Protein AF-0000000066224177 (afdb_homodimer)

pLDDT: mean 94.94, std 6.74, range [46.69, 98.94]

Foldseek 3Di:
DDDCPPDDFDDEQVRDALVQAFPKGKYWAWFADWDDDVQKIWTWGADLVGIAIAIEGNVPEDVVQSVVRVPADGGFIKMFTFGWHQQCPDPRRIHTYGRHMGGNGHDDPDDPDDLEVPDDDDPVSCLQVLVSVCSNNLLVLLQVLLVLLVVQLVVLCVVVVAAEDDDDQKAQDDPQPDPFWDWDDDPPGITTGAQDCVLVQLLVLLVVSQKYKYWAKGATNDQDDDLQDFRIFIKIKMKGFPDFLVVQQLSVLQSQQSSLVSCVVPPVVSCVSLVPPRDRDDSHAAEDEPVVLQVQLVVVPHDDDAPDDQDLSSLQSSLVVRAAKYKYFFHQQLVDTLFFAADPVDNRTTQKMFIDHRSDTFKIKHWTDLALVSSCVSCVVNPHHCVVCVVSSVSSVNDRGGMMMMMGGSLVSSCVSSVNSGSSSNDSNTHHPPGPHD/DDDCPPDDFPDEQVRDALVQAFPKGKYWAWFADWDDDVQKIWTWGDDLVGIAIAIEGNVPEDVVQSVVSVPADGGFIKMFTFGWHQQCPDPRRIHTYGRHMGGNGHDDPDDPDDLEVPDDDDPVSCLQVLVSVCSNNLLVLLQVLLVLLVVQLVVLCVVVVAAEDDDDQKAQDPPQPDPFWDWDDDPPGITTGAQDCVLVQLLVLLVVSQKYKYWAKGATNDADDDLQDFRIFIKIKMKGFPDFLVVQLLSVLQSQQSSLVSCVVPPVVSCVSLVPPRDRDDSHAAEDEPVVLQVQQVVVPHDDDAPDDQDLSSLQSSLVVRAAKYKYFFHQQLVDTLFFAADPVDNRTTQKMFIDHRSDTFKIKHWTDLALVSSCVSCVVNPHHCVVCVVSSVSSVNDRGGMMMMMGGSLVSSCVSSVNSGSSSNDSNTHHPPGPHD

Sequence (876 aa):
MYLIADWRRTHYSEEVIPEMDGQEVILMGWVHSIRALGKLAFVILRDREGTIQAVVPKQKVDEETFAIAKKLGKEDIIAIRGKVVANEKAPKGFEVIPIEIRVLNKADAPLPLDPSEKVAAEIDTRLDKRFLDIRRPKIQAIFKIRSEMLRSIRKTFADGGFVEVNTPKLVASATEGGTELFPISYFEKEAFLGQSPQLYKQMMMAGGFDKVFEIAQIFRAEEHNTRRHLNEAISIDTEMSFVNEKDAMAMLEKVVYNCYADIEYNRPQEIELLELNWEIPEKTFDKITYTEAIDIANAKGVEIEWGEDLSRAAERAVGDEMGGLYFITEWPTQTRPFYTLPHKHDNKVCKAFDLMYKELEISSGAQRVHKYDLLVENISNMGMNPDSFETYLEAFKFGMPPHAGWGLGADRFAMVLTAQDNIRECVLFPRDRQRLTPMYLIADWRRTHYSEEVIPEMDGQEVILMGWVHSIRALGKLAFVILRDREGTIQAVVPKQKVDEETFAIAKKLGKEDIIAIRGKVVANEKAPKGFEVIPIEIRVLNKADAPLPLDPSEKVAAEIDTRLDKRFLDIRRPKIQAIFKIRSEMLRSIRKTFADGGFVEVNTPKLVASATEGGTELFPISYFEKEAFLGQSPQLYKQMMMAGGFDKVFEIAQIFRAEEHNTRRHLNEAISIDTEMSFVNEKDAMAMLEKVVYNCYADIEYNRPQEIELLELNWEIPEKTFDKITYTEAIDIANAKGVEIEWGEDLSRAAERAVGDEMGGLYFITEWPTQTRPFYTLPHKHDNKVCKAFDLMYKELEISSGAQRVHKYDLLVENISNMGMNPDSFETYLEAFKFGMPPHAGWGLGADRFAMVLTAQDNIRECVLFPRDRQRLTP

Secondary structure (DSSP, 8-state):
----TT------GGG--GGGTT-EEEEEEEEEEEEEETTEEEEEEE-SS-EEEEEEETTTS-HHHHHHHHH--TT-EEEEEEEEEE-TTSTTSEEEEEEEEEEEE-B-SS-SS-SSTTS---HHHHHHTHHHHTTSHHHHHHHHHHHHHHHHHHHHHHHTTPEE----SEESS--SS-S---EEEETTEEEEE-S-SHHHHHHHHHTT--EEEEEEEEE------STT--SEEEEEEEEEES--HHHHHHHHHHHHHHHHHHHHHH-HHHHHHTT----PPPSS-EEEEHHHHHHHHHHTT----TTSPPPHHHHHHHHHHH-SEEEEES-BGGGS-TTBPBPSS-TTBBSEEEEEETTEEEEEEEEBP--HHHHHHHHHHTT--GGGGHHHHHTTTBTPPPEEEEEEEHHHHHHHHHT-S-GGGGSSS---SS----/----TT------GGG--GGGTT-EEEEEEEEEEEEEETTEEEEEEE-SS-EEEEEEETTTS-HHHHHHHHH--TT-EEEEEEEEEE-TTSTTSEEEEEEEEEEEE-B-SS-SS--STTS---HHHHHHTHHHHTTSHHHHHHHHHHHHHHHHHHHHHHHTTPEE----SEESS--SS-S---EEEETTEEEEE-S-SHHHHHHHHHTT--EEEEEEEEE------STT--SEEEEEEEEEES--HHHHHHHHHHHHHHHHHHHHHH-HHHHHHTT----PPPSS-EEEEHHHHHHHHHHTT----TTSPPPHHHHHHHHHHH-SEEEEES-BGGGS-TTBPBPSS-TTBBSEEEEEETTEEEEEEEEBP--HHHHHHHHHHTT--GGGGHHHHHTTTBTPPPEEEEEEEHHHHHHHHHT-S-GGGGSSS---SS----

Organism: Methanococcus maripaludis (strain C5 / ATCC BAA-1333) (NCBI:txid402880)

InterPro domains:
  IPR002312 Aspartyl/Asparaginyl-tRNA synthetase, class IIb [PR01042] (193-205)
  IPR002312 Aspartyl/Asparaginyl-tRNA synthetase, class IIb [PR01042] (210-223)
  IPR002312 Aspartyl/Asparaginyl-tRNA synthetase, class IIb [PR01042] (353-369)
  IPR002312 Aspartyl/Asparaginyl-tRNA synthetase, class IIb [PR01042] (393-407)
  IPR004364 Aminoacyl-tRNA synthetase, class II (D/K/N) [PF00152] (124-432)
  IPR004365 OB-fold nucleic acid binding domain, AA-tRNA synthetase-type [PF01336] (25-104)
  IPR004523 Aspartate-tRNA synthetase, type 2 [MF_02075] (8-438)
  IPR004523 Aspartate-tRNA synthetase, type 2 [PTHR43450] (18-438)
  IPR004523 Aspartate-tRNA synthetase, type 2 [TIGR00458] (11-438)
  IPR006195 Aminoacyl-tRNA synthetase, class II [PS50862] (143-438)
  IPR012340 Nucleic acid-binding, OB-fold [G3DSA:2.40.50.140] (6-113)
  IPR012340 Nucleic acid-binding, OB-fold [SSF50249] (6-111)
  IPR045864 Class II Aminoacyl-tRNA synthetase/Biotinyl protein ligase (BPL) and lipoyl protein ligase (LPL) [G3DSA:3.30.930.10] (114-438)
  IPR045864 Class II Aminoacyl-tRNA synthetase/Biotinyl protein ligase (BPL) and lipoyl protein ligase (LPL) [SSF55681] (123-433)

Solvent-accessible surface area (backbone atoms only — not comparable to full-atom values): 45396 Å² total; per-residue (Å²): 132,47,64,68,78,90,61,58,70,71,44,58,46,70,71,63,55,41,90,42,49,72,39,76,47,26,39,59,35,28,29,64,44,76,48,74,56,93,64,34,33,40,38,32,37,30,42,78,74,34,62,40,54,32,45,41,42,50,92,78,32,54,70,65,39,42,54,49,62,67,67,62,51,61,33,19,17,36,36,35,38,22,33,31,39,57,31,81,87,37,97,74,28,32,38,28,39,46,68,39,64,44,62,52,29,68,30,54,78,81,65,96,58,67,46,56,91,79,62,90,71,58,66,68,62,37,50,66,40,33,40,40,44,39,48,18,66,60,51,38,30,50,50,52,51,43,27,46,39,54,53,39,41,52,50,51,39,50,75,69,63,34,40,57,54,71,74,64,50,64,29,59,62,76,72,89,82,50,89,43,54,35,48,28,56,49,84,98,40,71,28,27,42,32,65,62,61,62,72,60,51,53,36,38,40,33,11,42,60,43,30,38,32,36,74,45,78,27,30,39,53,56,91,51,89,53,54,82,53,54,29,50,45,44,36,36,34,39,34,33,43,66,42,43,38,67,55,34,50,51,52,51,34,48,40,54,35,48,28,46,51,49,41,57,71,75,37,49,66,42,41,56,66,62,64,55,90,82,71,72,66,68,72,69,64,54,75,41,40,40,66,53,44,45,51,46,10,40,73,71,68,37,88,67,60,92,81,59,79,79,46,71,68,33,29,41,45,35,13,68,72,69,38,59,59,29,34,40,27,49,35,46,36,87,78,48,64,53,53,52,23,53,34,88,90,46,61,64,22,15,41,33,37,33,40,25,48,34,55,42,76,36,28,45,33,26,15,39,52,35,48,47,67,60,36,47,50,36,29,42,73,72,74,44,63,55,76,82,38,46,76,68,52,54,41,27,41,52,18,18,48,45,22,16,26,38,40,32,37,46,40,54,45,40,19,63,76,64,72,48,86,39,35,62,79,60,36,81,44,52,30,42,78,82,39,51,62,83,131,49,65,70,79,89,61,59,70,70,46,57,45,70,71,63,53,41,90,42,49,73,39,75,46,27,39,59,36,29,28,64,43,75,47,73,56,94,62,34,33,39,39,32,37,30,42,78,73,34,62,40,55,33,45,42,42,49,91,77,32,51,67,66,39,41,55,50,63,68,67,61,50,60,34,18,18,35,36,34,39,20,32,31,39,58,31,79,86,36,98,73,28,32,37,27,38,46,68,39,63,46,63,55,30,66,32,55,78,79,65,95,58,65,45,55,90,79,62,89,70,55,66,68,62,36,49,66,41,32,39,42,45,39,50,16,66,60,51,37,31,51,50,51,50,44,27,48,41,54,51,38,40,52,49,51,38,50,76,68,64,36,42,57,54,70,73,64,50,65,29,61,62,76,72,89,81,50,90,44,55,36,49,27,57,50,83,98,39,73,27,26,42,31,65,63,59,62,73,60,50,53,37,40,39,33,12,42,60,43,28,38,30,35,75,46,77,27,30,39,53,57,91,52,90,51,53,79,56,56,29,50,44,45,36,38,35,38,33,33,43,65,42,42,39,68,56,34,50,50,51,51,32,48,40,54,36,47,27,45,50,49,40,56,70,76,37,49,66,41,41,57,67,62,64,55,88,82,72,72,67,65,72,68,64,53,75,41,40,39,66,54,45,45,49,46,10,41,74,71,70,39,90,67,62,91,79,58,79,79,44,71,68,34,29,41,45,36,12,69,70,69,37,59,59,30,34,40,27,48,35,46,34,87,78,49,63,52,52,52,24,54,34,89,88,46,59,64,24,15,40,33,36,32,38,25,48,34,55,43,76,36,29,46,32,25,14,37,52,36,49,46,68,60,36,47,49,35,29,42,73,71,74,44,63,55,75,81,37,45,75,68,53,53,40,27,42,52,18,19,49,46,22,15,26,37,41,31,37,47,38,53,46,40,18,62,77,64,73,48,84,39,37,63,79,59,36,81,44,53,31,42,79,82,40,49,62,82

Nearest PDB structures (foldseek):
  3nen-assembly1_B  TM=9.800E-01  e=4.304E-62  Thermococcus kodakarensis
  1b8a-assembly1_B  TM=9.793E-01  e=2.580E-61  Thermococcus kodakarensis KOD1
  1wyd-assembly1_B  TM=9.572E-01  e=3.384E-56  Sulfurisphaera tokodaii str. 7
  1wyd-assembly1_A  TM=9.570E-01  e=5.415E-55  Sulfurisphaera tokodaii str. 7
  6od8-assembly1_A  TM=8.853E-01  e=5.313E-43  Leishmania major

Radius of gyration: 29.61 Å; Cα contacts (8 Å, |Δi|>4): 1921; chains: 2; bounding box: 77×90×70 Å

Structure (mmCIF, N/CA/C/O backbone):
data_AF-0000000066224177-model_v1
#
loop_
_entity.id
_entity.type
_entity.pdbx_description
1 polymer 'Aspartate--tRNA(Asp/Asn) ligase'
#
loop_
_atom_site.group_PDB
_atom_site.id
_atom_site.type_symbol
_atom_site.label_atom_id
_atom_site.label_alt_id
_atom_site.label_comp_id
_atom_site.label_asym_id
_atom_site.label_entity_id
_atom_site.label_seq_id
_atom_site.pdbx_PDB_ins_code
_atom_site.Cartn_x
_atom_site.Cartn_y
_atom_site.Cartn_z
_atom_site.occupancy
_atom_site.B_iso_or_equiv
_atom_site.auth_seq_id
_atom_site.auth_comp_id
_atom_site.auth_asym_id
_atom_site.auth_atom_id
_atom_site.pdbx_PDB_model_num
ATOM 1 N N . MET A 1 1 ? 3.139 35.469 15.703 1 47.16 1 MET A N 1
ATOM 2 C CA . MET A 1 1 ? 2.561 34.406 14.867 1 47.16 1 MET A CA 1
ATOM 3 C C . MET A 1 1 ? 2.885 33.031 15.43 1 47.16 1 MET A C 1
ATOM 5 O O . MET A 1 1 ? 4.055 32.688 15.586 1 47.16 1 MET A O 1
ATOM 9 N N . TYR A 1 2 ? 1.982 32.5 16.281 1 59.03 2 TYR A N 1
ATOM 10 C CA . TYR A 1 2 ? 2.361 31.5 17.281 1 59.03 2 TYR A CA 1
ATOM 11 C C . TYR A 1 2 ? 2.604 30.141 16.656 1 59.03 2 TYR A C 1
ATOM 13 O O . TYR A 1 2 ? 1.716 29.594 16 1 59.03 2 TYR A O 1
ATOM 21 N N . LEU A 1 3 ? 3.908 29.844 16.438 1 74.38 3 LEU A N 1
ATOM 22 C CA . LEU A 1 3 ? 4.414 28.516 16.156 1 74.38 3 LEU A CA 1
ATOM 23 C C . LEU A 1 3 ? 4.27 27.609 17.375 1 74.38 3 LEU A C 1
ATOM 25 O O . LEU A 1 3 ? 4.086 28.094 18.5 1 74.38 3 LEU A O 1
ATOM 29 N N . ILE A 1 4 ? 4.027 26.406 17.203 1 83.12 4 ILE A N 1
ATOM 30 C CA . ILE A 1 4 ? 3.91 25.406 18.266 1 83.12 4 ILE A CA 1
ATOM 31 C C . ILE A 1 4 ? 5.102 25.531 19.219 1 83.12 4 ILE A C 1
ATOM 33 O O . ILE A 1 4 ? 4.973 25.297 20.422 1 83.12 4 ILE A O 1
ATOM 37 N N . ALA A 1 5 ? 6.254 26.031 18.719 1 81.69 5 ALA A N 1
ATOM 38 C CA . ALA A 1 5 ? 7.48 26.234 19.484 1 81.69 5 ALA A CA 1
ATOM 39 C C . ALA A 1 5 ? 7.848 24.969 20.266 1 81.69 5 ALA A C 1
ATOM 41 O O . ALA A 1 5 ? 7.992 23.891 19.688 1 81.69 5 ALA A O 1
ATOM 42 N N . ASP A 1 6 ? 7.77 25.062 21.625 1 88.19 6 ASP A N 1
ATOM 43 C CA . ASP A 1 6 ? 8.289 23.953 22.422 1 88.19 6 ASP A CA 1
ATOM 44 C C . ASP A 1 6 ? 7.156 23.094 22.969 1 88.19 6 ASP A C 1
ATOM 46 O O . ASP A 1 6 ? 7.402 22.125 23.688 1 88.19 6 ASP A O 1
ATOM 50 N N . TRP A 1 7 ? 5.938 23.469 22.641 1 94.12 7 TRP A N 1
ATOM 51 C CA . TRP A 1 7 ? 4.824 22.672 23.141 1 94.12 7 TRP A CA 1
ATOM 52 C C . TRP A 1 7 ? 4.633 21.406 22.297 1 94.12 7 TRP A C 1
ATOM 54 O O . TRP A 1 7 ? 4.832 21.438 21.078 1 94.12 7 TRP A O 1
ATOM 64 N N . ARG A 1 8 ? 4.363 20.391 22.969 1 96.38 8 ARG A N 1
ATOM 65 C CA . ARG A 1 8 ? 3.908 19.172 22.328 1 96.38 8 ARG A CA 1
ATOM 66 C C . ARG A 1 8 ? 2.67 18.609 23.016 1 96.38 8 ARG A C 1
ATOM 68 O O . ARG A 1 8 ? 2.566 18.656 24.25 1 96.38 8 ARG A O 1
ATOM 75 N N . ARG A 1 9 ? 1.779 18.141 22.203 1 97.69 9 ARG A N 1
ATOM 76 C CA . ARG A 1 9 ? 0.584 17.516 22.766 1 97.69 9 ARG A CA 1
ATOM 77 C C . ARG A 1 9 ? 0.951 16.406 23.75 1 97.69 9 ARG A C 1
ATOM 79 O O . ARG A 1 9 ? 1.805 15.562 23.453 1 97.69 9 ARG A O 1
ATOM 86 N N . THR A 1 10 ? 0.306 16.438 24.906 1 97.88 10 THR A N 1
ATOM 87 C CA . THR A 1 10 ? 0.559 15.383 25.875 1 97.88 10 THR A CA 1
ATOM 88 C C . THR A 1 10 ? -0.555 14.336 25.844 1 97.88 10 THR A C 1
ATOM 90 O O . THR A 1 10 ? -0.327 13.172 26.172 1 97.88 10 THR A O 1
ATOM 93 N N . HIS A 1 11 ? -1.776 14.797 25.578 1 98.12 11 HIS A N 1
ATOM 94 C CA . HIS A 1 11 ? -2.947 13.922 25.562 1 98.12 11 HIS A CA 1
ATOM 95 C C . HIS A 1 11 ? -3.924 14.336 24.453 1 98.12 11 HIS A C 1
ATOM 97 O O . HIS A 1 11 ? -4.074 15.523 24.172 1 98.12 11 HIS A O 1
ATOM 103 N N . TYR A 1 12 ? -4.48 13.359 23.828 1 97.62 12 TYR A N 1
ATOM 104 C CA . TYR A 1 12 ? -5.715 13.641 23.109 1 97.62 12 TYR A CA 1
ATOM 105 C C . TYR A 1 12 ? -6.879 13.852 24.078 1 97.62 12 TYR A C 1
ATOM 107 O O . TYR A 1 12 ? -6.805 13.445 25.25 1 97.62 12 TYR A O 1
ATOM 115 N N . SER A 1 13 ? -7.926 14.422 23.594 1 96.44 13 SER A N 1
ATOM 116 C CA . SER A 1 13 ? -9.078 14.797 24.391 1 96.44 13 SER A CA 1
ATOM 117 C C . SER A 1 13 ? -9.633 13.609 25.156 1 96.44 13 SER A C 1
ATOM 119 O O . SER A 1 13 ? -9.945 13.711 26.344 1 96.44 13 SER A O 1
ATOM 121 N N . GLU A 1 14 ? -9.648 12.406 24.516 1 94.94 14 GLU A N 1
ATOM 122 C CA . GLU A 1 14 ? -10.32 11.25 25.094 1 94.94 14 GLU A CA 1
ATOM 123 C C . GLU A 1 14 ? -9.414 10.539 26.094 1 94.94 14 GLU A C 1
ATOM 125 O O . GLU A 1 14 ? -9.875 9.664 26.828 1 94.94 14 GLU A O 1
ATOM 130 N N . GLU A 1 15 ? -8.18 10.953 26.156 1 96.75 15 GLU A N 1
ATOM 131 C CA . GLU A 1 15 ? -7.234 10.328 27.078 1 96.75 15 GLU A CA 1
ATOM 132 C C . GLU A 1 15 ? -7.262 11.008 28.438 1 96.75 15 GLU A C 1
ATOM 134 O O . GLU A 1 15 ? -6.73 10.477 29.422 1 96.75 15 GLU A O 1
ATOM 139 N N . VAL A 1 16 ? -7.887 12.164 28.578 1 97.56 16 VAL A N 1
ATOM 140 C CA . VAL A 1 16 ? -8.016 12.891 29.844 1 97.56 16 VAL A CA 1
ATOM 141 C C . VAL A 1 16 ? -9.219 12.367 30.609 1 97.56 16 VAL A C 1
ATOM 143 O O . VAL A 1 16 ? -10.312 12.234 30.062 1 97.56 16 VAL A O 1
ATOM 146 N N . ILE A 1 17 ? -8.93 12.008 31.859 1 96.56 17 ILE A N 1
ATOM 147 C CA . ILE A 1 17 ? -9.977 11.422 32.688 1 96.56 17 ILE A CA 1
ATOM 148 C C . ILE A 1 17 ? -10.016 12.141 34.031 1 96.56 17 ILE A C 1
ATOM 150 O O . ILE A 1 17 ? -9.07 12.844 34.406 1 96.56 17 ILE A O 1
ATOM 154 N N . PRO A 1 18 ? -11.133 11.914 34.781 1 96.38 18 PRO A N 1
ATOM 155 C CA . PRO A 1 18 ? -11.281 12.625 36.031 1 96.38 18 PRO A CA 1
ATOM 156 C C . PRO A 1 18 ? -10.172 12.289 37.031 1 96.38 18 PRO A C 1
ATOM 158 O O . PRO A 1 18 ? -9.789 13.141 37.844 1 96.38 18 PRO A O 1
ATOM 161 N N . GLU A 1 19 ? -9.672 11.102 36.969 1 97.19 19 GLU A N 1
ATOM 162 C CA . GLU A 1 19 ? -8.641 10.641 37.906 1 97.19 19 GLU A CA 1
ATOM 163 C C . GLU A 1 19 ? -7.352 11.445 37.719 1 97.19 19 GLU A C 1
ATOM 165 O O . GLU A 1 19 ? -6.457 11.383 38.562 1 97.19 19 GLU A O 1
ATOM 170 N N . MET A 1 20 ? -7.309 12.289 36.688 1 98.12 20 MET A N 1
ATOM 171 C CA . MET A 1 20 ? -6.129 13.109 36.438 1 98.12 20 MET A CA 1
ATOM 172 C C . MET A 1 20 ? -6.254 14.477 37.094 1 98.12 20 MET A C 1
ATOM 174 O O . MET A 1 20 ? -5.523 15.406 36.75 1 98.12 20 MET A O 1
ATOM 178 N N . ASP A 1 21 ? -7.066 14.562 38.031 1 97.88 21 ASP A N 1
ATOM 179 C CA . ASP A 1 21 ? -7.289 15.797 38.75 1 97.88 21 ASP A CA 1
ATOM 180 C C . ASP A 1 21 ? -5.973 16.391 39.25 1 97.88 21 ASP A C 1
ATOM 182 O O . ASP A 1 21 ? -5.176 15.695 39.906 1 97.88 21 ASP A O 1
ATOM 186 N N . GLY A 1 22 ? -5.828 17.609 38.906 1 97.94 22 GLY A N 1
ATOM 187 C CA . GLY A 1 22 ? -4.641 18.297 39.344 1 97.94 22 GLY A CA 1
ATOM 188 C C . GLY A 1 22 ? -3.488 18.234 38.375 1 97.94 22 GLY A C 1
ATOM 189 O O . GLY A 1 22 ? -2.535 19.016 38.469 1 97.94 22 GLY A O 1
ATOM 190 N N . GLN A 1 23 ? -3.551 17.391 37.406 1 98.38 23 GLN A N 1
ATOM 191 C CA . GLN A 1 23 ? -2.465 17.203 36.438 1 98.38 23 GLN A CA 1
ATOM 192 C C . GLN A 1 23 ? -2.521 18.266 35.344 1 98.38 23 GLN A C 1
ATOM 194 O O . GLN A 1 23 ? -3.602 18.719 34.969 1 98.38 23 GLN A O 1
ATOM 199 N N . GLU A 1 24 ? -1.321 18.609 34.906 1 98.38 24 GLU A N 1
ATOM 200 C CA . GLU A 1 24 ? -1.216 19.516 33.75 1 98.38 24 GLU A CA 1
ATOM 201 C C . GLU A 1 24 ? -1.212 18.734 32.438 1 98.38 24 GLU A C 1
ATOM 203 O O . GLU A 1 24 ? -0.582 17.672 32.344 1 98.38 24 GLU A O 1
ATOM 208 N N . VAL A 1 25 ? -1.947 19.219 31.469 1 98.5 25 VAL A N 1
ATOM 209 C CA . VAL A 1 25 ? -2.01 18.594 30.156 1 98.5 25 VAL A CA 1
ATOM 210 C C . VAL A 1 25 ? -1.858 19.656 29.062 1 98.5 25 VAL A C 1
ATOM 212 O O . VAL A 1 25 ? -2.117 20.844 29.312 1 98.5 25 VAL A O 1
ATOM 215 N N . ILE A 1 26 ? -1.341 19.312 27.938 1 98.44 26 ILE A N 1
ATOM 216 C CA . ILE A 1 26 ? -1.316 20.141 26.734 1 98.44 26 ILE A CA 1
ATOM 217 C C . ILE A 1 26 ? -2.207 19.516 25.672 1 98.44 26 ILE A C 1
ATOM 219 O O . ILE A 1 26 ? -1.946 18.406 25.203 1 98.44 26 ILE A O 1
ATOM 223 N N . LEU A 1 27 ? -3.25 20.266 25.312 1 98.31 27 LEU A N 1
ATOM 224 C CA . LEU A 1 27 ? -4.227 19.828 24.312 1 98.31 27 LEU A CA 1
ATOM 225 C C . LEU A 1 27 ? -4.152 20.703 23.078 1 98.31 27 LEU A C 1
ATOM 227 O O . LEU A 1 27 ? -3.904 21.906 23.172 1 98.31 27 LEU A O 1
ATOM 231 N N . MET A 1 28 ? -4.293 20.109 21.938 1 98.31 28 MET A N 1
ATOM 232 C CA . MET A 1 28 ? -4.246 20.828 20.672 1 98.31 28 MET A CA 1
ATOM 233 C C . MET A 1 28 ? -5.348 20.359 19.734 1 98.31 28 MET A C 1
ATOM 235 O O . MET A 1 28 ? -5.672 19.172 19.688 1 98.31 28 MET A O 1
ATOM 239 N N . GLY A 1 29 ? -5.922 21.297 19 1 97.81 29 GLY A N 1
ATOM 240 C CA . GLY A 1 29 ? -6.988 20.953 18.062 1 97.81 29 GLY A CA 1
ATOM 241 C C . GLY A 1 29 ? -7.734 22.172 17.547 1 97.81 29 GLY A C 1
ATOM 242 O O . GLY A 1 29 ? -7.145 23.234 17.359 1 97.81 29 GLY A O 1
ATOM 243 N N . TRP A 1 30 ? -8.961 21.953 17.141 1 97.19 30 TRP A N 1
ATOM 244 C CA . TRP A 1 30 ? -9.852 22.969 16.578 1 97.19 30 TRP A CA 1
ATOM 245 C C . TRP A 1 30 ? -10.844 23.469 17.625 1 97.19 30 TRP A C 1
ATOM 247 O O . TRP A 1 30 ? -11.359 22.672 18.422 1 97.19 30 TRP A O 1
ATOM 257 N N . VAL A 1 31 ? -11.125 24.766 17.594 1 96.75 31 VAL A N 1
ATOM 258 C CA . VAL A 1 31 ? -12.227 25.297 18.406 1 96.75 31 VAL A CA 1
ATOM 259 C C . VAL A 1 31 ? -13.555 24.812 17.812 1 96.75 31 VAL A C 1
ATOM 261 O O . VAL A 1 31 ? -13.953 25.25 16.734 1 96.75 31 VAL A O 1
ATOM 264 N N . HIS A 1 32 ? -14.172 23.969 18.562 1 94.69 32 HIS A N 1
ATOM 265 C CA . HIS A 1 32 ? -15.461 23.438 18.109 1 94.69 32 HIS A CA 1
ATOM 266 C C . HIS A 1 32 ? -16.578 24.422 18.391 1 94.69 32 HIS A C 1
ATOM 268 O O . HIS A 1 32 ? -17.453 24.641 17.547 1 94.69 32 HIS A O 1
ATOM 274 N N . SER A 1 33 ? -16.578 24.969 19.562 1 94.44 33 SER A N 1
ATOM 275 C CA . SER A 1 33 ? -17.531 26.016 19.969 1 94.44 33 SER A CA 1
ATOM 276 C C . SER A 1 33 ? -16.969 26.859 21.109 1 94.44 33 SER A C 1
ATOM 278 O O . SER A 1 33 ? -16.047 26.438 21.797 1 94.44 33 SER A O 1
ATOM 280 N N . ILE A 1 34 ? -17.469 28.078 21.203 1 95.38 34 ILE A N 1
ATOM 281 C CA . ILE A 1 34 ? -17.078 29.016 22.266 1 95.38 34 ILE A CA 1
ATOM 282 C C . ILE A 1 34 ? -18.297 29.703 22.828 1 95.38 34 ILE A C 1
ATOM 284 O O . ILE A 1 34 ? -19.219 30.078 22.078 1 95.38 34 ILE A O 1
ATOM 288 N N . ARG A 1 35 ? -18.344 29.766 24.125 1 95.25 35 ARG A N 1
ATOM 289 C CA . ARG A 1 35 ? -19.359 30.531 24.844 1 95.25 35 ARG A CA 1
ATOM 290 C C . ARG A 1 35 ? -18.719 31.453 25.875 1 95.25 35 ARG A C 1
ATOM 292 O O . ARG A 1 35 ? -18 30.984 26.766 1 95.25 35 ARG A O 1
ATOM 299 N N . ALA A 1 36 ? -18.859 32.688 25.641 1 91.69 36 ALA A N 1
ATOM 300 C CA . ALA A 1 36 ? -18.344 33.656 26.594 1 91.69 36 ALA A CA 1
ATOM 301 C C . ALA A 1 36 ? -19.484 34.344 27.344 1 91.69 36 ALA A C 1
ATOM 303 O O . ALA A 1 36 ? -20.406 34.875 26.734 1 91.69 36 ALA A O 1
ATOM 304 N N . LEU A 1 37 ? -19.531 34.281 28.641 1 90.88 37 LEU A N 1
ATOM 305 C CA . LEU A 1 37 ? -20.562 34.875 29.5 1 90.88 37 LEU A CA 1
ATOM 306 C C . LEU A 1 37 ? -19.938 35.688 30.594 1 90.88 37 LEU A C 1
ATOM 308 O O . LEU A 1 37 ? -19.594 35.188 31.672 1 90.88 37 LEU A O 1
ATOM 312 N N . GLY A 1 38 ? -19.891 36.969 30.406 1 90.38 38 GLY A N 1
ATOM 313 C CA . GLY A 1 38 ? -19.359 37.844 31.422 1 90.38 38 GLY A CA 1
ATOM 314 C C . GLY A 1 38 ? -17.906 37.531 31.781 1 90.38 38 GLY A C 1
ATOM 315 O O . GLY A 1 38 ? -17 37.75 30.969 1 90.38 38 GLY A O 1
ATOM 316 N N . LYS A 1 39 ? -17.781 36.969 33 1 94.06 39 LYS A N 1
ATOM 317 C CA . LYS A 1 39 ? -16.453 36.719 33.531 1 94.06 39 LYS A CA 1
ATOM 318 C C . LYS A 1 39 ? -16.047 35.25 33.312 1 94.06 39 LYS A C 1
ATOM 320 O O . LYS A 1 39 ? -15.031 34.812 33.875 1 94.06 39 LYS A O 1
ATOM 325 N N . LEU A 1 40 ? -16.844 34.594 32.469 1 94.69 40 LEU A N 1
ATOM 326 C CA . LEU A 1 40 ? -16.578 33.188 32.219 1 94.69 40 LEU A CA 1
ATOM 327 C C . LEU A 1 40 ? -16.641 32.844 30.734 1 94.69 40 LEU A C 1
ATOM 329 O O . LEU A 1 40 ? -17.531 33.344 30.031 1 94.69 40 LEU A O 1
ATOM 333 N N . ALA A 1 41 ? -15.617 32.125 30.312 1 96.56 41 ALA A N 1
ATOM 334 C CA . ALA A 1 41 ? -15.641 31.656 28.938 1 96.56 41 ALA A CA 1
ATOM 335 C C . ALA A 1 41 ? -15.5 30.125 28.891 1 96.56 41 ALA A C 1
ATOM 337 O O . ALA A 1 41 ? -14.758 29.547 29.672 1 96.56 41 ALA A O 1
ATOM 338 N N . PHE A 1 42 ? -16.25 29.453 28 1 96.25 42 PHE A N 1
ATOM 339 C CA . PHE A 1 42 ? -16.172 28.016 27.75 1 96.25 42 PHE A CA 1
ATOM 340 C C . PHE A 1 42 ? -15.68 27.75 26.328 1 96.25 42 PHE A C 1
ATOM 342 O O . PHE A 1 42 ? -16.25 28.25 25.359 1 96.25 42 PHE A O 1
ATOM 349 N N . VAL A 1 43 ? -14.617 27.016 26.203 1 97.31 43 VAL A N 1
ATOM 350 C CA . VAL A 1 43 ? -14.094 26.594 24.891 1 97.31 43 VAL A CA 1
ATOM 351 C C . VAL A 1 43 ? -14.188 25.078 24.75 1 97.31 43 VAL A C 1
ATOM 353 O O . VAL A 1 43 ? -13.656 24.344 25.578 1 97.31 43 VAL A O 1
ATOM 356 N N . ILE A 1 44 ? -14.875 24.609 23.766 1 96.44 44 ILE A N 1
ATOM 357 C CA . ILE A 1 44 ? -14.859 23.188 23.422 1 96.44 44 ILE A CA 1
ATOM 358 C C . ILE A 1 44 ? -13.812 22.938 22.344 1 96.44 44 ILE A C 1
ATOM 360 O O . ILE A 1 44 ? -13.93 23.438 21.219 1 96.44 44 ILE A O 1
ATOM 364 N N . LEU A 1 45 ? -12.805 22.172 22.719 1 97.31 45 LEU A N 1
ATOM 365 C CA . LEU A 1 45 ? -11.727 21.828 21.797 1 97.31 45 LEU A CA 1
ATOM 366 C C . LEU A 1 45 ? -11.969 20.453 21.188 1 97.31 45 LEU A C 1
ATOM 368 O O . LEU A 1 45 ? -12.289 19.484 21.891 1 97.31 45 LEU A O 1
ATOM 372 N N . ARG A 1 46 ? -11.844 20.375 19.812 1 96.06 46 ARG A N 1
ATOM 373 C CA . ARG A 1 46 ? -12 19.125 19.094 1 96.06 46 ARG A CA 1
ATOM 374 C C . ARG A 1 46 ? -10.664 18.656 18.516 1 96.06 46 ARG A C 1
ATOM 376 O O . ARG A 1 46 ? -9.922 19.438 17.938 1 96.06 46 ARG A O 1
ATOM 383 N N . ASP A 1 47 ? -10.352 17.438 18.797 1 96.12 47 ASP A N 1
ATOM 384 C CA . ASP A 1 47 ? -9.234 16.797 18.109 1 96.12 47 ASP A CA 1
ATOM 385 C C . ASP A 1 47 ? -9.68 15.484 17.469 1 96.12 47 ASP A C 1
ATOM 387 O O . ASP A 1 47 ? -10.883 15.234 17.312 1 96.12 47 ASP A O 1
ATOM 391 N N . ARG A 1 48 ? -8.781 14.648 16.953 1 93.75 48 ARG A N 1
ATOM 392 C CA . ARG A 1 48 ? -9.109 13.477 16.156 1 93.75 48 ARG A CA 1
ATOM 393 C C . ARG A 1 48 ? -9.875 12.445 16.984 1 93.75 48 ARG A C 1
ATOM 395 O O . ARG A 1 48 ? -10.539 11.57 16.422 1 93.75 48 ARG A O 1
ATOM 402 N N . GLU A 1 49 ? -9.766 12.562 18.297 1 93.62 49 GLU A N 1
ATOM 403 C CA . GLU A 1 49 ? -10.336 11.516 19.141 1 93.62 49 GLU A CA 1
ATOM 404 C C . GLU A 1 49 ? -11.672 11.961 19.734 1 93.62 49 GLU A C 1
ATOM 406 O O . GLU A 1 49 ? -12.484 11.125 20.141 1 93.62 49 GLU A O 1
ATOM 411 N N . GLY A 1 50 ? -11.852 13.227 19.812 1 92.81 50 GLY A N 1
ATOM 412 C CA . GLY A 1 50 ? -13.086 13.711 20.406 1 92.81 50 GLY A CA 1
ATOM 413 C C . GLY A 1 50 ? -13.031 15.18 20.781 1 92.81 50 GLY A C 1
ATOM 414 O O . GLY A 1 50 ? -12.406 15.984 20.078 1 92.81 50 GLY A O 1
ATOM 415 N N . THR A 1 51 ? -13.883 15.562 21.828 1 94.56 51 THR A N 1
ATOM 416 C CA . THR A 1 51 ? -13.945 16.938 22.281 1 94.56 51 THR A CA 1
ATOM 417 C C . THR A 1 51 ? -13.664 17.031 23.781 1 94.56 51 THR A C 1
ATOM 419 O O . THR A 1 51 ? -13.789 16.031 24.5 1 94.56 51 THR A O 1
ATOM 422 N N . ILE A 1 52 ? -13.234 18.203 24.203 1 96.81 52 ILE A N 1
ATOM 423 C CA . ILE A 1 52 ? -12.961 18.453 25.625 1 96.81 52 ILE A CA 1
ATOM 424 C C . ILE A 1 52 ? -13.242 19.922 25.938 1 96.81 52 ILE A C 1
ATOM 426 O O . ILE A 1 52 ? -13.008 20.797 25.109 1 96.81 52 ILE A O 1
ATOM 430 N N . GLN A 1 53 ? -13.797 20.172 27.172 1 96.81 53 GLN A N 1
ATOM 431 C CA . GLN A 1 53 ? -14.188 21.516 27.562 1 96.81 53 GLN A CA 1
ATOM 432 C C . GLN A 1 53 ? -13.094 22.188 28.406 1 96.81 53 GLN A C 1
ATOM 434 O O . GLN A 1 53 ? -12.625 21.609 29.391 1 96.81 53 GLN A O 1
ATOM 439 N N . ALA A 1 54 ? -12.68 23.344 28 1 97.44 54 ALA A N 1
ATOM 440 C CA . ALA A 1 54 ? -11.859 24.234 28.812 1 97.44 54 ALA A CA 1
ATOM 441 C C . ALA A 1 54 ? -12.695 25.375 29.406 1 97.44 54 ALA A C 1
ATOM 443 O O . ALA A 1 54 ? -13.445 26.031 28.688 1 97.44 54 ALA A O 1
ATOM 444 N N . VAL A 1 55 ? -12.633 25.484 30.672 1 97.12 55 VAL A N 1
ATOM 445 C CA . VAL A 1 55 ? -13.305 26.594 31.359 1 97.12 55 VAL A CA 1
ATOM 446 C C . VAL A 1 55 ? -12.289 27.688 31.688 1 97.12 55 VAL A C 1
ATOM 448 O O . VAL A 1 55 ? -11.25 27.422 32.281 1 97.12 55 VAL A O 1
ATOM 451 N N . VAL A 1 56 ? -12.602 28.938 31.359 1 97.31 56 VAL A N 1
ATOM 452 C CA . VAL A 1 56 ? -11.688 30.062 31.5 1 97.31 56 VAL A CA 1
ATOM 453 C C . VAL A 1 56 ? -12.32 31.125 32.375 1 97.31 56 VAL A C 1
ATOM 455 O O . VAL A 1 56 ? -12.852 32.125 31.891 1 97.31 56 VAL A O 1
ATOM 458 N N . PRO A 1 57 ? -12.125 30.984 33.656 1 95.69 57 PRO A N 1
ATOM 459 C CA . PRO A 1 57 ? -12.609 32.031 34.562 1 95.69 57 PRO A CA 1
ATOM 460 C C . PRO A 1 57 ? -11.68 33.25 34.625 1 95.69 57 PRO A C 1
ATOM 462 O O . PRO A 1 57 ? -10.492 33.094 34.906 1 95.69 57 PRO A O 1
ATOM 465 N N . LYS A 1 58 ? -12.227 34.375 34.438 1 94.69 58 LYS A N 1
ATOM 466 C CA . LYS A 1 58 ? -11.438 35.625 34.406 1 94.69 58 LYS A CA 1
ATOM 467 C C . LYS A 1 58 ? -10.586 35.75 35.688 1 94.69 58 LYS A C 1
ATOM 469 O O . LYS A 1 58 ? -9.453 36.219 35.625 1 94.69 58 LYS A O 1
ATOM 474 N N . GLN A 1 59 ? -11.07 35.281 36.781 1 94.25 59 GLN A N 1
ATOM 475 C CA . GLN A 1 59 ? -10.43 35.5 38.094 1 94.25 59 GLN A CA 1
ATOM 476 C C . GLN A 1 59 ? -9.328 34.469 38.344 1 94.25 59 GLN A C 1
ATOM 478 O O . GLN A 1 59 ? -8.492 34.656 39.219 1 94.25 59 GLN A O 1
ATOM 483 N N . LYS A 1 60 ? -9.297 33.438 37.5 1 92.88 60 LYS A N 1
ATOM 484 C CA . LYS A 1 60 ? -8.375 32.344 37.781 1 92.88 60 LYS A CA 1
ATOM 485 C C . LYS A 1 60 ? -7.297 32.219 36.719 1 92.88 60 LYS A C 1
ATOM 487 O O . LYS A 1 60 ? -6.363 31.422 36.844 1 92.88 60 LYS A O 1
ATOM 492 N N . VAL A 1 61 ? -7.449 32.969 35.688 1 94.06 61 VAL A N 1
ATOM 493 C CA . VAL A 1 61 ? -6.473 32.906 34.594 1 94.06 61 VAL A CA 1
ATOM 494 C C . VAL A 1 61 ? -5.879 34.281 34.375 1 94.06 61 VAL A C 1
ATOM 496 O O . VAL A 1 61 ? -6.434 35.281 34.812 1 94.06 61 VAL A O 1
ATOM 499 N N . ASP A 1 62 ? -4.719 34.312 33.781 1 95.12 62 ASP A N 1
ATOM 500 C CA . ASP A 1 62 ? -4.117 35.625 33.469 1 95.12 62 ASP A CA 1
ATOM 501 C C . ASP A 1 62 ? -4.973 36.406 32.469 1 95.12 62 ASP A C 1
ATOM 503 O O . ASP A 1 62 ? -5.754 35.812 31.719 1 95.12 62 ASP A O 1
ATOM 507 N N . GLU A 1 63 ? -4.844 37.656 32.469 1 95.12 63 GLU A N 1
ATOM 508 C CA . GLU A 1 63 ? -5.66 38.562 31.656 1 95.12 63 GLU A CA 1
ATOM 509 C C . GLU A 1 63 ? -5.512 38.25 30.172 1 95.12 63 GLU A C 1
ATOM 511 O O . GLU A 1 63 ? -6.484 38.312 29.406 1 95.12 63 GLU A O 1
ATOM 516 N N . GLU A 1 64 ? -4.375 37.938 29.766 1 95.81 64 GLU A N 1
ATOM 517 C CA . GLU A 1 64 ? -4.109 37.625 28.359 1 95.81 64 GLU A CA 1
ATOM 518 C C . GLU A 1 64 ? -4.828 36.344 27.922 1 95.81 64 GLU A C 1
ATOM 520 O O . GLU A 1 64 ? -5.398 36.312 26.828 1 95.81 64 GLU A O 1
ATOM 525 N N . THR A 1 65 ? -4.766 35.344 28.734 1 96.38 65 THR A N 1
ATOM 526 C CA . THR A 1 65 ? -5.418 34.094 28.453 1 96.38 65 THR A CA 1
ATOM 527 C C . THR A 1 65 ? -6.926 34.281 28.312 1 96.38 65 THR A C 1
ATOM 529 O O . THR A 1 65 ? -7.551 33.719 27.406 1 96.38 65 THR A O 1
ATOM 532 N N . PHE A 1 66 ? -7.48 35.031 29.188 1 96.44 66 PHE A N 1
ATOM 533 C CA . PHE A 1 66 ? -8.914 35.281 29.141 1 96.44 66 PHE A CA 1
ATOM 534 C C . PHE A 1 66 ? -9.273 36.062 27.891 1 96.44 66 PHE A C 1
ATOM 536 O O . PHE A 1 66 ? -10.273 35.781 27.219 1 96.44 66 PHE A O 1
ATOM 543 N N . ALA A 1 67 ? -8.492 37.094 27.609 1 95.94 67 ALA A N 1
ATOM 544 C CA . ALA A 1 67 ? -8.727 37.906 26.438 1 95.94 67 ALA A CA 1
ATOM 545 C C . ALA A 1 67 ? -8.664 37.062 25.156 1 95.94 67 ALA A C 1
ATOM 547 O O . ALA A 1 67 ? -9.484 37.25 24.25 1 95.94 67 ALA A O 1
ATOM 548 N N . ILE A 1 68 ? -7.723 36.156 25.047 1 96.38 68 ILE A N 1
ATOM 549 C CA . ILE A 1 68 ? -7.578 35.281 23.906 1 96.38 68 ILE A CA 1
ATOM 550 C C . ILE A 1 68 ? -8.82 34.375 23.766 1 96.38 68 ILE A C 1
ATOM 552 O O . ILE A 1 68 ? -9.383 34.25 22.688 1 96.38 68 ILE A O 1
ATOM 556 N N . ALA A 1 69 ? -9.211 33.812 24.812 1 96.75 69 ALA A N 1
ATOM 557 C CA . ALA A 1 69 ? -10.367 32.906 24.812 1 96.75 69 ALA A CA 1
ATOM 558 C C . ALA A 1 69 ? -11.609 33.625 24.266 1 96.75 69 ALA A C 1
ATOM 560 O O . ALA A 1 69 ? -12.375 33.031 23.5 1 96.75 69 ALA A O 1
ATOM 561 N N . LYS A 1 70 ? -11.742 34.844 24.594 1 94.81 70 LYS A N 1
ATOM 562 C CA . LYS A 1 70 ? -12.922 35.594 24.203 1 94.81 70 LYS A CA 1
ATOM 563 C C . LYS A 1 70 ? -12.891 35.938 22.719 1 94.81 70 LYS A C 1
ATOM 565 O O . LYS A 1 70 ? -13.938 36.156 22.094 1 94.81 70 LYS A O 1
ATOM 570 N N . LYS A 1 71 ? -11.758 35.938 22.156 1 95.44 71 LYS A N 1
ATOM 571 C CA . LYS A 1 71 ? -11.594 36.375 20.766 1 95.44 71 LYS A CA 1
ATOM 572 C C . LYS A 1 71 ? -11.531 35.156 19.828 1 95.44 71 LYS A C 1
ATOM 574 O O . LYS A 1 71 ? -11.445 35.344 18.609 1 95.44 71 LYS A O 1
ATOM 579 N N . LEU A 1 72 ? -11.594 33.969 20.391 1 96.5 72 LEU A N 1
ATOM 580 C CA . LEU A 1 72 ? -11.523 32.781 19.562 1 96.5 72 LEU A CA 1
ATOM 581 C C . LEU A 1 72 ? -12.75 32.656 18.656 1 96.5 72 LEU A C 1
ATOM 58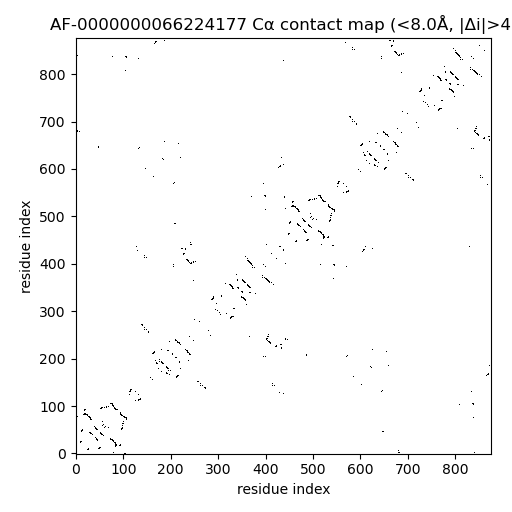3 O O . LEU A 1 72 ? -13.828 33.156 19 1 96.5 72 LEU A O 1
ATOM 587 N N . GLY A 1 73 ? -12.516 32.125 17.438 1 95.06 73 GLY A N 1
ATOM 588 C CA . GLY A 1 73 ? -13.594 31.781 16.516 1 95.06 73 GLY A CA 1
ATOM 589 C C . GLY A 1 73 ? -13.664 30.297 16.219 1 95.06 73 GLY A C 1
ATOM 590 O O . GLY A 1 73 ? -12.695 29.562 16.453 1 95.06 73 GLY A O 1
ATOM 591 N N . LYS A 1 74 ? -14.812 29.922 15.695 1 94.75 74 LYS A N 1
ATOM 592 C CA . LYS A 1 74 ? -14.992 28.531 15.32 1 94.75 74 LYS A CA 1
ATOM 593 C C . LYS A 1 74 ? -13.906 28.062 14.359 1 94.75 74 LYS A C 1
ATOM 595 O O . LYS A 1 74 ? -13.555 28.781 13.422 1 94.75 74 LYS A O 1
ATOM 600 N N . GLU A 1 75 ? -13.312 26.875 14.625 1 96.44 75 GLU A N 1
ATOM 601 C CA . GLU A 1 75 ? -12.352 26.172 13.781 1 96.44 75 GLU A CA 1
ATOM 602 C C . GLU A 1 75 ? -10.977 26.828 13.852 1 96.44 75 GLU A C 1
ATOM 604 O O . GLU A 1 75 ? -10.07 26.453 13.094 1 96.44 75 GLU A O 1
ATOM 609 N N . ASP A 1 76 ? -10.82 27.844 14.734 1 96.94 76 ASP A N 1
ATOM 610 C CA . ASP A 1 76 ? -9.453 28.281 15.023 1 96.94 76 ASP A CA 1
ATOM 611 C C . ASP A 1 76 ? -8.602 27.125 15.531 1 96.94 76 ASP A C 1
ATOM 613 O O . ASP A 1 76 ? -9.102 26.234 16.219 1 96.94 76 ASP A O 1
ATOM 617 N N . ILE A 1 77 ? -7.324 27.125 15.125 1 97.88 77 ILE A N 1
ATOM 618 C CA . ILE A 1 77 ? -6.371 26.141 15.633 1 97.88 77 ILE A CA 1
ATOM 619 C C . ILE A 1 77 ? -5.715 26.672 16.906 1 97.88 77 ILE A C 1
ATOM 621 O O . ILE A 1 77 ? -5.055 27.719 16.891 1 97.88 77 ILE A O 1
ATOM 625 N N . ILE A 1 78 ? -5.828 25.875 18.016 1 97.88 78 ILE A N 1
ATOM 626 C CA . ILE A 1 78 ? -5.285 26.391 19.266 1 97.88 78 ILE A CA 1
ATOM 627 C C . ILE A 1 78 ? -4.555 25.281 20.016 1 97.88 78 ILE A C 1
ATOM 629 O O . ILE A 1 78 ? -4.707 24.109 19.703 1 97.88 78 ILE A O 1
ATOM 633 N N . ALA A 1 79 ? -3.703 25.672 20.906 1 98 79 ALA A N 1
ATOM 634 C CA . ALA A 1 79 ? -3.09 24.828 21.938 1 98 79 ALA A CA 1
ATOM 635 C C . ALA A 1 79 ? -3.422 25.344 23.328 1 98 79 ALA A C 1
ATOM 637 O O . ALA A 1 79 ? -3.408 26.562 23.578 1 98 79 ALA A O 1
ATOM 638 N N . ILE A 1 80 ? -3.789 24.453 24.234 1 97.81 80 ILE A N 1
ATOM 639 C CA . ILE A 1 80 ? -4.129 24.797 25.609 1 97.81 80 ILE A CA 1
ATOM 640 C C . ILE A 1 80 ? -3.219 24.047 26.578 1 97.81 80 ILE A C 1
ATOM 642 O O . ILE A 1 80 ? -3.176 22.812 26.562 1 97.81 80 ILE A O 1
ATOM 646 N N . ARG A 1 81 ? -2.385 24.719 27.266 1 97.88 81 ARG A N 1
ATOM 647 C CA . ARG A 1 81 ? -1.746 24.188 28.469 1 97.88 81 ARG A CA 1
ATOM 648 C C . ARG A 1 81 ? -2.582 24.469 29.703 1 97.88 81 ARG A C 1
ATOM 650 O O . ARG A 1 81 ? -2.809 25.625 30.062 1 97.88 81 ARG A O 1
ATOM 657 N N . GLY A 1 82 ? -3.115 23.453 30.359 1 98.19 82 GLY A N 1
ATOM 658 C CA . GLY A 1 82 ? -4.035 23.688 31.453 1 98.19 82 GLY A CA 1
ATOM 659 C C . GLY A 1 82 ? -4.023 22.594 32.5 1 98.19 82 GLY A C 1
ATOM 660 O O . GLY A 1 82 ? -3.338 21.578 32.344 1 98.19 82 GLY A O 1
ATOM 661 N N . LYS A 1 83 ? -4.777 22.812 33.594 1 98.31 83 LYS A N 1
ATOM 662 C CA . LYS A 1 83 ? -4.91 21.875 34.688 1 98.31 83 LYS A CA 1
ATOM 663 C C . LYS A 1 83 ? -6.258 21.156 34.656 1 98.31 83 LYS A C 1
ATOM 665 O O . LYS A 1 83 ? -7.293 21.797 34.438 1 98.31 83 LYS A O 1
ATOM 670 N N . VAL A 1 84 ? -6.137 19.812 34.781 1 98.31 84 VAL A N 1
ATOM 671 C CA . VAL A 1 84 ? -7.367 19.031 34.875 1 98.31 84 VAL A CA 1
ATOM 672 C C . VAL A 1 84 ? -8 19.219 36.25 1 98.31 84 VAL A C 1
ATOM 674 O O . VAL A 1 84 ? -7.328 19.094 37.281 1 98.31 84 VAL A O 1
ATOM 677 N N . VAL A 1 85 ? -9.289 19.562 36.312 1 97.19 85 VAL A N 1
ATOM 678 C CA . VAL A 1 85 ? -10.023 19.734 37.562 1 97.19 85 VAL A CA 1
ATOM 679 C C . VAL A 1 85 ? -11.266 18.844 37.562 1 97.19 85 VAL A C 1
ATOM 681 O O . VAL A 1 85 ? -12.18 19.047 36.781 1 97.19 85 VAL A O 1
ATOM 684 N N . ALA A 1 86 ? -11.18 17.891 38.469 1 95.94 86 ALA A N 1
ATOM 685 C CA . ALA A 1 86 ? -12.359 17.047 38.625 1 95.94 86 ALA A CA 1
ATOM 686 C C . ALA A 1 86 ? -13.578 17.875 39 1 95.94 86 ALA A C 1
ATOM 688 O O . ALA A 1 86 ? -13.477 18.781 39.844 1 95.94 86 ALA A O 1
ATOM 689 N N . ASN A 1 87 ? -14.641 17.719 38.344 1 93.44 87 ASN A N 1
ATOM 690 C CA . ASN A 1 87 ? -15.914 18.391 38.562 1 93.44 87 ASN A CA 1
ATOM 691 C C . ASN A 1 87 ? -17.094 17.516 38.156 1 93.44 87 ASN A C 1
ATOM 693 O O . ASN A 1 87 ? -17.438 17.438 36.969 1 93.44 87 ASN A O 1
ATOM 697 N N . GLU A 1 88 ? -17.719 16.953 39.031 1 90.62 88 GLU A N 1
ATOM 698 C CA . GLU A 1 88 ? -18.781 15.992 38.75 1 90.62 88 GLU A CA 1
ATOM 699 C C . GLU A 1 88 ? -19.906 16.641 37.938 1 90.62 88 GLU A C 1
ATOM 701 O O . GLU A 1 88 ? -20.625 15.938 37.219 1 90.62 88 GLU A O 1
ATOM 706 N N . LYS A 1 89 ? -20.047 18 38 1 89 89 LYS A N 1
ATOM 707 C CA . LYS A 1 89 ? -21.125 18.703 37.312 1 89 89 LYS A CA 1
ATOM 708 C C . LYS A 1 89 ? -20.75 18.953 35.844 1 89 89 LYS A C 1
ATOM 710 O O . LYS A 1 89 ? -21.625 19.234 35.031 1 89 89 LYS A O 1
ATOM 715 N N . ALA A 1 90 ? -19.547 18.828 35.562 1 88.88 90 ALA A N 1
ATOM 716 C CA . ALA A 1 90 ? -19.109 19.031 34.188 1 88.88 90 ALA A CA 1
ATOM 717 C C . ALA A 1 90 ? -19.438 17.828 33.312 1 88.88 90 ALA A C 1
ATOM 719 O O . ALA A 1 90 ? -19.578 16.703 33.844 1 88.88 90 ALA A O 1
ATOM 720 N N . PRO A 1 91 ? -19.734 17.938 32.031 1 83.94 91 PRO A N 1
ATOM 721 C CA . PRO A 1 91 ? -20.156 16.891 31.094 1 83.94 91 PRO A CA 1
ATOM 722 C C . PRO A 1 91 ? -19.297 15.617 31.219 1 83.94 91 PRO A C 1
ATOM 724 O O . PRO A 1 91 ? -19.844 14.508 31.203 1 83.94 91 PRO A O 1
ATOM 727 N N . LYS A 1 92 ? -17.969 15.477 31.406 1 90.75 92 LYS A N 1
ATOM 728 C CA . LYS A 1 92 ? -17.094 14.305 31.484 1 90.75 92 LYS A CA 1
ATOM 729 C C . LYS A 1 92 ? -16.516 14.141 32.875 1 90.75 92 LYS A C 1
ATOM 731 O O . LYS A 1 92 ? -15.578 13.367 33.094 1 90.75 92 LYS A O 1
ATOM 736 N N . GLY A 1 93 ? -17.109 14.836 33.75 1 93.75 93 GLY A N 1
ATOM 737 C CA . GLY A 1 93 ? -16.672 14.727 35.156 1 93.75 93 GLY A CA 1
ATOM 738 C C . GLY A 1 93 ? -15.438 15.539 35.469 1 93.75 93 GLY A C 1
ATOM 739 O O . GLY A 1 93 ? -14.828 15.375 36.531 1 93.75 93 GLY A O 1
ATOM 740 N N . PHE A 1 94 ? -14.984 16.266 34.531 1 96.44 94 PHE A N 1
ATOM 741 C CA . PHE A 1 94 ? -13.812 17.094 34.719 1 96.44 94 PHE A CA 1
ATOM 742 C C . PHE A 1 94 ? -13.844 18.297 33.781 1 96.44 94 PHE A C 1
ATOM 744 O O . PHE A 1 94 ? -14.664 18.344 32.844 1 96.44 94 PHE A O 1
ATOM 751 N N . GLU A 1 95 ? -13.086 19.25 34 1 94.56 95 GLU A N 1
ATOM 752 C CA . GLU A 1 95 ? -12.805 20.375 33.094 1 94.56 95 GLU A CA 1
ATOM 753 C C . GLU A 1 95 ? -11.32 20.719 33.094 1 94.56 95 GLU A C 1
ATOM 755 O O . GLU A 1 95 ? -10.57 20.266 33.969 1 94.56 95 GLU A O 1
ATOM 760 N N . VAL A 1 96 ? -10.961 21.422 32.031 1 98 96 VAL A N 1
ATOM 761 C CA . VAL A 1 96 ? -9.578 21.891 31.984 1 98 96 VAL A CA 1
ATOM 762 C C . VAL A 1 96 ? -9.539 23.391 32.188 1 98 96 VAL A C 1
ATOM 764 O O . VAL A 1 96 ? -10.234 24.141 31.5 1 98 96 VAL A O 1
ATOM 767 N N . ILE A 1 97 ? -8.805 23.844 33.156 1 98.06 97 ILE A N 1
ATOM 768 C CA . ILE A 1 97 ? -8.594 25.266 33.375 1 98.06 97 ILE A CA 1
ATOM 769 C C . ILE A 1 97 ? -7.27 25.688 32.719 1 98.06 97 ILE A C 1
ATOM 771 O O . ILE A 1 97 ? -6.199 25.281 33.188 1 98.06 97 ILE A O 1
ATOM 775 N N . PRO A 1 98 ? -7.305 26.547 31.734 1 98.06 98 PRO A N 1
ATOM 776 C CA . PRO A 1 98 ? -6.082 26.906 31 1 98.06 98 PRO A CA 1
ATOM 777 C C . PRO A 1 98 ? -5.125 27.75 31.844 1 98.06 98 PRO A C 1
ATOM 779 O O . PRO A 1 98 ? -5.555 28.656 32.531 1 98.06 98 PRO A O 1
ATOM 782 N N . ILE A 1 99 ? -3.951 27.375 31.797 1 97.5 99 ILE A N 1
ATOM 783 C CA . ILE A 1 99 ? -2.865 28.234 32.25 1 97.5 99 ILE A CA 1
ATOM 784 C C . ILE A 1 99 ? -2.475 29.203 31.125 1 97.5 99 ILE A C 1
ATOM 786 O O . ILE A 1 99 ? -2.238 30.375 31.359 1 97.5 99 ILE A O 1
ATOM 790 N N . GLU A 1 100 ? -2.434 28.719 29.938 1 96.31 100 GLU A N 1
ATOM 791 C CA . GLU A 1 100 ? -2.105 29.469 28.734 1 96.31 100 GLU A CA 1
ATOM 792 C C . GLU A 1 100 ? -2.818 28.906 27.516 1 96.31 100 GLU A C 1
ATOM 794 O O . GLU A 1 100 ? -2.959 27.688 27.375 1 96.31 100 GLU A O 1
ATOM 799 N N . ILE A 1 101 ? -3.311 29.766 26.688 1 97 101 ILE A N 1
ATOM 800 C CA . ILE A 1 101 ? -3.873 29.406 25.391 1 97 101 ILE A CA 1
ATOM 801 C C . ILE A 1 101 ? -3.062 30.062 24.266 1 97 101 ILE A C 1
ATOM 803 O O . ILE A 1 101 ? -2.785 31.266 24.312 1 97 101 ILE A O 1
ATOM 807 N N . ARG A 1 102 ? -2.65 29.281 23.297 1 96.5 102 ARG A N 1
ATOM 808 C CA . ARG A 1 102 ? -1.975 29.797 22.109 1 96.5 102 ARG A CA 1
ATOM 809 C C . ARG A 1 102 ? -2.83 29.594 20.859 1 96.5 102 ARG A C 1
ATOM 811 O O . ARG A 1 102 ? -3.342 28.484 20.625 1 96.5 102 ARG A O 1
ATOM 818 N N . VAL A 1 103 ? -3.037 30.688 20.125 1 97.12 103 VAL A N 1
ATOM 819 C CA . VAL A 1 103 ? -3.67 30.578 18.812 1 97.12 103 VAL A CA 1
ATOM 820 C C . VAL A 1 103 ? -2.617 30.25 17.766 1 97.12 103 VAL A C 1
ATOM 822 O O . VAL A 1 103 ? -1.722 31.062 17.5 1 97.12 103 VAL A O 1
ATOM 825 N N . LEU A 1 104 ? -2.752 29.109 17.172 1 97 104 LEU A N 1
ATOM 826 C CA . LEU A 1 104 ? -1.749 28.641 16.219 1 97 104 LEU A CA 1
ATOM 827 C C . LEU A 1 104 ? -2.119 29.047 14.789 1 97 104 LEU A C 1
ATOM 829 O O . LEU A 1 104 ? -1.246 29.188 13.93 1 97 104 LEU A O 1
ATOM 833 N N . ASN A 1 105 ? -3.359 29.188 14.5 1 97 105 ASN A N 1
ATOM 834 C CA . ASN A 1 105 ? -3.875 29.625 13.211 1 97 105 ASN A CA 1
ATOM 835 C C . ASN A 1 105 ? -5.34 30.031 13.305 1 97 105 ASN A C 1
ATOM 837 O O . ASN A 1 105 ? -6.102 29.469 14.094 1 97 105 ASN A O 1
ATOM 841 N N . LYS A 1 106 ? -5.738 30.984 12.555 1 96.25 106 LYS A N 1
ATOM 842 C CA . LYS A 1 106 ? -7.121 31.453 12.508 1 96.25 106 LYS A CA 1
ATOM 843 C C . LYS A 1 106 ? -7.883 30.797 11.367 1 96.25 106 LYS A C 1
ATOM 845 O O . LYS A 1 106 ? -7.285 30.391 10.367 1 96.25 106 LYS A O 1
ATOM 850 N N . ALA A 1 107 ? -9.156 30.672 11.547 1 96.31 107 ALA A N 1
ATOM 851 C CA . ALA A 1 107 ? -10.039 30.156 10.5 1 96.31 107 ALA A CA 1
ATOM 852 C C . ALA A 1 107 ? -10.961 31.266 9.984 1 96.31 107 ALA A C 1
ATOM 854 O O . ALA A 1 107 ? -11.453 32.094 10.758 1 96.31 107 ALA A O 1
ATOM 855 N N . ASP A 1 108 ? -11.125 31.203 8.68 1 95.75 108 ASP A N 1
ATOM 856 C CA . ASP A 1 108 ? -12.109 32.094 8.094 1 95.75 108 ASP A CA 1
ATOM 857 C C . ASP A 1 108 ? -13.531 31.656 8.422 1 95.75 108 ASP A C 1
ATOM 859 O O . ASP A 1 108 ? -13.758 30.484 8.742 1 95.75 108 ASP A O 1
ATOM 863 N N . ALA A 1 109 ? -14.43 32.656 8.375 1 91.88 109 ALA A N 1
ATOM 864 C CA . ALA A 1 109 ? -15.859 32.406 8.523 1 91.88 109 ALA A CA 1
ATOM 865 C C . ALA A 1 109 ? -16.656 33.156 7.445 1 91.88 109 ALA A C 1
ATOM 867 O O . ALA A 1 109 ? -16.25 34.219 6.992 1 91.88 109 ALA A O 1
ATOM 868 N N . PRO A 1 110 ? -17.781 32.656 7.016 1 92.56 110 PRO A N 1
ATOM 869 C CA . PRO A 1 110 ? -18.375 31.359 7.363 1 92.56 110 PRO A CA 1
ATOM 870 C C . PRO A 1 110 ? -17.703 30.188 6.637 1 92.56 110 PRO A C 1
ATOM 872 O O . PRO A 1 110 ? -17.078 30.375 5.594 1 92.56 110 PRO A O 1
ATOM 875 N N . LEU A 1 111 ? -17.828 29.062 7.176 1 91.5 111 LEU A N 1
ATOM 876 C CA . LEU A 1 111 ? -17.344 27.844 6.52 1 91.5 111 LEU A CA 1
ATOM 877 C C . LEU A 1 111 ? -18.188 27.516 5.297 1 91.5 111 LEU A C 1
ATOM 879 O O . LEU A 1 111 ? -19.406 27.656 5.324 1 91.5 111 LEU A O 1
ATOM 883 N N . PRO A 1 112 ? -17.531 27.078 4.293 1 90.88 112 PRO A N 1
ATOM 884 C CA . PRO A 1 112 ? -18.297 26.703 3.105 1 90.88 112 PRO A CA 1
ATOM 885 C C . PRO A 1 112 ? -19.078 25.406 3.293 1 90.88 112 PRO A C 1
ATOM 887 O O . PRO A 1 112 ? -19.953 25.094 2.49 1 90.88 112 PRO A O 1
ATOM 890 N N . LEU A 1 113 ? -18.688 24.641 4.227 1 89.81 113 LEU A N 1
ATOM 891 C CA . LEU A 1 113 ? -19.359 23.406 4.629 1 89.81 113 LEU A CA 1
ATOM 892 C C . LEU A 1 113 ? -19.297 23.219 6.141 1 89.81 113 LEU A C 1
ATOM 894 O O . LEU A 1 113 ? -18.25 23.453 6.758 1 89.81 113 LEU A O 1
ATOM 898 N N . ASP A 1 114 ? -20.391 22.906 6.66 1 83 114 ASP A N 1
ATOM 899 C CA . ASP A 1 114 ? -20.469 22.75 8.109 1 83 114 ASP A CA 1
ATOM 900 C C . ASP A 1 114 ? -19.953 21.375 8.539 1 83 114 ASP A C 1
ATOM 902 O O . ASP A 1 114 ? -20.547 20.344 8.188 1 83 114 ASP A O 1
ATOM 906 N N . PRO A 1 115 ? -18.984 21.391 9.312 1 82.88 115 PRO A N 1
ATOM 907 C CA . PRO A 1 115 ? -18.469 20.094 9.734 1 82.88 115 PRO A CA 1
ATOM 908 C C . PRO A 1 115 ? -19.281 19.469 10.859 1 82.88 115 PRO A C 1
ATOM 910 O O . PRO A 1 115 ? -19.016 18.328 11.273 1 82.88 115 PRO A O 1
ATOM 913 N N . SER A 1 116 ? -20.25 20.391 11.203 1 77.88 116 SER A N 1
ATOM 914 C CA . SER A 1 116 ? -21.125 19.859 12.234 1 77.88 116 SER A CA 1
ATOM 915 C C . SER A 1 116 ? -22.25 19.031 11.617 1 77.88 116 SER A C 1
ATOM 917 O O . SER A 1 116 ? -22.562 19.188 10.43 1 77.88 116 SER A O 1
ATOM 919 N N . GLU A 1 117 ? -22.547 17.828 11.609 1 71.56 117 GLU A N 1
ATOM 920 C CA . GLU A 1 117 ? -23.516 16.891 11.047 1 71.56 117 GLU A CA 1
ATOM 921 C C . GLU A 1 117 ? -24.906 17.5 11.008 1 71.56 117 GLU A C 1
ATOM 923 O O . GLU A 1 117 ? -25.875 16.812 10.68 1 71.56 117 GLU A O 1
ATOM 928 N N . LYS A 1 118 ? -25 18.766 11.117 1 70.44 118 LYS A N 1
ATOM 929 C CA . LYS A 1 118 ? -26.328 19.344 11.289 1 70.44 118 LYS A CA 1
ATOM 930 C C . LYS A 1 118 ? -26.922 19.766 9.953 1 70.44 118 LYS A C 1
ATOM 932 O O . LYS A 1 118 ? -28.141 19.797 9.797 1 70.44 118 LYS A O 1
ATOM 937 N N . VAL A 1 119 ? -26.078 20.047 8.984 1 71.25 119 VAL A N 1
ATOM 938 C CA .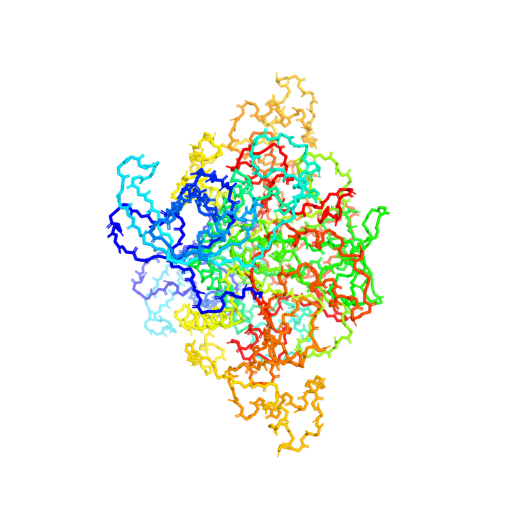 VAL A 1 119 ? -26.547 20.5 7.68 1 71.25 119 VAL A CA 1
ATOM 939 C C . VAL A 1 119 ? -26.25 19.453 6.621 1 71.25 119 VAL A C 1
ATOM 941 O O . VAL A 1 119 ? -25.094 19.031 6.457 1 71.25 119 VAL A O 1
ATOM 944 N N . ALA A 1 120 ? -27.359 18.953 6.02 1 78.88 120 ALA A N 1
ATOM 945 C CA . ALA A 1 120 ? -27.188 17.953 4.977 1 78.88 120 ALA A CA 1
ATOM 946 C C . ALA A 1 120 ? -26.656 18.562 3.689 1 78.88 120 ALA A C 1
ATOM 948 O O . ALA A 1 120 ? -26.984 19.719 3.365 1 78.88 120 ALA A O 1
ATOM 949 N N . ALA A 1 121 ? -25.609 18.016 3.092 1 87.12 121 ALA A N 1
ATOM 950 C CA . ALA A 1 121 ? -25.094 18.406 1.785 1 87.12 121 ALA A CA 1
ATOM 951 C C . ALA A 1 121 ? -25 17.219 0.841 1 87.12 121 ALA A C 1
ATOM 953 O O . ALA A 1 121 ? -24.781 16.094 1.278 1 87.12 121 ALA A O 1
ATOM 954 N N . GLU A 1 122 ? -25.25 17.547 -0.434 1 91.88 122 GLU A N 1
ATOM 955 C CA . GLU A 1 122 ? -25.125 16.5 -1.444 1 91.88 122 GLU A CA 1
ATOM 956 C C . GLU A 1 122 ? -23.672 16.016 -1.572 1 91.88 122 GLU A C 1
ATOM 958 O O . GLU A 1 122 ? -22.734 16.766 -1.281 1 91.88 122 GLU A O 1
ATOM 963 N N . ILE A 1 123 ? -23.531 14.852 -2.039 1 92.56 123 ILE A N 1
ATOM 964 C CA . ILE A 1 123 ? -22.234 14.188 -2.035 1 92.56 123 ILE A CA 1
ATOM 965 C C . ILE A 1 123 ? -21.25 14.977 -2.885 1 92.56 123 ILE A C 1
ATOM 967 O O . ILE A 1 123 ? -20.078 15.109 -2.525 1 92.56 123 ILE A O 1
ATOM 971 N N . ASP A 1 124 ? -21.688 15.539 -3.965 1 93 124 ASP A N 1
ATOM 972 C CA . ASP A 1 124 ? -20.766 16.266 -4.828 1 93 124 ASP A CA 1
ATOM 973 C C . ASP A 1 124 ? -20.203 17.5 -4.113 1 93 124 ASP A C 1
ATOM 975 O O . ASP A 1 124 ? -19.016 17.797 -4.223 1 93 124 ASP A O 1
ATOM 979 N N . THR A 1 125 ? -21.078 18.172 -3.424 1 93.5 125 THR A N 1
ATOM 980 C CA . THR A 1 125 ? -20.656 19.328 -2.645 1 93.5 125 THR A CA 1
ATOM 981 C C . THR A 1 125 ? -19.672 18.906 -1.553 1 93.5 125 THR A C 1
ATOM 983 O O . THR A 1 125 ? -18.672 19.594 -1.312 1 93.5 125 THR A O 1
ATOM 986 N N . ARG A 1 126 ? -19.953 17.844 -0.939 1 95.19 126 ARG A N 1
ATOM 987 C CA . ARG A 1 126 ? -19.094 17.328 0.114 1 95.19 126 ARG A CA 1
ATOM 988 C C . ARG A 1 126 ? -17.703 16.969 -0.434 1 95.19 126 ARG A C 1
ATOM 990 O O . ARG A 1 126 ? -16.688 17.312 0.17 1 95.19 126 ARG A O 1
ATOM 997 N N . LEU A 1 127 ? -17.719 16.359 -1.595 1 95.88 127 LEU A N 1
ATOM 998 C CA . LEU A 1 127 ? -16.469 15.938 -2.203 1 95.88 127 LEU A CA 1
ATOM 999 C C . LEU A 1 127 ? -15.656 17.141 -2.682 1 95.88 127 LEU A C 1
ATOM 1001 O O . LEU A 1 127 ? -14.422 17.109 -2.658 1 95.88 127 LEU A O 1
ATOM 1005 N N . ASP A 1 128 ? -16.328 18.234 -3.031 1 94.56 128 ASP A N 1
ATOM 1006 C CA . ASP A 1 128 ? -15.656 19.453 -3.443 1 94.56 128 ASP A CA 1
ATOM 1007 C C . ASP A 1 128 ? -14.93 20.109 -2.27 1 94.56 128 ASP A C 1
ATOM 1009 O O . ASP A 1 128 ? -13.922 20.781 -2.459 1 94.56 128 ASP A O 1
ATOM 1013 N N . LYS A 1 129 ? -15.5 19.922 -1.119 1 95.31 129 LYS A N 1
ATOM 1014 C CA . LYS A 1 129 ? -14.922 20.453 0.114 1 95.31 129 LYS A CA 1
ATOM 1015 C C . LYS A 1 129 ? -14.523 19.312 1.06 1 95.31 129 LYS A C 1
ATOM 1017 O O . LYS A 1 129 ? -14.844 19.359 2.248 1 95.31 129 LYS A O 1
ATOM 1022 N N . ARG A 1 130 ? -13.859 18.375 0.43 1 95.62 130 ARG A N 1
ATOM 1023 C CA . ARG A 1 130 ? -13.609 17.125 1.128 1 95.62 130 ARG A CA 1
ATOM 1024 C C . ARG A 1 130 ? -12.844 17.359 2.426 1 95.62 130 ARG A C 1
ATOM 1026 O O . ARG A 1 130 ? -13.07 16.672 3.422 1 95.62 130 ARG A O 1
ATOM 1033 N N . PHE A 1 131 ? -11.922 18.391 2.475 1 94.56 131 PHE A N 1
ATOM 1034 C CA . PHE A 1 131 ? -11.117 18.672 3.66 1 94.56 131 PHE A CA 1
ATOM 1035 C C . PHE A 1 131 ? -12 19.062 4.836 1 94.56 131 PHE A C 1
ATOM 1037 O O . PHE A 1 131 ? -11.633 18.844 5.992 1 94.56 131 PHE A O 1
ATOM 1044 N N . LEU A 1 132 ? -13.164 19.656 4.566 1 94.81 132 LEU A N 1
ATOM 1045 C CA . LEU A 1 132 ? -14.117 19.969 5.625 1 94.81 132 LEU A CA 1
ATOM 1046 C C . LEU A 1 132 ? -15.039 18.797 5.906 1 94.81 132 LEU A C 1
ATOM 1048 O O . LEU A 1 132 ? -15.414 18.547 7.055 1 94.81 132 LEU A O 1
ATOM 1052 N N . ASP A 1 133 ? -15.391 18.078 4.836 1 95.19 133 ASP A N 1
ATOM 1053 C CA . ASP A 1 133 ? -16.281 16.938 4.961 1 95.19 133 ASP A CA 1
ATOM 1054 C C . ASP A 1 133 ? -15.695 15.875 5.895 1 95.19 133 ASP A C 1
ATOM 1056 O O . ASP A 1 133 ? -16.406 15.297 6.711 1 95.19 133 ASP A O 1
ATOM 1060 N N . ILE A 1 134 ? -14.461 15.664 5.812 1 95 134 ILE A N 1
ATOM 1061 C CA . ILE A 1 134 ? -13.836 14.562 6.535 1 95 134 ILE A CA 1
ATOM 1062 C C . ILE A 1 134 ? -13.578 14.969 7.984 1 95 134 ILE A C 1
ATOM 1064 O O . ILE A 1 134 ? -13.141 14.156 8.797 1 95 134 ILE A O 1
ATOM 1068 N N . ARG A 1 135 ? -13.859 16.219 8.344 1 93.69 135 ARG A N 1
ATOM 1069 C CA . ARG A 1 135 ? -13.82 16.625 9.742 1 93.69 135 ARG A CA 1
ATOM 1070 C C . ARG A 1 135 ? -14.992 16.016 10.523 1 93.69 135 ARG A C 1
ATOM 1072 O O . ARG A 1 135 ? -14.969 15.977 11.75 1 93.69 135 ARG A O 1
ATOM 1079 N N . ARG A 1 136 ? -15.984 15.664 9.773 1 92.31 136 ARG A N 1
ATOM 1080 C CA . ARG A 1 136 ? -17.156 15.07 10.414 1 92.31 136 ARG A CA 1
ATOM 1081 C C . ARG A 1 136 ? -16.812 13.711 11.016 1 92.31 136 ARG A C 1
ATOM 1083 O O . ARG A 1 136 ? -16.234 12.859 10.344 1 92.31 136 ARG A O 1
ATOM 1090 N N . PRO A 1 137 ? -17.234 13.477 12.219 1 91.94 137 PRO A N 1
ATOM 1091 C CA . PRO A 1 137 ? -16.859 12.242 12.914 1 91.94 137 PRO A CA 1
ATOM 1092 C C . PRO A 1 137 ? -17.297 10.984 12.172 1 91.94 137 PRO A C 1
ATOM 1094 O O . PRO A 1 137 ? -16.547 10.008 12.094 1 91.94 137 PRO A O 1
ATOM 1097 N N . LYS A 1 138 ? -18.516 10.961 11.664 1 93.5 138 LYS A N 1
ATOM 1098 C CA . LYS A 1 138 ? -19 9.773 10.969 1 93.5 138 LYS A CA 1
ATOM 1099 C C . LYS A 1 138 ? -18.188 9.5 9.703 1 93.5 138 LYS A C 1
ATOM 1101 O O . LYS A 1 138 ? -17.953 8.344 9.352 1 93.5 138 LYS A O 1
ATOM 1106 N N . ILE A 1 139 ? -17.781 10.562 9.023 1 95.06 139 ILE A N 1
ATOM 1107 C CA . ILE A 1 139 ? -16.984 10.391 7.809 1 95.06 139 ILE A CA 1
ATOM 1108 C C . ILE A 1 139 ? -15.586 9.906 8.18 1 95.06 139 ILE A C 1
ATOM 1110 O O . ILE A 1 139 ? -15.039 9.008 7.523 1 95.06 139 ILE A O 1
ATOM 1114 N N . GLN A 1 140 ? -15.016 10.461 9.188 1 94.94 140 GLN A N 1
ATOM 1115 C CA . GLN A 1 140 ? -13.711 10.008 9.648 1 94.94 140 GLN A CA 1
ATOM 1116 C C . GLN A 1 140 ? -13.742 8.531 10.039 1 94.94 140 GLN A C 1
ATOM 1118 O O . GLN A 1 140 ? -12.773 7.801 9.828 1 94.94 140 GLN A O 1
ATOM 1123 N N . ALA A 1 141 ? -14.852 8.172 10.641 1 97.12 141 ALA A N 1
ATOM 1124 C CA . ALA A 1 141 ? -15.016 6.785 11.07 1 97.12 141 ALA A CA 1
ATOM 1125 C C . ALA A 1 141 ? -14.891 5.824 9.891 1 97.12 141 ALA A C 1
ATOM 1127 O O . ALA A 1 141 ? -14.312 4.742 10.023 1 97.12 141 ALA A O 1
ATOM 1128 N N . ILE A 1 142 ? -15.414 6.207 8.758 1 98.44 142 ILE A N 1
ATOM 1129 C CA . ILE A 1 142 ? -15.336 5.383 7.555 1 98.44 142 ILE A CA 1
ATOM 1130 C C . ILE A 1 142 ? -13.875 5.098 7.215 1 98.44 142 ILE A C 1
ATOM 1132 O O . ILE A 1 142 ? -13.5 3.951 6.965 1 98.44 142 ILE A O 1
ATOM 1136 N N . PHE A 1 143 ? -13.055 6.117 7.34 1 98.38 143 PHE A N 1
ATOM 1137 C CA . PHE A 1 143 ? -11.672 5.984 6.891 1 98.38 143 PHE A CA 1
ATOM 1138 C C . PHE A 1 143 ? -10.812 5.344 7.969 1 98.38 143 PHE A C 1
ATOM 1140 O O . PHE A 1 143 ? -9.805 4.699 7.668 1 98.38 143 PHE A O 1
ATOM 1147 N N . LYS A 1 144 ? -11.211 5.484 9.195 1 98.12 144 LYS A N 1
ATOM 1148 C CA . LYS A 1 144 ? -10.539 4.727 10.242 1 98.12 144 LYS A CA 1
ATOM 1149 C C . LYS A 1 144 ? -10.805 3.23 10.102 1 98.12 144 LYS A C 1
ATOM 1151 O O . LYS A 1 144 ? -9.898 2.412 10.266 1 98.12 144 LYS A O 1
ATOM 1156 N N . ILE A 1 145 ? -12.039 2.873 9.789 1 98.81 145 ILE A N 1
ATOM 1157 C CA . ILE A 1 145 ? -12.391 1.481 9.531 1 98.81 145 ILE A CA 1
ATOM 1158 C C . ILE A 1 145 ? -11.641 0.982 8.297 1 98.81 145 ILE A C 1
ATOM 1160 O O . ILE A 1 145 ? -11.102 -0.129 8.305 1 98.81 145 ILE A O 1
ATOM 1164 N N . ARG A 1 146 ? -11.586 1.782 7.266 1 98.81 146 ARG A N 1
ATOM 1165 C CA . ARG A 1 146 ? -10.852 1.42 6.055 1 98.81 146 ARG A CA 1
ATOM 1166 C C . ARG A 1 146 ? -9.383 1.155 6.355 1 98.81 146 ARG A C 1
ATOM 1168 O O . ARG A 1 146 ? -8.805 0.192 5.852 1 98.81 146 ARG A O 1
ATOM 1175 N N . SER A 1 147 ? -8.797 2.027 7.125 1 98.75 147 SER A N 1
ATOM 1176 C CA . SER A 1 147 ? -7.402 1.838 7.523 1 98.75 147 SER A CA 1
ATOM 1177 C C . SER A 1 147 ? -7.219 0.528 8.281 1 98.75 147 SER A C 1
ATOM 1179 O O . SER A 1 147 ? -6.246 -0.194 8.062 1 98.75 147 SER A O 1
ATOM 1181 N N . GLU A 1 148 ? -8.117 0.246 9.156 1 98.75 148 GLU A N 1
ATOM 1182 C CA . GLU A 1 148 ? -8.07 -1.011 9.898 1 98.75 148 GLU A CA 1
ATOM 1183 C C . GLU A 1 148 ? -8.234 -2.209 8.969 1 98.75 148 GLU A C 1
ATOM 1185 O O . GLU A 1 148 ? -7.598 -3.246 9.164 1 98.75 148 GLU A O 1
ATOM 1190 N N . MET A 1 149 ? -9.102 -2.084 8.031 1 98.88 149 MET A N 1
ATOM 1191 C CA . MET A 1 149 ? -9.289 -3.117 7.016 1 98.88 149 MET A CA 1
ATOM 1192 C C . MET A 1 149 ? -7.973 -3.451 6.324 1 98.88 149 MET A C 1
ATOM 1194 O O . MET A 1 149 ? -7.586 -4.617 6.242 1 98.88 149 MET A O 1
ATOM 1198 N N . LEU A 1 150 ? -7.285 -2.455 5.871 1 98.88 150 LEU A N 1
ATOM 1199 C CA . LEU A 1 150 ? -6.02 -2.643 5.176 1 98.88 150 LEU A CA 1
ATOM 1200 C C . LEU A 1 150 ? -4.984 -3.289 6.09 1 98.88 150 LEU A C 1
ATOM 1202 O O . LEU A 1 150 ? -4.242 -4.176 5.664 1 98.88 150 LEU A O 1
ATOM 1206 N N . ARG A 1 151 ? -4.934 -2.824 7.285 1 98.69 151 ARG A N 1
ATOM 1207 C CA . ARG A 1 151 ? -4.004 -3.385 8.266 1 98.69 151 ARG A CA 1
ATOM 1208 C C . ARG A 1 151 ? -4.289 -4.863 8.5 1 98.69 151 ARG A C 1
ATOM 1210 O O . ARG A 1 151 ? -3.373 -5.688 8.5 1 98.69 151 ARG A O 1
ATOM 1217 N N . SER A 1 152 ? -5.539 -5.195 8.719 1 98.88 152 SER A N 1
ATOM 1218 C CA . SER A 1 152 ? -5.957 -6.57 8.984 1 98.88 152 SER A CA 1
ATOM 1219 C C . SER A 1 152 ? -5.605 -7.488 7.82 1 98.88 152 SER A C 1
ATOM 1221 O O . SER A 1 152 ? -5.094 -8.594 8.023 1 98.88 152 SER A O 1
ATOM 1223 N N . ILE A 1 153 ? -5.879 -7.051 6.652 1 98.94 153 ILE A N 1
ATOM 1224 C CA . ILE A 1 153 ? -5.664 -7.867 5.461 1 98.94 153 ILE A CA 1
ATOM 1225 C C . ILE A 1 153 ? -4.172 -8.133 5.281 1 98.94 153 ILE A C 1
ATOM 1227 O O . ILE A 1 153 ? -3.762 -9.266 5.035 1 98.94 153 ILE A O 1
ATOM 1231 N N . ARG A 1 154 ? -3.346 -7.129 5.41 1 98.81 154 ARG A N 1
ATOM 1232 C CA . ARG A 1 154 ? -1.904 -7.316 5.285 1 98.81 154 ARG A CA 1
ATOM 1233 C C . ARG A 1 154 ? -1.378 -8.25 6.367 1 98.81 154 ARG A C 1
ATOM 1235 O O . ARG A 1 154 ? -0.488 -9.062 6.113 1 98.81 154 ARG A O 1
ATOM 1242 N N . LYS A 1 155 ? -1.892 -8.078 7.539 1 98.44 155 LYS A N 1
ATOM 1243 C CA . LYS A 1 155 ? -1.507 -8.977 8.625 1 98.44 155 LYS A CA 1
ATOM 1244 C C . LYS A 1 155 ? -1.87 -10.422 8.297 1 98.44 155 LYS A C 1
ATOM 1246 O O . LYS A 1 155 ? -1.086 -11.336 8.547 1 98.44 155 LYS A O 1
ATOM 1251 N N . THR A 1 156 ? -3.055 -10.633 7.777 1 98.88 156 THR A N 1
ATOM 1252 C CA . THR A 1 156 ? -3.514 -11.961 7.406 1 98.88 156 THR A CA 1
ATOM 1253 C C . THR A 1 156 ? -2.59 -12.586 6.363 1 98.88 156 THR A C 1
ATOM 1255 O O . THR A 1 156 ? -2.217 -13.75 6.473 1 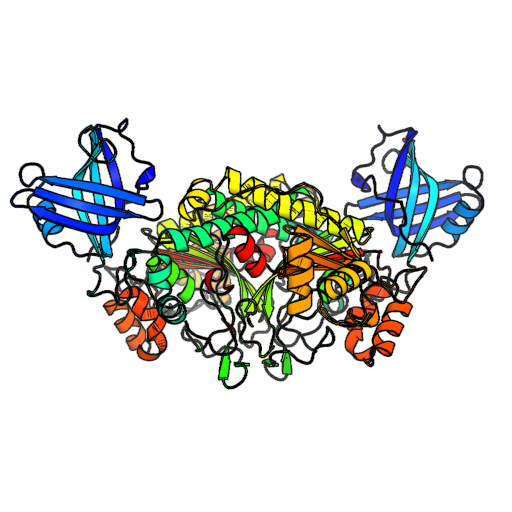98.88 156 THR A O 1
ATOM 1258 N N . PHE A 1 157 ? -2.215 -11.805 5.387 1 98.88 157 PHE A N 1
ATOM 1259 C CA . PHE A 1 157 ? -1.307 -12.289 4.352 1 98.88 157 PHE A CA 1
ATOM 1260 C C . PHE A 1 157 ? 0.071 -12.578 4.938 1 98.88 157 PHE A C 1
ATOM 1262 O O . PHE A 1 157 ? 0.662 -13.625 4.656 1 98.88 157 PHE A O 1
ATOM 1269 N N . ALA A 1 158 ? 0.575 -11.664 5.734 1 97.56 158 ALA A N 1
ATOM 1270 C CA . ALA A 1 158 ? 1.892 -11.859 6.336 1 97.56 158 ALA A CA 1
ATOM 1271 C C . ALA A 1 158 ? 1.926 -13.133 7.18 1 97.56 158 ALA A C 1
ATOM 1273 O O . ALA A 1 158 ? 2.877 -13.914 7.094 1 97.56 158 ALA A O 1
ATOM 1274 N N . ASP A 1 159 ? 0.909 -13.312 7.969 1 97.38 159 ASP A N 1
ATOM 1275 C CA . ASP A 1 159 ? 0.816 -14.5 8.812 1 97.38 159 ASP A CA 1
ATOM 1276 C C . ASP A 1 159 ? 0.727 -15.773 7.977 1 97.38 159 ASP A C 1
ATOM 1278 O O . ASP A 1 159 ? 1.114 -16.844 8.43 1 97.38 159 ASP A O 1
ATOM 1282 N N . GLY A 1 160 ? 0.222 -15.617 6.785 1 97.5 160 GLY A N 1
ATOM 1283 C CA . GLY A 1 160 ? 0.088 -16.75 5.883 1 97.5 160 GLY A CA 1
ATOM 1284 C C . GLY A 1 160 ? 1.325 -16.984 5.035 1 97.5 160 GLY A C 1
ATOM 1285 O O . GLY A 1 160 ? 1.322 -17.844 4.148 1 97.5 160 GLY A O 1
ATOM 1286 N N . GLY A 1 161 ? 2.365 -16.203 5.211 1 96.94 161 GLY A N 1
ATOM 1287 C CA . GLY A 1 161 ? 3.623 -16.406 4.508 1 96.94 161 GLY A CA 1
ATOM 1288 C C . GLY A 1 161 ? 3.666 -15.734 3.15 1 96.94 161 GLY A C 1
ATOM 1289 O O . GLY A 1 161 ? 4.508 -16.062 2.312 1 96.94 161 GLY A O 1
ATOM 1290 N N . PHE A 1 162 ? 2.795 -14.859 2.867 1 98.75 162 PHE A N 1
ATOM 1291 C CA . PHE A 1 162 ? 2.773 -14.156 1.587 1 98.75 162 PHE A CA 1
ATOM 1292 C C . PHE A 1 162 ? 3.846 -13.078 1.539 1 98.75 162 PHE A C 1
ATOM 1294 O O . PHE A 1 162 ? 4.129 -12.43 2.551 1 98.75 162 PHE A O 1
ATOM 1301 N N . VAL A 1 163 ? 4.391 -12.852 0.372 1 98.44 163 VAL A N 1
ATOM 1302 C CA . VAL A 1 163 ? 5.344 -11.773 0.114 1 98.44 163 VAL A CA 1
ATOM 1303 C C . VAL A 1 163 ? 4.633 -10.602 -0.558 1 98.44 163 VAL A C 1
ATOM 1305 O O . VAL A 1 163 ? 3.949 -10.781 -1.568 1 98.44 163 VAL A O 1
ATOM 1308 N N . GLU A 1 164 ? 4.742 -9.414 0.045 1 98.75 164 GLU A N 1
ATOM 1309 C CA . GLU A 1 164 ? 4.184 -8.234 -0.602 1 98.75 164 GLU A CA 1
ATOM 1310 C C . GLU A 1 164 ? 5.008 -7.832 -1.824 1 98.75 164 GLU A C 1
ATOM 1312 O O . GLU A 1 164 ? 6.23 -7.715 -1.742 1 98.75 164 GLU A O 1
ATOM 1317 N N . VAL A 1 165 ? 4.34 -7.652 -2.951 1 98.44 165 VAL A N 1
ATOM 1318 C CA . VAL A 1 165 ? 5.023 -7.27 -4.184 1 98.44 165 VAL A CA 1
ATOM 1319 C C . VAL A 1 165 ? 4.406 -5.992 -4.746 1 98.44 165 VAL A C 1
ATOM 1321 O O . VAL A 1 165 ? 3.297 -5.613 -4.363 1 98.44 165 VAL A O 1
ATOM 1324 N N . ASN A 1 166 ? 5.125 -5.285 -5.523 1 98.38 166 ASN A N 1
ATOM 1325 C CA . ASN A 1 166 ? 4.688 -4.117 -6.285 1 98.38 166 ASN A CA 1
ATOM 1326 C C . ASN A 1 166 ? 4.895 -4.316 -7.781 1 98.38 166 ASN A C 1
ATOM 1328 O O . ASN A 1 166 ? 6.031 -4.367 -8.258 1 98.38 166 ASN A O 1
ATOM 1332 N N . THR A 1 167 ? 3.822 -4.414 -8.484 1 97.69 167 THR A N 1
ATOM 1333 C CA . THR A 1 167 ? 3.902 -4.555 -9.938 1 97.69 167 THR A CA 1
ATOM 1334 C C . THR A 1 167 ? 3.703 -3.205 -10.617 1 97.69 167 THR A C 1
ATOM 1336 O O . THR A 1 167 ? 3.123 -2.285 -10.039 1 97.69 167 THR A O 1
ATOM 1339 N N . PRO A 1 168 ? 4.164 -3.072 -11.82 1 96.88 168 PRO A N 1
ATOM 1340 C CA . PRO A 1 168 ? 4.039 -1.784 -12.5 1 96.88 168 PRO A CA 1
ATOM 1341 C C . PRO A 1 168 ? 2.594 -1.427 -12.836 1 96.88 168 PRO A C 1
ATOM 1343 O O . PRO A 1 168 ? 1.775 -2.316 -13.078 1 96.88 168 PRO A O 1
ATOM 1346 N N . LYS A 1 169 ? 2.35 -0.091 -12.859 1 97.19 169 LYS A N 1
ATOM 1347 C CA . LYS A 1 169 ? 1.057 0.43 -13.297 1 97.19 169 LYS A CA 1
ATOM 1348 C C . LYS A 1 169 ? 1.135 0.972 -14.719 1 97.19 169 LYS A C 1
ATOM 1350 O O . LYS A 1 169 ? 0.107 1.164 -15.375 1 97.19 169 LYS A O 1
ATOM 1355 N N . LEU A 1 170 ? 2.361 1.245 -15.164 1 95.88 170 LEU A N 1
ATOM 1356 C CA . LEU A 1 170 ? 2.623 1.565 -16.562 1 95.88 170 LEU A CA 1
ATOM 1357 C C . LEU A 1 170 ? 2.891 0.299 -17.359 1 95.88 170 LEU A C 1
ATOM 1359 O O . LEU A 1 170 ? 3.846 -0.429 -17.094 1 95.88 170 LEU A O 1
ATOM 1363 N N . VAL A 1 171 ? 2.047 0.067 -18.344 1 93.31 171 VAL A N 1
ATOM 1364 C CA . VAL A 1 171 ? 2.178 -1.174 -19.109 1 93.31 171 VAL A CA 1
ATOM 1365 C C . VAL A 1 171 ? 2.246 -0.865 -20.594 1 93.31 171 VAL A C 1
ATOM 1367 O O . VAL A 1 171 ? 1.757 0.174 -21.047 1 93.31 171 VAL A O 1
ATOM 1370 N N . ALA A 1 172 ? 2.869 -1.741 -21.375 1 88.31 172 ALA A N 1
ATOM 1371 C CA . ALA A 1 172 ? 3.105 -1.521 -22.797 1 88.31 172 ALA A CA 1
ATOM 1372 C C . ALA A 1 172 ? 1.847 -1.805 -23.609 1 88.31 172 ALA A C 1
ATOM 1374 O O . ALA A 1 172 ? 1.649 -1.226 -24.688 1 88.31 172 ALA A O 1
ATOM 1375 N N . SER A 1 173 ? 1.115 -2.758 -23.297 1 77.06 173 SER A N 1
ATOM 1376 C CA . SER A 1 173 ? -0.023 -3.131 -24.141 1 77.06 173 SER A CA 1
ATOM 1377 C C . SER A 1 173 ? -1.234 -3.498 -23.281 1 77.06 173 SER A C 1
ATOM 1379 O O . SER A 1 173 ? -1.115 -3.682 -22.078 1 77.06 173 SER A O 1
ATOM 1381 N N . ALA A 1 174 ? -2.404 -3.387 -24.094 1 62.22 174 ALA A N 1
ATOM 1382 C CA . ALA A 1 174 ? -3.68 -3.803 -23.516 1 62.22 174 ALA A CA 1
ATOM 1383 C C . ALA A 1 174 ? -3.686 -5.301 -23.219 1 62.22 174 ALA A C 1
ATOM 1385 O O . ALA A 1 174 ? -3.328 -6.109 -24.078 1 62.22 174 ALA A O 1
ATOM 1386 N N . THR A 1 175 ? -3.367 -5.711 -22.016 1 59.84 175 THR A N 1
ATOM 1387 C CA . THR A 1 175 ? -3.029 -7.113 -21.812 1 59.84 175 THR A CA 1
ATOM 1388 C C . THR A 1 175 ? -4.289 -7.941 -21.578 1 59.84 175 THR A C 1
ATOM 1390 O O . THR A 1 175 ? -4.371 -9.094 -22.016 1 59.84 175 THR A O 1
ATOM 1393 N N . GLU A 1 176 ? -5.199 -7.523 -20.578 1 56.22 176 GLU A N 1
ATOM 1394 C CA . GLU A 1 176 ? -6.188 -8.5 -20.125 1 56.22 176 GLU A CA 1
ATOM 1395 C C . GLU A 1 176 ? -7.449 -8.453 -20.984 1 56.22 176 GLU A C 1
ATOM 1397 O O . GLU A 1 176 ? -8.523 -8.867 -20.547 1 56.22 176 GLU A O 1
ATOM 1402 N N . GLY A 1 177 ? -7.316 -8.281 -22.391 1 54.44 177 GLY A N 1
ATOM 1403 C CA . GLY A 1 177 ? -8.484 -8.438 -23.25 1 54.44 177 GLY A CA 1
ATOM 1404 C C . GLY A 1 177 ? -9.305 -7.164 -23.375 1 54.44 177 GLY A C 1
ATOM 1405 O O . GLY A 1 177 ? -10.391 -7.18 -23.953 1 54.44 177 GLY A O 1
ATOM 1406 N N . GLY A 1 178 ? -8.742 -5.977 -22.703 1 56.19 178 GLY A N 1
ATOM 1407 C CA . GLY A 1 178 ? -9.812 -5 -22.766 1 56.19 178 GLY A CA 1
ATOM 1408 C C . GLY A 1 178 ? -9.375 -3.672 -23.359 1 56.19 178 GLY A C 1
ATOM 1409 O O . GLY A 1 178 ? -8.172 -3.385 -23.422 1 56.19 178 GLY A O 1
ATOM 1410 N N . THR A 1 179 ? -10.133 -3.135 -24.203 1 61.81 179 THR A N 1
ATOM 1411 C CA . THR A 1 179 ? -10.062 -1.868 -24.922 1 61.81 179 THR A CA 1
ATOM 1412 C C . THR A 1 179 ? -10.281 -0.693 -23.984 1 61.81 179 THR A C 1
ATOM 1414 O O . THR A 1 179 ? -10.172 0.466 -24.375 1 61.81 179 THR A O 1
ATOM 1417 N N . GLU A 1 180 ? -10.297 -0.94 -22.656 1 82.69 180 GLU A N 1
ATOM 1418 C CA . GLU A 1 180 ? -10.68 0.193 -21.812 1 82.69 180 GLU A CA 1
ATOM 1419 C C . GLU A 1 180 ? -9.523 0.641 -20.922 1 82.69 180 GLU A C 1
ATOM 1421 O O . GLU A 1 180 ? -9.648 0.677 -19.703 1 82.69 180 GLU A O 1
ATOM 1426 N N . LEU A 1 181 ? -8.422 0.995 -21.703 1 89.31 181 LEU A N 1
ATOM 1427 C CA . LEU A 1 181 ? -7.23 1.47 -21 1 89.31 181 LEU A CA 1
ATOM 1428 C C . LEU A 1 181 ? -7.035 2.967 -21.203 1 89.31 181 LEU A C 1
ATOM 1430 O O . LEU A 1 181 ? -7.418 3.506 -22.25 1 89.31 181 LEU A O 1
ATOM 1434 N N . PHE A 1 182 ? -6.457 3.572 -20.219 1 92.5 182 PHE A N 1
ATOM 1435 C CA . PHE A 1 182 ? -6.059 4.969 -20.375 1 92.5 182 PHE A CA 1
ATOM 1436 C C . PHE A 1 182 ? -4.711 5.07 -21.078 1 92.5 182 PHE A C 1
ATOM 1438 O O . PHE A 1 182 ? -3.697 4.59 -20.562 1 92.5 182 PHE A O 1
ATOM 1445 N N . PRO A 1 183 ? -4.668 5.699 -22.203 1 92.38 183 PRO A N 1
ATOM 1446 C CA . PRO A 1 183 ? -3.375 5.902 -22.859 1 92.38 183 PRO A CA 1
ATOM 1447 C C . PRO A 1 183 ? -2.527 6.973 -22.172 1 92.38 183 PRO A C 1
ATOM 1449 O O . PRO A 1 183 ? -3.061 7.984 -21.719 1 92.38 183 PRO A O 1
ATOM 1452 N N . ILE A 1 184 ? -1.252 6.723 -22.156 1 93.56 184 ILE A N 1
ATOM 1453 C CA . ILE A 1 184 ? -0.27 7.633 -21.578 1 93.56 184 ILE A CA 1
ATOM 1454 C C . ILE A 1 184 ? 0.814 7.945 -22.609 1 93.56 184 ILE A C 1
ATOM 1456 O O . ILE A 1 184 ? 1.294 7.051 -23.297 1 93.56 184 ILE A O 1
ATOM 1460 N N . SER A 1 185 ? 1.169 9.195 -22.734 1 92.56 185 SER A N 1
ATOM 1461 C CA . SER A 1 185 ? 2.377 9.562 -23.453 1 92.56 185 SER A CA 1
ATOM 1462 C C . SER A 1 185 ? 3.627 9.312 -22.625 1 92.56 185 SER A C 1
ATOM 1464 O O . SER A 1 185 ? 3.975 10.125 -21.766 1 92.56 185 SER A O 1
ATOM 1466 N N . TYR A 1 186 ? 4.32 8.227 -22.922 1 93.62 186 TYR A N 1
ATOM 1467 C CA . TYR A 1 186 ? 5.516 7.828 -22.188 1 93.62 186 TYR A CA 1
ATOM 1468 C C . TYR A 1 186 ? 6.773 8.102 -23 1 93.62 186 TYR A C 1
ATOM 1470 O O . TYR A 1 186 ? 7.293 7.211 -23.672 1 93.62 186 TYR A O 1
ATOM 1478 N N . PHE A 1 187 ? 7.258 9.32 -22.891 1 92.94 187 PHE A N 1
ATOM 1479 C CA . PHE A 1 187 ? 8.375 9.797 -23.703 1 92.94 187 PHE A CA 1
ATOM 1480 C C . PHE A 1 187 ? 8.109 9.562 -25.188 1 92.94 187 PHE A C 1
ATOM 1482 O O . PHE A 1 187 ? 7.129 10.062 -25.734 1 92.94 187 PHE A O 1
ATOM 1489 N N . GLU A 1 188 ? 8.953 8.742 -25.812 1 91.25 188 GLU A N 1
ATOM 1490 C CA . GLU A 1 188 ? 8.789 8.508 -27.25 1 91.25 188 GLU A CA 1
ATOM 1491 C C . GLU A 1 188 ? 7.918 7.285 -27.516 1 91.25 188 GLU A C 1
ATOM 1493 O O . GLU A 1 188 ? 7.781 6.844 -28.656 1 91.25 188 GLU A O 1
ATOM 1498 N N . LYS A 1 189 ? 7.289 6.82 -26.453 1 91.56 189 LYS A N 1
ATOM 1499 C CA . LYS A 1 189 ? 6.469 5.621 -26.578 1 91.56 189 LYS A CA 1
ATOM 1500 C C . LYS A 1 189 ? 5.066 5.855 -26.016 1 91.56 189 LYS A C 1
ATOM 1502 O O . LYS A 1 189 ? 4.82 6.848 -25.328 1 91.56 189 LYS A O 1
ATOM 1507 N N . GLU A 1 190 ? 4.211 5 -26.5 1 91.25 190 GLU A N 1
ATOM 1508 C CA . GLU A 1 190 ? 2.887 4.941 -25.891 1 91.25 190 GLU A CA 1
ATOM 1509 C C . GLU A 1 190 ? 2.818 3.859 -24.812 1 91.25 190 GLU A C 1
ATOM 1511 O O . GLU A 1 190 ? 3.365 2.77 -24.984 1 91.25 190 GLU A O 1
ATOM 1516 N N . ALA A 1 191 ? 2.238 4.23 -23.719 1 93.44 191 ALA A N 1
ATOM 1517 C CA . ALA A 1 191 ? 1.985 3.287 -22.641 1 93.44 191 ALA A CA 1
ATOM 1518 C C . ALA A 1 191 ? 0.538 3.373 -22.172 1 93.44 191 ALA A C 1
ATOM 1520 O O . ALA A 1 191 ? -0.243 4.18 -22.672 1 93.44 191 ALA A O 1
ATOM 1521 N N . PHE A 1 192 ? 0.182 2.504 -21.297 1 94.19 192 PHE A N 1
ATOM 1522 C CA . PHE A 1 192 ? -1.166 2.467 -20.734 1 94.19 192 PHE A CA 1
ATOM 1523 C C . PHE A 1 192 ? -1.122 2.285 -19.234 1 94.19 192 PHE A C 1
ATOM 1525 O O . PHE A 1 192 ? -0.109 1.845 -18.688 1 94.19 192 PHE A O 1
ATOM 1532 N N . LEU A 1 193 ? -2.213 2.719 -18.578 1 95.75 193 LEU A N 1
ATOM 1533 C CA . LEU A 1 193 ? -2.369 2.42 -17.156 1 95.75 193 LEU A CA 1
ATOM 1534 C C . LEU A 1 193 ? -3.006 1.05 -16.953 1 95.75 193 LEU A C 1
ATOM 1536 O O . LEU A 1 193 ? -4.02 0.734 -17.594 1 95.75 193 LEU A O 1
ATOM 1540 N N . GLY A 1 194 ? -2.441 0.308 -16.047 1 93.75 194 GLY A N 1
ATOM 1541 C CA . GLY A 1 194 ? -2.867 -1.066 -15.836 1 93.75 194 GLY A CA 1
ATOM 1542 C C . GLY A 1 194 ? -4.207 -1.176 -15.141 1 93.75 194 GLY A C 1
ATOM 1543 O O . GLY A 1 194 ? -4.5 -0.406 -14.219 1 93.75 194 GLY A O 1
ATOM 1544 N N . GLN A 1 195 ? -5.012 -2.184 -15.531 1 93.56 195 GLN A N 1
ATOM 1545 C CA . GLN A 1 195 ? -6.336 -2.408 -14.961 1 93.56 195 GLN A CA 1
ATOM 1546 C C . GLN A 1 195 ? -6.277 -3.414 -13.812 1 93.56 195 GLN A C 1
ATOM 1548 O O . GLN A 1 195 ? -7.227 -3.531 -13.039 1 93.56 195 GLN A O 1
ATOM 1553 N N . SER A 1 196 ? -5.254 -4.156 -13.75 1 94 196 SER A N 1
ATOM 1554 C CA . SER A 1 196 ? -5.039 -5.164 -12.719 1 94 196 SER A CA 1
ATOM 1555 C C . SER A 1 196 ? -3.607 -5.684 -12.742 1 94 196 SER A C 1
ATOM 1557 O O . SER A 1 196 ? -2.92 -5.582 -13.758 1 94 196 SER A O 1
ATOM 1559 N N . PRO A 1 197 ? -3.123 -6.238 -11.688 1 96.38 197 PRO A N 1
ATOM 1560 C CA . PRO A 1 197 ? -1.781 -6.828 -11.672 1 96.38 197 PRO A CA 1
ATOM 1561 C C . PRO A 1 197 ? -1.778 -8.305 -12.07 1 96.38 197 PRO A C 1
ATOM 1563 O O . PRO A 1 197 ? -0.779 -9 -11.867 1 96.38 197 PRO A O 1
ATOM 1566 N N . GLN A 1 198 ? -2.783 -8.82 -12.641 1 96.25 198 GLN A N 1
ATOM 1567 C CA . GLN A 1 198 ? -3.061 -10.242 -12.789 1 96.25 198 GLN A CA 1
ATOM 1568 C C . GLN A 1 198 ? -1.927 -10.945 -13.523 1 96.25 198 GLN A C 1
ATOM 1570 O O . GLN A 1 198 ? -1.398 -11.953 -13.047 1 96.25 198 GLN A O 1
ATOM 1575 N N . LEU A 1 199 ? -1.476 -10.438 -14.672 1 96.06 199 LEU A N 1
ATOM 1576 C CA . LEU A 1 199 ? -0.453 -11.133 -15.445 1 96.06 199 LEU A CA 1
ATOM 1577 C C . LEU A 1 199 ? 0.88 -11.141 -14.703 1 96.06 199 LEU A C 1
ATOM 1579 O O . LEU A 1 199 ? 1.597 -12.141 -14.719 1 96.06 199 LEU A O 1
ATOM 1583 N N . TYR A 1 200 ? 1.177 -10.078 -14.031 1 96.69 200 TYR A N 1
ATOM 1584 C CA . TYR A 1 200 ? 2.441 -9.969 -13.305 1 96.69 200 TYR A CA 1
ATOM 1585 C C . TYR A 1 200 ? 2.459 -10.898 -12.094 1 96.69 200 TYR A C 1
ATOM 1587 O O . TYR A 1 200 ? 3.479 -11.523 -11.797 1 96.69 200 TYR A O 1
ATOM 1595 N N . LYS A 1 201 ? 1.343 -10.914 -11.312 1 97.75 201 LYS A N 1
ATOM 1596 C CA . LYS A 1 201 ? 1.37 -11.781 -10.141 1 97.75 201 LYS A CA 1
ATOM 1597 C C . LYS A 1 201 ? 1.459 -13.25 -10.539 1 97.75 201 LYS A C 1
ATOM 1599 O O . LYS A 1 201 ? 2.049 -14.062 -9.82 1 97.75 201 LYS A O 1
ATOM 1604 N N . GLN A 1 202 ? 0.913 -13.648 -11.742 1 97.69 202 GLN A N 1
ATOM 1605 C CA . GLN A 1 202 ? 1.122 -15.008 -12.234 1 97.69 202 GLN A CA 1
ATOM 1606 C C . GLN A 1 202 ? 2.592 -15.25 -12.57 1 97.69 202 GLN A C 1
ATOM 1608 O O . GLN A 1 202 ? 3.127 -16.328 -12.281 1 97.69 202 GLN A O 1
ATOM 1613 N N . MET A 1 203 ? 3.236 -14.273 -13.133 1 97.31 203 MET A N 1
ATOM 1614 C CA . MET A 1 203 ? 4.652 -14.422 -13.453 1 97.31 203 MET A CA 1
ATOM 1615 C C . MET A 1 203 ? 5.473 -14.664 -12.195 1 97.31 203 MET A C 1
ATOM 1617 O O . MET A 1 203 ? 6.496 -15.352 -12.234 1 97.31 203 MET A O 1
ATOM 1621 N N . MET A 1 204 ? 5.016 -14.125 -11.07 1 98 204 MET A N 1
ATOM 1622 C CA . MET A 1 204 ? 5.711 -14.328 -9.805 1 98 204 MET A CA 1
ATOM 1623 C C . MET A 1 204 ? 5.641 -15.789 -9.375 1 98 204 MET A C 1
ATOM 1625 O O . MET A 1 204 ? 6.527 -16.281 -8.672 1 98 204 MET A O 1
ATOM 1629 N N . MET A 1 205 ? 4.578 -16.531 -9.773 1 98.38 205 MET A N 1
ATOM 1630 C CA . MET A 1 205 ? 4.488 -17.953 -9.492 1 98.38 205 MET A CA 1
ATOM 1631 C C . MET A 1 205 ? 5.57 -18.719 -10.242 1 98.38 205 MET A C 1
ATOM 1633 O O . MET A 1 205 ? 6.223 -19.594 -9.672 1 98.38 205 MET A O 1
ATOM 1637 N N . ALA A 1 206 ? 5.797 -18.312 -11.469 1 97.06 206 ALA A N 1
ATOM 1638 C CA . ALA A 1 206 ? 6.879 -18.906 -12.25 1 97.06 206 ALA A CA 1
ATOM 1639 C C . ALA A 1 206 ? 8.234 -18.609 -11.617 1 97.06 206 ALA A C 1
ATOM 1641 O O . ALA A 1 206 ? 9.172 -19.406 -11.742 1 97.06 206 ALA A O 1
ATOM 1642 N N . GLY A 1 207 ? 8.297 -17.469 -10.977 1 95.94 207 GLY A N 1
ATOM 1643 C CA . GLY A 1 207 ? 9.539 -17.016 -10.375 1 95.94 207 GLY A CA 1
ATOM 1644 C C . GLY A 1 207 ? 9.844 -17.703 -9.047 1 95.94 207 GLY A C 1
ATOM 1645 O O . GLY A 1 207 ? 10.93 -17.516 -8.484 1 95.94 207 GLY A O 1
ATOM 1646 N N . GLY A 1 208 ? 8.906 -18.422 -8.57 1 96.38 208 GLY A N 1
ATOM 1647 C CA . GLY A 1 208 ? 9.172 -19.203 -7.375 1 96.38 208 GLY A CA 1
ATOM 1648 C C . GLY A 1 208 ? 8.805 -18.484 -6.094 1 96.38 208 GLY A C 1
ATOM 1649 O O . GLY A 1 208 ? 9.203 -18.891 -5.004 1 96.38 208 GLY A O 1
ATOM 1650 N N . PHE A 1 209 ? 8.055 -17.406 -6.098 1 96.69 209 PHE A N 1
ATOM 1651 C CA . PHE A 1 209 ? 7.66 -16.688 -4.898 1 96.69 209 PHE A CA 1
ATOM 1652 C C . PHE A 1 209 ? 6.641 -17.484 -4.094 1 96.69 209 PHE A C 1
ATOM 1654 O O . PHE A 1 209 ? 6.457 -17.234 -2.898 1 96.69 209 PHE A O 1
ATOM 1661 N N . ASP A 1 210 ? 5.91 -18.406 -4.723 1 97.38 210 ASP A N 1
ATOM 1662 C CA . ASP A 1 210 ? 4.996 -19.359 -4.094 1 97.38 210 ASP A CA 1
ATOM 1663 C C . ASP A 1 210 ? 3.697 -18.672 -3.676 1 97.38 210 ASP A C 1
ATOM 1665 O O . ASP A 1 210 ? 2.607 -19.141 -4.016 1 97.38 210 ASP A O 1
ATOM 1669 N N . LYS A 1 211 ? 3.715 -17.594 -2.869 1 98.69 211 LYS A N 1
ATOM 1670 C CA . LYS A 1 211 ? 2.576 -16.781 -2.424 1 98.69 211 LYS A CA 1
ATOM 1671 C C . LYS A 1 211 ? 2.91 -15.297 -2.439 1 98.69 211 LYS A C 1
ATOM 1673 O O . LYS A 1 211 ? 3.871 -14.867 -1.801 1 98.69 211 LYS A O 1
ATOM 1678 N N . VAL A 1 212 ? 2.068 -14.516 -3.127 1 98.81 212 VAL A N 1
ATOM 1679 C CA . VAL A 1 212 ? 2.307 -13.078 -3.17 1 98.81 212 VAL A CA 1
ATOM 1680 C C . VAL A 1 212 ? 0.99 -12.336 -2.969 1 98.81 212 VAL A C 1
ATOM 1682 O O . VAL A 1 212 ? -0.088 -12.891 -3.178 1 98.81 212 VAL A O 1
ATOM 1685 N N . PHE A 1 213 ? 1.058 -11.086 -2.496 1 98.88 213 PHE A N 1
ATOM 1686 C CA . PHE A 1 213 ? -0.084 -10.18 -2.488 1 98.88 213 PHE A CA 1
ATOM 1687 C C . PHE A 1 213 ? 0.349 -8.758 -2.836 1 98.88 213 PHE A C 1
ATOM 1689 O O . PHE A 1 213 ? 1.529 -8.422 -2.73 1 98.88 213 PHE A O 1
ATOM 1696 N N . GLU A 1 214 ? -0.603 -8.016 -3.297 1 98.75 214 GLU A N 1
ATOM 1697 C CA . GLU A 1 214 ? -0.438 -6.594 -3.598 1 98.75 214 GLU A CA 1
ATOM 1698 C C . GLU A 1 214 ? -1.711 -5.812 -3.287 1 98.75 214 GLU A C 1
ATOM 1700 O O . GLU A 1 214 ? -2.812 -6.25 -3.625 1 98.75 214 GLU A O 1
ATOM 1705 N N . ILE A 1 215 ? -1.571 -4.715 -2.627 1 98.81 215 ILE A N 1
ATOM 1706 C CA . ILE A 1 215 ? -2.627 -3.719 -2.465 1 98.81 215 ILE A CA 1
ATOM 1707 C C . ILE A 1 215 ? -2.211 -2.412 -3.139 1 98.81 215 ILE A C 1
ATOM 1709 O O . ILE A 1 215 ? -1.287 -1.736 -2.68 1 98.81 215 ILE A O 1
ATOM 1713 N N . ALA A 1 216 ? -2.854 -2.08 -4.242 1 98.44 216 ALA A N 1
ATOM 1714 C CA . ALA A 1 216 ? -2.387 -0.933 -5.016 1 98.44 216 ALA A CA 1
ATOM 1715 C C . ALA A 1 216 ? -3.48 -0.417 -5.945 1 98.44 216 ALA A C 1
ATOM 1717 O O . ALA A 1 216 ? -4.547 -1.026 -6.059 1 98.44 216 ALA A O 1
ATOM 1718 N N . GLN A 1 217 ? -3.219 0.678 -6.574 1 98.12 217 GLN A N 1
ATOM 1719 C CA . GLN A 1 217 ? -4.145 1.337 -7.484 1 98.12 217 GLN A CA 1
ATOM 1720 C C . GLN A 1 217 ? -4.328 0.525 -8.766 1 98.12 217 GLN A C 1
ATOM 1722 O O . GLN A 1 217 ? -3.385 -0.105 -9.25 1 98.12 217 GLN A O 1
ATOM 1727 N N . ILE A 1 218 ? -5.496 0.601 -9.266 1 96.88 218 ILE A N 1
ATOM 1728 C CA . ILE A 1 218 ? -5.824 0.143 -10.609 1 96.88 218 ILE A CA 1
ATOM 1729 C C . ILE A 1 218 ? -6.617 1.221 -11.344 1 96.88 218 ILE A C 1
ATOM 1731 O O . ILE A 1 218 ? -7.258 2.066 -10.711 1 96.88 218 ILE A O 1
ATOM 1735 N N . PHE A 1 219 ? -6.621 1.138 -12.641 1 96.25 219 PHE A N 1
ATOM 1736 C CA . PHE A 1 219 ? -7.238 2.162 -13.469 1 96.25 219 PHE A CA 1
ATOM 1737 C C . PHE A 1 219 ? -8.125 1.533 -14.539 1 96.25 219 PHE A C 1
ATOM 1739 O O . PHE A 1 219 ? -7.668 0.709 -15.328 1 96.25 219 PHE A O 1
ATOM 1746 N N . ARG A 1 220 ? -9.336 1.897 -14.555 1 92.81 220 ARG A N 1
ATOM 1747 C CA . ARG A 1 220 ? -10.281 1.365 -15.531 1 92.81 220 ARG A CA 1
ATOM 1748 C C . ARG A 1 220 ? -10.938 2.488 -16.328 1 92.81 220 ARG A C 1
ATOM 1750 O O . ARG A 1 220 ? -11.68 3.299 -15.773 1 92.81 220 ARG A O 1
ATOM 1757 N N . ALA A 1 221 ? -10.766 2.488 -17.609 1 92.31 221 ALA A N 1
ATOM 1758 C CA . ALA A 1 221 ? -11.305 3.533 -18.484 1 92.31 221 ALA A CA 1
ATOM 1759 C C . ALA A 1 221 ? -12.727 3.211 -18.922 1 92.31 221 ALA A C 1
ATOM 1761 O O . ALA A 1 221 ? -13.086 3.385 -20.078 1 92.31 221 ALA A O 1
ATOM 1762 N N . GLU A 1 222 ? -13.445 2.721 -18 1 88.62 222 GLU A N 1
ATOM 1763 C CA . GLU A 1 222 ? -14.852 2.436 -18.281 1 88.62 222 GLU A CA 1
ATOM 1764 C C . GLU A 1 222 ? -15.711 3.688 -18.125 1 88.62 222 GLU A C 1
ATOM 1766 O O . GLU A 1 222 ? -15.469 4.508 -17.234 1 88.62 222 GLU A O 1
ATOM 1771 N N . GLU A 1 223 ? -16.672 3.811 -18.969 1 86.25 223 GLU A N 1
ATOM 1772 C CA . GLU A 1 223 ? -17.531 4.984 -18.938 1 86.25 223 GLU A CA 1
ATOM 1773 C C . GLU A 1 223 ? -18.766 4.738 -18.078 1 86.25 223 GLU A C 1
ATOM 1775 O O . GLU A 1 223 ? -19.906 4.879 -18.547 1 86.25 223 GLU A O 1
ATOM 1780 N N . HIS A 1 224 ? -18.516 4.309 -16.953 1 82.31 224 HIS A N 1
ATOM 1781 C CA . HIS A 1 224 ? -19.625 4.047 -16.031 1 82.31 224 HIS A CA 1
ATOM 1782 C C . HIS A 1 224 ? -19.781 5.191 -15.031 1 82.31 224 HIS A C 1
ATOM 1784 O O . HIS A 1 224 ? -18.797 5.777 -14.586 1 82.31 224 HIS A O 1
ATOM 1790 N N . ASN A 1 225 ? -21 5.555 -14.859 1 83.44 225 ASN A N 1
ATOM 1791 C CA . ASN A 1 225 ? -21.359 6.535 -13.836 1 83.44 225 ASN A CA 1
ATOM 1792 C C . ASN A 1 225 ? -22.344 5.961 -12.828 1 83.44 225 ASN A C 1
ATOM 1794 O O . ASN A 1 225 ? -23.469 6.434 -12.727 1 83.44 225 ASN A O 1
ATOM 1798 N N . THR A 1 226 ? -21.875 4.945 -12.125 1 88.62 226 THR A N 1
ATOM 1799 C CA . THR A 1 226 ? -22.734 4.305 -11.141 1 88.62 226 THR A CA 1
ATOM 1800 C C . THR A 1 226 ? -22.188 4.512 -9.727 1 88.62 226 THR A C 1
ATOM 1802 O O . THR A 1 226 ? -21.094 5.043 -9.555 1 88.62 226 THR A O 1
ATOM 1805 N N . ARG A 1 227 ? -22.906 4.117 -8.797 1 92.31 227 ARG A N 1
ATOM 1806 C CA . ARG A 1 227 ? -22.547 4.285 -7.395 1 92.31 227 ARG A CA 1
ATOM 1807 C C . ARG A 1 227 ? -21.531 3.23 -6.961 1 92.31 227 ARG A C 1
ATOM 1809 O O . ARG A 1 227 ? -21.078 3.232 -5.812 1 92.31 227 ARG A O 1
ATOM 1816 N N . ARG A 1 228 ? -21.062 2.383 -7.914 1 94.06 228 ARG A N 1
ATOM 1817 C CA . ARG A 1 228 ? -20.219 1.269 -7.496 1 94.06 228 ARG A CA 1
ATOM 1818 C C . ARG A 1 228 ? -18.922 1.229 -8.305 1 94.06 228 ARG A C 1
ATOM 1820 O O . ARG A 1 228 ? -18.109 0.322 -8.133 1 94.06 228 ARG A O 1
ATOM 1827 N N . HIS A 1 229 ? -18.828 2.191 -9.203 1 94.12 229 HIS A N 1
ATOM 1828 C CA . HIS A 1 229 ? -17.688 2.143 -10.102 1 94.12 229 HIS A CA 1
ATOM 1829 C C . HIS A 1 229 ? -16.844 3.412 -9.992 1 94.12 229 HIS A C 1
ATOM 1831 O O . HIS A 1 229 ? -17.391 4.508 -9.844 1 94.12 229 HIS A O 1
ATOM 1837 N N . LEU A 1 230 ? -15.594 3.258 -10 1 96.88 230 LEU A N 1
ATOM 1838 C CA . LEU A 1 230 ? -14.617 4.332 -10.078 1 96.88 230 LEU A CA 1
ATOM 1839 C C . LEU A 1 230 ? -13.594 4.059 -11.18 1 96.88 230 LEU A C 1
ATOM 1841 O O . LEU A 1 230 ? -13.367 2.9 -11.539 1 96.88 230 LEU A O 1
ATOM 1845 N N . ASN A 1 231 ? -13.023 5.078 -11.75 1 97 231 ASN A N 1
ATOM 1846 C CA . ASN A 1 231 ? -12.008 4.922 -12.781 1 97 231 ASN A CA 1
ATOM 1847 C C . ASN A 1 231 ? -10.617 4.727 -12.172 1 97 231 ASN A C 1
ATOM 1849 O O . ASN A 1 231 ? -9.711 4.215 -12.828 1 97 231 ASN A O 1
ATOM 1853 N N . GLU A 1 232 ? -10.398 5.184 -11.008 1 97.44 232 GLU A N 1
ATOM 1854 C CA . GLU A 1 232 ? -9.25 4.895 -10.156 1 97.44 232 GLU A CA 1
ATOM 1855 C C . GLU A 1 232 ? -9.688 4.258 -8.836 1 97.44 232 GLU A C 1
ATOM 1857 O O . GLU A 1 232 ? -10.469 4.844 -8.086 1 97.44 232 GLU A O 1
ATOM 1862 N N . ALA A 1 233 ? -9.18 3.027 -8.594 1 97.81 233 ALA A N 1
ATOM 1863 C CA . ALA A 1 233 ? -9.586 2.299 -7.398 1 97.81 233 ALA A CA 1
ATOM 1864 C C . ALA A 1 233 ? -8.406 1.564 -6.77 1 97.81 233 ALA A C 1
ATOM 1866 O O . ALA A 1 233 ? -7.32 1.52 -7.344 1 97.81 233 ALA A O 1
ATOM 1867 N N . ILE A 1 234 ? -8.578 1.085 -5.52 1 98.69 234 ILE A N 1
ATOM 1868 C CA . ILE A 1 234 ? -7.594 0.244 -4.852 1 98.69 234 ILE A CA 1
ATOM 1869 C C . ILE A 1 234 ? -8.016 -1.22 -4.941 1 98.69 234 ILE A C 1
ATOM 1871 O O . ILE A 1 234 ? -9.164 -1.56 -4.645 1 98.69 234 ILE A O 1
ATOM 1875 N N . SER A 1 235 ? -7.121 -1.99 -5.398 1 98.5 235 SER A N 1
ATOM 1876 C CA . SER A 1 235 ? -7.367 -3.426 -5.48 1 98.5 235 SER A CA 1
ATOM 1877 C C . SER A 1 235 ? -6.465 -4.199 -4.523 1 98.5 235 SER A C 1
ATOM 1879 O O . SER A 1 235 ? -5.324 -3.803 -4.281 1 98.5 235 SER A O 1
ATOM 1881 N N . ILE A 1 236 ? -6.98 -5.246 -3.92 1 98.88 236 ILE A N 1
ATOM 1882 C CA . ILE A 1 236 ? -6.246 -6.23 -3.135 1 98.88 236 ILE A CA 1
ATOM 1883 C C . ILE A 1 236 ? -6.121 -7.535 -3.922 1 98.88 236 ILE A C 1
ATOM 1885 O O . ILE A 1 236 ? -7.117 -8.227 -4.152 1 98.88 236 ILE A O 1
ATOM 1889 N N . ASP A 1 237 ? -4.871 -7.895 -4.242 1 98.88 237 ASP A N 1
ATOM 1890 C CA . ASP A 1 237 ? -4.656 -9.031 -5.133 1 98.88 237 ASP A CA 1
ATOM 1891 C C . ASP A 1 237 ? -3.727 -10.062 -4.492 1 98.88 237 ASP A C 1
ATOM 1893 O O . ASP A 1 237 ? -2.801 -9.703 -3.762 1 98.88 237 ASP A O 1
ATOM 1897 N N . THR A 1 238 ? -3.961 -11.328 -4.812 1 98.94 238 THR A N 1
ATOM 1898 C CA . THR A 1 238 ? -3.064 -12.383 -4.348 1 98.94 238 THR A CA 1
ATOM 1899 C C . THR A 1 238 ? -2.979 -13.508 -5.371 1 98.94 238 THR A C 1
ATOM 1901 O O . THR A 1 238 ? -3.871 -13.672 -6.203 1 98.94 238 THR A O 1
ATOM 1904 N N . GLU A 1 239 ? -1.905 -14.195 -5.371 1 98.88 239 GLU A N 1
ATOM 1905 C CA . GLU A 1 239 ? -1.663 -15.406 -6.148 1 98.88 239 GLU A CA 1
ATOM 1906 C C . GLU A 1 239 ? -0.85 -16.422 -5.348 1 98.88 239 GLU A C 1
ATOM 1908 O O . GLU A 1 239 ? 0.086 -16.047 -4.637 1 98.88 239 GLU A O 1
ATOM 1913 N N . MET A 1 240 ? -1.247 -17.672 -5.457 1 98.75 240 MET A N 1
ATOM 1914 C CA . MET A 1 240 ? -0.625 -18.75 -4.688 1 98.75 240 MET A CA 1
ATOM 1915 C C . MET A 1 240 ? -0.294 -19.938 -5.59 1 98.75 240 MET A C 1
ATOM 1917 O O . MET A 1 240 ? -1.108 -20.328 -6.426 1 98.75 240 MET A O 1
ATOM 1921 N N . SER A 1 241 ? 0.843 -20.531 -5.375 1 98.31 241 SER A N 1
ATOM 1922 C CA . SER A 1 241 ? 1.272 -21.703 -6.121 1 98.31 241 SER A CA 1
ATOM 1923 C C . SER A 1 241 ? 0.837 -23 -5.426 1 98.31 241 SER A C 1
ATOM 1925 O O . SER A 1 241 ? 0.643 -23.016 -4.211 1 98.31 241 SER A O 1
ATOM 1927 N N . PHE A 1 242 ? 0.635 -24.047 -6.238 1 98.06 242 PHE A N 1
ATOM 1928 C CA . PHE A 1 242 ? 0.361 -25.422 -5.812 1 98.06 242 PHE A CA 1
ATOM 1929 C C . PHE A 1 242 ? -0.953 -25.484 -5.047 1 98.06 242 PHE A C 1
ATOM 1931 O O . PHE A 1 242 ? -1.034 -26.156 -4.008 1 98.06 242 PHE A O 1
ATOM 1938 N N . VAL A 1 243 ? -1.899 -24.703 -5.523 1 97.69 243 VAL A N 1
ATOM 1939 C CA . VAL A 1 243 ? -3.238 -24.688 -4.941 1 97.69 243 VAL A CA 1
ATOM 1940 C C . VAL A 1 243 ? -4.285 -24.703 -6.055 1 97.69 243 VAL A C 1
ATOM 1942 O O . VAL A 1 243 ? -3.943 -24.609 -7.238 1 97.69 243 VAL A O 1
ATOM 1945 N N . ASN A 1 244 ? -5.516 -24.938 -5.711 1 97.25 244 ASN A N 1
ATOM 1946 C CA . ASN A 1 244 ? -6.641 -24.844 -6.637 1 97.25 244 ASN A CA 1
ATOM 1947 C C . ASN A 1 244 ? -7.609 -23.734 -6.23 1 97.25 244 ASN A C 1
ATOM 1949 O O . ASN A 1 244 ? -7.312 -22.938 -5.34 1 97.25 244 ASN A O 1
ATOM 1953 N N . GLU A 1 245 ? -8.742 -23.625 -6.953 1 97.69 245 GLU A N 1
ATOM 1954 C CA . GLU A 1 245 ? -9.688 -22.531 -6.73 1 97.69 245 GLU A CA 1
ATOM 1955 C C . GLU A 1 245 ? -10.312 -22.625 -5.34 1 97.69 245 GLU A C 1
ATOM 1957 O O . GLU A 1 245 ? -10.641 -21.594 -4.734 1 97.69 245 GLU A O 1
ATOM 1962 N N . LYS A 1 246 ? -10.461 -23.844 -4.785 1 97.88 246 LYS A N 1
ATOM 1963 C CA . LYS A 1 246 ? -11.016 -24 -3.443 1 97.88 246 LYS A CA 1
ATOM 1964 C C . LYS A 1 246 ? -10.086 -23.391 -2.393 1 97.88 246 LYS A C 1
ATOM 1966 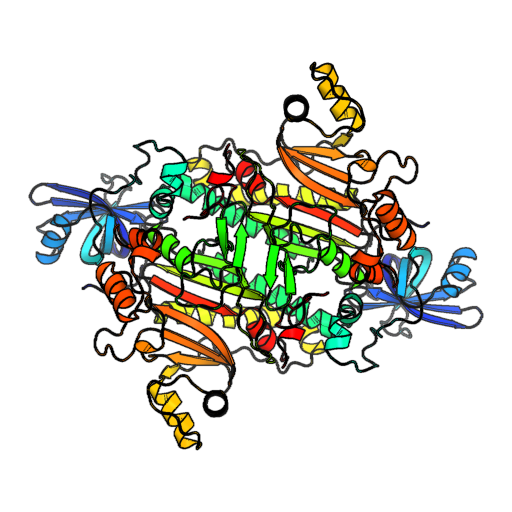O O . LYS A 1 246 ? -10.547 -22.766 -1.436 1 97.88 246 LYS A O 1
ATOM 1971 N N . ASP A 1 247 ? -8.789 -23.641 -2.582 1 98.19 247 ASP A N 1
ATOM 1972 C CA . ASP A 1 247 ? -7.805 -23.047 -1.689 1 98.19 247 ASP A CA 1
ATOM 1973 C C . ASP A 1 247 ? -7.844 -21.516 -1.767 1 98.19 247 ASP A C 1
ATOM 1975 O O . ASP A 1 247 ? -7.695 -20.828 -0.75 1 98.19 247 ASP A O 1
ATOM 1979 N N . ALA A 1 248 ? -7.988 -20.984 -2.975 1 98.62 248 ALA A N 1
ATOM 1980 C CA . ALA A 1 248 ? -8.07 -19.531 -3.168 1 98.62 248 ALA A CA 1
ATOM 1981 C C . ALA A 1 248 ? -9.297 -18.969 -2.463 1 98.62 248 ALA A C 1
ATOM 1983 O O . ALA A 1 248 ? -9.219 -17.922 -1.819 1 98.62 248 ALA A O 1
ATOM 1984 N N . MET A 1 249 ? -10.43 -19.625 -2.574 1 98.88 249 MET A N 1
ATOM 1985 C CA . MET A 1 249 ? -11.648 -19.203 -1.886 1 98.88 249 MET A CA 1
ATOM 1986 C C . MET A 1 249 ? -11.453 -19.219 -0.373 1 98.88 249 MET A C 1
ATOM 1988 O O . MET A 1 249 ? -11.906 -18.312 0.331 1 98.88 249 MET A O 1
ATOM 1992 N N . ALA A 1 250 ? -10.781 -20.234 0.105 1 98.81 250 ALA A N 1
ATOM 1993 C CA . ALA A 1 250 ? -10.539 -20.344 1.54 1 98.81 250 ALA A CA 1
ATOM 1994 C C . ALA A 1 250 ? -9.703 -19.172 2.045 1 98.81 250 ALA A C 1
ATOM 1996 O O . ALA A 1 250 ? -9.953 -18.656 3.137 1 98.81 250 ALA A O 1
ATOM 1997 N N . MET A 1 251 ? -8.719 -18.828 1.305 1 98.88 251 MET A N 1
ATOM 1998 C CA . MET A 1 251 ? -7.902 -17.672 1.686 1 98.88 251 MET A CA 1
ATOM 1999 C C . MET A 1 251 ? -8.742 -16.391 1.704 1 98.88 251 MET A C 1
ATOM 2001 O O . MET A 1 251 ? -8.57 -15.547 2.58 1 98.88 251 MET A O 1
ATOM 2005 N N . LEU A 1 252 ? -9.609 -16.25 0.73 1 98.94 252 LEU A N 1
ATOM 2006 C CA . LEU A 1 252 ? -10.492 -15.086 0.676 1 98.94 252 LEU A CA 1
ATOM 2007 C C . LEU A 1 252 ? -11.422 -15.055 1.888 1 98.94 252 LEU A C 1
ATOM 2009 O O . LEU A 1 252 ? -11.625 -14 2.49 1 98.94 252 LEU A O 1
ATOM 2013 N N . GLU A 1 253 ? -11.984 -16.188 2.24 1 98.94 253 GLU A N 1
ATOM 2014 C CA . GLU A 1 253 ? -12.812 -16.297 3.436 1 98.94 253 GLU A CA 1
ATOM 2015 C C . GLU A 1 253 ? -12.047 -15.875 4.684 1 98.94 253 GLU A C 1
ATOM 2017 O O . GLU A 1 253 ? -12.578 -15.133 5.52 1 98.94 253 GLU A O 1
ATOM 2022 N N . LYS A 1 254 ? -10.859 -16.328 4.777 1 98.88 254 LYS A N 1
ATOM 2023 C CA . LYS A 1 254 ? -10.023 -15.992 5.922 1 98.88 254 LYS A CA 1
ATOM 2024 C C . LYS A 1 254 ? -9.766 -14.492 5.996 1 98.88 254 LYS A C 1
ATOM 2026 O O . LYS A 1 254 ? -9.836 -13.898 7.074 1 98.88 254 LYS A O 1
ATOM 2031 N N . VAL A 1 255 ? -9.469 -13.883 4.918 1 98.88 255 VAL A N 1
ATOM 2032 C CA . VAL A 1 255 ? -9.211 -12.453 4.836 1 98.88 255 VAL A CA 1
ATOM 2033 C C . VAL A 1 255 ? -10.445 -11.672 5.273 1 98.88 255 VAL A C 1
ATOM 2035 O O . VAL A 1 255 ? -10.352 -10.758 6.09 1 98.88 255 VAL A O 1
ATOM 2038 N N . VAL A 1 256 ? -11.57 -12.031 4.742 1 98.94 256 VAL A N 1
ATOM 2039 C CA . VAL A 1 256 ? -12.812 -11.328 5.027 1 98.94 256 VAL A CA 1
ATOM 2040 C C . VAL A 1 256 ? -13.188 -11.516 6.496 1 98.94 256 VAL A C 1
ATOM 2042 O O . VAL A 1 256 ? -13.5 -10.547 7.195 1 98.94 256 VAL A O 1
ATOM 2045 N N . TYR A 1 257 ? -13.141 -12.742 6.957 1 98.88 257 TYR A N 1
ATOM 2046 C CA . TYR A 1 257 ? -13.477 -13.039 8.344 1 98.88 257 TYR A CA 1
ATOM 2047 C C . TYR A 1 257 ? -12.586 -12.25 9.305 1 98.88 257 TYR A C 1
ATOM 2049 O O . TYR A 1 257 ? -13.078 -11.625 10.242 1 98.88 257 TYR A O 1
ATOM 2057 N N . ASN A 1 258 ? -11.281 -12.32 9.086 1 98.88 258 ASN A N 1
ATOM 2058 C CA . ASN A 1 258 ? -10.344 -11.625 9.961 1 98.88 258 ASN A CA 1
ATOM 2059 C C . ASN A 1 258 ? -10.586 -10.117 9.961 1 98.88 258 ASN A C 1
ATOM 2061 O O . ASN A 1 258 ? -10.43 -9.461 10.992 1 98.88 258 ASN A O 1
ATOM 2065 N N . CYS A 1 259 ? -10.93 -9.547 8.852 1 98.81 259 CYS A N 1
ATOM 2066 C CA . CYS A 1 259 ? -11.227 -8.125 8.781 1 98.81 259 CYS A CA 1
ATOM 2067 C C . CYS A 1 259 ? -12.375 -7.762 9.711 1 98.81 259 CYS A C 1
ATOM 2069 O O . CYS A 1 259 ? -12.273 -6.812 10.492 1 98.81 259 CYS A O 1
ATOM 2071 N N . TYR A 1 260 ? -13.477 -8.531 9.578 1 98.88 260 TYR A N 1
ATOM 2072 C CA . TYR A 1 260 ? -14.617 -8.266 10.445 1 98.88 260 TYR A CA 1
ATOM 2073 C C . TYR A 1 260 ? -14.227 -8.391 11.914 1 98.88 260 TYR A C 1
ATOM 2075 O O . TYR A 1 260 ? -14.586 -7.539 12.727 1 98.88 260 TYR A O 1
ATOM 2083 N N . ALA A 1 261 ? -13.523 -9.406 12.227 1 98.88 261 ALA A N 1
ATOM 2084 C CA . ALA A 1 261 ? -13.141 -9.664 13.609 1 98.88 261 ALA A CA 1
ATOM 2085 C C . ALA A 1 261 ? -12.234 -8.562 14.141 1 98.88 261 ALA A C 1
ATOM 2087 O O . ALA A 1 261 ? -12.422 -8.07 15.258 1 98.88 261 ALA A O 1
ATOM 2088 N N . ASP A 1 262 ? -11.234 -8.211 13.359 1 98.88 262 ASP A N 1
ATOM 2089 C CA . ASP A 1 262 ? -10.273 -7.191 13.781 1 98.88 262 ASP A CA 1
ATOM 2090 C C . ASP A 1 262 ? -10.953 -5.832 13.93 1 98.88 262 ASP A C 1
ATOM 2092 O O . ASP A 1 262 ? -10.641 -5.07 14.844 1 98.88 262 ASP A O 1
ATOM 2096 N N . ILE A 1 263 ? -11.836 -5.477 13.055 1 98.88 263 ILE A N 1
ATOM 2097 C CA . ILE A 1 263 ? -12.539 -4.203 13.133 1 98.88 263 ILE A CA 1
ATOM 2098 C C . ILE A 1 263 ? -13.422 -4.172 14.375 1 98.88 263 ILE A C 1
ATOM 2100 O O . ILE A 1 263 ? -13.484 -3.162 15.078 1 98.88 263 ILE A O 1
ATOM 2104 N N . GLU A 1 264 ? -14.133 -5.27 14.602 1 98.81 264 GLU A N 1
ATOM 2105 C CA . GLU A 1 264 ? -14.953 -5.332 15.812 1 98.81 264 GLU A CA 1
ATOM 2106 C C . GLU A 1 264 ? -14.109 -5.07 17.062 1 98.81 264 GLU A C 1
ATOM 2108 O O . GLU A 1 264 ? -14.539 -4.344 17.953 1 98.81 264 GLU A O 1
ATOM 2113 N N . TYR A 1 265 ? -12.992 -5.637 17.078 1 98.69 265 TYR A N 1
ATOM 2114 C CA . TYR A 1 265 ? -12.133 -5.555 18.25 1 98.69 265 TYR A CA 1
ATOM 2115 C C . TYR A 1 265 ? -11.477 -4.18 18.359 1 98.69 265 TYR A C 1
ATOM 2117 O O . TYR A 1 265 ? -11.422 -3.596 19.438 1 98.69 265 TYR A O 1
ATOM 2125 N N . ASN A 1 266 ? -10.977 -3.639 17.312 1 98.19 266 ASN A N 1
ATOM 2126 C CA . ASN A 1 266 ? -10.102 -2.473 17.328 1 98.19 266 ASN A CA 1
ATOM 2127 C C . ASN A 1 266 ? -10.875 -1.181 17.109 1 98.19 266 ASN A C 1
ATOM 2129 O O . ASN A 1 266 ? -10.391 -0.094 17.438 1 98.19 266 ASN A O 1
ATOM 2133 N N . ARG A 1 267 ? -12.047 -1.288 16.516 1 98.12 267 ARG A N 1
ATOM 2134 C CA . ARG A 1 267 ? -12.75 -0.071 16.141 1 98.12 267 ARG A CA 1
ATOM 2135 C C . ARG A 1 267 ? -14.195 -0.096 16.625 1 98.12 267 ARG A C 1
ATOM 2137 O O . ARG A 1 267 ? -15.117 0.166 15.852 1 98.12 267 ARG A O 1
ATOM 2144 N N . PRO A 1 268 ? -14.445 -0.457 17.859 1 98.06 268 PRO A N 1
ATOM 2145 C CA . PRO A 1 268 ? -15.82 -0.49 18.359 1 98.06 268 PRO A CA 1
ATOM 2146 C C . PRO A 1 268 ? -16.484 0.885 18.344 1 98.06 268 PRO A C 1
ATOM 2148 O O . PRO A 1 268 ? -17.688 0.99 18.109 1 98.06 268 PRO A O 1
ATOM 2151 N N . GLN A 1 269 ? -15.781 1.943 18.609 1 96.5 269 GLN A N 1
ATOM 2152 C CA . GLN A 1 269 ? -16.328 3.293 18.641 1 96.5 269 GLN A CA 1
ATOM 2153 C C . GLN A 1 269 ? -16.828 3.711 17.25 1 96.5 269 GLN A C 1
ATOM 2155 O O . GLN A 1 269 ? -17.875 4.348 17.141 1 96.5 269 GLN A O 1
ATOM 2160 N N . GLU A 1 270 ? -16.031 3.387 16.266 1 98 270 GLU A N 1
ATOM 2161 C CA . GLU A 1 270 ? -16.422 3.717 14.891 1 98 270 GLU A CA 1
ATOM 2162 C C . GLU A 1 270 ? -17.656 2.932 14.477 1 98 270 GLU A C 1
ATOM 2164 O O . GLU A 1 270 ? -18.531 3.463 13.781 1 98 270 GLU A O 1
ATOM 2169 N N . ILE A 1 271 ? -17.734 1.667 14.875 1 98.69 271 ILE A N 1
ATOM 2170 C CA . ILE A 1 271 ? -18.906 0.847 14.594 1 98.69 271 ILE A CA 1
ATOM 2171 C C . ILE A 1 271 ? -20.156 1.495 15.211 1 98.69 271 ILE A C 1
ATOM 2173 O O . ILE A 1 271 ? -21.188 1.601 14.555 1 98.69 271 ILE A O 1
ATOM 2177 N N . GLU A 1 272 ? -20.031 1.944 16.406 1 98 272 GLU A N 1
ATOM 2178 C CA . GLU A 1 272 ? -21.125 2.6 17.109 1 98 272 GLU A CA 1
ATOM 2179 C C . GLU A 1 272 ? -21.484 3.926 16.453 1 98 272 GLU A C 1
ATOM 2181 O O . GLU A 1 272 ? -22.672 4.215 16.25 1 98 272 GLU A O 1
ATOM 2186 N N . LEU A 1 273 ? -20.469 4.699 16.141 1 95.94 273 LEU A N 1
ATOM 2187 C CA . LEU A 1 273 ? -20.688 6.016 15.547 1 95.94 273 LEU A CA 1
ATOM 2188 C C . LEU A 1 273 ? -21.438 5.902 14.234 1 95.94 273 LEU A C 1
ATOM 2190 O O . LEU A 1 273 ? -22.281 6.75 13.922 1 95.94 273 LEU A O 1
ATOM 2194 N N . LEU A 1 274 ? -21.188 4.852 13.484 1 97.75 274 LEU A N 1
ATOM 2195 C CA . LEU A 1 274 ? -21.812 4.652 12.188 1 97.75 274 LEU A CA 1
ATOM 2196 C C . LEU A 1 274 ? -23.125 3.875 12.328 1 97.75 274 LEU A C 1
ATOM 2198 O O . LEU A 1 274 ? -23.797 3.6 11.336 1 97.75 274 LEU A O 1
ATOM 2202 N N . GLU A 1 275 ? -23.406 3.475 13.578 1 98 275 GLU A N 1
ATOM 2203 C CA . GLU A 1 275 ? -24.641 2.734 13.875 1 98 275 GLU A CA 1
ATOM 2204 C C . GLU A 1 275 ? -24.75 1.484 13.008 1 98 275 GLU A C 1
ATOM 2206 O O . GLU A 1 275 ? -25.812 1.219 12.43 1 98 275 GLU A O 1
ATOM 2211 N N . LEU A 1 276 ? -23.688 0.833 12.898 1 98.19 276 LEU A N 1
ATOM 2212 C CA . LEU A 1 276 ? -23.641 -0.37 12.07 1 98.19 276 LEU A CA 1
ATOM 2213 C C . LEU A 1 276 ? -24.281 -1.549 12.797 1 98.19 276 LEU A C 1
ATOM 2215 O O . LEU A 1 276 ? -24.109 -1.709 14.008 1 98.19 276 LEU A O 1
ATOM 2219 N N . ASN A 1 277 ? -25.125 -2.307 12.109 1 96.94 277 ASN A N 1
ATOM 2220 C CA . ASN A 1 277 ? -25.516 -3.629 12.594 1 96.94 277 ASN A CA 1
ATOM 2221 C C . ASN A 1 277 ? -24.406 -4.656 12.344 1 96.94 277 ASN A C 1
ATOM 2223 O O . ASN A 1 277 ? -24.516 -5.477 11.43 1 96.94 277 ASN A O 1
ATOM 2227 N N . TRP A 1 278 ? -23.453 -4.637 13.219 1 97.81 278 TRP A N 1
ATOM 2228 C CA . TRP A 1 278 ? -22.219 -5.363 12.992 1 97.81 278 TRP A CA 1
ATOM 2229 C C . TRP A 1 278 ? -22.359 -6.828 13.398 1 97.81 278 TRP A C 1
ATOM 2231 O O . TRP A 1 278 ? -22.797 -7.129 14.516 1 97.81 278 TRP A O 1
ATOM 2241 N N . GLU A 1 279 ? -22.141 -7.723 12.484 1 97.06 279 GLU A N 1
ATOM 2242 C CA . GLU A 1 279 ? -22.109 -9.164 12.719 1 97.06 279 GLU A CA 1
ATOM 2243 C C . GLU A 1 279 ? -20.938 -9.812 11.977 1 97.06 279 GLU A C 1
ATOM 2245 O O . GLU A 1 279 ? -20.781 -9.641 10.766 1 97.06 279 GLU A O 1
ATOM 2250 N N . ILE A 1 280 ? -20.125 -10.523 12.711 1 98.12 280 ILE A N 1
ATOM 2251 C CA . ILE A 1 280 ? -19.031 -11.266 12.086 1 98.12 280 ILE A CA 1
ATOM 2252 C C . ILE A 1 280 ? -19.594 -12.438 11.281 1 98.12 280 ILE A C 1
ATOM 2254 O O . ILE A 1 280 ? -20.359 -13.242 11.805 1 98.12 280 ILE A O 1
ATOM 2258 N N . PRO A 1 281 ? -19.234 -12.5 10.062 1 98 281 PRO A N 1
ATOM 2259 C CA . PRO A 1 281 ? -19.734 -13.625 9.273 1 98 281 PRO A CA 1
ATOM 2260 C C . PRO A 1 281 ? -19.156 -14.961 9.711 1 98 281 PRO A C 1
ATOM 2262 O O . PRO A 1 281 ? -18.203 -15 10.5 1 98 281 PRO A O 1
ATOM 2265 N N . GLU A 1 282 ? -19.766 -16.047 9.156 1 97.62 282 GLU A N 1
ATOM 2266 C CA . GLU A 1 282 ? -19.172 -17.375 9.336 1 97.62 282 GLU A CA 1
ATOM 2267 C C . GLU A 1 282 ? -17.797 -17.469 8.672 1 97.62 282 GLU A C 1
ATOM 2269 O O . GLU A 1 282 ? -17.5 -16.688 7.762 1 97.62 282 GLU A O 1
ATOM 2274 N N . LYS A 1 283 ? -17.062 -18.453 9.133 1 98.06 283 LYS A N 1
ATOM 2275 C CA . LYS A 1 283 ? -15.703 -18.625 8.617 1 98.06 283 LYS A CA 1
ATOM 2276 C C . LYS A 1 283 ? -15.734 -19.125 7.168 1 98.06 283 LYS A C 1
ATOM 2278 O O . LYS A 1 283 ? -14.75 -18.969 6.438 1 98.06 283 LYS A O 1
ATOM 2283 N N . THR A 1 284 ? -16.812 -19.797 6.797 1 98.44 284 THR A N 1
ATOM 2284 C CA . THR A 1 284 ? -17.016 -20.266 5.43 1 98.44 284 THR A CA 1
ATOM 2285 C C . THR A 1 284 ? -18.312 -19.672 4.855 1 98.44 284 THR A C 1
ATOM 2287 O O . THR A 1 284 ? -19.281 -19.484 5.582 1 98.44 284 THR A O 1
ATOM 2290 N N . PHE A 1 285 ? -18.312 -19.391 3.58 1 98.75 285 PHE A N 1
ATOM 2291 C CA . PHE A 1 285 ? -19.469 -18.766 2.945 1 98.75 285 PHE A CA 1
ATOM 2292 C C . PHE A 1 285 ? -20.234 -19.781 2.105 1 98.75 285 PHE A C 1
ATOM 2294 O O . PHE A 1 285 ? -19.656 -20.75 1.616 1 98.75 285 PHE A O 1
ATOM 2301 N N . ASP A 1 286 ? -21.516 -19.547 1.922 1 98.56 286 ASP A N 1
ATOM 2302 C CA . ASP A 1 286 ? -22.328 -20.375 1.027 1 98.56 286 ASP A CA 1
ATOM 2303 C C . ASP A 1 286 ? -21.797 -20.312 -0.404 1 98.56 286 ASP A C 1
ATOM 2305 O O . ASP A 1 286 ? -21.188 -19.312 -0.804 1 98.56 286 ASP A O 1
ATOM 2309 N N . LYS A 1 287 ? -22.016 -21.422 -1.088 1 98.62 287 LYS A N 1
ATOM 2310 C CA . LYS A 1 287 ? -21.625 -21.5 -2.49 1 98.62 287 LYS A CA 1
ATOM 2311 C C . LYS A 1 287 ? -22.781 -21.938 -3.369 1 98.62 287 LYS A C 1
ATOM 2313 O O . LYS A 1 287 ? -23.531 -22.859 -3.018 1 98.62 287 LYS A O 1
ATOM 2318 N N . ILE A 1 288 ? -22.969 -21.203 -4.418 1 98.75 288 ILE A N 1
ATOM 2319 C CA . ILE A 1 288 ? -23.859 -21.656 -5.473 1 98.75 288 ILE A CA 1
ATOM 2320 C C . ILE A 1 288 ? -23.141 -21.641 -6.812 1 98.75 288 ILE A C 1
ATOM 2322 O O . ILE A 1 288 ? -22.172 -20.891 -6.996 1 98.75 288 ILE A O 1
ATOM 2326 N N . THR A 1 289 ? -23.562 -22.469 -7.703 1 98.5 289 THR A N 1
ATOM 2327 C CA . THR A 1 289 ? -23.016 -22.438 -9.055 1 98.5 289 THR A CA 1
ATOM 2328 C C . THR A 1 289 ? -23.672 -21.344 -9.883 1 98.5 289 THR A C 1
ATOM 2330 O O . THR A 1 289 ? -24.75 -20.859 -9.539 1 98.5 289 THR A O 1
ATOM 2333 N N . TYR A 1 290 ? -23.016 -20.969 -10.914 1 98.56 290 TYR A N 1
ATOM 2334 C CA . TYR A 1 290 ? -23.609 -20.062 -11.891 1 98.56 290 TYR A CA 1
ATOM 2335 C C . TYR A 1 290 ? -24.969 -20.578 -12.352 1 98.56 290 TYR A C 1
ATOM 2337 O O . TYR A 1 290 ? -25.938 -19.812 -12.445 1 98.56 290 TYR A O 1
ATOM 2345 N N . THR A 1 291 ? -25.047 -21.859 -12.633 1 98.31 291 THR A N 1
ATOM 2346 C CA . THR A 1 291 ? -26.297 -22.453 -13.07 1 98.31 291 THR A CA 1
ATOM 2347 C C . THR A 1 291 ? -27.391 -22.25 -12.031 1 98.31 291 THR A C 1
ATOM 2349 O O . THR A 1 291 ? -28.516 -21.875 -12.375 1 98.31 291 THR A O 1
ATOM 2352 N N . GLU A 1 292 ? -27.031 -22.469 -10.781 1 98.62 292 GLU A N 1
ATOM 2353 C CA . GLU A 1 292 ? -28 -22.25 -9.703 1 98.62 292 GLU A CA 1
ATOM 2354 C C . GLU A 1 292 ? -28.406 -20.781 -9.609 1 98.62 292 GLU A C 1
ATOM 2356 O O . GLU A 1 292 ? -29.547 -20.469 -9.312 1 98.62 292 GLU A O 1
ATOM 2361 N N . ALA A 1 293 ? -27.484 -19.875 -9.812 1 98.69 293 ALA A N 1
ATOM 2362 C CA . ALA A 1 293 ? -27.781 -18.438 -9.797 1 98.69 293 ALA A CA 1
ATOM 2363 C C . ALA A 1 293 ? -28.797 -18.078 -10.875 1 98.69 293 ALA A C 1
ATOM 2365 O O . ALA A 1 293 ? -29.719 -17.297 -10.641 1 98.69 293 ALA A O 1
ATOM 2366 N N . ILE A 1 294 ? -28.609 -18.641 -12.07 1 98.19 294 ILE A N 1
ATOM 2367 C CA . ILE A 1 294 ? -29.516 -18.422 -13.188 1 98.19 294 ILE A CA 1
ATOM 2368 C C . ILE A 1 294 ? -30.906 -18.938 -12.828 1 98.19 294 ILE A C 1
ATOM 2370 O O . ILE A 1 294 ? -31.922 -18.266 -13.086 1 98.19 294 ILE A O 1
ATOM 2374 N N . ASP A 1 295 ? -30.938 -20.109 -12.266 1 98.44 295 ASP A N 1
ATOM 2375 C CA . ASP A 1 295 ? -32.219 -20.688 -11.852 1 98.44 295 ASP A CA 1
ATOM 2376 C C . ASP A 1 295 ? -32.938 -19.797 -10.836 1 98.44 295 ASP A C 1
ATOM 2378 O O . ASP A 1 295 ? -34.125 -19.609 -10.922 1 98.44 295 ASP A O 1
ATOM 2382 N N . ILE A 1 296 ? -32.156 -19.312 -9.891 1 98.44 296 ILE A N 1
ATOM 2383 C CA . ILE A 1 296 ? -32.719 -18.438 -8.867 1 98.44 296 ILE A CA 1
ATOM 2384 C C . ILE A 1 296 ? -33.312 -17.188 -9.523 1 98.44 296 ILE A C 1
ATOM 2386 O O . ILE A 1 296 ? -34.438 -16.797 -9.227 1 98.44 296 ILE A O 1
ATOM 2390 N N . ALA A 1 297 ? -32.594 -16.547 -10.414 1 98.38 297 ALA A N 1
ATOM 2391 C CA . ALA A 1 297 ? -33.031 -15.328 -11.094 1 98.38 297 ALA A CA 1
ATOM 2392 C C . ALA A 1 297 ? -34.344 -15.594 -11.875 1 98.38 297 ALA A C 1
ATOM 2394 O O . ALA A 1 297 ? -35.281 -14.82 -11.773 1 98.38 297 ALA A O 1
ATOM 2395 N N . ASN A 1 298 ? -34.344 -16.672 -12.617 1 98.25 298 ASN A N 1
ATOM 2396 C CA . ASN A 1 298 ? -35.5 -17.031 -13.406 1 98.25 298 ASN A CA 1
ATOM 2397 C C . ASN A 1 298 ? -36.719 -17.312 -12.523 1 98.25 298 ASN A C 1
ATOM 2399 O O . ASN A 1 298 ? -37.844 -16.906 -12.844 1 98.25 298 ASN A O 1
ATOM 2403 N N . ALA A 1 299 ? -36.5 -17.984 -11.492 1 98.19 299 ALA A N 1
ATOM 2404 C CA . ALA A 1 299 ? -37.594 -18.312 -10.555 1 98.19 299 ALA A CA 1
ATOM 2405 C C . ALA A 1 299 ? -38.188 -17.062 -9.961 1 98.19 299 ALA A C 1
ATOM 2407 O O . ALA A 1 299 ? -39.375 -17.031 -9.617 1 98.19 299 ALA A O 1
ATOM 2408 N N . LYS A 1 300 ? -37.438 -16.062 -9.891 1 97.56 300 LYS A N 1
ATOM 2409 C CA . LYS A 1 300 ? -37.906 -14.805 -9.312 1 97.56 300 LYS A CA 1
ATOM 2410 C C . LYS A 1 300 ? -38.438 -13.859 -10.398 1 97.56 300 LYS A C 1
ATOM 2412 O O . LYS A 1 300 ? -38.688 -12.688 -10.141 1 97.56 300 LYS A O 1
ATOM 2417 N N . GLY A 1 301 ? -38.406 -14.273 -11.648 1 97.31 301 GLY A N 1
ATOM 2418 C CA . GLY A 1 301 ? -39.062 -13.547 -12.727 1 97.31 301 GLY A CA 1
ATOM 2419 C C . GLY A 1 301 ? -38.125 -12.727 -13.57 1 97.31 301 GLY A C 1
ATOM 2420 O O . GLY A 1 301 ? -38.531 -11.906 -14.383 1 97.31 301 GLY A O 1
ATOM 2421 N N . VAL A 1 302 ? -36.844 -12.922 -13.359 1 97.88 302 VAL A N 1
ATOM 2422 C CA . VAL A 1 302 ? -35.844 -12.227 -14.188 1 97.88 302 VAL A CA 1
ATOM 2423 C C . VAL A 1 302 ? -35.344 -13.164 -15.289 1 97.88 302 VAL A C 1
ATOM 2425 O O . VAL A 1 302 ? -34.562 -14.078 -15.016 1 97.88 302 VAL A O 1
ATOM 2428 N N . GLU A 1 303 ? -35.719 -12.867 -16.484 1 97.12 303 GLU A N 1
ATOM 2429 C CA . GLU A 1 303 ? -35.344 -13.734 -17.594 1 97.12 303 GLU A CA 1
ATOM 2430 C C . GLU A 1 303 ? -33.875 -13.578 -17.953 1 97.12 303 GLU A C 1
ATOM 2432 O O . GLU A 1 303 ? -33.438 -12.492 -18.328 1 97.12 303 GLU A O 1
ATOM 2437 N N . ILE A 1 304 ? -33.156 -14.656 -17.812 1 96.81 304 ILE A N 1
ATOM 2438 C CA . ILE A 1 304 ? -31.719 -14.695 -18.156 1 96.81 304 ILE A CA 1
ATOM 2439 C C . ILE A 1 304 ? -31.359 -16.078 -18.703 1 96.81 304 ILE A C 1
ATOM 2441 O O . ILE A 1 304 ? -31.812 -17.094 -18.172 1 96.81 304 ILE A O 1
ATOM 2445 N N . GLU A 1 305 ? -30.594 -16.125 -19.734 1 97 305 GLU A N 1
ATOM 2446 C CA . GLU A 1 305 ? -30.156 -17.391 -20.344 1 97 305 GLU A CA 1
ATOM 2447 C C . GLU A 1 305 ? -28.781 -17.797 -19.828 1 97 305 GLU A C 1
ATOM 2449 O O . GLU A 1 305 ? -27.953 -16.953 -19.516 1 97 305 GLU A O 1
ATOM 2454 N N . TRP A 1 306 ? -28.641 -19.094 -19.812 1 96.75 306 TRP A N 1
ATOM 2455 C CA . TRP A 1 306 ? -27.344 -19.625 -19.453 1 96.75 306 TRP A CA 1
ATOM 2456 C C . TRP A 1 306 ? -26.25 -19.109 -20.391 1 96.75 306 TRP A C 1
ATOM 2458 O O . TRP A 1 306 ? -26.438 -19.094 -21.609 1 96.75 306 TRP A O 1
ATOM 2468 N N . GLY A 1 307 ? -25.109 -18.656 -19.812 1 96.19 307 GLY A N 1
ATOM 2469 C CA . GLY A 1 307 ? -24.016 -18.141 -20.625 1 96.19 307 GLY A CA 1
ATOM 2470 C C . GLY A 1 307 ? -23.922 -16.625 -20.594 1 96.19 307 GLY A C 1
ATOM 2471 O O . GLY A 1 307 ? -22.891 -16.047 -20.969 1 96.19 307 GLY A O 1
ATOM 2472 N N . GLU A 1 308 ? -24.953 -16 -20.109 1 94.81 308 GLU A N 1
ATOM 2473 C CA . GLU A 1 308 ? -24.969 -14.539 -20.031 1 94.81 308 GLU A CA 1
ATOM 2474 C C . GLU A 1 308 ? -24.391 -14.047 -18.719 1 94.81 308 GLU A C 1
ATOM 2476 O O . GLU A 1 308 ? -24.422 -14.75 -17.703 1 94.81 308 GLU A O 1
ATOM 2481 N N . ASP A 1 309 ? -23.859 -12.844 -18.828 1 92.88 309 ASP A N 1
ATOM 2482 C CA . ASP A 1 309 ? -23.484 -12.18 -17.578 1 92.88 309 ASP A CA 1
ATOM 2483 C C . ASP A 1 309 ? -24.719 -11.836 -16.75 1 92.88 309 ASP A C 1
ATOM 2485 O O . ASP A 1 309 ? -25.781 -11.539 -17.297 1 92.88 309 ASP A O 1
ATOM 2489 N N . LEU A 1 310 ? -24.516 -11.828 -15.5 1 95.12 310 LEU A N 1
ATOM 2490 C CA . LEU A 1 310 ? -25.641 -11.453 -14.641 1 95.12 310 LEU A CA 1
ATOM 2491 C C . LEU A 1 310 ? -25.969 -9.969 -14.797 1 95.12 310 LEU A C 1
ATOM 2493 O O . LEU A 1 310 ? -25.109 -9.117 -14.578 1 95.12 310 LEU A O 1
ATOM 2497 N N . SER A 1 311 ? -27.172 -9.68 -15.133 1 94.5 311 SER A N 1
ATOM 2498 C CA . SER A 1 311 ? -27.656 -8.305 -15.133 1 94.5 311 SER A CA 1
ATOM 2499 C C . SER A 1 311 ? -27.812 -7.777 -13.703 1 94.5 311 SER A C 1
ATOM 2501 O O . SER A 1 311 ? -27.828 -8.555 -12.75 1 94.5 311 SER A O 1
ATOM 2503 N N . ARG A 1 312 ? -28.016 -6.527 -13.625 1 93 312 ARG A N 1
ATOM 2504 C CA . ARG A 1 312 ? -28.25 -5.934 -12.312 1 93 312 ARG A CA 1
ATOM 2505 C C . ARG A 1 312 ? -29.484 -6.543 -11.648 1 93 312 ARG A C 1
ATOM 2507 O O . ARG A 1 312 ? -29.484 -6.809 -10.445 1 93 312 ARG A O 1
ATOM 2514 N N . ALA A 1 313 ? -30.5 -6.691 -12.43 1 96.88 313 ALA A N 1
ATOM 2515 C CA . ALA A 1 313 ? -31.734 -7.281 -11.93 1 96.88 313 ALA A CA 1
ATOM 2516 C C . ALA A 1 313 ? -31.5 -8.711 -11.445 1 96.88 313 ALA A C 1
ATOM 2518 O O . ALA A 1 313 ? -32.062 -9.125 -10.422 1 96.88 313 ALA A O 1
ATOM 2519 N N . ALA A 1 314 ? -30.719 -9.438 -12.203 1 97.88 314 ALA A N 1
ATOM 2520 C CA . ALA A 1 314 ? -30.422 -10.812 -11.812 1 97.88 314 ALA A CA 1
ATOM 2521 C C . ALA A 1 314 ? -29.594 -10.844 -10.531 1 97.88 314 ALA A C 1
ATOM 2523 O O . ALA A 1 314 ? -29.828 -11.672 -9.656 1 97.88 314 ALA A O 1
ATOM 2524 N N . GLU A 1 315 ? -28.609 -9.961 -10.461 1 97.62 315 GLU A N 1
ATOM 2525 C CA . GLU A 1 315 ? -27.781 -9.852 -9.258 1 97.62 315 GLU A CA 1
ATOM 2526 C C . GLU A 1 315 ? -28.641 -9.57 -8.031 1 97.62 315 GLU A C 1
ATOM 2528 O O . GLU A 1 315 ? -28.422 -10.148 -6.965 1 97.62 315 GLU A O 1
ATOM 2533 N N . ARG A 1 316 ? -29.578 -8.711 -8.164 1 97.5 316 ARG A N 1
ATOM 2534 C CA . ARG A 1 316 ? -30.484 -8.367 -7.062 1 97.5 316 ARG A CA 1
ATOM 2535 C C . ARG A 1 316 ? -31.312 -9.57 -6.641 1 97.5 316 ARG A C 1
ATOM 2537 O O . ARG A 1 316 ? -31.484 -9.828 -5.445 1 97.5 316 ARG A O 1
ATOM 2544 N N . ALA A 1 317 ? -31.844 -10.242 -7.652 1 98.38 317 ALA A N 1
ATOM 2545 C CA . ALA A 1 317 ? -32.688 -11.406 -7.375 1 98.38 317 ALA A CA 1
ATOM 2546 C C . ALA A 1 317 ? -31.906 -12.469 -6.602 1 98.38 317 ALA A C 1
ATOM 2548 O O . ALA A 1 317 ? -32.406 -13 -5.602 1 98.38 317 ALA A O 1
ATOM 2549 N N . VAL A 1 318 ? -30.703 -12.766 -7.059 1 98.62 318 VAL A N 1
ATOM 2550 C CA . VAL A 1 318 ? -29.859 -13.766 -6.41 1 98.62 318 VAL A CA 1
ATOM 2551 C C . VAL A 1 318 ? -29.453 -13.273 -5.02 1 98.62 318 VAL A C 1
ATOM 2553 O O . VAL A 1 318 ? -29.5 -14.039 -4.051 1 98.62 318 VAL A O 1
ATOM 2556 N N . GLY A 1 319 ? -29.062 -12.023 -4.941 1 98.38 319 GLY A N 1
ATOM 2557 C CA . GLY A 1 319 ? -28.672 -11.43 -3.672 1 98.38 319 GLY A CA 1
ATOM 2558 C C . GLY A 1 319 ? -29.781 -11.477 -2.629 1 98.38 319 GLY A C 1
ATOM 2559 O O . GLY A 1 319 ? -29.516 -11.734 -1.453 1 98.38 319 GLY A O 1
ATOM 2560 N N . ASP A 1 320 ? -30.984 -11.195 -3.045 1 97.88 320 ASP A N 1
ATOM 2561 C CA . ASP A 1 320 ? -32.125 -11.234 -2.137 1 97.88 320 ASP A CA 1
ATOM 2562 C C . ASP A 1 320 ? -32.344 -12.633 -1.58 1 97.88 320 ASP A C 1
ATOM 2564 O O . ASP A 1 320 ? -32.781 -12.797 -0.433 1 97.88 320 ASP A O 1
ATOM 2568 N N . GLU A 1 321 ? -32.125 -13.562 -2.396 1 98.19 321 GLU A N 1
ATOM 2569 C CA . GLU A 1 321 ? -32.312 -14.953 -1.996 1 98.19 321 GLU A CA 1
ATOM 2570 C C . GLU A 1 321 ? -31.219 -15.414 -1.043 1 98.19 321 GLU A C 1
ATOM 2572 O O . GLU A 1 321 ? -31.5 -16.078 -0.038 1 98.19 321 GLU A O 1
ATOM 2577 N N . MET A 1 322 ? -29.984 -15.164 -1.361 1 97.81 322 MET A N 1
ATOM 2578 C CA . MET A 1 322 ? -28.828 -15.711 -0.643 1 97.81 322 MET A CA 1
ATOM 2579 C C . MET A 1 322 ? -28.516 -14.883 0.6 1 97.81 322 MET A C 1
ATOM 2581 O O . MET A 1 322 ? -28.141 -15.43 1.639 1 97.81 322 MET A O 1
ATOM 2585 N N . GLY A 1 323 ? -28.578 -13.578 0.463 1 94.56 323 GLY A N 1
ATOM 2586 C CA . GLY A 1 323 ? -28.188 -12.664 1.529 1 94.56 323 GLY A CA 1
ATOM 2587 C C . GLY A 1 323 ? -26.703 -12.68 1.809 1 94.56 323 GLY A C 1
ATOM 2588 O O . GLY A 1 323 ? -25.953 -13.469 1.214 1 94.56 323 GLY A O 1
ATOM 2589 N N . GLY A 1 324 ? -26.297 -11.82 2.609 1 95.94 324 GLY A N 1
ATOM 2590 C CA . GLY A 1 324 ? -24.953 -11.758 3.148 1 95.94 324 GLY A CA 1
ATOM 2591 C C . GLY A 1 324 ? -23.875 -12.031 2.107 1 95.94 324 GLY A C 1
ATOM 2592 O O . GLY A 1 324 ? -23.922 -11.477 1.009 1 95.94 324 GLY A O 1
ATOM 2593 N N . LEU A 1 325 ? -22.781 -12.844 2.541 1 98.75 325 LEU A N 1
ATOM 2594 C CA . LEU A 1 325 ? -21.641 -13.211 1.711 1 98.75 325 LEU A CA 1
ATOM 2595 C C . LEU A 1 325 ? -21.812 -14.609 1.132 1 98.75 325 LEU A C 1
ATOM 2597 O O . LEU A 1 325 ? -22.172 -15.547 1.855 1 98.75 325 LEU A O 1
ATOM 2601 N N . TYR A 1 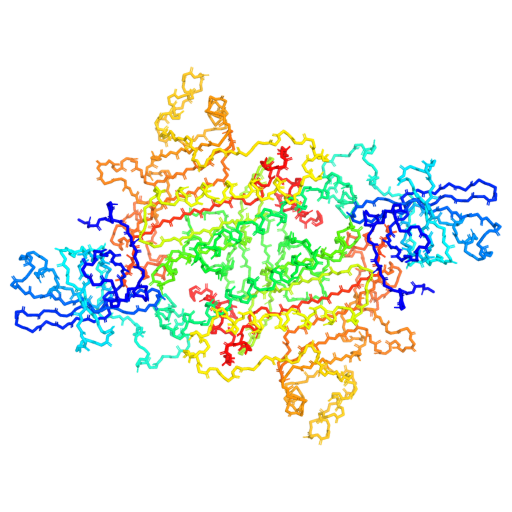326 ? -21.594 -14.766 -0.153 1 98.88 326 TYR A N 1
ATOM 2602 C CA . TYR A 1 326 ? -21.656 -16.078 -0.797 1 98.88 326 TYR A CA 1
ATOM 2603 C C . TYR A 1 326 ? -20.812 -16.094 -2.07 1 98.88 326 TYR A C 1
ATOM 2605 O O . TYR A 1 326 ? -20.547 -15.047 -2.658 1 98.88 326 TYR A O 1
ATOM 2613 N N . PHE A 1 327 ? -20.469 -17.297 -2.475 1 98.94 327 PHE A N 1
ATOM 2614 C CA . PHE A 1 327 ? -19.703 -17.469 -3.711 1 98.94 327 PHE A CA 1
ATOM 2615 C C . PHE A 1 327 ? -20.625 -17.906 -4.848 1 98.94 327 PHE A C 1
ATOM 2617 O O . PHE A 1 327 ? -21.562 -18.672 -4.641 1 98.94 327 PHE A O 1
ATOM 2624 N N . ILE A 1 328 ? -20.375 -17.375 -6.004 1 98.88 328 ILE A N 1
ATOM 2625 C CA . ILE A 1 328 ? -20.844 -17.984 -7.242 1 98.88 328 ILE A CA 1
ATOM 2626 C C . ILE A 1 328 ? -19.688 -18.656 -7.957 1 98.88 328 ILE A C 1
ATOM 2628 O O . ILE A 1 328 ? -18.656 -18.031 -8.234 1 98.88 328 ILE A O 1
ATOM 2632 N N . THR A 1 329 ? -19.844 -19.953 -8.242 1 98.62 329 THR A N 1
ATOM 2633 C CA . THR A 1 329 ? -18.766 -20.734 -8.805 1 98.62 329 THR A CA 1
ATOM 2634 C C . THR A 1 329 ? -19.156 -21.328 -10.156 1 98.62 329 THR A C 1
ATOM 2636 O O . THR A 1 329 ? -20.312 -21.188 -10.586 1 98.62 329 THR A O 1
ATOM 2639 N N . GLU A 1 330 ? -18.172 -21.922 -10.844 1 98 330 GLU A N 1
ATOM 2640 C CA . GLU A 1 330 ? -18.375 -22.672 -12.078 1 98 330 GLU A CA 1
ATOM 2641 C C . GLU A 1 330 ? -19.016 -21.781 -13.156 1 98 330 GLU A C 1
ATOM 2643 O O . GLU A 1 330 ? -20.031 -22.156 -13.742 1 98 330 GLU A O 1
ATOM 2648 N N . TRP A 1 331 ? -18.406 -20.688 -13.328 1 98.31 331 TRP A N 1
ATOM 2649 C CA . TRP A 1 331 ? -18.844 -19.75 -14.344 1 98.31 331 TRP A CA 1
ATOM 2650 C C . TRP A 1 331 ? -18.656 -20.328 -15.742 1 98.31 331 TRP A C 1
ATOM 2652 O O . TRP A 1 331 ? -17.766 -21.156 -15.961 1 98.31 331 TRP A O 1
ATOM 2662 N N . PRO A 1 332 ? -19.5 -19.828 -16.703 1 97.62 332 PRO A N 1
ATOM 2663 C CA . PRO A 1 332 ? -19.234 -20.234 -18.094 1 97.62 332 PRO A CA 1
ATOM 2664 C C . PRO A 1 332 ? -17.844 -19.844 -18.562 1 97.62 332 PRO A C 1
ATOM 2666 O O . PRO A 1 332 ? -17.438 -18.688 -18.422 1 97.62 332 PRO A O 1
ATOM 2669 N N . THR A 1 333 ? -17.109 -20.781 -19.156 1 96.31 333 THR A N 1
ATOM 2670 C CA . THR A 1 333 ? -15.727 -20.594 -19.578 1 96.31 333 THR A CA 1
ATOM 2671 C C . THR A 1 333 ? -15.602 -19.391 -20.516 1 96.31 333 THR A C 1
ATOM 2673 O O . THR A 1 333 ? -14.672 -18.594 -20.391 1 96.31 333 THR A O 1
ATOM 2676 N N . GLN A 1 334 ? -16.547 -19.172 -21.344 1 92.56 334 GLN A N 1
ATOM 2677 C CA . GLN A 1 334 ? -16.469 -18.172 -22.391 1 92.56 334 GLN A CA 1
ATOM 2678 C C . GLN A 1 334 ? -16.609 -16.766 -21.812 1 92.56 334 GLN A C 1
ATOM 2680 O O . GLN A 1 334 ? -16.297 -15.773 -22.484 1 92.56 334 GLN A O 1
ATOM 2685 N N . THR A 1 335 ? -17.078 -16.672 -20.578 1 93.56 335 THR A N 1
ATOM 2686 C CA . THR A 1 335 ? -17.297 -15.352 -19.984 1 93.56 335 THR A CA 1
ATOM 2687 C C . THR A 1 335 ? -16.094 -14.922 -19.141 1 93.56 335 THR A C 1
ATOM 2689 O O . THR A 1 335 ? -16.094 -13.836 -18.578 1 93.56 335 THR A O 1
ATOM 2692 N N . ARG A 1 336 ? -15.133 -15.766 -19.094 1 95.25 336 ARG A N 1
ATOM 2693 C CA . ARG A 1 336 ? -13.984 -15.477 -18.234 1 95.25 336 ARG A CA 1
ATOM 2694 C C . ARG A 1 336 ? -12.711 -15.312 -19.062 1 95.25 336 ARG A C 1
ATOM 2696 O O . ARG A 1 336 ? -12.656 -15.734 -20.219 1 95.25 336 ARG A O 1
ATOM 2703 N N . PRO A 1 337 ? -11.68 -14.664 -18.453 1 94.75 337 PRO A N 1
ATOM 2704 C CA . PRO A 1 337 ? -10.453 -14.391 -19.219 1 94.75 337 PRO A CA 1
ATOM 2705 C C . PRO A 1 337 ? -9.734 -15.672 -19.656 1 94.75 337 PRO A C 1
ATOM 2707 O O . PRO A 1 337 ? -9.953 -16.734 -19.062 1 94.75 337 PRO A O 1
ATOM 2710 N N . PHE A 1 338 ? -8.789 -15.531 -20.547 1 95.44 338 PHE A N 1
ATOM 2711 C CA . PHE A 1 338 ? -8.125 -16.641 -21.219 1 95.44 338 PHE A CA 1
ATOM 2712 C C . PHE A 1 338 ? -7.289 -17.453 -20.234 1 95.44 338 PHE A C 1
ATOM 2714 O O . PHE A 1 338 ? -6.969 -18.609 -20.5 1 95.44 338 PHE A O 1
ATOM 2721 N N . TYR A 1 339 ? -6.93 -16.844 -19.141 1 96.81 339 TYR A N 1
ATOM 2722 C CA . TYR A 1 339 ? -6.027 -17.516 -18.203 1 96.81 339 TYR A CA 1
ATOM 2723 C C . TYR A 1 339 ? -6.805 -18.312 -17.172 1 96.81 339 TYR A C 1
ATOM 2725 O O . TYR A 1 339 ? -6.219 -18.891 -16.25 1 96.81 339 TYR A O 1
ATOM 2733 N N . THR A 1 340 ? -8.133 -18.391 -17.25 1 97.38 340 THR A N 1
ATOM 2734 C CA . THR A 1 340 ? -8.953 -19.141 -16.312 1 97.38 340 THR A CA 1
ATOM 2735 C C . THR A 1 340 ? -8.992 -20.609 -16.688 1 97.38 340 THR A C 1
ATOM 2737 O O . THR A 1 340 ? -9.258 -20.953 -17.844 1 97.38 340 THR A O 1
ATOM 2740 N N . LEU A 1 341 ? -8.727 -21.547 -15.742 1 97.19 341 LEU A N 1
ATOM 2741 C CA . LEU A 1 341 ? -8.664 -22.969 -16.016 1 97.19 341 LEU A CA 1
ATOM 2742 C C . LEU A 1 341 ? -10.062 -23.547 -16.203 1 97.19 341 LEU A C 1
ATOM 2744 O O . LEU A 1 341 ? -10.891 -23.516 -15.289 1 97.19 341 LEU A O 1
ATOM 2748 N N . PRO A 1 342 ? -10.32 -24.125 -17.391 1 96.25 342 PRO A N 1
ATOM 2749 C CA . PRO A 1 342 ? -11.594 -24.812 -17.578 1 96.25 342 PRO A CA 1
ATOM 2750 C C . PRO A 1 342 ? -11.703 -26.094 -16.75 1 96.25 342 PRO A C 1
ATOM 2752 O O . PRO A 1 342 ? -10.688 -26.719 -16.422 1 96.25 342 PRO A O 1
ATOM 2755 N N . HIS A 1 343 ? -12.945 -26.453 -16.438 1 93.31 343 HIS A N 1
ATOM 2756 C CA . HIS A 1 343 ? -13.141 -27.734 -15.734 1 93.31 343 HIS A CA 1
ATOM 2757 C C . HIS A 1 343 ? -12.742 -28.906 -16.625 1 93.31 343 HIS A C 1
ATOM 2759 O O . HIS A 1 343 ? -13.023 -28.922 -17.812 1 93.31 343 HIS A O 1
ATOM 2765 N N . LYS A 1 344 ? -12.117 -29.844 -16.016 1 85.06 344 LYS A N 1
ATOM 2766 C CA . LYS A 1 344 ? -11.547 -30.969 -16.734 1 85.06 344 LYS A CA 1
ATOM 2767 C C . LYS A 1 344 ? -12.641 -31.797 -17.406 1 85.06 344 LYS A C 1
ATOM 2769 O O . LYS A 1 344 ? -12.477 -32.25 -18.531 1 85.06 344 LYS A O 1
ATOM 2774 N N . HIS A 1 345 ? -13.703 -31.953 -16.781 1 85.44 345 HIS A N 1
ATOM 2775 C CA . HIS A 1 345 ? -14.734 -32.875 -17.25 1 85.44 345 HIS A CA 1
ATOM 2776 C C . HIS A 1 345 ? -15.797 -32.156 -18.062 1 85.44 345 HIS A C 1
ATOM 2778 O O . HIS A 1 345 ? -16.5 -32.75 -18.875 1 85.44 345 HIS A O 1
ATOM 2784 N N . ASP A 1 346 ? -15.992 -30.875 -17.875 1 89.25 346 ASP A N 1
ATOM 2785 C CA . ASP A 1 346 ? -16.969 -30.047 -18.594 1 89.25 346 ASP A CA 1
ATOM 2786 C C . ASP A 1 346 ? -16.406 -28.672 -18.938 1 89.25 346 ASP A C 1
ATOM 2788 O O . ASP A 1 346 ? -16.531 -27.734 -18.156 1 89.25 346 ASP A O 1
ATOM 2792 N N . ASN A 1 347 ? -15.945 -28.547 -20.078 1 92.12 347 ASN A N 1
ATOM 2793 C CA . ASN A 1 347 ? -15.242 -27.328 -20.469 1 92.12 347 ASN A CA 1
ATOM 2794 C C . ASN A 1 347 ? -16.203 -26.156 -20.625 1 92.12 347 ASN A C 1
ATOM 2796 O O . ASN A 1 347 ? -15.773 -25.016 -20.828 1 92.12 347 ASN A O 1
ATOM 2800 N N . LYS A 1 348 ? -17.469 -26.453 -20.484 1 95.25 348 LYS A N 1
ATOM 2801 C CA . LYS A 1 348 ? -18.453 -25.391 -20.547 1 95.25 348 LYS A CA 1
ATOM 2802 C C . LYS A 1 348 ? -18.344 -24.438 -19.359 1 95.25 348 LYS A C 1
ATOM 2804 O O . LYS A 1 348 ? -18.703 -23.266 -19.438 1 95.25 348 LYS A O 1
ATOM 2809 N N . VAL A 1 349 ? -17.828 -25 -18.25 1 97.31 349 VAL A N 1
ATOM 2810 C CA . VAL A 1 349 ? -17.625 -24.203 -17.047 1 97.31 349 VAL A CA 1
ATOM 2811 C C . VAL A 1 349 ? -16.141 -24.219 -16.672 1 97.31 349 VAL A C 1
ATOM 2813 O O . VAL A 1 349 ? -15.383 -25.078 -17.125 1 97.31 349 VAL A O 1
ATOM 2816 N N . CYS A 1 350 ? -15.773 -23.234 -15.914 1 97.56 350 CYS A N 1
ATOM 2817 C CA . CYS A 1 350 ? -14.375 -23.094 -15.516 1 97.56 350 CYS A CA 1
ATOM 2818 C C . CYS A 1 350 ? -14.25 -22.953 -14.008 1 97.56 350 CYS A C 1
ATOM 2820 O O . CYS A 1 350 ? -15.258 -22.922 -13.297 1 97.56 350 CYS A O 1
ATOM 2822 N N . LYS A 1 351 ? -13.039 -22.922 -13.539 1 97.75 351 LYS A N 1
ATOM 2823 C CA . LYS A 1 351 ? -12.734 -22.891 -12.109 1 97.75 351 LYS A CA 1
ATOM 2824 C C . LYS A 1 351 ? -12.648 -21.453 -11.594 1 97.75 351 LYS A C 1
ATOM 2826 O O . LYS A 1 351 ? -11.711 -21.109 -10.883 1 97.75 351 LYS A O 1
ATOM 2831 N N . ALA A 1 352 ? -13.586 -20.641 -12.023 1 98.38 352 ALA A N 1
ATOM 2832 C CA . ALA A 1 352 ? -13.711 -19.25 -11.562 1 98.38 352 ALA A CA 1
ATOM 2833 C C . ALA A 1 352 ? -14.758 -19.141 -10.461 1 98.38 352 ALA A C 1
ATOM 2835 O O . ALA A 1 352 ? -15.641 -19.984 -10.344 1 98.38 352 ALA A O 1
ATOM 2836 N N . PHE A 1 353 ? -14.602 -18.109 -9.648 1 98.88 353 PHE A N 1
ATOM 2837 C CA . PHE A 1 353 ? -15.57 -17.781 -8.609 1 98.88 353 PHE A CA 1
ATOM 2838 C C . PHE A 1 353 ? -15.648 -16.281 -8.383 1 98.88 353 PHE A C 1
ATOM 2840 O O . PHE A 1 353 ? -14.672 -15.555 -8.625 1 98.88 353 PHE A O 1
ATOM 2847 N N . ASP A 1 354 ? -16.797 -15.82 -7.965 1 98.81 354 ASP A N 1
ATOM 2848 C CA . ASP A 1 354 ? -17 -14.469 -7.465 1 98.81 354 ASP A CA 1
ATOM 2849 C C . ASP A 1 354 ? -17.516 -14.484 -6.023 1 98.81 354 ASP A C 1
ATOM 2851 O O . ASP A 1 354 ? -18.328 -15.336 -5.656 1 98.81 354 ASP A O 1
ATOM 2855 N N . LEU A 1 355 ? -16.953 -13.672 -5.258 1 98.94 355 LEU A N 1
ATOM 2856 C CA . LEU A 1 355 ? -17.547 -13.438 -3.945 1 98.94 355 LEU A CA 1
ATOM 2857 C C . LEU A 1 355 ? -18.531 -12.266 -3.994 1 98.94 355 LEU A C 1
ATOM 2859 O O . LEU A 1 355 ? -18.172 -11.164 -4.414 1 98.94 355 LEU A O 1
ATOM 2863 N N . MET A 1 356 ? -19.719 -12.57 -3.531 1 98.75 356 MET A N 1
ATOM 2864 C CA . MET A 1 356 ? -20.797 -11.586 -3.521 1 98.75 356 MET A CA 1
ATOM 2865 C C . MET A 1 356 ? -21.141 -11.172 -2.096 1 98.75 356 MET A C 1
ATOM 2867 O O . MET A 1 356 ? -21.031 -11.969 -1.163 1 98.75 356 MET A O 1
ATOM 2871 N N . TYR A 1 357 ? -21.469 -9.969 -1.897 1 98.5 357 TYR A N 1
ATOM 2872 C CA . TYR A 1 357 ? -22.281 -9.5 -0.772 1 98.5 357 TYR A CA 1
ATOM 2873 C C . TYR A 1 357 ? -23.641 -9.008 -1.24 1 98.5 357 TYR A C 1
ATOM 2875 O O . TYR A 1 357 ? -23.75 -7.918 -1.805 1 98.5 357 TYR A O 1
ATOM 2883 N N . LYS A 1 358 ? -24.641 -9.781 -0.976 1 97.62 358 LYS A N 1
ATOM 2884 C CA . LYS A 1 358 ? -25.969 -9.547 -1.559 1 97.62 358 LYS A CA 1
ATOM 2885 C C . LYS A 1 358 ? -25.875 -9.383 -3.074 1 97.62 358 LYS A C 1
ATOM 2887 O O . LYS A 1 358 ? -25.391 -10.281 -3.768 1 97.62 358 LYS A O 1
ATOM 2892 N N . GLU A 1 359 ? -26.172 -8.219 -3.633 1 97.5 359 GLU A N 1
ATOM 2893 C CA . GLU A 1 359 ? -26.188 -8.047 -5.082 1 97.5 359 GLU A CA 1
ATOM 2894 C C . GLU A 1 359 ? -24.859 -7.52 -5.59 1 97.5 359 GLU A C 1
ATOM 2896 O O . GLU A 1 359 ? -24.656 -7.355 -6.797 1 97.5 359 GLU A O 1
ATOM 2901 N N . LEU A 1 360 ? -23.891 -7.262 -4.711 1 97.69 360 LEU A N 1
ATOM 2902 C CA . LEU A 1 360 ? -22.641 -6.602 -5.066 1 97.69 360 LEU A CA 1
ATOM 2903 C C . LEU A 1 360 ? -21.5 -7.613 -5.172 1 97.69 360 LEU A C 1
ATOM 2905 O O . LEU A 1 360 ? -21.219 -8.344 -4.215 1 97.69 360 LEU A O 1
ATOM 2909 N N . GLU A 1 361 ? -20.875 -7.688 -6.328 1 98.12 361 GLU A N 1
ATOM 2910 C CA . GLU A 1 361 ? -19.625 -8.453 -6.449 1 98.12 361 GLU A CA 1
ATOM 2911 C C . GLU A 1 361 ? -18.453 -7.715 -5.809 1 98.12 361 GLU A C 1
ATOM 2913 O O . GLU A 1 361 ? -18.156 -6.582 -6.188 1 98.12 361 GLU A O 1
ATOM 2918 N N . ILE A 1 362 ? -17.734 -8.375 -4.91 1 98.44 362 ILE A N 1
ATOM 2919 C CA . ILE A 1 362 ? -16.641 -7.66 -4.25 1 98.44 362 ILE A CA 1
ATOM 2920 C C . ILE A 1 362 ? -15.305 -8.305 -4.609 1 98.44 362 ILE A C 1
ATOM 2922 O O . ILE A 1 362 ? -14.25 -7.711 -4.395 1 98.44 362 ILE A O 1
ATOM 2926 N N . SER A 1 363 ? -15.32 -9.5 -5.141 1 98.75 363 SER A N 1
ATOM 2927 C CA . SER A 1 363 ? -14.086 -10.172 -5.527 1 98.75 363 SER A CA 1
ATOM 2928 C C . SER A 1 363 ? -14.328 -11.148 -6.68 1 98.75 363 SER A C 1
ATOM 2930 O O . SER A 1 363 ? -15.422 -11.703 -6.809 1 98.75 363 SER A O 1
ATOM 2932 N N . SER A 1 364 ? -13.305 -11.281 -7.469 1 98.56 364 SER A N 1
ATOM 2933 C CA . SER A 1 364 ? -13.258 -12.281 -8.531 1 98.56 364 SER A CA 1
ATOM 2934 C C . SER A 1 364 ? -11.938 -13.039 -8.523 1 98.56 364 SER A C 1
ATOM 2936 O O . SER A 1 364 ? -10.875 -12.445 -8.305 1 98.56 364 SER A O 1
ATOM 2938 N N . GLY A 1 365 ? -12.031 -14.375 -8.656 1 98.62 365 GLY A N 1
ATOM 2939 C CA . GLY A 1 365 ? -10.844 -15.203 -8.664 1 98.62 365 GLY A CA 1
ATOM 2940 C C . GLY A 1 365 ? -11.016 -16.5 -9.43 1 98.62 365 GLY A C 1
ATOM 2941 O O . GLY A 1 365 ? -12.07 -16.734 -10.023 1 98.62 365 GLY A O 1
ATOM 2942 N N . ALA A 1 366 ? -9.93 -17.25 -9.547 1 98.69 366 ALA A N 1
ATOM 2943 C CA . ALA A 1 366 ? -9.945 -18.5 -10.281 1 98.69 366 ALA A CA 1
ATOM 2944 C C . ALA A 1 366 ? -8.656 -19.297 -10.047 1 98.69 366 ALA A C 1
ATOM 2946 O O . ALA A 1 366 ? -7.668 -18.734 -9.555 1 98.69 366 ALA A O 1
ATOM 2947 N N . GLN A 1 367 ? -8.797 -20.578 -10.289 1 98.19 367 GLN A N 1
ATOM 2948 C CA . GLN A 1 367 ? -7.57 -21.281 -10.656 1 98.19 367 GLN A CA 1
ATOM 2949 C C . GLN A 1 367 ? -7.152 -20.953 -12.078 1 98.19 367 GLN A C 1
ATOM 2951 O O . GLN A 1 367 ? -7.996 -20.844 -12.977 1 98.19 367 GLN A O 1
ATOM 2956 N N . ARG A 1 368 ? -5.84 -20.812 -12.297 1 98.19 368 ARG A N 1
ATOM 2957 C CA . ARG A 1 368 ? -5.328 -20.328 -13.578 1 98.19 368 ARG A CA 1
ATOM 2958 C C . ARG A 1 368 ? -4.82 -21.484 -14.43 1 98.19 368 ARG A C 1
ATOM 2960 O O . ARG A 1 368 ? -4.422 -22.516 -13.906 1 98.19 368 ARG A O 1
ATOM 2967 N N . VAL A 1 369 ? -4.871 -21.266 -15.719 1 97.19 369 VAL A N 1
ATOM 2968 C CA . VAL A 1 369 ? -4.16 -22.141 -16.641 1 97.19 369 VAL A CA 1
ATOM 2969 C C . VAL A 1 369 ? -2.66 -22.078 -16.375 1 97.19 369 VAL A C 1
ATOM 2971 O O . VAL A 1 369 ? -2.076 -20.984 -16.375 1 97.19 369 VAL A O 1
ATOM 2974 N N . HIS A 1 370 ? -2.057 -23.234 -16.094 1 97.38 370 HIS A N 1
ATOM 2975 C CA . HIS A 1 370 ? -0.619 -23.219 -15.844 1 97.38 370 HIS A CA 1
ATOM 2976 C C . HIS A 1 370 ? 0.146 -23.906 -16.969 1 97.38 370 HIS A C 1
ATOM 2978 O O . HIS A 1 370 ? 1.379 -23.875 -17 1 97.38 370 HIS A O 1
ATOM 2984 N N . LYS A 1 371 ? -0.562 -24.469 -17.969 1 96.31 371 LYS A N 1
ATOM 2985 C CA . LYS A 1 371 ? 0.064 -25.109 -19.125 1 96.31 371 LYS A CA 1
ATOM 2986 C C . LYS A 1 371 ? 0.193 -24.156 -20.297 1 96.31 371 LYS A C 1
ATOM 2988 O O . LYS A 1 371 ? -0.801 -23.578 -20.75 1 96.31 371 LYS A O 1
ATOM 2993 N N . TYR A 1 372 ? 1.382 -24.078 -20.859 1 97.25 372 TYR A N 1
ATOM 2994 C CA . TYR A 1 372 ? 1.695 -23.141 -21.922 1 97.25 372 TYR A CA 1
ATOM 2995 C C . TYR A 1 372 ? 0.773 -23.344 -23.125 1 97.25 372 TYR A C 1
ATOM 2997 O O . TYR A 1 372 ? 0.139 -22.406 -23.609 1 97.25 372 TYR A O 1
ATOM 3005 N N . ASP A 1 373 ? 0.621 -24.609 -23.594 1 96.94 373 ASP A N 1
ATOM 3006 C CA . ASP A 1 373 ? -0.125 -24.891 -24.812 1 96.94 373 ASP A CA 1
ATOM 3007 C C . ASP A 1 373 ? -1.604 -24.547 -24.656 1 96.94 373 ASP A C 1
ATOM 3009 O O . ASP A 1 373 ? -2.219 -23.984 -25.562 1 96.94 373 ASP A O 1
ATOM 3013 N N . LEU A 1 374 ? -2.113 -24.891 -23.516 1 95.69 374 LEU A N 1
ATOM 3014 C CA . LEU A 1 374 ? -3.514 -24.594 -23.25 1 95.69 374 LEU A CA 1
ATOM 3015 C C . LEU A 1 374 ? -3.742 -23.078 -23.203 1 95.69 374 LEU A C 1
ATOM 3017 O O . LEU A 1 374 ? -4.762 -22.594 -23.703 1 95.69 374 LEU A O 1
ATOM 3021 N N . LEU A 1 375 ? -2.873 -22.406 -22.625 1 96.62 375 LEU A N 1
ATOM 3022 C CA . LEU A 1 375 ? -2.977 -20.953 -22.531 1 96.62 375 LEU A CA 1
ATOM 3023 C C . LEU A 1 375 ? -2.963 -20.312 -23.906 1 96.62 375 LEU A C 1
ATOM 3025 O O . LEU A 1 375 ? -3.773 -19.422 -24.188 1 96.62 375 LEU A O 1
ATOM 3029 N N . VAL A 1 376 ? -2.051 -20.703 -24.734 1 97.06 376 VAL A N 1
ATOM 3030 C CA . VAL A 1 376 ? -1.949 -20.203 -26.109 1 97.06 376 VAL A CA 1
ATOM 3031 C C . VAL A 1 376 ? -3.244 -20.484 -26.859 1 97.06 376 VAL A C 1
ATOM 3033 O O . VAL A 1 376 ? -3.766 -19.625 -27.562 1 97.06 376 VAL A O 1
ATOM 3036 N N . GLU A 1 377 ? -3.713 -21.688 -26.703 1 96.19 377 GLU A N 1
ATOM 3037 C CA . GLU A 1 377 ? -4.961 -22.094 -27.344 1 96.19 377 GLU A CA 1
ATOM 3038 C C . GLU A 1 377 ? -6.121 -21.203 -26.891 1 96.19 377 GLU A C 1
ATOM 3040 O O . GLU A 1 377 ? -6.918 -20.75 -27.703 1 96.19 377 GLU A O 1
ATOM 3045 N N . ASN A 1 378 ? -6.207 -21 -25.594 1 94.81 378 ASN A N 1
ATOM 3046 C CA . ASN A 1 378 ? -7.273 -20.156 -25.047 1 94.81 378 ASN A CA 1
ATOM 3047 C C . ASN A 1 378 ? -7.207 -18.734 -25.594 1 94.81 378 ASN A C 1
ATOM 3049 O O . ASN A 1 378 ? -8.234 -18.156 -25.953 1 94.81 378 ASN A O 1
ATOM 3053 N N . ILE A 1 379 ? -6.008 -18.125 -25.625 1 95.19 379 ILE A N 1
ATOM 3054 C CA . ILE A 1 379 ? -5.812 -16.781 -26.156 1 95.19 379 ILE A CA 1
ATOM 3055 C C . ILE A 1 379 ? -6.297 -16.703 -27.594 1 95.19 379 ILE A C 1
ATOM 3057 O O . ILE A 1 379 ? -7.047 -15.797 -27.969 1 95.19 379 ILE A O 1
ATOM 3061 N N . SER A 1 380 ? -5.938 -17.703 -28.359 1 95.06 380 SER A N 1
ATOM 3062 C CA . SER A 1 380 ? -6.336 -17.766 -29.766 1 95.06 380 SER A CA 1
ATOM 3063 C C . SER A 1 380 ? -7.848 -17.922 -29.906 1 95.06 380 SER A C 1
ATOM 3065 O O . SER A 1 380 ? -8.477 -17.266 -30.734 1 95.06 380 SER A O 1
ATOM 3067 N N . ASN A 1 381 ? -8.367 -18.75 -29.125 1 93.38 381 ASN A N 1
ATOM 3068 C CA . ASN A 1 381 ? -9.805 -19.016 -29.172 1 93.38 381 ASN A CA 1
ATOM 3069 C C . ASN A 1 381 ? -10.609 -17.766 -28.844 1 93.38 381 ASN A C 1
ATOM 3071 O O . ASN A 1 381 ? -11.75 -17.625 -29.297 1 93.38 381 ASN A O 1
ATOM 3075 N N . MET A 1 382 ? -10.086 -16.938 -28.125 1 91.56 382 MET A N 1
ATOM 3076 C CA . MET A 1 382 ? -10.781 -15.719 -27.75 1 91.56 382 MET A CA 1
ATOM 3077 C C . MET A 1 382 ? -10.523 -14.609 -28.766 1 91.56 382 MET A C 1
ATOM 3079 O O . MET A 1 382 ? -10.883 -13.453 -28.531 1 91.56 382 MET A O 1
ATOM 3083 N N . GLY A 1 383 ? -9.797 -14.883 -29.797 1 91.12 383 GLY A N 1
ATOM 3084 C CA . GLY A 1 383 ? -9.602 -13.961 -30.906 1 91.12 383 GLY A CA 1
ATOM 3085 C C . GLY A 1 383 ? -8.406 -13.047 -30.719 1 91.12 383 GLY A C 1
ATOM 3086 O O . GLY A 1 383 ? -8.266 -12.047 -31.422 1 91.12 383 GLY A O 1
ATOM 3087 N N . MET A 1 384 ? -7.57 -13.359 -29.75 1 91.31 384 MET A N 1
ATOM 3088 C CA . MET A 1 384 ? -6.387 -12.539 -29.5 1 91.31 384 MET A CA 1
ATOM 3089 C C . MET A 1 384 ? -5.141 -13.188 -30.094 1 91.31 384 MET A C 1
ATOM 3091 O O . MET A 1 384 ? -5.129 -14.391 -30.359 1 91.31 384 MET A O 1
ATOM 3095 N N . ASN A 1 385 ? -4.133 -12.383 -30.344 1 91.88 385 ASN A N 1
ATOM 3096 C CA . ASN A 1 385 ? -2.861 -12.867 -30.875 1 91.88 385 ASN A CA 1
ATOM 3097 C C . ASN A 1 385 ? -1.893 -13.242 -29.766 1 91.88 385 ASN A C 1
ATOM 3099 O O . ASN A 1 385 ? -1.396 -12.367 -29.047 1 91.88 385 ASN A O 1
ATOM 3103 N N . PRO A 1 386 ? -1.548 -14.477 -29.672 1 93.56 386 PRO A N 1
ATOM 3104 C CA . PRO A 1 386 ? -0.62 -14.891 -28.609 1 93.56 386 PRO A CA 1
ATOM 3105 C C . PRO A 1 386 ? 0.702 -14.133 -28.656 1 93.56 386 PRO A C 1
ATOM 3107 O O . PRO A 1 386 ? 1.33 -13.922 -27.609 1 93.56 386 PRO A O 1
ATOM 3110 N N . ASP A 1 387 ? 1.149 -13.625 -29.781 1 91.88 387 ASP A N 1
ATOM 3111 C CA . ASP A 1 387 ? 2.412 -12.906 -29.922 1 91.88 387 ASP A CA 1
ATOM 3112 C C . ASP A 1 387 ? 2.404 -11.617 -29.094 1 91.88 387 ASP A C 1
ATOM 3114 O O . ASP A 1 387 ? 3.461 -11.125 -28.688 1 91.88 387 ASP A O 1
ATOM 3118 N N . SER A 1 388 ? 1.242 -11.133 -28.891 1 89 388 SER A N 1
ATOM 3119 C CA . SER A 1 388 ? 1.101 -9.906 -28.109 1 89 388 SER A CA 1
ATOM 3120 C C . SER A 1 388 ? 1.366 -10.164 -26.625 1 89 388 SER A C 1
ATOM 3122 O O . SER A 1 388 ? 1.498 -9.227 -25.844 1 89 388 SER A O 1
ATOM 3124 N N . PHE A 1 389 ? 1.465 -11.445 -26.281 1 92 389 PHE A N 1
ATOM 3125 C CA . PHE A 1 389 ? 1.669 -11.844 -24.891 1 92 389 PHE A CA 1
ATOM 3126 C C . PHE A 1 389 ? 3.004 -12.555 -24.719 1 92 389 PHE A C 1
ATOM 3128 O O . PHE A 1 389 ? 3.176 -13.359 -23.797 1 92 389 PHE A O 1
ATOM 3135 N N . GLU A 1 390 ? 3.926 -12.305 -25.531 1 91.25 390 GLU A N 1
ATOM 3136 C CA . GLU A 1 390 ? 5.152 -13.094 -25.625 1 91.25 390 GLU A CA 1
ATOM 3137 C C . GLU A 1 390 ? 5.879 -13.141 -24.281 1 91.25 390 GLU A C 1
ATOM 3139 O O . GLU A 1 390 ? 6.238 -14.211 -23.797 1 91.25 390 GLU A O 1
ATOM 3144 N N . THR A 1 391 ? 6.094 -11.984 -23.719 1 89.38 391 THR A N 1
ATOM 3145 C CA . THR A 1 391 ? 6.844 -11.906 -22.469 1 89.38 391 THR A CA 1
ATOM 3146 C C . THR A 1 391 ? 6.109 -12.641 -21.359 1 89.38 391 THR A C 1
ATOM 3148 O O . THR A 1 391 ? 6.727 -13.352 -20.562 1 89.38 391 THR A O 1
ATOM 3151 N N . TYR A 1 392 ? 4.836 -12.477 -21.297 1 94.25 392 TYR A N 1
ATOM 3152 C CA . TYR A 1 392 ? 3.994 -13.148 -20.312 1 94.25 392 TYR A CA 1
ATOM 3153 C C . TYR A 1 392 ? 3.998 -14.656 -20.547 1 94.25 392 TYR A C 1
ATOM 3155 O O . TYR A 1 392 ? 4.207 -15.43 -19.609 1 94.25 392 TYR A O 1
ATOM 3163 N N . LEU A 1 393 ? 3.832 -15.117 -21.75 1 95.75 393 LEU A N 1
ATOM 3164 C CA . LEU A 1 393 ? 3.715 -16.531 -22.109 1 95.75 393 LEU A CA 1
ATOM 3165 C C . LEU A 1 393 ? 5.035 -17.266 -21.875 1 95.75 393 LEU A C 1
ATOM 3167 O O . LEU A 1 393 ? 5.043 -18.438 -21.516 1 95.75 393 LEU A O 1
ATOM 3171 N N . GLU A 1 394 ? 6.09 -16.578 -22.031 1 95.69 394 GLU A N 1
ATOM 3172 C CA . GLU A 1 394 ? 7.395 -17.203 -21.859 1 95.69 394 GLU A CA 1
ATOM 3173 C C . GLU A 1 394 ? 7.559 -17.75 -20.438 1 95.69 394 GLU A C 1
ATOM 3175 O O . GLU A 1 394 ? 8.195 -18.797 -20.25 1 95.69 394 GLU A O 1
ATOM 3180 N N . ALA A 1 395 ? 6.996 -17.094 -19.5 1 95.94 395 ALA A N 1
ATOM 3181 C CA . ALA A 1 395 ? 7.094 -17.516 -18.109 1 95.94 395 ALA A CA 1
ATOM 3182 C C . ALA A 1 395 ? 6.469 -18.891 -17.906 1 95.94 395 ALA A C 1
ATOM 3184 O O . ALA A 1 395 ? 6.816 -19.609 -16.953 1 95.94 395 ALA A O 1
ATOM 3185 N N . PHE A 1 396 ? 5.617 -19.328 -18.766 1 97.44 396 PHE A N 1
ATOM 3186 C CA . PHE A 1 396 ? 4.875 -20.562 -18.609 1 97.44 396 PHE A CA 1
ATOM 3187 C C . PHE A 1 396 ? 5.645 -21.734 -19.219 1 97.44 396 PHE A C 1
ATOM 3189 O O . PHE A 1 396 ? 5.316 -22.891 -18.984 1 97.44 396 PHE A O 1
ATOM 3196 N N . LYS A 1 397 ? 6.703 -21.438 -19.969 1 97.19 397 LYS A N 1
ATOM 3197 C CA . LYS A 1 397 ? 7.445 -22.469 -20.703 1 97.19 397 LYS A CA 1
ATOM 3198 C C . LYS A 1 397 ? 8.43 -23.188 -19.781 1 97.19 397 LYS A C 1
ATOM 3200 O O . LYS A 1 397 ? 8.852 -24.312 -20.078 1 97.19 397 LYS A O 1
ATOM 3205 N N . PHE A 1 398 ? 8.711 -22.562 -18.719 1 96.19 398 PHE A N 1
ATOM 3206 C CA . PHE A 1 398 ? 9.875 -23.062 -17.984 1 96.19 398 PHE A CA 1
ATOM 3207 C C . PHE A 1 398 ? 9.5 -23.438 -16.562 1 96.19 398 PHE A C 1
ATOM 3209 O O . PHE A 1 398 ? 10.195 -23.062 -15.609 1 96.19 398 PHE A O 1
ATOM 3216 N N . GLY A 1 399 ? 8.383 -24.141 -16.453 1 95.75 399 GLY A N 1
ATOM 3217 C CA . GLY A 1 399 ? 7.992 -24.688 -15.164 1 95.75 399 GLY A CA 1
ATOM 3218 C C . GLY A 1 399 ? 7.059 -23.781 -14.391 1 95.75 399 GLY A C 1
ATOM 3219 O O . GLY A 1 399 ? 7.43 -23.25 -13.336 1 95.75 399 GLY A O 1
ATOM 3220 N N . MET A 1 400 ? 5.805 -23.625 -14.812 1 97.81 400 MET A N 1
ATOM 3221 C CA . MET A 1 400 ? 4.75 -22.906 -14.117 1 97.81 400 MET A CA 1
ATOM 3222 C C . MET A 1 400 ? 3.947 -23.844 -13.219 1 97.81 400 MET A C 1
ATOM 3224 O O . MET A 1 400 ? 3.371 -24.812 -13.695 1 97.81 400 MET A O 1
ATOM 3228 N N . PRO A 1 401 ? 3.943 -23.562 -11.938 1 98.12 401 PRO A N 1
ATOM 3229 C CA . PRO A 1 401 ? 3.131 -24.422 -11.062 1 98.12 401 PRO A CA 1
ATOM 3230 C C . PRO A 1 401 ? 1.635 -24.156 -11.211 1 98.12 401 PRO A C 1
ATOM 3232 O O . PRO A 1 401 ? 1.231 -23.062 -11.609 1 98.12 401 PRO A O 1
ATOM 3235 N N . PRO A 1 402 ? 0.818 -25.219 -10.906 1 97.81 402 PRO A N 1
ATOM 3236 C CA . PRO A 1 402 ? -0.586 -24.859 -10.695 1 97.81 402 PRO A CA 1
ATOM 3237 C C . PRO A 1 402 ? -0.764 -23.75 -9.664 1 97.81 402 PRO A C 1
ATOM 3239 O O . PRO A 1 402 ? -0.034 -23.703 -8.672 1 97.81 402 PRO A O 1
ATOM 3242 N N . HIS A 1 403 ? -1.667 -22.828 -9.961 1 98.31 403 HIS A N 1
ATOM 3243 C CA . HIS A 1 403 ? -1.806 -21.688 -9.07 1 98.31 403 HIS A CA 1
ATOM 3244 C C . HIS A 1 403 ? -3.197 -21.062 -9.172 1 98.31 403 HIS A C 1
ATOM 3246 O O . HIS A 1 403 ? -3.943 -21.359 -10.109 1 98.31 403 HIS A O 1
ATOM 3252 N N . ALA A 1 404 ? -3.555 -20.328 -8.211 1 98.62 404 ALA A N 1
ATOM 3253 C CA . ALA A 1 404 ? -4.859 -19.672 -8.094 1 98.62 404 ALA A CA 1
ATOM 3254 C C . ALA A 1 404 ? -4.758 -18.391 -7.293 1 98.62 404 ALA A C 1
ATOM 3256 O O . ALA A 1 404 ? -3.781 -18.172 -6.57 1 98.62 404 ALA A O 1
ATOM 3257 N N . GLY A 1 405 ? -5.746 -17.531 -7.445 1 98.75 405 GLY A N 1
ATOM 3258 C CA . GLY A 1 405 ? -5.773 -16.266 -6.73 1 98.75 405 GLY A CA 1
ATOM 3259 C C . GLY A 1 405 ? -7.031 -15.461 -6.992 1 98.75 405 GLY A C 1
ATOM 3260 O O . GLY A 1 405 ? -8.016 -15.992 -7.523 1 98.75 405 GLY A O 1
ATOM 3261 N N . TRP A 1 406 ? -7.008 -14.273 -6.543 1 98.88 406 TRP A N 1
ATOM 3262 C CA . TRP A 1 406 ? -8.164 -13.406 -6.715 1 98.88 406 TRP A CA 1
ATOM 3263 C C . TRP A 1 406 ? -7.781 -11.938 -6.543 1 98.88 406 TRP A C 1
ATOM 3265 O O . TR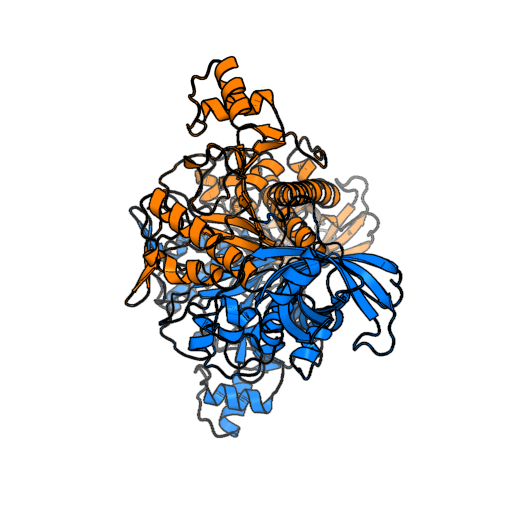P A 1 406 ? -6.66 -11.633 -6.133 1 98.88 406 TRP A O 1
ATOM 3275 N N . GLY A 1 407 ? -8.648 -11.055 -7.004 1 98.75 407 GLY A N 1
ATOM 3276 C CA . GLY A 1 407 ? -8.68 -9.625 -6.715 1 98.75 407 GLY A CA 1
ATOM 3277 C C . GLY A 1 407 ? -9.914 -9.195 -5.953 1 98.75 407 GLY A C 1
ATOM 3278 O O . GLY A 1 407 ? -11.031 -9.609 -6.281 1 98.75 407 GLY A O 1
ATOM 3279 N N . LEU A 1 408 ? -9.711 -8.5 -4.875 1 98.88 408 LEU A N 1
ATOM 3280 C CA . LEU A 1 408 ? -10.773 -7.922 -4.051 1 98.88 408 LEU A CA 1
ATOM 3281 C C . LEU A 1 408 ? -10.773 -6.402 -4.156 1 98.88 408 LEU A C 1
ATOM 3283 O O . LEU A 1 408 ? -9.742 -5.758 -3.947 1 98.88 408 LEU A O 1
ATOM 3287 N N . GLY A 1 409 ? -11.93 -5.863 -4.562 1 98.69 409 GLY A N 1
ATOM 3288 C CA . GLY A 1 409 ? -12.016 -4.414 -4.57 1 98.69 409 GLY A CA 1
ATOM 3289 C C . GLY A 1 409 ? -12.008 -3.807 -3.18 1 98.69 409 GLY A C 1
ATOM 3290 O O . GLY A 1 409 ? -13 -3.885 -2.455 1 98.69 409 GLY A O 1
ATOM 3291 N N . ALA A 1 410 ? -11.008 -3.143 -2.863 1 98.81 410 ALA A N 1
ATOM 3292 C CA . ALA A 1 410 ? -10.875 -2.572 -1.524 1 98.81 410 ALA A CA 1
ATOM 3293 C C . ALA A 1 410 ? -11.977 -1.555 -1.251 1 98.81 410 ALA A C 1
ATOM 3295 O O . ALA A 1 410 ? -12.547 -1.525 -0.158 1 98.81 410 ALA A O 1
ATOM 3296 N N . ASP A 1 411 ? -12.25 -0.741 -2.191 1 98.62 411 ASP A N 1
ATOM 3297 C CA . ASP A 1 411 ? -13.234 0.324 -2.014 1 98.62 411 ASP A CA 1
ATOM 3298 C C . ASP A 1 411 ? -14.641 -0.249 -1.851 1 98.62 411 ASP A C 1
ATOM 3300 O O . ASP A 1 411 ? -15.406 0.207 -1 1 98.62 411 ASP A O 1
ATOM 3304 N N . ARG A 1 412 ? -14.969 -1.26 -2.615 1 98.44 412 ARG A N 1
ATOM 3305 C CA . ARG A 1 412 ? -16.266 -1.905 -2.477 1 98.44 412 ARG A CA 1
ATOM 3306 C C . ARG A 1 412 ? -16.375 -2.648 -1.148 1 98.44 412 ARG A C 1
ATOM 3308 O O . ARG A 1 412 ? -17.438 -2.678 -0.528 1 98.44 412 ARG A O 1
ATOM 3315 N N . PHE A 1 413 ? -15.32 -3.297 -0.791 1 98.88 413 PHE A N 1
ATOM 3316 C CA . PHE A 1 413 ? -15.328 -3.994 0.49 1 98.88 413 PHE A CA 1
ATOM 3317 C C . PHE A 1 413 ? -15.516 -3.01 1.641 1 98.88 413 PHE A C 1
ATOM 3319 O O . PHE A 1 413 ? -16.234 -3.295 2.602 1 98.88 413 PHE A O 1
ATOM 3326 N N . ALA A 1 414 ? -14.883 -1.833 1.548 1 98.81 414 ALA A N 1
ATOM 3327 C CA . ALA A 1 414 ? -15.094 -0.773 2.531 1 98.81 414 ALA A CA 1
ATOM 3328 C C . ALA A 1 414 ? -16.562 -0.347 2.57 1 98.81 414 ALA A C 1
ATOM 3330 O O . ALA A 1 414 ? -17.094 -0.051 3.641 1 98.81 414 ALA A O 1
ATOM 3331 N N . MET A 1 415 ? -17.219 -0.271 1.395 1 98.5 415 MET A N 1
ATOM 3332 C CA . MET A 1 415 ? -18.641 0.022 1.343 1 98.5 415 MET A CA 1
ATOM 3333 C C . MET A 1 415 ? -19.438 -0.969 2.191 1 98.5 415 MET A C 1
ATOM 3335 O O . MET A 1 415 ? -20.312 -0.572 2.965 1 98.5 415 MET A O 1
ATOM 3339 N N . VAL A 1 416 ? -19.062 -2.197 1.992 1 98.44 416 VAL A N 1
ATOM 3340 C CA . VAL A 1 416 ? -19.766 -3.262 2.703 1 98.44 416 VAL A CA 1
ATOM 3341 C C . VAL A 1 416 ? -19.531 -3.123 4.207 1 98.44 416 VAL A C 1
ATOM 3343 O O . VAL A 1 416 ? -20.469 -3.145 4.992 1 98.44 416 VAL A O 1
ATOM 3346 N N . LEU A 1 417 ? -18.312 -2.932 4.605 1 98.81 417 LEU A N 1
ATOM 3347 C CA . LEU A 1 417 ? -17.922 -2.891 6.012 1 98.81 417 LEU A CA 1
ATOM 3348 C C . LEU A 1 417 ? -18.531 -1.688 6.715 1 98.81 417 LEU A C 1
ATOM 3350 O O . LEU A 1 417 ? -18.812 -1.738 7.914 1 98.81 417 LEU A O 1
ATOM 3354 N N . THR A 1 418 ? -18.766 -0.6 5.98 1 98.75 418 THR A N 1
ATOM 3355 C CA . THR A 1 418 ? -19.219 0.643 6.594 1 98.75 418 THR A CA 1
ATOM 3356 C C . THR A 1 418 ? -20.672 0.92 6.242 1 98.75 418 THR A C 1
ATOM 3358 O O . THR A 1 418 ? -21.203 1.98 6.574 1 98.75 418 THR A O 1
ATOM 3361 N N . ALA A 1 419 ? -21.297 0.05 5.496 1 98.06 419 ALA A N 1
ATOM 3362 C CA . ALA A 1 419 ? -22.703 0.124 5.094 1 98.06 419 ALA A CA 1
ATOM 3363 C C . ALA A 1 419 ? -22.984 1.41 4.32 1 98.06 419 ALA A C 1
ATOM 3365 O O . ALA A 1 419 ? -23.938 2.117 4.617 1 98.06 419 ALA A O 1
ATOM 3366 N N . GLN A 1 420 ? -22.016 1.731 3.43 1 97.69 420 GLN A N 1
ATOM 3367 C CA . GLN A 1 420 ? -22.25 2.869 2.543 1 97.69 420 GLN A CA 1
ATOM 3368 C C . GLN A 1 420 ? -22.844 2.418 1.217 1 97.69 420 GLN A C 1
ATOM 3370 O O . GLN A 1 420 ? -22.531 1.339 0.716 1 97.69 420 GLN A O 1
ATOM 3375 N N . ASP A 1 421 ? -23.672 3.246 0.588 1 95.19 421 ASP A N 1
ATOM 3376 C CA . ASP A 1 421 ? -24.375 2.877 -0.635 1 95.19 421 ASP A CA 1
ATOM 3377 C C . ASP A 1 421 ? -23.688 3.445 -1.866 1 95.19 421 ASP A C 1
ATOM 3379 O O . ASP A 1 421 ? -24.031 3.104 -2.998 1 95.19 421 ASP A O 1
ATOM 3383 N N . ASN A 1 422 ? -22.781 4.348 -1.631 1 97.12 422 ASN A N 1
ATOM 3384 C CA . ASN A 1 422 ? -22 4.992 -2.693 1 97.12 422 ASN A CA 1
ATOM 3385 C C . ASN A 1 422 ? -20.5 4.855 -2.463 1 97.12 422 ASN A C 1
ATOM 3387 O O . ASN A 1 422 ? -19.984 5.285 -1.43 1 97.12 422 ASN A O 1
ATOM 3391 N N . ILE A 1 423 ? -19.859 4.234 -3.477 1 97.69 423 ILE A N 1
ATOM 3392 C CA . ILE A 1 423 ? -18.438 3.908 -3.365 1 97.69 423 ILE A CA 1
ATOM 3393 C C . ILE A 1 423 ? -17.641 5.184 -3.127 1 97.69 423 ILE A C 1
ATOM 3395 O O . ILE A 1 423 ? -16.578 5.148 -2.496 1 97.69 423 ILE A O 1
ATOM 3399 N N . ARG A 1 424 ? -18.078 6.336 -3.553 1 97.12 424 ARG A N 1
ATOM 3400 C CA . ARG A 1 424 ? -17.375 7.609 -3.41 1 97.12 424 ARG A CA 1
ATOM 3401 C C . ARG A 1 424 ? -17.281 8.016 -1.943 1 97.12 424 ARG A C 1
ATOM 3403 O O . ARG A 1 424 ? -16.406 8.805 -1.571 1 97.12 424 ARG A O 1
ATOM 3410 N N . GLU A 1 425 ? -18.141 7.527 -1.076 1 97.25 425 GLU A N 1
ATOM 3411 C CA . GLU A 1 425 ? -18.078 7.797 0.357 1 97.25 425 GLU A CA 1
ATOM 3412 C C . GLU A 1 425 ? -16.859 7.152 0.993 1 97.25 425 GLU A C 1
ATOM 3414 O O . GLU A 1 425 ? -16.406 7.582 2.059 1 97.25 425 GLU A O 1
ATOM 3419 N N . CYS A 1 426 ? -16.312 6.121 0.3 1 98.06 426 CYS A N 1
ATOM 3420 C CA . CYS A 1 426 ? -15.273 5.297 0.905 1 98.06 426 CYS A CA 1
ATOM 3421 C C . CYS A 1 426 ? -13.914 5.617 0.306 1 98.06 426 CYS A C 1
ATOM 3423 O O . CYS A 1 426 ? -12.938 4.902 0.555 1 98.06 426 CYS A O 1
ATOM 3425 N N . VAL A 1 427 ? -13.836 6.613 -0.476 1 98.06 427 VAL A N 1
ATOM 3426 C CA . VAL A 1 427 ? -12.602 7.078 -1.1 1 98.06 427 VAL A CA 1
ATOM 3427 C C . VAL A 1 427 ? -12.391 8.562 -0.783 1 98.06 427 VAL A C 1
ATOM 3429 O O . VAL A 1 427 ? -13.32 9.367 -0.905 1 98.06 427 VAL A O 1
ATOM 3432 N N . LEU A 1 428 ? -11.219 8.953 -0.382 1 97.94 428 LEU A N 1
ATOM 3433 C CA . LEU A 1 428 ? -10.953 10.312 0.069 1 97.94 428 LEU A CA 1
ATOM 3434 C C . LEU A 1 428 ? -11.148 11.312 -1.068 1 97.94 428 LEU A C 1
ATOM 3436 O O . LEU A 1 428 ? -11.844 12.312 -0.908 1 97.94 428 LEU A O 1
ATOM 3440 N N . PHE A 1 429 ? -10.555 11.031 -2.219 1 97.38 429 PHE A N 1
ATOM 3441 C CA . PHE A 1 429 ? -10.609 11.875 -3.408 1 97.38 429 PHE A CA 1
ATOM 3442 C C . PHE A 1 429 ? -10.922 11.039 -4.648 1 97.38 429 PHE A C 1
ATOM 3444 O O . PHE A 1 429 ? -10.023 10.727 -5.434 1 97.38 429 PHE A O 1
ATOM 3451 N N . PRO A 1 430 ? -12.18 10.758 -4.898 1 97.25 430 PRO A N 1
ATOM 3452 C CA . PRO A 1 430 ? -12.547 9.812 -5.953 1 97.25 430 PRO A CA 1
ATOM 3453 C C . PRO A 1 430 ? -12.281 10.359 -7.355 1 97.25 430 PRO A C 1
ATOM 3455 O O . PRO A 1 430 ? -12.414 11.562 -7.59 1 97.25 430 PRO A O 1
ATOM 3458 N N . ARG A 1 431 ? -11.852 9.523 -8.242 1 97 431 ARG A N 1
ATOM 3459 C CA . ARG A 1 431 ? -11.773 9.742 -9.688 1 97 431 ARG A CA 1
ATOM 3460 C C . ARG A 1 431 ? -12.812 8.906 -10.422 1 97 431 ARG A C 1
ATOM 3462 O O . ARG A 1 431 ? -12.797 7.68 -10.344 1 97 431 ARG A O 1
ATOM 3469 N N . ASP A 1 432 ? -13.742 9.594 -11 1 95.06 432 ASP A N 1
ATOM 3470 C CA . ASP A 1 432 ? -14.75 8.953 -11.836 1 95.06 432 ASP A CA 1
ATOM 3471 C C . ASP A 1 432 ? -14.805 9.602 -13.219 1 95.06 432 ASP A C 1
ATOM 3473 O O . ASP A 1 432 ? -13.859 10.266 -13.641 1 95.06 432 ASP A O 1
ATOM 3477 N N . ARG A 1 433 ? -15.852 9.359 -13.977 1 92.19 433 ARG A N 1
ATOM 3478 C CA . ARG A 1 433 ? -15.914 9.773 -15.375 1 92.19 433 ARG A CA 1
ATOM 3479 C C . ARG A 1 433 ? -15.789 11.289 -15.5 1 92.19 433 ARG A C 1
ATOM 3481 O O . ARG A 1 433 ? -15.227 11.789 -16.469 1 92.19 433 ARG A O 1
ATOM 3488 N N . GLN A 1 434 ? -16.203 11.953 -14.445 1 91 434 GLN A N 1
ATOM 3489 C CA . GLN A 1 434 ? -16.266 13.406 -14.57 1 91 434 GLN A CA 1
ATOM 3490 C C . GLN A 1 434 ? -15.336 14.094 -13.586 1 91 434 GLN A C 1
ATOM 3492 O O . GLN A 1 434 ? -14.914 15.227 -13.812 1 91 434 GLN A O 1
ATOM 3497 N N . ARG A 1 435 ? -14.953 13.469 -12.531 1 93.31 435 ARG A N 1
ATOM 3498 C CA . ARG A 1 435 ? -14.305 14.133 -11.414 1 93.31 435 ARG A CA 1
ATOM 3499 C C . ARG A 1 435 ? -12.797 13.898 -11.438 1 93.31 435 ARG A C 1
ATOM 3501 O O . ARG A 1 435 ? -12.336 12.75 -11.414 1 93.31 435 ARG A O 1
ATOM 3508 N N . LEU A 1 436 ? -11.992 15.031 -11.461 1 93.19 436 LEU A N 1
ATOM 3509 C CA . LEU A 1 436 ? -10.539 14.977 -11.414 1 93.19 436 LEU A CA 1
ATOM 3510 C C . LEU A 1 436 ? -10 15.836 -10.273 1 93.19 436 LEU A C 1
ATOM 3512 O O . LEU A 1 436 ? -8.789 15.875 -10.047 1 93.19 436 LEU A O 1
ATOM 3516 N N . THR A 1 437 ? -11.141 16.672 -9.57 1 89.62 437 THR A N 1
ATOM 3517 C CA . THR A 1 437 ? -10.711 17.562 -8.5 1 89.62 437 THR A CA 1
ATOM 3518 C C . THR A 1 437 ? -11.516 17.312 -7.23 1 89.62 437 THR A C 1
ATOM 3520 O O . THR A 1 437 ? -12.688 16.938 -7.297 1 89.62 437 THR A O 1
ATOM 3523 N N . PRO A 1 438 ? -11.656 17.422 -6.219 1 80.69 438 PRO A N 1
ATOM 3524 C CA . PRO A 1 438 ? -10.25 17.672 -5.91 1 80.69 438 PRO A CA 1
ATOM 3525 C C . PRO A 1 438 ? -9.375 16.438 -6.125 1 80.69 438 PRO A C 1
ATOM 3527 O O . PRO A 1 438 ? -9.867 15.305 -6.094 1 80.69 438 PRO A O 1
ATOM 3530 N N . MET B 1 1 ? -2.768 -35.594 -17.328 1 46.69 1 MET B N 1
ATOM 3531 C CA . MET B 1 1 ? -2.199 -34.281 -17.094 1 46.69 1 MET B CA 1
ATOM 3532 C C . MET B 1 1 ? -2.398 -33.844 -15.641 1 46.69 1 MET B C 1
ATOM 3534 O O . MET B 1 1 ? -3.529 -33.781 -15.148 1 46.69 1 MET B O 1
ATOM 3538 N N . TYR B 1 2 ? -1.369 -34.094 -14.789 1 58.09 2 TYR B N 1
ATOM 3539 C CA . TYR B 1 2 ? -1.569 -34.25 -13.352 1 58.09 2 TYR B CA 1
ATOM 3540 C C . TYR B 1 2 ? -1.833 -32.906 -12.695 1 58.09 2 TYR B C 1
ATOM 3542 O O . TYR B 1 2 ? -1.05 -31.953 -12.867 1 58.09 2 TYR B O 1
ATOM 3550 N N . LEU B 1 3 ? -3.127 -32.656 -12.438 1 73.75 3 LEU B N 1
ATOM 3551 C CA . LEU B 1 3 ? -3.588 -31.594 -11.539 1 73.75 3 LEU B CA 1
ATOM 3552 C C . LEU B 1 3 ? -3.217 -31.922 -10.094 1 73.75 3 LEU B C 1
ATOM 3554 O O . LEU B 1 3 ? -2.918 -33.062 -9.766 1 73.75 3 LEU B O 1
ATOM 3558 N N . ILE B 1 4 ? -2.893 -31 -9.328 1 82.69 4 ILE B N 1
ATOM 3559 C CA . ILE B 1 4 ? -2.57 -31.141 -7.914 1 82.69 4 ILE B CA 1
ATOM 3560 C C . ILE B 1 4 ? -3.617 -32.031 -7.234 1 82.69 4 ILE B C 1
ATOM 3562 O O . ILE B 1 4 ? -3.297 -32.781 -6.324 1 82.69 4 ILE B O 1
ATOM 3566 N N . ALA B 1 5 ? -4.859 -32.031 -7.762 1 81.81 5 ALA B N 1
ATOM 3567 C CA . ALA B 1 5 ? -5.98 -32.812 -7.258 1 81.81 5 ALA B CA 1
ATOM 3568 C C . ALA B 1 5 ? -6.141 -32.656 -5.75 1 81.81 5 ALA B C 1
ATOM 3570 O O . ALA B 1 5 ? -6.293 -31.516 -5.262 1 81.81 5 ALA B O 1
ATOM 3571 N N . ASP B 1 6 ? -5.879 -33.75 -4.973 1 88.31 6 ASP B N 1
ATOM 3572 C CA . ASP B 1 6 ? -6.203 -33.719 -3.549 1 88.31 6 ASP B CA 1
ATOM 3573 C C . ASP B 1 6 ? -4.949 -33.5 -2.705 1 88.31 6 ASP B C 1
ATOM 3575 O O . ASP B 1 6 ? -5.023 -33.438 -1.475 1 88.31 6 ASP B O 1
ATOM 3579 N N . TRP B 1 7 ? -3.811 -33.375 -3.375 1 94.19 7 TRP B N 1
ATOM 3580 C CA . TRP B 1 7 ? -2.584 -33.188 -2.609 1 94.19 7 TRP B CA 1
ATOM 3581 C C . TRP B 1 7 ? -2.434 -31.719 -2.199 1 94.19 7 TRP B C 1
ATOM 3583 O O . TRP B 1 7 ? -2.807 -30.828 -2.949 1 94.19 7 TRP B O 1
ATOM 3593 N N . ARG B 1 8 ? -2.016 -31.562 -1.04 1 96.44 8 ARG B N 1
ATOM 3594 C CA . ARG B 1 8 ? -1.581 -30.266 -0.565 1 96.44 8 ARG B CA 1
ATOM 3595 C C . ARG B 1 8 ? -0.223 -30.344 0.123 1 96.44 8 ARG B C 1
ATOM 3597 O O . ARG B 1 8 ? 0.053 -31.312 0.839 1 96.44 8 ARG B O 1
ATOM 3604 N N . ARG B 1 9 ? 0.58 -29.359 -0.137 1 97.69 9 ARG B N 1
ATOM 3605 C CA . ARG B 1 9 ? 1.881 -29.312 0.521 1 97.69 9 ARG B CA 1
ATOM 3606 C C . ARG B 1 9 ? 1.732 -29.391 2.037 1 97.69 9 ARG B C 1
ATOM 3608 O O . ARG B 1 9 ? 0.904 -28.688 2.621 1 97.69 9 ARG B O 1
ATOM 3615 N N . THR B 1 10 ? 2.527 -30.25 2.646 1 97.81 10 THR B N 1
ATOM 3616 C CA . THR B 1 10 ? 2.488 -30.344 4.102 1 97.81 10 THR B CA 1
ATOM 3617 C C . THR B 1 10 ? 3.652 -29.578 4.727 1 97.81 10 THR B C 1
ATOM 3619 O O . THR B 1 10 ? 3.553 -29.094 5.855 1 97.81 10 THR B O 1
ATOM 3622 N N . HIS B 1 11 ? 4.785 -29.578 4.035 1 98.12 11 HIS B N 1
ATOM 3623 C CA . HIS B 1 11 ? 5.996 -28.922 4.523 1 98.12 11 HIS B CA 1
ATOM 3624 C C . HIS B 1 11 ? 6.777 -28.281 3.381 1 98.12 11 HIS B C 1
ATOM 3626 O O . HIS B 1 11 ? 6.809 -28.812 2.27 1 98.12 11 HIS B O 1
ATOM 3632 N N . TYR B 1 12 ? 7.309 -27.141 3.652 1 97.62 12 TYR B N 1
ATOM 3633 C CA . TYR B 1 12 ? 8.406 -26.688 2.807 1 97.62 12 TYR B CA 1
ATOM 3634 C C . TYR B 1 12 ? 9.672 -27.484 3.086 1 97.62 12 TYR B C 1
ATOM 3636 O O . TYR B 1 12 ? 9.797 -28.125 4.133 1 97.62 12 TYR B O 1
ATOM 3644 N N . SER B 1 13 ? 10.602 -27.406 2.191 1 96.44 13 SER B N 1
ATOM 3645 C CA . SER B 1 13 ? 11.828 -28.188 2.24 1 96.44 13 SER B CA 1
ATOM 3646 C C . SER B 1 13 ? 12.57 -27.984 3.557 1 96.44 13 SER B C 1
ATOM 3648 O O . SER B 1 13 ? 13.031 -28.938 4.176 1 96.44 13 SER B O 1
ATOM 3650 N N . GLU B 1 14 ? 12.57 -26.703 4.062 1 94.94 14 GLU B N 1
ATOM 3651 C CA . GLU B 1 14 ? 13.398 -26.375 5.219 1 94.94 14 GLU B CA 1
ATOM 3652 C C . GLU B 1 14 ? 12.695 -26.75 6.523 1 94.94 14 GLU B C 1
ATOM 3654 O O . GLU B 1 14 ? 13.312 -26.719 7.594 1 94.94 14 GLU B O 1
ATOM 3659 N N . GLU B 1 15 ? 11.453 -27.141 6.422 1 96.81 15 GLU B N 1
ATOM 3660 C CA . GLU B 1 15 ? 10.688 -27.516 7.609 1 96.81 15 GLU B CA 1
ATOM 3661 C C . GLU B 1 15 ? 10.867 -29 7.938 1 96.81 15 GLU B C 1
ATOM 3663 O O . GLU B 1 15 ? 10.516 -29.438 9.031 1 96.81 15 GLU B O 1
ATOM 3668 N N . VAL B 1 16 ? 11.43 -29.797 7.047 1 97.56 16 VAL B N 1
ATOM 3669 C CA . VAL B 1 16 ? 11.688 -31.203 7.262 1 97.56 16 VAL B CA 1
ATOM 3670 C C . VAL B 1 16 ? 13.023 -31.391 7.977 1 97.56 16 VAL B C 1
ATOM 3672 O O . VAL B 1 16 ? 14.031 -30.812 7.578 1 97.56 16 VAL B O 1
ATOM 3675 N N . ILE B 1 17 ? 12.93 -32.125 9.062 1 96.56 17 ILE B N 1
ATOM 3676 C CA . ILE B 1 17 ? 14.125 -32.344 9.883 1 96.56 17 ILE B CA 1
ATOM 3677 C C . ILE B 1 17 ? 14.305 -33.812 10.172 1 96.56 17 ILE B C 1
ATOM 3679 O O . ILE B 1 17 ? 13.375 -34.625 10 1 96.56 17 ILE B O 1
ATOM 3683 N N . PRO B 1 18 ? 15.531 -34.188 10.641 1 96.44 18 PRO B N 1
ATOM 3684 C CA . PRO B 1 18 ? 15.812 -35.594 10.875 1 96.44 18 PRO B CA 1
ATOM 3685 C C . PRO B 1 18 ? 14.875 -36.219 11.914 1 96.44 18 PRO B C 1
ATOM 3687 O O . PRO B 1 18 ? 14.555 -37.406 11.828 1 96.44 18 PRO B O 1
ATOM 3690 N N . GLU B 1 19 ? 14.461 -35.438 12.867 1 97.19 19 GLU B N 1
ATOM 3691 C CA . GLU B 1 19 ? 13.594 -35.906 13.945 1 97.19 19 GLU B CA 1
ATOM 3692 C C . GLU B 1 19 ? 12.25 -36.375 13.406 1 97.19 19 GLU B C 1
ATOM 3694 O O . GLU B 1 19 ? 11.492 -37.031 14.109 1 97.19 19 GLU B O 1
ATOM 3699 N N . MET B 1 20 ? 12 -36.125 12.117 1 98.12 20 MET B N 1
ATOM 3700 C CA . MET B 1 20 ? 10.742 -36.531 11.492 1 98.12 20 MET B CA 1
ATOM 3701 C C . MET B 1 20 ? 10.867 -37.906 10.859 1 98.12 20 MET B C 1
ATOM 3703 O O . MET B 1 20 ? 10.039 -38.312 10.031 1 98.12 20 MET B O 1
ATOM 3707 N N . ASP B 1 21 ? 11.797 -38.625 11.25 1 97.94 21 ASP B N 1
ATOM 3708 C CA . ASP B 1 21 ? 12.039 -39.969 10.734 1 97.94 21 ASP B CA 1
ATOM 3709 C C . ASP B 1 21 ? 10.766 -40.812 10.773 1 97.94 21 ASP B C 1
ATOM 3711 O O . ASP B 1 21 ? 10.117 -40.906 11.82 1 97.94 21 ASP B O 1
ATOM 3715 N N . GLY B 1 22 ? 10.492 -41.312 9.633 1 97.94 22 GLY B N 1
ATOM 3716 C CA . GLY B 1 22 ? 9.328 -42.188 9.547 1 97.94 22 GLY B CA 1
ATOM 3717 C C . GLY B 1 22 ? 8.062 -41.469 9.141 1 97.94 22 GLY B C 1
ATOM 3718 O O . GLY B 1 22 ? 7.086 -42.094 8.734 1 97.94 22 GLY B O 1
ATOM 3719 N N . GLN B 1 23 ? 8.047 -40.188 9.18 1 98.38 23 GLN B N 1
ATOM 3720 C CA . GLN B 1 23 ? 6.852 -39.406 8.875 1 98.38 23 GLN B CA 1
ATOM 3721 C C . GLN B 1 23 ? 6.68 -39.219 7.371 1 98.38 23 GLN B C 1
ATOM 3723 O O . GLN B 1 23 ? 7.668 -39.156 6.633 1 98.38 23 GLN B O 1
ATOM 3728 N N . GLU B 1 24 ? 5.406 -39.188 6.992 1 98.44 24 GLU B N 1
ATOM 3729 C CA . GLU B 1 24 ? 5.082 -38.875 5.602 1 98.44 24 GLU B CA 1
ATOM 3730 C C . GLU B 1 24 ? 4.945 -37.375 5.379 1 98.44 24 GLU B C 1
ATOM 3732 O O . GLU B 1 24 ? 4.379 -36.688 6.211 1 98.44 24 GLU B O 1
ATOM 3737 N N . VAL B 1 25 ? 5.5 -36.906 4.289 1 98.5 25 VAL B N 1
ATOM 3738 C CA . VAL B 1 25 ? 5.418 -35.5 3.938 1 98.5 25 VAL B CA 1
ATOM 3739 C C . VAL B 1 25 ? 5.043 -35.344 2.463 1 98.5 25 VAL B C 1
ATOM 3741 O O . VAL B 1 25 ? 5.254 -36.281 1.671 1 98.5 25 VAL B O 1
ATOM 3744 N N . ILE B 1 26 ? 4.402 -34.312 2.1 1 98.44 26 ILE B N 1
ATOM 3745 C CA . ILE B 1 26 ? 4.152 -33.906 0.717 1 98.44 26 ILE B CA 1
ATOM 3746 C C . ILE B 1 26 ? 4.918 -32.625 0.397 1 98.44 26 ILE B C 1
ATOM 3748 O O . ILE B 1 26 ? 4.672 -31.578 0.999 1 98.44 26 ILE B O 1
ATOM 3752 N N . LEU B 1 27 ? 5.844 -32.75 -0.548 1 98.31 27 LEU B N 1
ATOM 3753 C CA . LEU B 1 27 ? 6.695 -31.656 -0.978 1 98.31 27 LEU B CA 1
ATOM 3754 C C . LEU B 1 27 ? 6.395 -31.266 -2.42 1 98.31 27 LEU B C 1
ATOM 3756 O O . LEU B 1 27 ? 6.082 -32.125 -3.248 1 98.31 27 LEU B O 1
ATOM 3760 N N . MET B 1 28 ? 6.41 -30 -2.689 1 98.31 28 MET B N 1
ATOM 3761 C CA . MET B 1 28 ? 6.133 -29.5 -4.035 1 98.31 28 MET B CA 1
ATOM 3762 C C . MET B 1 28 ? 7.117 -28.406 -4.418 1 98.31 28 MET B C 1
ATOM 3764 O O . MET B 1 28 ? 7.508 -27.594 -3.576 1 98.31 28 MET B O 1
ATOM 3768 N N . GLY B 1 29 ? 7.516 -28.422 -5.676 1 97.81 29 GLY B N 1
ATOM 3769 C CA . GLY B 1 29 ? 8.453 -27.406 -6.148 1 97.81 29 GLY B CA 1
ATOM 3770 C C . GLY B 1 29 ? 9.039 -27.734 -7.512 1 97.81 29 GLY B C 1
ATOM 3771 O O . GLY B 1 29 ? 8.359 -28.312 -8.359 1 97.81 29 GLY B O 1
ATOM 3772 N N . TRP B 1 30 ? 10.211 -27.203 -7.781 1 97.19 30 TRP B N 1
ATOM 3773 C CA . TRP B 1 30 ? 10.938 -27.359 -9.031 1 97.19 30 TRP B CA 1
ATOM 3774 C C . TRP B 1 30 ? 12.031 -28.406 -8.898 1 97.19 30 TRP B C 1
ATOM 3776 O O . TRP B 1 30 ? 12.711 -28.484 -7.867 1 97.19 30 TRP B O 1
ATOM 3786 N N . VAL B 1 31 ? 12.227 -29.203 -9.953 1 96.75 31 VAL B N 1
ATOM 3787 C CA . VAL B 1 31 ? 13.391 -30.078 -10 1 96.75 31 VAL B CA 1
ATOM 3788 C C . VAL B 1 31 ? 14.656 -29.25 -10.195 1 96.75 31 VAL B C 1
ATOM 3790 O O . VAL B 1 31 ? 14.859 -28.656 -11.258 1 96.75 31 VAL B O 1
ATOM 3793 N N . HIS B 1 32 ? 15.422 -29.219 -9.164 1 94.69 32 HIS B N 1
ATOM 3794 C CA . HIS B 1 32 ? 16.656 -28.453 -9.227 1 94.69 32 HIS B CA 1
ATOM 3795 C C . HIS B 1 32 ? 17.75 -29.234 -9.961 1 94.69 32 HIS B C 1
ATOM 3797 O O . HIS B 1 32 ? 18.484 -28.656 -10.773 1 94.69 32 HIS B O 1
ATOM 3803 N N . SER B 1 33 ? 17.875 -30.469 -9.648 1 94.31 33 SER B N 1
ATOM 3804 C CA . SER B 1 33 ? 18.797 -31.359 -10.328 1 94.31 33 SER B CA 1
ATOM 3805 C C . SER B 1 33 ? 18.359 -32.812 -10.188 1 94.31 33 SER B C 1
ATOM 3807 O O . SER B 1 33 ? 17.562 -33.156 -9.305 1 94.31 33 SER B O 1
ATOM 3809 N N . ILE B 1 34 ? 18.781 -33.656 -11.133 1 95.31 34 ILE B N 1
ATOM 3810 C CA . ILE B 1 34 ? 18.469 -35.062 -11.117 1 95.31 34 ILE B CA 1
ATOM 3811 C C . ILE B 1 34 ? 19.719 -35.875 -11.477 1 95.31 34 ILE B C 1
ATOM 3813 O O . ILE B 1 34 ? 20.5 -35.469 -12.352 1 95.31 34 ILE B O 1
ATOM 3817 N N . ARG B 1 35 ? 19.953 -36.906 -10.703 1 95.12 35 ARG B N 1
ATOM 3818 C CA . ARG B 1 35 ? 21 -37.875 -10.992 1 95.12 35 ARG B CA 1
ATOM 3819 C C . ARG B 1 35 ? 20.469 -39.281 -10.953 1 95.12 35 ARG B C 1
ATOM 3821 O O . ARG B 1 35 ? 19.922 -39.719 -9.938 1 95.12 35 ARG B O 1
ATOM 3828 N N . ALA B 1 36 ? 20.484 -39.875 -12.055 1 91.56 36 ALA B N 1
ATOM 3829 C CA . ALA B 1 36 ? 20.062 -41.281 -12.133 1 91.56 36 ALA B CA 1
ATOM 3830 C C . ALA B 1 36 ? 21.25 -42.219 -12.336 1 91.56 36 ALA B C 1
ATOM 3832 O O . ALA B 1 36 ? 22.016 -42.031 -13.273 1 91.56 36 ALA B O 1
ATOM 3833 N N . LEU B 1 37 ? 21.469 -43.156 -11.484 1 90.75 37 LEU B N 1
ATOM 3834 C CA . LEU B 1 37 ? 22.578 -44.094 -11.523 1 90.75 37 LEU B CA 1
ATOM 3835 C C . LEU B 1 37 ? 22.047 -45.531 -11.398 1 90.75 37 LEU B C 1
ATOM 3837 O O . LEU B 1 37 ? 21.906 -46.062 -10.289 1 90.75 37 LEU B O 1
ATOM 3841 N N . GLY B 1 38 ? 21.891 -46.188 -12.492 1 90.25 38 GLY B N 1
ATOM 3842 C CA . GLY B 1 38 ? 21.438 -47.562 -12.469 1 90.25 38 GLY B CA 1
ATOM 3843 C C . GLY B 1 38 ? 20.094 -47.75 -11.797 1 90.25 38 GLY B C 1
ATOM 3844 O O . GLY B 1 38 ? 19.062 -47.312 -12.344 1 90.25 38 GLY B O 1
ATOM 3845 N N . LYS B 1 39 ? 20.172 -48.344 -10.594 1 93.81 39 LYS B N 1
ATOM 3846 C CA . LYS B 1 39 ? 18.953 -48.688 -9.875 1 93.81 39 LYS B CA 1
ATOM 3847 C C . LYS B 1 39 ? 18.625 -47.625 -8.82 1 93.81 39 LYS B C 1
ATOM 3849 O O . LYS B 1 39 ? 17.734 -47.812 -7.988 1 93.81 39 LYS B O 1
ATOM 3854 N N . LEU B 1 40 ? 19.328 -46.469 -8.961 1 94.56 40 LEU B N 1
ATOM 3855 C CA . LEU B 1 40 ? 19.141 -45.406 -7.992 1 94.56 40 LEU B CA 1
ATOM 3856 C C . LEU B 1 40 ? 19 -44.062 -8.688 1 94.56 40 LEU B C 1
ATOM 3858 O O . LEU B 1 40 ? 19.766 -43.75 -9.609 1 94.56 40 LEU B O 1
ATOM 3862 N N . ALA B 1 41 ? 17.984 -43.344 -8.266 1 96.44 41 ALA B N 1
ATOM 3863 C CA . ALA B 1 41 ? 17.844 -41.969 -8.758 1 96.44 41 ALA B CA 1
ATOM 3864 C C . ALA B 1 41 ? 17.797 -40.969 -7.605 1 96.44 41 ALA B C 1
ATOM 3866 O O . ALA B 1 41 ? 17.219 -41.25 -6.555 1 96.44 41 ALA B O 1
ATOM 3867 N N . PHE B 1 42 ? 18.469 -39.812 -7.75 1 96.19 42 PHE B N 1
ATOM 3868 C CA . PHE B 1 42 ? 18.438 -38.719 -6.797 1 96.19 42 PHE B CA 1
ATOM 3869 C C . PHE B 1 42 ? 17.781 -37.5 -7.406 1 96.19 42 PHE B C 1
ATOM 3871 O O . PHE B 1 42 ? 18.172 -37.031 -8.484 1 96.19 42 PHE B O 1
ATOM 3878 N N . VAL B 1 43 ? 16.75 -37 -6.777 1 97.25 43 VAL B N 1
ATOM 3879 C CA . VAL B 1 43 ? 16.078 -35.75 -7.203 1 97.25 43 VAL B CA 1
ATOM 3880 C C . VAL B 1 43 ? 16.266 -34.688 -6.145 1 97.25 43 VAL B C 1
ATOM 3882 O O . VAL B 1 43 ? 15.906 -34.875 -4.98 1 97.25 43 VAL B O 1
ATOM 3885 N N . ILE B 1 44 ? 16.828 -33.562 -6.492 1 96.44 44 ILE B N 1
ATOM 3886 C CA . ILE B 1 44 ? 16.859 -32.406 -5.617 1 96.44 44 ILE B CA 1
ATOM 3887 C C . ILE B 1 44 ? 15.68 -31.484 -5.949 1 96.44 44 ILE B C 1
ATOM 3889 O O . ILE B 1 44 ? 15.609 -30.938 -7.055 1 96.44 44 ILE B O 1
ATOM 3893 N N . LEU B 1 45 ? 14.781 -31.359 -4.996 1 97.25 45 LEU B N 1
ATOM 3894 C CA . LEU B 1 45 ? 13.609 -30.5 -5.141 1 97.25 45 LEU B CA 1
ATOM 3895 C C . LEU B 1 45 ? 13.859 -29.141 -4.512 1 97.25 45 LEU B C 1
ATOM 3897 O O . LEU B 1 45 ? 14.336 -29.047 -3.377 1 97.25 45 LEU B O 1
ATOM 3901 N N . ARG B 1 46 ? 13.547 -28.047 -5.301 1 96.06 46 ARG B N 1
ATOM 3902 C CA . ARG B 1 46 ? 13.672 -26.688 -4.805 1 96.06 46 ARG B CA 1
ATOM 3903 C C . ARG B 1 46 ? 12.305 -26.031 -4.613 1 96.06 46 ARG B C 1
ATOM 3905 O O . ARG B 1 46 ? 11.438 -26.141 -5.48 1 96.06 46 ARG B O 1
ATOM 3912 N N . ASP B 1 47 ? 12.109 -25.5 -3.477 1 96.12 47 ASP B N 1
ATOM 3913 C CA . ASP B 1 47 ? 10.961 -24.641 -3.244 1 96.12 47 ASP B CA 1
ATOM 3914 C C . ASP B 1 47 ? 11.391 -23.281 -2.707 1 96.12 47 ASP B C 1
ATOM 3916 O O . ASP B 1 47 ? 12.57 -22.922 -2.775 1 96.12 47 ASP B O 1
ATOM 3920 N N . ARG B 1 48 ? 10.477 -22.422 -2.266 1 93.81 48 ARG B N 1
ATOM 3921 C CA . ARG B 1 48 ? 10.766 -21.031 -1.907 1 93.81 48 ARG B CA 1
ATOM 3922 C C . ARG B 1 48 ? 11.711 -20.953 -0.71 1 93.81 48 ARG B C 1
ATOM 3924 O O . ARG B 1 48 ? 12.344 -19.922 -0.474 1 93.81 48 ARG B O 1
ATOM 3931 N N . GLU B 1 49 ? 11.789 -22.047 0.044 1 93.75 49 GLU B N 1
ATOM 3932 C CA . GLU B 1 49 ? 12.539 -22 1.295 1 93.75 49 GLU B CA 1
ATOM 3933 C C . GLU B 1 49 ? 13.914 -22.641 1.142 1 93.75 49 GLU B C 1
ATOM 3935 O O . GLU B 1 49 ? 14.82 -22.359 1.925 1 93.75 49 GLU B O 1
ATOM 3940 N N . GLY B 1 50 ? 14.023 -23.484 0.186 1 92.81 50 GLY B N 1
ATOM 3941 C CA . GLY B 1 50 ? 15.289 -24.172 0.018 1 92.81 50 GLY B CA 1
ATOM 3942 C C . GLY B 1 50 ? 15.195 -25.391 -0.869 1 92.81 50 GLY B C 1
ATOM 3943 O O . GLY B 1 50 ? 14.422 -25.422 -1.83 1 92.81 50 GLY B O 1
ATOM 3944 N N . THR B 1 51 ? 16.156 -26.391 -0.626 1 94.5 51 THR B N 1
ATOM 3945 C CA . THR B 1 51 ? 16.188 -27.609 -1.409 1 94.5 51 THR B CA 1
ATOM 3946 C C . THR B 1 51 ? 16.125 -28.828 -0.499 1 94.5 51 THR B C 1
ATOM 3948 O O . THR B 1 51 ? 16.422 -28.75 0.694 1 94.5 51 THR B O 1
ATOM 3951 N N . ILE B 1 52 ? 15.688 -29.938 -1.069 1 96.81 52 ILE B N 1
ATOM 3952 C CA . ILE B 1 52 ? 15.602 -31.203 -0.344 1 96.81 52 ILE B CA 1
ATOM 3953 C C . ILE B 1 52 ? 15.836 -32.375 -1.305 1 96.81 52 ILE B C 1
ATOM 3955 O O . ILE B 1 52 ? 15.43 -32.312 -2.469 1 96.81 52 ILE B O 1
ATOM 3959 N N . GLN B 1 53 ? 16.531 -33.406 -0.808 1 96.81 53 GLN B N 1
ATOM 3960 C CA . GLN B 1 53 ? 16.891 -34.562 -1.647 1 96.81 53 GLN B CA 1
ATOM 3961 C C . GLN B 1 53 ? 15.891 -35.688 -1.481 1 96.81 53 GLN B C 1
ATOM 3963 O O . GLN B 1 53 ? 15.602 -36.125 -0.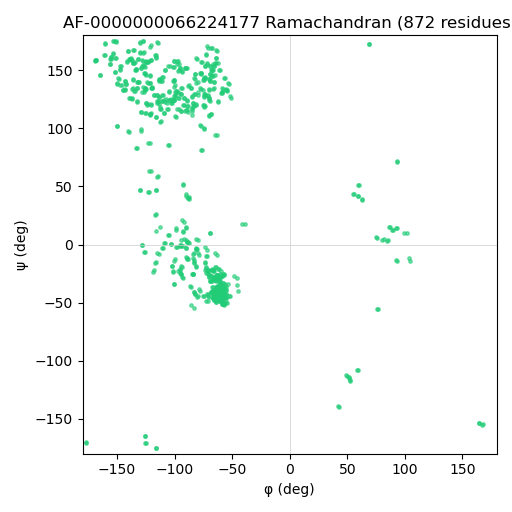361 1 96.81 53 GLN B O 1
ATOM 3968 N N . ALA B 1 54 ? 15.344 -36.156 -2.557 1 97.5 54 ALA B N 1
ATOM 3969 C CA . ALA B 1 54 ? 14.586 -37.406 -2.619 1 97.5 54 ALA B CA 1
ATOM 3970 C C . ALA B 1 54 ? 15.414 -38.5 -3.234 1 97.5 54 ALA B C 1
ATOM 3972 O O . ALA B 1 54 ? 16 -38.344 -4.301 1 97.5 54 ALA B O 1
ATOM 3973 N N . VAL B 1 55 ? 15.531 -39.562 -2.531 1 97.06 55 VAL B N 1
ATOM 3974 C CA . VAL B 1 55 ? 16.219 -40.75 -3.031 1 97.06 55 VAL B CA 1
ATOM 3975 C C . VAL B 1 55 ? 15.188 -41.781 -3.527 1 97.06 55 VAL B C 1
ATOM 3977 O O . VAL B 1 55 ? 14.258 -42.125 -2.801 1 97.06 55 VAL B O 1
ATOM 3980 N N . VAL B 1 56 ? 15.359 -42.281 -4.742 1 97.25 56 VAL B N 1
ATOM 3981 C CA . VAL B 1 56 ? 14.398 -43.188 -5.387 1 97.25 56 VAL B CA 1
ATOM 3982 C C . VAL B 1 56 ? 15.07 -44.5 -5.738 1 97.25 56 VAL B C 1
ATOM 3984 O O . VAL B 1 56 ? 15.469 -44.719 -6.887 1 97.25 56 VAL B O 1
ATOM 3987 N N . PRO B 1 57 ? 15.078 -45.406 -4.797 1 95.5 57 PRO B N 1
ATOM 3988 C CA . PRO B 1 57 ? 15.609 -46.719 -5.105 1 95.5 57 PRO B CA 1
ATOM 3989 C C . PRO B 1 57 ? 14.617 -47.594 -5.863 1 95.5 57 PRO B C 1
ATOM 3991 O O . PRO B 1 57 ? 13.492 -47.812 -5.395 1 95.5 57 PRO B O 1
ATOM 3994 N N . LYS B 1 58 ? 15.062 -48.188 -6.922 1 94.44 58 LYS B N 1
ATOM 3995 C CA . LYS B 1 58 ? 14.195 -49 -7.77 1 94.44 58 LYS B CA 1
ATOM 3996 C C . LYS B 1 58 ? 13.523 -50.094 -6.961 1 94.44 58 LYS B C 1
ATOM 3998 O O . LYS B 1 58 ? 12.359 -50.438 -7.199 1 94.44 58 LYS B O 1
ATOM 4003 N N . GLN B 1 59 ? 14.188 -50.625 -5.98 1 94.12 59 GLN B N 1
ATOM 4004 C CA . GLN B 1 59 ? 13.727 -51.781 -5.242 1 94.12 59 GLN B CA 1
ATOM 4005 C C . GLN B 1 59 ? 12.742 -51.375 -4.141 1 94.12 59 GLN B C 1
ATOM 4007 O O . GLN B 1 59 ? 12.031 -52.25 -3.6 1 94.12 59 GLN B O 1
ATOM 4012 N N . LYS B 1 60 ? 12.664 -50.094 -3.848 1 92.75 60 LYS B N 1
ATOM 4013 C CA . LYS B 1 60 ? 11.859 -49.656 -2.703 1 92.75 60 LYS B CA 1
ATOM 4014 C C . LYS B 1 60 ? 10.656 -48.844 -3.15 1 92.75 60 LYS B C 1
ATOM 4016 O O . LYS B 1 60 ? 9.812 -48.469 -2.334 1 92.75 60 LYS B O 1
ATOM 4021 N N . VAL B 1 61 ? 10.609 -48.531 -4.383 1 93.81 61 VAL B N 1
ATOM 4022 C CA . VAL B 1 61 ? 9.492 -47.719 -4.887 1 93.81 61 VAL B CA 1
ATOM 4023 C C . VAL B 1 61 ? 8.789 -48.469 -6.012 1 93.81 61 VAL B C 1
ATOM 4025 O O . VAL B 1 61 ? 9.336 -49.438 -6.574 1 93.81 61 VAL B O 1
ATOM 4028 N N . ASP B 1 62 ? 7.551 -48.125 -6.242 1 95.06 62 ASP B N 1
ATOM 4029 C CA . ASP B 1 62 ? 6.832 -48.75 -7.34 1 95.06 62 ASP B CA 1
ATOM 4030 C C . ASP B 1 62 ? 7.484 -48.438 -8.688 1 95.06 62 ASP B C 1
ATOM 4032 O O . ASP B 1 62 ? 8.188 -47.438 -8.812 1 95.06 62 ASP B O 1
ATOM 4036 N N . GLU B 1 63 ? 7.27 -49.25 -9.633 1 95 63 GLU B N 1
ATOM 4037 C CA . GLU B 1 63 ? 7.902 -49.125 -10.945 1 95 63 GLU B CA 1
ATOM 4038 C C . GLU B 1 63 ? 7.566 -47.812 -11.609 1 95 63 GLU B C 1
ATOM 4040 O O . GLU B 1 63 ? 8.414 -47.188 -12.266 1 95 63 GLU B O 1
ATOM 4045 N N . GLU B 1 64 ? 6.398 -47.375 -11.469 1 95.69 64 GLU B N 1
ATOM 4046 C CA . GLU B 1 64 ? 5.957 -46.125 -12.078 1 95.69 64 GLU B CA 1
ATOM 4047 C C . GLU B 1 64 ? 6.691 -44.906 -11.477 1 95.69 64 GLU B C 1
ATOM 4049 O O . GLU B 1 64 ? 7.105 -44 -12.203 1 95.69 64 GLU B O 1
ATOM 4054 N N . THR B 1 65 ? 6.805 -44.906 -10.188 1 96.31 65 THR B N 1
ATOM 4055 C CA . THR B 1 65 ? 7.496 -43.844 -9.484 1 96.31 65 THR B CA 1
ATOM 4056 C C . THR B 1 65 ? 8.953 -43.75 -9.922 1 96.31 65 THR B C 1
ATOM 4058 O O . THR B 1 65 ? 9.477 -42.656 -10.156 1 96.31 65 THR B O 1
ATOM 4061 N N . PHE B 1 66 ? 9.586 -44.875 -10.047 1 96.31 66 PHE B N 1
ATOM 4062 C CA . PHE B 1 66 ? 10.977 -44.906 -10.484 1 96.31 66 PHE B CA 1
ATOM 4063 C C . PHE B 1 66 ? 11.102 -44.406 -11.922 1 96.31 66 PHE B C 1
ATOM 4065 O O . PHE B 1 66 ? 12.008 -43.656 -12.25 1 96.31 66 PHE B O 1
ATOM 4072 N N . ALA B 1 67 ? 10.219 -44.906 -12.758 1 95.81 67 ALA B N 1
ATOM 4073 C CA . ALA B 1 67 ? 10.234 -44.531 -14.156 1 95.81 67 ALA B CA 1
ATOM 4074 C C . ALA B 1 67 ? 10.047 -43 -14.305 1 95.81 67 ALA B C 1
ATOM 4076 O O . ALA B 1 67 ? 10.711 -42.375 -15.117 1 95.81 67 ALA B O 1
ATOM 4077 N N . ILE B 1 68 ? 9.156 -42.406 -13.531 1 96.25 68 ILE B N 1
ATOM 4078 C CA . ILE B 1 68 ? 8.906 -40.969 -13.555 1 96.25 68 ILE B CA 1
ATOM 4079 C C . ILE B 1 68 ? 10.172 -40.219 -13.133 1 96.25 68 ILE B C 1
ATOM 4081 O O . ILE B 1 68 ? 10.578 -39.281 -13.797 1 96.25 68 ILE B O 1
ATOM 4085 N N . ALA B 1 69 ? 10.758 -40.625 -12.086 1 96.69 69 ALA B N 1
ATOM 4086 C CA . ALA B 1 69 ? 11.953 -39.969 -11.562 1 96.69 69 ALA B CA 1
ATOM 4087 C C . ALA B 1 69 ? 13.055 -39.938 -12.625 1 96.69 69 ALA B C 1
ATOM 4089 O O . ALA B 1 69 ? 13.742 -38.906 -12.758 1 96.69 69 ALA B O 1
ATOM 4090 N N . LYS B 1 70 ? 13.141 -40.938 -13.359 1 94.69 70 LYS B N 1
ATOM 4091 C CA . LYS B 1 70 ? 14.203 -41.062 -14.359 1 94.69 70 LYS B CA 1
ATOM 4092 C C . LYS B 1 70 ? 13.938 -40.125 -15.539 1 94.69 70 LYS B C 1
ATOM 4094 O O . LYS B 1 70 ? 14.867 -39.719 -16.25 1 94.69 70 LYS B O 1
ATOM 4099 N N . LYS B 1 71 ? 12.75 -39.781 -15.75 1 95.38 71 LYS B N 1
ATOM 4100 C CA . LYS B 1 71 ? 12.359 -39 -16.922 1 95.38 71 LYS B CA 1
ATOM 4101 C C . LYS B 1 71 ? 12.242 -37.5 -16.578 1 95.38 71 LYS B C 1
ATOM 4103 O O . LYS B 1 71 ? 11.969 -36.688 -17.453 1 95.38 71 LYS B O 1
ATOM 4108 N N . LEU B 1 72 ? 12.461 -37.188 -15.328 1 96.44 72 LEU B N 1
ATOM 4109 C CA . LEU B 1 72 ? 12.367 -35.781 -14.906 1 96.44 72 LEU B CA 1
ATOM 4110 C C . LEU B 1 72 ? 13.453 -34.938 -15.57 1 96.44 72 LEU B C 1
ATOM 4112 O O . LEU B 1 72 ? 14.539 -35.438 -15.859 1 96.44 72 LEU B O 1
ATOM 4116 N N . GLY B 1 73 ? 13.102 -33.656 -15.883 1 95 73 GLY B N 1
ATOM 4117 C CA . GLY B 1 73 ? 14.055 -32.656 -16.344 1 95 73 GLY B CA 1
ATOM 4118 C C . GLY B 1 73 ? 14.18 -31.484 -15.398 1 95 73 GLY B C 1
ATOM 4119 O O . GLY B 1 73 ? 13.297 -31.25 -14.562 1 95 73 GLY B O 1
ATOM 4120 N N . LYS B 1 74 ? 15.266 -30.781 -15.609 1 94.56 74 LYS B N 1
ATOM 4121 C CA . LYS B 1 74 ? 15.484 -29.594 -14.797 1 94.56 74 LYS B CA 1
ATOM 4122 C C . LYS B 1 74 ? 14.297 -28.641 -14.891 1 94.56 74 LYS B C 1
ATOM 4124 O O . LYS B 1 74 ? 13.773 -28.406 -15.984 1 94.56 74 LYS B O 1
ATOM 4129 N N . GLU B 1 75 ? 13.836 -28.125 -13.734 1 96.44 75 GLU B N 1
ATOM 4130 C CA . GLU B 1 75 ? 12.812 -27.094 -13.578 1 96.44 75 GLU B CA 1
ATOM 4131 C C . GLU B 1 75 ? 11.414 -27.656 -13.852 1 96.44 75 GLU B C 1
ATOM 4133 O O . GLU B 1 75 ? 10.438 -26.906 -13.906 1 96.44 75 GLU B O 1
ATOM 4138 N N . ASP B 1 76 ? 11.312 -28.984 -14.055 1 96.88 76 ASP B N 1
ATOM 4139 C CA . ASP B 1 76 ? 9.977 -29.578 -14.023 1 96.88 76 ASP B CA 1
ATOM 4140 C C . ASP B 1 76 ? 9.281 -29.281 -12.695 1 96.88 76 ASP B C 1
ATOM 4142 O O . ASP B 1 76 ? 9.938 -29.219 -11.648 1 96.88 76 ASP B O 1
ATOM 4146 N N . ILE B 1 77 ? 7.961 -29.062 -12.766 1 97.81 77 ILE B N 1
ATOM 4147 C CA . ILE B 1 77 ? 7.156 -28.891 -11.562 1 97.81 77 ILE B CA 1
ATOM 4148 C C . ILE B 1 77 ? 6.652 -30.25 -11.078 1 97.81 77 ILE B C 1
ATOM 4150 O O . ILE B 1 77 ? 5.938 -30.953 -11.797 1 97.81 77 ILE B O 1
ATOM 4154 N N . ILE B 1 78 ? 6.973 -30.578 -9.781 1 97.88 78 ILE B N 1
ATOM 4155 C CA . ILE B 1 78 ? 6.582 -31.906 -9.32 1 97.88 78 ILE B CA 1
ATOM 4156 C C . ILE B 1 78 ? 6.039 -31.828 -7.895 1 97.88 78 ILE B C 1
ATOM 4158 O O . ILE B 1 78 ? 6.223 -30.812 -7.215 1 97.88 78 ILE B O 1
ATOM 4162 N N . ALA B 1 79 ? 5.301 -32.812 -7.52 1 98 79 ALA B N 1
ATOM 4163 C CA . ALA B 1 79 ? 4.898 -33.125 -6.145 1 98 79 ALA B CA 1
ATOM 4164 C C . ALA B 1 79 ? 5.391 -34.5 -5.715 1 98 79 ALA B C 1
ATOM 4166 O O . ALA B 1 79 ? 5.332 -35.438 -6.488 1 98 79 ALA B O 1
ATOM 4167 N N . ILE B 1 80 ? 5.941 -34.562 -4.512 1 97.88 80 ILE B N 1
ATOM 4168 C CA . ILE B 1 80 ? 6.453 -35.812 -3.967 1 97.88 80 ILE B CA 1
ATOM 4169 C C . ILE B 1 80 ? 5.734 -36.156 -2.656 1 97.88 80 ILE B C 1
ATOM 4171 O O . ILE B 1 80 ? 5.773 -35.344 -1.711 1 97.88 80 ILE B O 1
ATOM 4175 N N . ARG B 1 81 ? 4.969 -37.188 -2.625 1 97.88 81 ARG B N 1
ATOM 4176 C CA . ARG B 1 81 ? 4.547 -37.781 -1.37 1 97.88 81 ARG B CA 1
ATOM 4177 C C . ARG B 1 81 ? 5.531 -38.875 -0.926 1 97.88 81 ARG B C 1
ATOM 4179 O O . ARG B 1 81 ? 5.73 -39.875 -1.626 1 97.88 81 ARG B O 1
ATOM 4186 N N . GLY B 1 82 ? 6.211 -38.656 0.187 1 98.19 82 GLY B N 1
ATOM 4187 C CA . GLY B 1 82 ? 7.266 -39.594 0.556 1 98.19 82 GLY B CA 1
ATOM 4188 C C . GLY B 1 82 ? 7.473 -39.688 2.055 1 98.19 82 GLY B C 1
ATOM 4189 O O . GLY B 1 82 ? 6.844 -38.969 2.826 1 98.19 82 GLY B O 1
ATOM 4190 N N . LYS B 1 83 ? 8.359 -40.625 2.457 1 98.31 83 LYS B N 1
ATOM 4191 C CA . LYS B 1 83 ? 8.711 -40.844 3.855 1 98.31 83 LYS B CA 1
ATOM 4192 C C . LYS B 1 83 ? 10.078 -40.281 4.184 1 98.31 83 LYS B C 1
ATOM 4194 O O . LYS B 1 83 ? 11.039 -40.438 3.424 1 98.31 83 LYS B O 1
ATOM 4199 N N . VAL B 1 84 ? 10.07 -39.531 5.332 1 98.31 84 VAL B N 1
ATOM 4200 C CA . VAL B 1 84 ? 11.352 -39.031 5.816 1 98.31 84 VAL B CA 1
ATOM 4201 C C . VAL B 1 84 ? 12.164 -40.156 6.438 1 98.31 84 VAL B C 1
ATOM 4203 O O . VAL B 1 84 ? 11.648 -40.906 7.273 1 98.31 84 VAL B O 1
ATOM 4206 N N . VAL B 1 85 ? 13.422 -40.312 6.027 1 97.19 85 VAL B N 1
ATOM 4207 C CA . VAL B 1 85 ? 14.312 -41.344 6.57 1 97.19 85 VAL B CA 1
ATOM 4208 C C . VAL B 1 85 ? 15.594 -40.688 7.082 1 97.19 85 VAL B C 1
ATOM 4210 O O . VAL B 1 85 ? 16.375 -40.156 6.301 1 97.19 85 VAL B O 1
ATOM 4213 N N . ALA B 1 86 ? 15.688 -40.781 8.391 1 96 86 ALA B N 1
ATOM 4214 C CA . ALA B 1 86 ? 16.922 -40.281 8.969 1 96 86 ALA B CA 1
ATOM 4215 C C . ALA B 1 86 ? 18.141 -41.031 8.422 1 96 86 ALA B C 1
ATOM 4217 O O . ALA B 1 86 ? 18.094 -42.25 8.273 1 96 86 ALA B O 1
ATOM 4218 N N . ASN B 1 87 ? 19.109 -40.344 7.984 1 93.5 87 ASN B N 1
ATOM 4219 C CA . ASN B 1 87 ? 20.359 -40.875 7.445 1 93.5 87 ASN B CA 1
ATOM 4220 C C . ASN B 1 87 ? 21.516 -39.906 7.688 1 93.5 87 ASN B C 1
ATOM 4222 O O . ASN B 1 87 ? 21.703 -38.938 6.945 1 93.5 87 ASN B O 1
ATOM 4226 N N . GLU B 1 88 ? 22.281 -40.156 8.586 1 90.75 88 GLU B N 1
ATOM 4227 C CA . GLU B 1 88 ? 23.375 -39.281 9 1 90.75 88 GLU B CA 1
ATOM 4228 C C . GLU B 1 88 ? 24.328 -39 7.84 1 90.75 88 GLU B C 1
ATOM 4230 O O . GLU B 1 88 ? 25 -37.969 7.816 1 90.75 88 GLU B O 1
ATOM 4235 N N . LYS B 1 89 ? 24.406 -39.906 6.832 1 89.31 89 LYS B N 1
ATOM 4236 C CA . LYS B 1 89 ? 25.328 -39.75 5.707 1 89.31 89 LYS B CA 1
ATOM 4237 C C . LYS B 1 89 ? 24.734 -38.844 4.637 1 89.31 89 LYS B C 1
ATOM 4239 O O . LYS B 1 89 ? 25.469 -38.344 3.773 1 89.31 89 LYS B O 1
ATOM 4244 N N . ALA B 1 90 ? 23.516 -38.625 4.73 1 89 90 ALA B N 1
ATOM 4245 C CA . ALA B 1 90 ? 22.875 -37.75 3.76 1 89 90 ALA B CA 1
ATOM 4246 C C . ALA B 1 90 ? 23.156 -36.281 4.074 1 89 90 ALA B C 1
ATOM 4248 O O . ALA B 1 90 ? 23.422 -35.906 5.223 1 89 90 ALA B O 1
ATOM 4249 N N . PRO B 1 91 ? 23.266 -35.312 3.1 1 83.44 91 PRO B N 1
ATOM 4250 C CA . PRO B 1 91 ? 23.609 -33.906 3.25 1 83.44 91 PRO B CA 1
ATOM 4251 C C . PRO B 1 91 ? 22.859 -33.219 4.402 1 83.44 91 PRO B C 1
ATOM 4253 O O . PRO B 1 91 ? 23.438 -32.469 5.168 1 83.44 91 PRO B O 1
ATOM 4256 N N . LYS B 1 92 ? 21.625 -33.375 4.895 1 90.81 92 LYS B N 1
ATOM 4257 C CA . LYS B 1 92 ? 20.828 -32.781 5.953 1 90.81 92 LYS B CA 1
ATOM 4258 C C . LYS B 1 92 ? 20.469 -33.781 7.039 1 90.81 92 LYS B C 1
ATOM 4260 O O . LYS B 1 92 ? 19.609 -33.5 7.883 1 90.81 92 LYS B O 1
ATOM 4265 N N . GLY B 1 93 ? 21.094 -34.844 6.969 1 93.81 93 GLY B N 1
ATOM 4266 C CA . GLY B 1 93 ? 20.875 -35.875 7.98 1 93.81 93 GLY B CA 1
ATOM 4267 C C . GLY B 1 93 ? 19.641 -36.719 7.719 1 93.81 93 GLY B C 1
ATOM 4268 O O . GLY B 1 93 ? 19.203 -37.469 8.594 1 93.81 93 GLY B O 1
ATOM 4269 N N . PHE B 1 94 ? 19.016 -36.5 6.645 1 96.44 94 PHE B N 1
ATOM 4270 C CA . PHE B 1 94 ? 17.828 -37.25 6.285 1 96.44 94 PHE B CA 1
ATOM 4271 C C . PHE B 1 94 ? 17.656 -37.281 4.77 1 96.44 94 PHE B C 1
ATOM 4273 O O . PHE B 1 94 ? 18.328 -36.562 4.043 1 96.44 94 PHE B O 1
ATOM 4280 N N . GLU B 1 95 ? 16.875 -38.125 4.281 1 94.5 95 GLU B N 1
ATOM 4281 C CA . GLU B 1 95 ? 16.391 -38.188 2.902 1 94.5 95 GLU B CA 1
ATOM 4282 C C . GLU B 1 95 ? 14.898 -38.5 2.848 1 94.5 95 GLU B C 1
ATOM 4284 O O . GLU B 1 95 ? 14.312 -38.938 3.838 1 94.5 95 GLU B O 1
ATOM 4289 N N . VAL B 1 96 ? 14.352 -38.125 1.7 1 98 96 VAL B N 1
ATOM 4290 C CA . VAL B 1 96 ? 12.945 -38.5 1.498 1 98 96 VAL B CA 1
ATOM 4291 C C . VAL B 1 96 ? 12.836 -39.625 0.471 1 98 96 VAL B C 1
ATOM 4293 O O . VAL B 1 96 ? 13.383 -39.5 -0.632 1 98 96 VAL B O 1
ATOM 4296 N N . ILE B 1 97 ? 12.211 -40.688 0.843 1 98 97 ILE B N 1
ATOM 4297 C CA . ILE B 1 97 ? 11.938 -41.75 -0.095 1 98 97 ILE B CA 1
ATOM 4298 C C . ILE B 1 97 ? 10.516 -41.625 -0.632 1 98 97 ILE B C 1
ATOM 4300 O O . ILE B 1 97 ? 9.547 -41.781 0.115 1 98 97 ILE B O 1
ATOM 4304 N N . PRO B 1 98 ? 10.352 -41.406 -1.922 1 98.06 98 PRO B N 1
ATOM 4305 C CA . PRO B 1 98 ? 9.016 -41.156 -2.475 1 98.06 98 PRO B CA 1
ATOM 4306 C C . PRO B 1 98 ? 8.133 -42.406 -2.463 1 98.06 98 PRO B C 1
ATOM 4308 O O . PRO B 1 98 ? 8.602 -43.5 -2.781 1 98.06 98 PRO B O 1
ATOM 4311 N N . ILE B 1 99 ? 6.996 -42.219 -2.033 1 97.44 99 ILE B N 1
ATOM 4312 C CA . ILE B 1 99 ? 5.93 -43.188 -2.26 1 97.44 99 ILE B CA 1
ATOM 4313 C C . ILE B 1 99 ? 5.316 -42.969 -3.643 1 97.44 99 ILE B C 1
ATOM 4315 O O . ILE B 1 99 ? 5.043 -43.938 -4.367 1 97.44 99 ILE B O 1
ATOM 4319 N N . GLU B 1 100 ? 5.141 -41.75 -4.008 1 96.31 100 GLU B N 1
ATOM 4320 C CA . GLU B 1 100 ? 4.59 -41.344 -5.297 1 96.31 100 GLU B CA 1
ATOM 4321 C C . GLU B 1 100 ? 5.16 -40 -5.73 1 96.31 100 GLU B C 1
ATOM 4323 O O . GLU B 1 100 ? 5.359 -39.125 -4.906 1 96.31 100 GLU B O 1
ATOM 4328 N N . ILE B 1 101 ? 5.469 -39.875 -6.988 1 97 101 ILE B N 1
ATOM 4329 C CA . ILE B 1 101 ? 5.863 -38.625 -7.602 1 97 101 ILE B CA 1
ATOM 4330 C C . ILE B 1 101 ? 4.863 -38.25 -8.688 1 97 101 ILE B C 1
ATOM 4332 O O . ILE B 1 101 ? 4.516 -39.062 -9.539 1 97 101 ILE B O 1
ATOM 4336 N N . ARG B 1 102 ? 4.363 -37.031 -8.641 1 96.5 102 ARG B N 1
ATOM 4337 C CA . ARG B 1 102 ? 3.494 -36.5 -9.68 1 96.5 102 ARG B CA 1
ATOM 4338 C C . ARG B 1 102 ? 4.176 -35.344 -10.422 1 96.5 102 ARG B C 1
ATOM 4340 O O . ARG B 1 102 ? 4.707 -34.406 -9.805 1 96.5 102 ARG B O 1
ATOM 4347 N N . VAL B 1 103 ? 4.207 -35.469 -11.766 1 97.06 103 VAL B N 1
ATOM 4348 C CA . VAL B 1 103 ? 4.652 -34.344 -12.578 1 97.06 103 VAL B CA 1
ATOM 4349 C C . VAL B 1 103 ? 3.484 -33.406 -12.844 1 97.06 103 VAL B C 1
ATOM 4351 O O . VAL B 1 103 ? 2.506 -33.781 -13.492 1 97.06 103 VAL B O 1
ATOM 4354 N N . LEU B 1 104 ? 3.602 -32.188 -12.359 1 97 104 LEU B N 1
ATOM 4355 C CA . LEU B 1 104 ? 2.504 -31.25 -12.461 1 97 104 LEU B CA 1
ATOM 4356 C C . LEU B 1 104 ? 2.639 -30.391 -13.711 1 97 104 LEU B C 1
ATOM 4358 O O . LEU B 1 104 ? 1.646 -29.875 -14.227 1 97 104 LEU B O 1
ATOM 4362 N N . ASN B 1 105 ? 3.82 -30.172 -14.18 1 96.94 105 ASN B N 1
ATOM 4363 C CA . ASN B 1 105 ? 4.113 -29.422 -15.398 1 96.94 105 ASN B CA 1
ATOM 4364 C C . ASN B 1 105 ? 5.547 -29.656 -15.867 1 96.94 105 ASN B C 1
ATOM 4366 O O . ASN B 1 105 ? 6.449 -29.828 -15.047 1 96.94 105 ASN B O 1
ATOM 4370 N N . LYS B 1 106 ? 5.77 -29.672 -17.109 1 96.25 106 LYS B N 1
ATOM 4371 C CA . LYS B 1 106 ? 7.102 -29.828 -17.688 1 96.25 106 LYS B CA 1
ATOM 4372 C C . LYS B 1 106 ? 7.73 -28.484 -18.016 1 96.25 106 LYS B C 1
ATOM 4374 O O . LYS B 1 106 ? 7.02 -27.5 -18.25 1 96.25 106 LYS B O 1
ATOM 4379 N N . ALA B 1 107 ? 9.016 -28.453 -17.984 1 96.25 107 ALA B N 1
ATOM 4380 C CA . ALA B 1 107 ? 9.773 -27.266 -18.375 1 96.25 107 ALA B CA 1
ATOM 4381 C C . ALA B 1 107 ? 10.531 -27.516 -19.672 1 96.25 107 ALA B C 1
ATOM 4383 O O . ALA B 1 107 ? 11.078 -28.594 -19.891 1 96.25 107 ALA B O 1
ATOM 4384 N N . ASP B 1 108 ? 10.516 -26.469 -20.469 1 95.62 108 ASP B N 1
ATOM 4385 C CA . ASP B 1 108 ? 11.344 -26.516 -21.672 1 95.62 108 ASP B CA 1
ATOM 4386 C C . ASP B 1 108 ? 12.82 -26.391 -21.312 1 95.62 108 ASP B C 1
ATOM 4388 O O . ASP B 1 108 ? 13.172 -25.875 -20.25 1 95.62 108 ASP B O 1
ATOM 4392 N N . ALA B 1 109 ? 13.633 -26.922 -22.234 1 91.75 109 ALA B N 1
ATOM 4393 C CA . ALA B 1 109 ? 15.086 -26.781 -22.156 1 91.75 109 ALA B CA 1
ATOM 4394 C C . ALA B 1 109 ? 15.664 -26.391 -23.516 1 91.75 109 ALA B C 1
ATOM 4396 O O . ALA B 1 109 ? 15.125 -26.75 -24.562 1 91.75 109 ALA B O 1
ATOM 4397 N N . PRO B 1 110 ? 16.75 -25.672 -23.578 1 92.44 110 PRO B N 1
ATOM 4398 C CA . PRO B 1 110 ? 17.484 -25.062 -22.453 1 92.44 110 PRO B CA 1
ATOM 4399 C C . PRO B 1 110 ? 16.797 -23.812 -21.906 1 92.44 110 PRO B C 1
ATOM 4401 O O . PRO B 1 110 ? 16.016 -23.172 -22.625 1 92.44 110 PRO B O 1
ATOM 4404 N N . LEU B 1 111 ? 17.062 -23.484 -20.719 1 91.31 111 LEU B N 1
ATOM 4405 C CA . LEU B 1 111 ? 16.578 -22.25 -20.141 1 91.31 111 LEU B CA 1
ATOM 4406 C C . LEU B 1 111 ? 17.25 -21.031 -20.766 1 91.31 111 LEU B C 1
ATOM 4408 O O . LEU B 1 111 ? 18.453 -21.062 -21.031 1 91.31 111 LEU B O 1
ATOM 4412 N N . PRO B 1 112 ? 16.484 -20.031 -20.969 1 90.69 112 PRO B N 1
ATOM 4413 C CA . PRO B 1 112 ? 17.109 -18.828 -21.531 1 90.69 112 PRO B CA 1
ATOM 4414 C C . PRO B 1 112 ? 17.984 -18.094 -20.531 1 90.69 112 PRO B C 1
ATOM 4416 O O . PRO B 1 112 ? 18.766 -17.219 -20.906 1 90.69 112 PRO B O 1
ATOM 4419 N N . LEU B 1 113 ? 17.781 -18.359 -19.297 1 89.56 113 LEU B N 1
ATOM 4420 C CA . LEU B 1 113 ? 18.594 -17.844 -18.188 1 89.56 113 LEU B CA 1
ATOM 4421 C C . LEU B 1 113 ? 18.75 -18.891 -17.094 1 89.56 113 LEU B C 1
ATOM 4423 O O . LEU B 1 113 ? 17.797 -19.578 -16.734 1 89.56 113 LEU B O 1
ATOM 4427 N N . ASP B 1 114 ? 19.922 -19.016 -16.688 1 82.75 114 ASP B N 1
ATOM 4428 C CA . ASP B 1 114 ? 20.203 -20.031 -15.672 1 82.75 114 ASP B CA 1
ATOM 4429 C C . ASP B 1 114 ? 19.859 -19.516 -14.281 1 82.75 114 ASP B C 1
ATOM 4431 O O . ASP B 1 114 ? 20.469 -18.562 -13.797 1 82.75 114 ASP B O 1
ATOM 4435 N N . PRO B 1 115 ? 19.016 -20.188 -13.68 1 82.69 115 PRO B N 1
ATOM 4436 C CA . PRO B 1 115 ? 18.656 -19.703 -12.336 1 82.69 115 PRO B CA 1
ATOM 4437 C C . PRO B 1 115 ? 19.656 -20.125 -11.273 1 82.69 115 PRO B C 1
ATOM 4439 O O . PRO B 1 115 ? 19.531 -19.734 -10.109 1 82.69 115 PRO B O 1
ATOM 4442 N N . SER B 1 116 ? 20.578 -20.906 -11.906 1 78 116 SER B N 1
ATOM 4443 C CA . SER B 1 116 ? 21.625 -21.281 -10.969 1 78 116 SER B CA 1
ATOM 4444 C C . SER B 1 116 ? 22.703 -20.219 -10.875 1 78 116 SER B C 1
ATOM 4446 O O . SER B 1 116 ? 22.812 -19.359 -11.758 1 78 116 SER B O 1
ATOM 4448 N N . GLU B 1 117 ? 23.094 -19.453 -9.961 1 71.06 117 GLU B N 1
ATOM 4449 C CA . GLU B 1 117 ? 24.031 -18.359 -9.727 1 71.06 117 GLU B CA 1
ATOM 4450 C C . GLU B 1 117 ? 25.375 -18.609 -10.422 1 71.06 117 GLU B C 1
ATOM 4452 O O . GLU B 1 117 ? 26.328 -17.859 -10.242 1 71.06 117 GLU B O 1
ATOM 4457 N N . LYS B 1 118 ? 25.375 -19.484 -11.336 1 70.31 118 LYS B N 1
ATOM 4458 C CA . LYS B 1 118 ? 26.672 -19.906 -11.867 1 70.31 118 LYS B CA 1
ATOM 4459 C C . LYS B 1 118 ? 27.047 -19.109 -13.109 1 70.31 118 LYS B C 1
ATOM 4461 O O . LYS B 1 118 ? 28.234 -18.922 -13.406 1 70.31 118 LYS B O 1
ATOM 4466 N N . VAL B 1 119 ? 26.047 -18.609 -13.789 1 69.44 119 VAL B N 1
ATOM 4467 C CA . VAL B 1 119 ? 26.312 -17.844 -15.008 1 69.44 119 VAL B CA 1
ATOM 4468 C C . VAL B 1 119 ? 25.906 -16.391 -14.797 1 69.44 119 VAL B C 1
ATOM 4470 O O . VAL B 1 119 ? 24.75 -16.094 -14.461 1 69.44 119 VAL B O 1
ATOM 4473 N N . ALA B 1 120 ? 26.922 -15.539 -14.969 1 78.06 120 ALA B N 1
ATOM 4474 C CA . ALA B 1 120 ? 26.656 -14.109 -14.805 1 78.06 120 ALA B CA 1
ATOM 4475 C C . ALA B 1 120 ? 25.906 -13.547 -16.016 1 78.06 120 ALA B C 1
ATOM 4477 O O . ALA B 1 120 ? 26.125 -13.992 -17.141 1 78.06 120 ALA B O 1
ATOM 4478 N N . ALA B 1 121 ? 24.859 -12.781 -15.867 1 86.62 121 ALA B N 1
ATOM 4479 C CA . ALA B 1 121 ? 24.156 -12.062 -16.922 1 86.62 121 ALA B CA 1
ATOM 4480 C C . ALA B 1 121 ? 24.016 -10.578 -16.594 1 86.62 121 ALA B C 1
ATOM 4482 O O . ALA B 1 121 ? 23.922 -10.211 -15.422 1 86.62 121 ALA B O 1
ATOM 4483 N N . GLU B 1 122 ? 24.047 -9.812 -17.688 1 91.88 122 GLU B N 1
ATOM 4484 C CA . GLU B 1 122 ? 23.859 -8.375 -17.5 1 91.88 122 GLU B CA 1
ATOM 4485 C C . GLU B 1 122 ? 22.438 -8.07 -17.016 1 91.88 122 GLU B C 1
ATOM 4487 O O . GLU B 1 122 ? 21.516 -8.836 -17.281 1 91.88 122 GLU B O 1
ATOM 4492 N N . ILE B 1 123 ? 22.344 -6.973 -16.375 1 92.62 123 ILE B N 1
ATOM 4493 C CA . ILE B 1 123 ? 21.094 -6.645 -15.672 1 92.62 123 ILE B CA 1
ATOM 4494 C C . ILE B 1 123 ? 19.953 -6.562 -16.672 1 92.62 123 ILE B C 1
ATOM 4496 O O . ILE B 1 123 ? 18.828 -6.996 -16.375 1 92.62 123 ILE B O 1
ATOM 4500 N N . ASP B 1 124 ? 20.188 -6.059 -17.844 1 93.06 124 ASP B N 1
ATOM 4501 C CA . ASP B 1 124 ? 19.109 -5.922 -18.812 1 93.06 124 ASP B CA 1
ATOM 4502 C C . ASP B 1 124 ? 18.578 -7.289 -19.234 1 93.06 124 ASP B C 1
ATOM 4504 O O . ASP B 1 124 ? 17.359 -7.48 -19.359 1 93.06 124 ASP B O 1
ATOM 4508 N N . THR B 1 125 ? 19.484 -8.188 -19.453 1 93.44 125 THR B N 1
ATOM 4509 C CA . THR B 1 125 ? 19.109 -9.555 -19.797 1 93.44 125 THR B CA 1
ATOM 4510 C C . THR B 1 125 ? 18.328 -10.195 -18.656 1 93.44 125 THR B C 1
ATOM 4512 O O . THR B 1 125 ? 17.328 -10.883 -18.891 1 93.44 125 THR B O 1
ATOM 4515 N N . ARG B 1 126 ? 18.75 -9.977 -17.484 1 95.19 126 ARG B N 1
ATOM 4516 C CA . ARG B 1 126 ? 18.094 -10.508 -16.312 1 95.19 126 ARG B CA 1
ATOM 4517 C C . ARG B 1 126 ? 16.672 -9.961 -16.188 1 95.19 126 ARG B C 1
ATOM 4519 O O . ARG B 1 126 ? 15.734 -10.711 -15.922 1 95.19 126 ARG B O 1
ATOM 4526 N N . LEU B 1 127 ? 16.562 -8.688 -16.438 1 95.88 127 LEU B N 1
ATOM 4527 C CA . LEU B 1 127 ? 15.266 -8.031 -16.312 1 95.88 127 LEU B CA 1
ATOM 4528 C C . LEU B 1 127 ? 14.32 -8.484 -17.422 1 95.88 127 LEU B C 1
ATOM 4530 O O . LEU B 1 127 ? 13.102 -8.562 -17.219 1 95.88 127 LEU B O 1
ATOM 4534 N N . ASP B 1 128 ? 14.867 -8.867 -18.578 1 94.56 128 ASP B N 1
ATOM 4535 C CA . ASP B 1 128 ? 14.055 -9.375 -19.672 1 94.56 128 ASP B CA 1
ATOM 4536 C C . ASP B 1 128 ? 13.461 -10.742 -19.328 1 94.56 128 ASP B C 1
ATOM 4538 O O . ASP B 1 128 ? 12.391 -11.102 -19.828 1 94.56 128 ASP B O 1
ATOM 4542 N N . LYS B 1 129 ? 14.195 -11.461 -18.562 1 95.31 129 LYS B N 1
ATOM 4543 C CA . LYS B 1 129 ? 13.766 -12.781 -18.109 1 95.31 129 LYS B CA 1
ATOM 4544 C C . LYS B 1 129 ? 13.586 -12.812 -16.594 1 95.31 129 LYS B C 1
ATOM 4546 O O . LYS B 1 129 ? 14.07 -13.727 -15.922 1 95.31 129 LYS B O 1
ATOM 4551 N N . ARG B 1 130 ? 12.906 -11.781 -16.172 1 95.62 130 ARG B N 1
ATOM 4552 C CA . ARG B 1 130 ? 12.844 -11.531 -14.727 1 95.62 130 ARG B CA 1
ATOM 4553 C C . ARG B 1 130 ? 12.25 -12.727 -13.992 1 95.62 130 ARG B C 1
ATOM 4555 O O . ARG B 1 130 ? 12.664 -13.039 -12.875 1 95.62 130 ARG B O 1
ATOM 4562 N N . PHE B 1 131 ? 11.289 -13.484 -14.617 1 94.56 131 PHE B N 1
ATOM 4563 C CA . PHE B 1 131 ? 10.648 -14.617 -13.969 1 94.56 131 PHE B CA 1
ATOM 4564 C C . PHE B 1 131 ? 11.656 -15.719 -13.672 1 94.56 131 PHE B C 1
ATOM 4566 O O . PHE B 1 131 ? 11.477 -16.484 -12.727 1 94.56 131 PHE B O 1
ATOM 4573 N N . LEU B 1 132 ? 12.711 -15.82 -14.461 1 94.75 132 LEU B N 1
ATOM 4574 C CA . LEU B 1 132 ? 13.781 -16.766 -14.188 1 94.75 132 LEU B CA 1
ATOM 4575 C C . LEU B 1 132 ? 14.812 -16.172 -13.234 1 94.75 132 LEU B C 1
ATOM 4577 O O . LEU B 1 132 ? 15.359 -16.875 -12.383 1 94.75 132 LEU B O 1
ATOM 4581 N N . ASP B 1 133 ? 15.055 -14.875 -13.406 1 95.12 133 ASP B N 1
ATOM 4582 C CA . ASP B 1 133 ? 16.031 -14.18 -12.57 1 95.12 133 ASP B CA 1
ATOM 4583 C C . ASP B 1 133 ? 15.656 -14.266 -11.094 1 95.12 133 ASP B C 1
ATOM 4585 O O . ASP B 1 133 ? 16.516 -14.477 -10.242 1 95.12 133 ASP B O 1
ATOM 4589 N N . ILE B 1 134 ? 14.453 -14.148 -10.812 1 95 134 ILE B N 1
ATOM 4590 C CA . ILE B 1 134 ? 14.016 -14.047 -9.422 1 95 134 ILE B CA 1
ATOM 4591 C C . ILE B 1 134 ? 13.938 -15.43 -8.797 1 95 134 ILE B C 1
ATOM 4593 O O . ILE B 1 134 ? 13.68 -15.57 -7.598 1 95 134 ILE B O 1
ATOM 4597 N N . ARG B 1 135 ? 14.18 -16.469 -9.57 1 93.56 135 ARG B N 1
ATOM 4598 C CA . ARG B 1 135 ? 14.312 -17.812 -9 1 93.56 135 ARG B CA 1
ATOM 4599 C C . ARG B 1 135 ? 15.609 -17.953 -8.219 1 93.56 135 ARG B C 1
ATOM 4601 O O . ARG B 1 135 ? 15.758 -18.875 -7.414 1 93.56 135 ARG B O 1
ATOM 4608 N N . ARG B 1 136 ? 16.516 -17.094 -8.555 1 92.25 136 ARG B N 1
ATOM 4609 C CA . ARG B 1 136 ? 17.797 -17.125 -7.855 1 92.25 136 ARG B CA 1
ATOM 4610 C C . ARG B 1 136 ? 17.625 -16.75 -6.387 1 92.25 136 ARG B C 1
ATOM 4612 O O . ARG B 1 136 ? 17.016 -15.719 -6.07 1 92.25 136 ARG B O 1
ATOM 4619 N N . PRO B 1 137 ? 18.234 -17.5 -5.508 1 92 137 PRO B N 1
ATOM 4620 C CA . PRO B 1 137 ? 18.031 -17.266 -4.074 1 92 137 PRO B CA 1
ATOM 4621 C C . PRO B 1 137 ? 18.438 -15.867 -3.633 1 92 137 PRO B C 1
ATOM 4623 O O . PRO B 1 137 ? 17.75 -15.234 -2.83 1 92 137 PRO B O 1
ATOM 4626 N N . LYS B 1 138 ? 19.578 -15.383 -4.094 1 93.56 138 LYS B N 1
ATOM 4627 C CA . LYS B 1 138 ? 20.047 -14.062 -3.693 1 93.56 138 LYS B CA 1
ATOM 4628 C C . LYS B 1 138 ? 19.078 -12.969 -4.16 1 93.56 138 LYS B C 1
ATOM 4630 O O . LYS B 1 138 ? 18.875 -11.977 -3.457 1 93.56 138 LYS B O 1
ATOM 4635 N N . ILE B 1 139 ? 18.5 -13.148 -5.344 1 95.12 139 ILE B N 1
ATOM 4636 C CA . ILE B 1 139 ? 17.562 -12.156 -5.859 1 95.12 139 ILE B CA 1
ATOM 4637 C C . ILE B 1 139 ? 16.266 -12.219 -5.062 1 95.12 139 ILE B C 1
ATOM 4639 O O . ILE B 1 139 ? 15.695 -11.188 -4.703 1 95.12 139 ILE B O 1
ATOM 4643 N N . GLN B 1 140 ? 15.805 -13.383 -4.77 1 94.94 140 GLN B N 1
ATOM 4644 C CA . GLN B 1 140 ? 14.609 -13.531 -3.947 1 94.94 140 GLN B CA 1
ATOM 4645 C C . GLN B 1 140 ? 14.797 -12.891 -2.576 1 94.94 140 GLN B C 1
ATOM 4647 O O . GLN B 1 140 ? 13.859 -12.328 -2.016 1 94.94 140 GLN B O 1
ATOM 4652 N N . ALA B 1 141 ? 16 -13.062 -2.084 1 97.12 141 ALA B N 1
ATOM 4653 C CA . ALA B 1 141 ? 16.312 -12.5 -0.774 1 97.12 141 ALA B CA 1
ATOM 4654 C C . ALA B 1 141 ? 16.094 -10.992 -0.756 1 97.12 141 ALA B C 1
ATOM 4656 O O . ALA B 1 141 ? 15.617 -10.438 0.238 1 97.12 141 ALA B O 1
ATOM 4657 N N . ILE B 1 142 ? 16.422 -10.328 -1.834 1 98.44 142 ILE B N 1
ATOM 4658 C CA . ILE B 1 142 ? 16.234 -8.891 -1.942 1 98.44 142 ILE B CA 1
ATOM 4659 C C . ILE B 1 142 ? 14.758 -8.547 -1.729 1 98.44 142 ILE B C 1
ATOM 4661 O O . ILE B 1 142 ? 14.43 -7.648 -0.95 1 98.44 142 ILE B O 1
ATOM 4665 N N . PHE B 1 143 ? 13.898 -9.336 -2.32 1 98.44 143 PHE B N 1
ATOM 4666 C CA . PHE B 1 143 ? 12.484 -8.992 -2.305 1 98.44 143 PHE B CA 1
ATOM 4667 C C . PHE B 1 143 ? 11.828 -9.477 -1.016 1 98.44 143 PHE B C 1
ATOM 4669 O O . PHE B 1 143 ? 10.828 -8.898 -0.568 1 98.44 143 PHE B O 1
ATOM 4676 N N . LYS B 1 144 ? 12.375 -10.477 -0.423 1 98.19 144 LYS B N 1
ATOM 4677 C CA . LYS B 1 144 ? 11.914 -10.844 0.911 1 98.19 144 LYS B CA 1
ATOM 4678 C C . LYS B 1 144 ? 12.258 -9.766 1.932 1 98.19 144 LYS B C 1
ATOM 4680 O O . LYS B 1 144 ? 11.445 -9.438 2.795 1 98.19 144 LYS B O 1
ATOM 4685 N N . ILE B 1 145 ? 13.461 -9.227 1.844 1 98.81 145 ILE B N 1
ATOM 4686 C CA . ILE B 1 145 ? 13.859 -8.117 2.701 1 98.81 145 ILE B CA 1
ATOM 4687 C C . ILE B 1 145 ? 12.977 -6.902 2.424 1 98.81 145 ILE B C 1
ATOM 4689 O O . ILE B 1 145 ? 12.523 -6.23 3.354 1 98.81 145 ILE B O 1
ATOM 4693 N N . ARG B 1 146 ? 12.727 -6.621 1.171 1 98.81 146 ARG B N 1
ATOM 4694 C CA . ARG B 1 146 ? 11.859 -5.508 0.794 1 98.81 146 ARG B CA 1
ATOM 4695 C C . ARG B 1 146 ? 10.469 -5.672 1.393 1 98.81 146 ARG B C 1
ATOM 4697 O O . ARG B 1 146 ? 9.883 -4.707 1.899 1 98.81 146 ARG B O 1
ATOM 4704 N N . SER B 1 147 ? 9.938 -6.855 1.288 1 98.75 147 SER B N 1
ATOM 4705 C CA . SER B 1 147 ? 8.633 -7.133 1.878 1 98.75 147 SER B CA 1
ATOM 4706 C C . SER B 1 147 ? 8.641 -6.898 3.385 1 98.75 147 SER B C 1
ATOM 4708 O O . SER B 1 147 ? 7.699 -6.332 3.938 1 98.75 147 SER B O 1
ATOM 4710 N N . GLU B 1 148 ? 9.672 -7.324 4.023 1 98.75 148 GLU B N 1
ATOM 4711 C CA . GLU B 1 148 ? 9.812 -7.098 5.461 1 98.75 148 GLU B CA 1
ATOM 4712 C C . GLU B 1 148 ? 9.922 -5.609 5.777 1 98.75 148 GLU B C 1
ATOM 4714 O O . GLU B 1 148 ? 9.391 -5.141 6.785 1 98.75 148 GLU B O 1
ATOM 4719 N N . MET B 1 149 ? 10.633 -4.91 4.969 1 98.88 149 MET B N 1
ATOM 4720 C CA . MET B 1 149 ? 10.75 -3.459 5.105 1 98.88 149 MET B CA 1
ATOM 4721 C C . MET B 1 149 ? 9.375 -2.805 5.113 1 98.88 149 MET B C 1
ATOM 4723 O O . MET B 1 149 ? 9.055 -2.027 6.016 1 98.88 149 MET B O 1
ATOM 4727 N N . LEU B 1 150 ? 8.562 -3.145 4.164 1 98.88 150 LEU B N 1
ATOM 4728 C CA . LEU B 1 150 ? 7.227 -2.572 4.051 1 98.88 150 LEU B CA 1
ATOM 4729 C C . LEU B 1 150 ? 6.379 -2.936 5.266 1 98.88 150 LEU B C 1
ATOM 4731 O O . LEU B 1 150 ? 5.645 -2.094 5.789 1 98.88 150 LEU B O 1
ATOM 4735 N N . ARG B 1 151 ? 6.469 -4.145 5.66 1 98.69 151 ARG B N 1
ATOM 4736 C CA . ARG B 1 151 ? 5.727 -4.602 6.832 1 98.69 151 ARG B CA 1
ATOM 4737 C C . ARG B 1 151 ? 6.141 -3.826 8.078 1 98.69 151 ARG B C 1
ATOM 4739 O O . ARG B 1 151 ? 5.289 -3.357 8.836 1 98.69 151 ARG B O 1
ATOM 4746 N N . SER B 1 152 ? 7.426 -3.699 8.297 1 98.88 152 SER B N 1
ATOM 4747 C CA . SER B 1 152 ? 7.969 -3.002 9.453 1 98.88 152 SER B CA 1
ATOM 4748 C C . SER B 1 152 ? 7.52 -1.544 9.484 1 98.88 152 SER B C 1
ATOM 4750 O O . SER B 1 152 ? 7.117 -1.033 10.531 1 98.88 152 SER B O 1
ATOM 4752 N N . ILE B 1 153 ? 7.598 -0.909 8.391 1 98.94 153 ILE B N 1
ATOM 4753 C CA . ILE B 1 153 ? 7.273 0.51 8.297 1 98.94 153 ILE B CA 1
ATOM 4754 C C . ILE B 1 153 ? 5.789 0.719 8.594 1 98.94 153 ILE B C 1
ATOM 4756 O O . ILE B 1 153 ? 5.426 1.604 9.375 1 98.94 153 ILE B O 1
ATOM 4760 N N . ARG B 1 154 ? 4.926 -0.072 8.031 1 98.81 154 ARG B N 1
ATOM 4761 C CA . ARG B 1 154 ? 3.496 0.046 8.297 1 98.81 154 ARG B CA 1
ATOM 4762 C C . ARG B 1 154 ? 3.189 -0.224 9.766 1 98.81 154 ARG B C 1
ATOM 4764 O O . ARG B 1 154 ? 2.326 0.429 10.352 1 98.81 154 ARG B O 1
ATOM 4771 N N . LYS B 1 155 ? 3.855 -1.194 10.289 1 98.44 155 LYS B N 1
ATOM 4772 C CA . LYS B 1 155 ? 3.686 -1.48 11.711 1 98.44 155 LYS B CA 1
ATOM 4773 C C . LYS B 1 155 ? 4.094 -0.283 12.57 1 98.44 155 LYS B C 1
ATOM 4775 O O . LYS B 1 155 ? 3.412 0.053 13.539 1 98.44 155 LYS B O 1
ATOM 4780 N N . THR B 1 156 ? 5.203 0.322 12.234 1 98.88 156 THR B N 1
ATOM 4781 C CA . THR B 1 156 ? 5.691 1.486 12.961 1 98.88 156 THR B CA 1
ATOM 4782 C C . THR B 1 156 ? 4.676 2.621 12.922 1 98.88 156 THR B C 1
ATOM 4784 O O . THR B 1 156 ? 4.398 3.258 13.938 1 98.88 156 THR B O 1
ATOM 4787 N N . PHE B 1 157 ? 4.117 2.846 11.766 1 98.88 157 PHE B N 1
ATOM 4788 C CA . PHE B 1 157 ? 3.107 3.889 11.617 1 98.88 157 PHE B CA 1
ATOM 4789 C C . PHE B 1 157 ? 1.847 3.535 12.398 1 98.88 157 PHE B C 1
ATOM 4791 O O . PHE B 1 157 ? 1.289 4.379 13.102 1 98.88 157 PHE B O 1
ATOM 4798 N N . ALA B 1 158 ? 1.405 2.311 12.266 1 97.56 158 ALA B N 1
ATOM 4799 C CA . ALA B 1 158 ? 0.202 1.885 12.977 1 97.56 158 ALA B CA 1
ATOM 4800 C C . ALA B 1 158 ? 0.371 2.045 14.484 1 97.56 158 ALA B C 1
ATOM 4802 O O . ALA B 1 158 ? -0.527 2.545 15.164 1 97.56 158 ALA B O 1
ATOM 4803 N N . ASP B 1 159 ? 1.494 1.619 14.977 1 97.38 159 ASP B N 1
ATOM 4804 C CA . ASP B 1 159 ? 1.784 1.729 16.406 1 97.38 159 ASP B CA 1
ATOM 4805 C C . ASP B 1 159 ? 1.844 3.189 16.844 1 97.38 159 ASP B C 1
ATOM 4807 O O . ASP B 1 159 ? 1.597 3.506 18 1 97.38 159 ASP B O 1
ATOM 4811 N N . GLY B 1 160 ? 2.172 4.043 15.914 1 97.5 160 GLY B N 1
ATOM 4812 C CA . GLY B 1 160 ? 2.256 5.469 16.203 1 97.5 160 GLY B CA 1
ATOM 4813 C C . GLY B 1 160 ? 0.931 6.188 16.031 1 97.5 160 GLY B C 1
ATOM 4814 O O . GLY B 1 160 ? 0.869 7.414 16.125 1 97.5 160 GLY B O 1
ATOM 4815 N N . GLY B 1 161 ? -0.123 5.488 15.68 1 96.88 161 GLY B N 1
ATOM 4816 C CA . GLY B 1 161 ? -1.448 6.078 15.578 1 96.88 161 GLY B CA 1
ATOM 4817 C C . GLY B 1 161 ? -1.729 6.688 14.219 1 96.88 161 GLY B C 1
ATOM 4818 O O . GLY B 1 161 ? -2.658 7.484 14.062 1 96.88 161 GLY B O 1
ATOM 4819 N N . PHE B 1 162 ? -0.969 6.395 13.242 1 98.75 162 PHE B N 1
ATOM 4820 C CA . PHE B 1 162 ? -1.176 6.938 11.906 1 98.75 162 PHE B CA 1
ATOM 4821 C C . PHE B 1 162 ? -2.318 6.219 11.203 1 98.75 162 PHE B C 1
ATOM 4823 O O . PHE B 1 162 ? -2.502 5.012 11.383 1 98.75 162 PHE B O 1
ATOM 4830 N N . VAL B 1 163 ? -3.035 6.938 10.375 1 98.44 163 VAL B N 1
ATOM 4831 C CA . VAL B 1 163 ? -4.086 6.387 9.523 1 98.44 163 VAL B CA 1
ATOM 4832 C C . VAL B 1 163 ? -3.557 6.207 8.102 1 98.44 163 VAL B C 1
ATOM 4834 O O . VAL B 1 163 ? -3.008 7.141 7.512 1 98.44 163 VAL B O 1
ATOM 4837 N N . GLU B 1 164 ? -3.658 4.98 7.578 1 98.75 164 GLU B N 1
ATOM 4838 C CA . GLU B 1 164 ? -3.279 4.762 6.184 1 98.75 164 GLU B CA 1
ATOM 4839 C C . GLU B 1 164 ? -4.289 5.395 5.23 1 98.75 164 GLU B C 1
ATOM 4841 O O . GLU B 1 164 ? -5.496 5.176 5.363 1 98.75 164 GLU B O 1
ATOM 4846 N N . VAL B 1 165 ? -3.793 6.195 4.301 1 98.38 165 VAL B N 1
ATOM 4847 C CA . VAL B 1 165 ? -4.668 6.852 3.338 1 98.38 165 VAL B CA 1
ATOM 4848 C C . VAL B 1 165 ? -4.227 6.504 1.918 1 98.38 165 VAL B C 1
ATOM 4850 O O . VAL B 1 165 ? -3.102 6.043 1.706 1 98.38 165 VAL B O 1
ATOM 4853 N N . ASN B 1 166 ? -5.102 6.598 0.983 1 98.31 166 ASN B N 1
ATOM 4854 C CA . ASN B 1 166 ? -4.859 6.461 -0.448 1 98.31 166 ASN B CA 1
ATOM 4855 C C . ASN B 1 166 ? -5.262 7.719 -1.209 1 98.31 166 ASN B C 1
ATOM 4857 O O . ASN B 1 166 ? -6.453 8.031 -1.319 1 98.31 166 ASN B O 1
ATOM 4861 N N . THR B 1 167 ? -4.293 8.398 -1.713 1 97.69 167 THR B N 1
ATOM 4862 C CA . THR B 1 167 ? -4.566 9.594 -2.502 1 97.69 167 THR B CA 1
ATOM 4863 C C . THR B 1 167 ? -4.559 9.273 -3.994 1 97.69 167 THR B C 1
ATOM 4865 O O . THR B 1 167 ? -3.961 8.281 -4.414 1 97.69 167 THR B O 1
ATOM 4868 N N . PRO B 1 168 ? -5.188 10.07 -4.781 1 96.88 168 PRO B N 1
ATOM 4869 C CA . PRO B 1 168 ? -5.25 9.781 -6.219 1 96.88 168 PRO B CA 1
ATOM 4870 C C . PRO B 1 168 ? -3.893 9.906 -6.902 1 96.88 168 PRO B C 1
ATOM 4872 O O . PRO B 1 168 ? -3.064 10.727 -6.496 1 96.88 168 PRO B O 1
ATOM 4875 N N . LYS B 1 169 ? -3.736 9.094 -7.98 1 97.19 169 LYS B N 1
ATOM 4876 C CA . LYS B 1 169 ? -2.557 9.188 -8.836 1 97.19 169 LYS B CA 1
ATOM 4877 C C . LYS B 1 169 ? -2.873 9.938 -10.125 1 97.19 169 LYS B C 1
ATOM 4879 O O . LYS B 1 169 ? -1.965 10.391 -10.828 1 97.19 169 LYS B O 1
ATOM 4884 N N . LEU B 1 170 ? -4.164 10.031 -10.438 1 95.88 170 LEU B N 1
ATOM 4885 C CA . LEU B 1 170 ? -4.641 10.883 -11.516 1 95.88 170 LEU B CA 1
ATOM 4886 C C . LEU B 1 170 ? -4.938 12.289 -11.008 1 95.88 170 LEU B C 1
ATOM 4888 O O . LEU B 1 170 ? -5.793 12.477 -10.141 1 95.88 170 LEU B O 1
ATOM 4892 N N . VAL B 1 171 ? -4.23 13.25 -11.57 1 93.38 171 VAL B N 1
ATOM 4893 C CA . VAL B 1 171 ? -4.383 14.609 -11.062 1 93.38 171 VAL B CA 1
ATOM 4894 C C . VAL B 1 171 ? -4.68 15.562 -12.219 1 93.38 171 VAL B C 1
ATOM 4896 O O . VAL B 1 171 ? -4.32 15.281 -13.367 1 93.38 171 VAL B O 1
ATOM 4899 N N . ALA B 1 172 ? -5.348 16.656 -11.938 1 88.12 172 ALA B N 1
ATOM 4900 C CA . ALA B 1 172 ? -5.797 17.609 -12.961 1 88.12 172 ALA B CA 1
ATOM 4901 C C . ALA B 1 172 ? -4.648 18.5 -13.422 1 88.12 172 ALA B C 1
ATOM 4903 O O . ALA B 1 172 ? -4.641 18.969 -14.562 1 88.12 172 ALA B O 1
ATOM 4904 N N . SER B 1 173 ? -3.83 18.938 -12.609 1 77 173 SER B N 1
ATOM 4905 C CA . SER B 1 173 ? -2.803 19.891 -13 1 77 173 SER B CA 1
ATOM 4906 C C . SER B 1 173 ? -1.459 19.547 -12.359 1 77 173 SER B C 1
ATOM 4908 O O . SER B 1 173 ? -1.392 18.734 -11.438 1 77 173 SER B O 1
ATOM 4910 N N . ALA B 1 174 ? -0.421 20.172 -13.125 1 62.16 174 ALA B N 1
ATOM 4911 C CA . ALA B 1 174 ? 0.946 20.094 -12.617 1 62.16 174 ALA B CA 1
ATOM 4912 C C . ALA B 1 174 ? 1.082 20.812 -11.281 1 62.16 174 ALA B C 1
ATOM 4914 O O . ALA B 1 174 ? 0.637 21.953 -11.133 1 62.16 174 ALA B O 1
ATOM 4915 N N . THR B 1 175 ? 0.961 20.141 -10.18 1 59.31 175 THR B N 1
ATOM 4916 C CA . THR B 1 175 ? 0.756 20.828 -8.914 1 59.31 175 THR B CA 1
ATOM 4917 C C . THR B 1 175 ? 2.088 21.297 -8.328 1 59.31 175 THR B C 1
ATOM 4919 O O . THR B 1 175 ? 2.172 22.375 -7.746 1 59.31 175 THR B O 1
ATOM 4922 N N . GLU B 1 176 ? 3.119 20.344 -8.141 1 55.88 176 GLU B N 1
ATOM 4923 C CA . GLU B 1 176 ? 4.23 20.688 -7.262 1 55.88 176 GLU B CA 1
ATOM 4924 C C . GLU B 1 176 ? 5.336 21.406 -8.023 1 55.88 176 GLU B C 1
ATOM 4926 O O . GLU B 1 176 ? 6.492 21.422 -7.594 1 55.88 176 GLU B O 1
ATOM 4931 N N . GLY B 1 177 ? 4.984 22.359 -9.008 1 54.19 177 GLY B N 1
ATOM 4932 C CA . GLY B 1 177 ? 6.02 23.188 -9.602 1 54.19 177 GLY B CA 1
ATOM 4933 C C . GLY B 1 177 ? 6.73 22.516 -10.758 1 54.19 177 GLY B C 1
ATOM 4934 O O . GLY B 1 177 ? 7.711 23.047 -11.289 1 54.19 177 GLY B O 1
ATOM 4935 N N . GLY B 1 178 ? 6.219 21.188 -11.133 1 56.12 178 GLY B N 1
ATOM 4936 C CA . GLY B 1 178 ? 7.199 20.656 -12.07 1 56.12 178 GLY B CA 1
ATOM 4937 C C . GLY B 1 178 ? 6.594 20.234 -13.398 1 56.12 178 GLY B C 1
ATOM 4938 O O . GLY B 1 178 ? 5.379 20.047 -13.5 1 56.12 178 GLY B O 1
ATOM 4939 N N . THR B 1 179 ? 7.191 20.594 -14.453 1 62.03 179 THR B N 1
ATOM 4940 C CA . THR B 1 179 ? 6.945 20.344 -15.867 1 62.03 179 THR B CA 1
ATOM 4941 C C . THR B 1 179 ? 7.223 18.875 -16.203 1 62.03 179 THR B C 1
ATOM 4943 O O . THR B 1 179 ? 6.977 18.438 -17.344 1 62.03 179 THR B O 1
ATOM 4946 N N . GLU B 1 180 ? 7.441 18.016 -15.195 1 82.75 180 GLU B N 1
ATOM 4947 C CA . GLU B 1 180 ? 7.859 16.688 -15.594 1 82.75 180 GLU B CA 1
ATOM 4948 C C . GLU B 1 180 ? 6.805 15.641 -15.227 1 82.75 180 GLU B C 1
ATOM 4950 O O . GLU B 1 180 ? 7.094 14.688 -14.508 1 82.75 180 GLU B O 1
ATOM 4955 N N . LEU B 1 181 ? 5.59 15.93 -15.828 1 89.31 181 LEU B N 1
ATOM 4956 C CA . LEU B 1 181 ? 4.477 15.023 -15.594 1 89.31 181 LEU B CA 1
ATOM 4957 C C . LEU B 1 181 ? 4.16 14.219 -16.859 1 89.31 181 LEU B C 1
ATOM 4959 O O . LEU B 1 181 ? 4.359 14.703 -17.969 1 89.31 181 LEU B O 1
ATOM 4963 N N . PHE B 1 182 ? 3.672 13.039 -16.609 1 92.44 182 PHE B N 1
ATOM 4964 C CA . PHE B 1 182 ? 3.166 12.25 -17.734 1 92.44 182 PHE B CA 1
ATOM 4965 C C . PHE B 1 182 ? 1.727 12.633 -18.062 1 92.44 182 PHE B C 1
ATOM 4967 O O . PHE B 1 182 ? 0.832 12.461 -17.219 1 92.44 182 PHE B O 1
ATOM 4974 N N . PRO B 1 183 ? 1.489 13.102 -19.25 1 92.25 183 PRO B N 1
ATOM 4975 C CA . PRO B 1 183 ? 0.105 13.391 -19.625 1 92.25 183 PRO B CA 1
ATOM 4976 C C . PRO B 1 183 ? -0.705 12.125 -19.906 1 92.25 183 PRO B C 1
ATOM 4978 O O . PRO B 1 183 ? -0.179 11.164 -20.469 1 92.25 183 PRO B O 1
ATOM 4981 N N . ILE B 1 184 ? -1.945 12.188 -19.516 1 93.5 184 ILE B N 1
ATOM 4982 C CA . ILE B 1 184 ? -2.893 11.094 -19.719 1 93.5 184 ILE B CA 1
ATOM 4983 C C . ILE B 1 184 ? -4.129 11.609 -20.453 1 93.5 184 ILE B C 1
ATOM 4985 O O . ILE B 1 184 ? -4.641 12.688 -20.125 1 93.5 184 ILE B O 1
ATOM 4989 N N . SER B 1 185 ? -4.582 10.891 -21.438 1 92.5 185 SER B N 1
ATOM 4990 C CA . SER B 1 185 ? -5.902 11.141 -22 1 92.5 185 SER B CA 1
ATOM 4991 C C . SER B 1 185 ? -7.004 10.562 -21.109 1 92.5 185 SER B C 1
ATOM 4993 O O . SER B 1 185 ? -7.277 9.359 -21.156 1 92.5 185 SER B O 1
ATOM 4995 N N . TYR B 1 186 ? -7.656 11.43 -20.359 1 93.56 186 TYR B N 1
ATOM 4996 C CA . TYR B 1 186 ? -8.711 11.039 -19.438 1 93.56 186 TYR B CA 1
ATOM 4997 C C . TYR B 1 186 ? -10.086 11.406 -19.984 1 93.56 186 TYR B C 1
ATOM 4999 O O . TYR B 1 186 ? -10.641 12.453 -19.641 1 93.56 186 TYR B O 1
ATOM 5007 N N . PHE B 1 187 ? -10.617 10.516 -20.781 1 92.88 187 PHE B N 1
ATOM 5008 C CA . PHE B 1 187 ? -11.867 10.758 -21.5 1 92.88 187 PHE B CA 1
ATOM 5009 C C . PHE B 1 187 ? -11.797 12.062 -22.281 1 92.88 187 PHE B C 1
ATOM 5011 O O . PHE B 1 187 ? -10.945 12.234 -23.141 1 92.88 187 PHE B O 1
ATOM 5018 N N . GLU B 1 188 ? -12.664 13.016 -21.906 1 91.31 188 GLU B N 1
ATOM 5019 C CA . GLU B 1 188 ? -12.688 14.281 -22.641 1 91.31 188 GLU B CA 1
ATOM 5020 C C . GLU B 1 188 ? -11.781 15.312 -21.984 1 91.31 188 GLU B C 1
ATOM 5022 O O . GLU B 1 188 ? -11.766 16.484 -22.375 1 91.31 188 GLU B O 1
ATOM 5027 N N . LYS B 1 189 ? -10.992 14.844 -21.047 1 91.56 189 LYS B N 1
ATOM 5028 C CA . LYS B 1 189 ? -10.125 15.75 -20.312 1 91.56 189 LYS B CA 1
ATOM 5029 C C . LYS B 1 189 ? -8.672 15.273 -20.344 1 91.56 189 LYS B C 1
ATOM 5031 O O . LYS B 1 189 ? -8.398 14.125 -20.719 1 91.56 189 LYS B O 1
ATOM 5036 N N . GLU B 1 190 ? -7.844 16.25 -20.125 1 91.25 190 GLU B N 1
ATOM 5037 C CA . GLU B 1 190 ? -6.441 15.906 -19.891 1 91.25 190 GLU B CA 1
ATOM 5038 C C . GLU B 1 190 ? -6.148 15.773 -18.391 1 91.25 190 GLU B C 1
ATOM 5040 O O . GLU B 1 190 ? -6.645 16.562 -17.578 1 91.25 190 GLU B O 1
ATOM 5045 N N . ALA B 1 191 ? -5.449 14.727 -18.078 1 93.44 191 ALA B N 1
ATOM 5046 C CA . ALA B 1 191 ? -4.98 14.508 -16.719 1 93.44 191 ALA B CA 1
ATOM 5047 C C . ALA B 1 191 ? -3.488 14.18 -16.688 1 93.44 191 ALA B C 1
ATOM 5049 O O . ALA B 1 191 ? -2.846 14.117 -17.734 1 93.44 191 ALA B O 1
ATOM 5050 N N . PHE B 1 192 ? -2.957 14.094 -15.539 1 94.19 192 PHE B N 1
ATOM 5051 C CA . PHE B 1 192 ? -1.546 13.773 -15.359 1 94.19 192 PHE B CA 1
ATOM 5052 C C . PHE B 1 192 ? -1.363 12.727 -14.266 1 94.19 192 PHE B C 1
ATOM 5054 O O . PHE B 1 192 ? -2.256 12.516 -13.445 1 94.19 192 PHE B O 1
ATOM 5061 N N . LEU B 1 193 ? -0.226 12.023 -14.344 1 95.69 193 LEU B N 1
ATOM 5062 C CA . LEU B 1 193 ? 0.15 11.133 -13.25 1 95.69 193 LEU B CA 1
ATOM 5063 C C . LEU B 1 193 ? 0.896 11.891 -12.164 1 95.69 193 LEU B C 1
ATOM 5065 O O . LEU B 1 193 ? 1.831 12.641 -12.453 1 95.69 193 LEU B O 1
ATOM 5069 N N . GLY B 1 194 ? 0.509 11.625 -10.938 1 93.62 194 GLY B N 1
ATOM 5070 C CA . GLY B 1 194 ? 1.05 12.367 -9.812 1 93.62 194 GLY B CA 1
ATOM 5071 C C . GLY B 1 194 ? 2.482 11.992 -9.484 1 93.62 194 GLY B C 1
ATOM 5072 O O . GLY B 1 194 ? 2.854 10.82 -9.547 1 93.62 194 GLY B O 1
ATOM 5073 N N . GLN B 1 195 ? 3.289 12.992 -9.07 1 93.56 195 GLN B N 1
ATOM 5074 C CA . GLN B 1 195 ? 4.695 12.789 -8.727 1 93.56 195 GLN B CA 1
ATOM 5075 C C . GLN B 1 195 ? 4.867 12.539 -7.23 1 93.56 195 GLN B C 1
ATOM 5077 O O . GLN B 1 195 ? 5.922 12.086 -6.789 1 93.56 195 GLN B O 1
ATOM 5082 N N . SER B 1 196 ? 3.916 12.898 -6.477 1 93.94 196 SER B N 1
ATOM 5083 C CA . SER B 1 196 ? 3.918 12.727 -5.027 1 93.94 196 SER B CA 1
ATOM 5084 C C . SER B 1 196 ? 2.535 12.977 -4.438 1 93.94 196 SER B C 1
ATOM 5086 O O . SER B 1 196 ? 1.707 13.656 -5.055 1 93.94 196 SER B O 1
ATOM 5088 N N . PRO B 1 197 ? 2.244 12.492 -3.289 1 96.31 197 PRO B N 1
ATOM 5089 C CA . PRO B 1 197 ? 0.963 12.758 -2.631 1 96.31 197 PRO B CA 1
ATOM 5090 C C . PRO B 1 197 ? 1.002 14.008 -1.748 1 96.31 197 PRO B C 1
ATOM 5092 O O . PRO B 1 197 ? 0.092 14.227 -0.945 1 96.31 197 PRO B O 1
ATOM 5095 N N . GLN B 1 198 ? 1.952 14.836 -1.851 1 96.19 198 GLN B N 1
ATOM 5096 C CA . GLN B 1 198 ? 2.301 15.883 -0.894 1 96.19 198 GLN B CA 1
ATOM 5097 C C . GLN B 1 198 ? 1.124 16.812 -0.65 1 96.19 198 GLN B C 1
ATOM 5099 O O . GLN B 1 198 ? 0.737 17.062 0.497 1 96.19 198 GLN B O 1
ATOM 5104 N N . LEU B 1 199 ? 0.486 17.344 -1.695 1 96 199 LEU B N 1
ATOM 5105 C CA . LEU B 1 199 ? -0.59 18.312 -1.506 1 96 199 LEU B CA 1
ATOM 5106 C C . LEU B 1 199 ? -1.8 17.656 -0.847 1 96 199 LEU B C 1
ATOM 5108 O O . LEU B 1 199 ? -2.441 18.25 0.018 1 96 199 LEU B O 1
ATOM 5112 N N . TYR B 1 200 ? -2.066 16.438 -1.199 1 96.62 200 TYR B N 1
ATOM 5113 C CA . TYR B 1 200 ? -3.221 15.734 -0.651 1 96.62 200 TYR B CA 1
ATOM 5114 C C . TYR B 1 200 ? -3.002 15.391 0.817 1 96.62 200 TYR B C 1
ATOM 5116 O O . TYR B 1 200 ? -3.928 15.484 1.628 1 96.62 200 TYR B O 1
ATOM 5124 N N . LYS B 1 201 ? -1.788 14.891 1.169 1 97.75 201 LYS B N 1
ATOM 5125 C CA . LYS B 1 201 ? -1.59 14.539 2.572 1 97.75 201 LYS B CA 1
ATOM 5126 C C . LYS B 1 201 ? -1.642 15.773 3.461 1 97.75 201 LYS B C 1
ATOM 5128 O O . LYS B 1 201 ? -2.07 15.703 4.617 1 97.75 201 LYS B O 1
ATOM 5133 N N . GLN B 1 202 ? -1.25 16.984 2.936 1 97.62 202 GLN B N 1
ATOM 5134 C CA . GLN B 1 202 ? -1.442 18.219 3.695 1 97.62 202 GLN B CA 1
ATOM 5135 C C . GLN B 1 202 ? -2.926 18.531 3.875 1 97.62 202 GLN B C 1
ATOM 5137 O O . GLN B 1 202 ? -3.35 18.969 4.949 1 97.62 202 GLN B O 1
ATOM 5142 N N . MET B 1 203 ? -3.705 18.297 2.863 1 97.25 203 MET B N 1
ATOM 5143 C CA . MET B 1 203 ? -5.141 18.531 2.973 1 97.25 203 MET B CA 1
ATOM 5144 C C . MET B 1 203 ? -5.754 17.672 4.066 1 97.25 203 MET B C 1
ATOM 5146 O O . MET B 1 203 ? -6.727 18.062 4.707 1 97.25 203 MET B O 1
ATOM 5150 N N . MET B 1 204 ? -5.18 16.484 4.281 1 98 204 MET B N 1
ATOM 5151 C CA . MET B 1 204 ? -5.672 15.602 5.332 1 98 204 MET B CA 1
ATOM 5152 C C . MET B 1 204 ? -5.449 16.219 6.711 1 98 204 MET B C 1
ATOM 5154 O O . MET B 1 204 ? -6.199 15.93 7.648 1 98 204 MET B O 1
ATOM 5158 N N . MET B 1 205 ? -4.406 17.062 6.879 1 98.38 205 MET B N 1
ATOM 5159 C CA . MET B 1 205 ? -4.184 17.766 8.141 1 98.38 205 MET B CA 1
ATOM 5160 C C . MET B 1 205 ? -5.309 18.75 8.414 1 98.38 205 MET B C 1
ATOM 5162 O O . MET B 1 205 ? -5.816 18.828 9.539 1 98.38 205 MET B O 1
ATOM 5166 N N . ALA B 1 206 ? -5.742 19.406 7.363 1 97.12 206 ALA B N 1
ATOM 5167 C CA . ALA B 1 206 ? -6.883 20.312 7.484 1 97.12 206 ALA B CA 1
ATOM 5168 C C . ALA B 1 206 ? -8.156 19.547 7.848 1 97.12 206 ALA B C 1
ATOM 5170 O O . ALA B 1 206 ? -9.047 20.094 8.508 1 97.12 206 ALA B O 1
ATOM 5171 N N . GLY B 1 207 ? -8.188 18.312 7.383 1 96 207 GLY B N 1
ATOM 5172 C CA . GLY B 1 207 ? -9.359 17.484 7.59 1 96 207 GLY B CA 1
ATOM 5173 C C . GLY B 1 207 ? -9.422 16.875 8.977 1 96 207 GLY B C 1
ATOM 5174 O O . GLY B 1 207 ? -10.414 16.25 9.344 1 96 207 GLY B O 1
ATOM 5175 N N . GLY B 1 208 ? -8.398 17.047 9.711 1 96.38 208 GLY B N 1
ATOM 5176 C CA . GLY B 1 208 ? -8.445 16.609 11.102 1 96.38 208 GLY B CA 1
ATOM 5177 C C . GLY B 1 208 ? -7.941 15.195 11.297 1 96.38 208 GLY B C 1
ATOM 5178 O O . GLY B 1 208 ? -8.156 14.594 12.352 1 96.38 208 GLY B O 1
ATOM 5179 N N . PHE B 1 209 ? -7.27 14.57 10.367 1 96.69 209 PHE B N 1
ATOM 5180 C CA . PHE B 1 209 ? -6.758 13.211 10.508 1 96.69 209 PHE B CA 1
ATOM 5181 C C . PHE B 1 209 ? -5.586 13.164 11.477 1 96.69 209 PHE B C 1
ATOM 5183 O O . PHE B 1 209 ? -5.25 12.102 12.008 1 96.69 209 PHE B O 1
ATOM 5190 N N . ASP B 1 210 ? -4.891 14.281 11.695 1 97.31 210 ASP B N 1
ATOM 5191 C CA . ASP B 1 210 ? -3.836 14.461 12.695 1 97.31 210 ASP B CA 1
ATOM 5192 C C . ASP B 1 210 ? -2.537 13.797 12.242 1 97.31 210 ASP B C 1
ATOM 5194 O O . ASP B 1 210 ? -1.48 14.43 12.234 1 97.31 210 ASP B O 1
ATOM 5198 N N . LYS B 1 211 ? -2.514 12.484 11.906 1 98.69 211 LYS B N 1
ATOM 5199 C CA . LYS B 1 211 ? -1.378 11.711 11.406 1 98.69 211 LYS B CA 1
ATOM 5200 C C . LYS B 1 211 ? -1.81 10.75 10.297 1 98.69 211 LYS B C 1
ATOM 5202 O O . LYS B 1 211 ? -2.695 9.922 10.5 1 98.69 211 LYS B O 1
ATOM 5207 N N . VAL B 1 212 ? -1.126 10.844 9.141 1 98.81 212 VAL B N 1
ATOM 5208 C CA . VAL B 1 212 ? -1.463 9.938 8.047 1 98.81 212 VAL B CA 1
ATOM 5209 C C . VAL B 1 212 ? -0.185 9.398 7.41 1 98.81 212 VAL B C 1
ATOM 5211 O O . VAL B 1 212 ? 0.888 9.992 7.559 1 98.81 212 VAL B O 1
ATOM 5214 N N . PHE B 1 213 ? -0.27 8.234 6.758 1 98.88 213 PHE B N 1
ATOM 5215 C CA . PHE B 1 213 ? 0.799 7.73 5.906 1 98.88 213 PHE B CA 1
ATOM 5216 C C . PHE B 1 213 ? 0.228 7.066 4.66 1 98.88 213 PHE B C 1
ATOM 5218 O O . PHE B 1 213 ? -0.947 6.695 4.629 1 98.88 213 PHE B O 1
ATOM 5225 N N . GLU B 1 214 ? 1.058 7.008 3.662 1 98.75 214 GLU B N 1
ATOM 5226 C CA . GLU B 1 214 ? 0.756 6.328 2.406 1 98.75 214 GLU B CA 1
ATOM 5227 C C . GLU B 1 214 ? 2.004 5.672 1.819 1 98.75 214 GLU B C 1
ATOM 5229 O O . GLU B 1 214 ? 3.076 6.281 1.793 1 98.75 214 GLU B O 1
ATOM 5234 N N . ILE B 1 215 ? 1.88 4.453 1.405 1 98.81 215 ILE B N 1
ATOM 5235 C CA . ILE B 1 215 ? 2.877 3.764 0.593 1 98.81 215 ILE B CA 1
ATOM 5236 C C . ILE B 1 215 ? 2.285 3.422 -0.771 1 98.81 215 ILE B C 1
ATOM 5238 O O . ILE B 1 215 ? 1.391 2.58 -0.874 1 98.81 215 ILE B O 1
ATOM 5242 N N . ALA B 1 216 ? 2.744 4.102 -1.801 1 98.44 216 ALA B N 1
ATOM 5243 C CA . ALA B 1 216 ? 2.096 3.939 -3.1 1 98.44 216 ALA B CA 1
ATOM 5244 C C . ALA B 1 216 ? 3.012 4.395 -4.23 1 98.44 216 ALA B C 1
ATOM 5246 O O . ALA B 1 216 ? 4.09 4.938 -3.984 1 98.44 216 ALA B O 1
ATOM 5247 N N . GLN B 1 217 ? 2.594 4.16 -5.426 1 98.12 217 GLN B N 1
ATOM 5248 C CA . GLN B 1 217 ? 3.336 4.504 -6.633 1 98.12 217 GLN B CA 1
ATOM 5249 C C . GLN B 1 217 ? 3.393 6.016 -6.832 1 98.12 217 GLN B C 1
ATOM 5251 O O . GLN B 1 217 ? 2.436 6.727 -6.516 1 98.12 217 GLN B O 1
ATOM 5256 N N . ILE B 1 218 ? 4.469 6.434 -7.367 1 96.94 218 ILE B N 1
ATOM 5257 C CA . ILE B 1 218 ? 4.633 7.777 -7.902 1 96.94 218 ILE B CA 1
ATOM 5258 C C . ILE B 1 218 ? 5.246 7.707 -9.305 1 96.94 218 ILE B C 1
ATOM 5260 O O . ILE B 1 218 ? 5.914 6.73 -9.641 1 96.94 218 ILE B O 1
ATOM 5264 N N . PHE B 1 219 ? 5.066 8.75 -10.047 1 96.19 219 PHE B N 1
ATOM 5265 C CA . PHE B 1 219 ? 5.492 8.781 -11.445 1 96.19 219 PHE B CA 1
ATOM 5266 C C . PHE B 1 219 ? 6.262 10.062 -11.75 1 96.19 219 PHE B C 1
ATOM 5268 O O . PHE B 1 219 ? 5.75 11.164 -11.539 1 96.19 219 PHE B O 1
ATOM 5275 N N . ARG B 1 220 ? 7.43 9.93 -12.203 1 92.75 220 ARG B N 1
ATOM 5276 C CA . ARG B 1 220 ? 8.25 11.086 -12.539 1 92.75 220 ARG B CA 1
ATOM 5277 C C . ARG B 1 220 ? 8.711 11.031 -13.992 1 92.75 220 ARG B C 1
ATOM 5279 O O . ARG B 1 220 ? 9.469 10.133 -14.375 1 92.75 220 ARG B O 1
ATOM 5286 N N . ALA B 1 221 ? 8.375 12.008 -14.766 1 92.19 221 ALA B N 1
ATOM 5287 C CA . ALA B 1 221 ? 8.711 12.055 -16.188 1 92.19 221 ALA B CA 1
ATOM 5288 C C . ALA B 1 221 ? 10.086 12.68 -16.422 1 92.19 221 ALA B C 1
ATOM 5290 O O . ALA B 1 221 ? 10.266 13.484 -17.328 1 92.19 221 ALA B O 1
ATOM 5291 N N . GLU B 1 222 ? 10.953 12.344 -15.562 1 88.56 222 GLU B N 1
ATOM 5292 C CA . GLU B 1 222 ? 12.32 12.828 -15.719 1 88.56 222 GLU B CA 1
ATOM 5293 C C . GLU B 1 222 ? 13.102 11.969 -16.703 1 88.56 222 GLU B C 1
ATOM 5295 O O . GLU B 1 222 ? 12.93 10.75 -16.75 1 88.56 222 GLU B O 1
ATOM 5300 N N . GLU B 1 223 ? 13.93 12.602 -17.469 1 86.12 223 GLU B N 1
ATOM 5301 C CA . GLU B 1 223 ? 14.703 11.883 -18.469 1 86.12 223 GLU B CA 1
ATOM 5302 C C . GLU B 1 223 ? 16.062 11.453 -17.922 1 86.12 223 GLU B C 1
ATOM 5304 O O . GLU B 1 223 ? 17.094 11.797 -18.484 1 86.12 223 GLU B O 1
ATOM 5309 N N . HIS B 1 224 ? 16 10.836 -16.859 1 82.19 224 HIS B N 1
ATOM 5310 C CA . HIS B 1 224 ? 17.234 10.359 -16.25 1 82.19 224 HIS B CA 1
ATOM 5311 C C . HIS B 1 224 ? 17.469 8.883 -16.547 1 82.19 224 HIS B C 1
ATOM 5313 O O . HIS B 1 224 ? 16.531 8.094 -16.594 1 82.19 224 HIS B O 1
ATOM 5319 N N . ASN B 1 225 ? 18.688 8.609 -16.859 1 83.06 225 ASN B N 1
ATOM 5320 C CA . ASN B 1 225 ? 19.125 7.227 -17.031 1 83.06 225 ASN B CA 1
ATOM 5321 C C . ASN B 1 225 ? 20.266 6.883 -16.094 1 83.06 225 ASN B C 1
ATOM 5323 O O . ASN B 1 225 ? 21.391 6.598 -16.547 1 83.06 225 ASN B O 1
ATOM 5327 N N . THR B 1 226 ? 19.953 6.949 -14.82 1 88.12 226 THR B N 1
ATOM 5328 C CA . THR B 1 226 ? 20.984 6.664 -13.828 1 88.12 226 THR B CA 1
ATOM 5329 C C . THR B 1 226 ? 20.641 5.41 -13.031 1 88.12 226 THR B C 1
ATOM 5331 O O . THR B 1 226 ? 19.547 4.859 -13.18 1 88.12 226 THR B O 1
ATOM 5334 N N . ARG B 1 227 ? 21.484 5.004 -12.234 1 92.06 227 ARG B N 1
ATOM 5335 C CA . ARG B 1 227 ? 21.312 3.793 -11.438 1 92.06 227 ARG B CA 1
ATOM 5336 C C . ARG B 1 227 ? 20.453 4.062 -10.211 1 92.06 227 ARG B C 1
ATOM 5338 O O . ARG B 1 227 ? 20.156 3.15 -9.438 1 92.06 227 ARG B O 1
ATOM 5345 N N . ARG B 1 228 ? 19.906 5.309 -10.078 1 93.81 228 ARG B N 1
ATOM 5346 C CA . ARG B 1 228 ? 19.203 5.641 -8.844 1 93.81 228 ARG B CA 1
ATOM 5347 C C . ARG B 1 228 ? 17.812 6.195 -9.133 1 93.81 228 ARG B C 1
ATOM 5349 O O . ARG B 1 228 ? 17.094 6.582 -8.219 1 93.81 228 ARG B O 1
ATOM 5356 N N . HIS B 1 229 ? 17.531 6.273 -10.422 1 94 229 HIS B N 1
ATOM 5357 C CA . HIS B 1 229 ? 16.281 6.914 -10.781 1 94 229 HIS B CA 1
ATOM 5358 C C . HIS B 1 229 ? 15.383 5.965 -11.57 1 94 229 HIS B C 1
ATOM 5360 O O . HIS B 1 229 ? 15.867 5.188 -12.398 1 94 229 HIS B O 1
ATOM 5366 N N . LEU B 1 230 ? 14.156 5.984 -11.281 1 96.81 230 LEU B N 1
ATOM 5367 C CA . LEU B 1 230 ? 13.102 5.293 -12.023 1 96.81 230 LEU B CA 1
ATOM 5368 C C . LEU B 1 230 ? 11.961 6.246 -12.359 1 96.81 230 LEU B C 1
ATOM 5370 O O . LEU B 1 230 ? 11.75 7.238 -11.656 1 96.81 230 LEU B O 1
ATOM 5374 N N . ASN B 1 231 ? 11.258 5.992 -13.422 1 97 231 ASN B N 1
ATOM 5375 C CA . ASN B 1 231 ? 10.117 6.812 -13.805 1 97 231 ASN B CA 1
ATOM 5376 C C . ASN B 1 231 ? 8.844 6.375 -13.078 1 97 231 ASN B C 1
ATOM 5378 O O . ASN B 1 231 ? 7.887 7.141 -12.977 1 97 231 ASN B O 1
ATOM 5382 N N . GLU B 1 232 ? 8.766 5.172 -12.672 1 97.44 232 GLU B N 1
ATOM 5383 C CA . GLU B 1 232 ? 7.77 4.629 -11.758 1 97.44 232 GLU B CA 1
ATOM 5384 C C . GLU B 1 232 ? 8.43 4.051 -10.508 1 97.44 232 GLU B C 1
ATOM 5386 O O . GLU B 1 232 ? 9.273 3.154 -10.602 1 97.44 232 GLU B O 1
ATOM 5391 N N . ALA B 1 233 ? 8.039 4.613 -9.336 1 97.88 233 ALA B N 1
ATOM 5392 C CA . ALA B 1 233 ? 8.656 4.184 -8.086 1 97.88 233 ALA B CA 1
ATOM 5393 C C . ALA B 1 233 ? 7.633 4.09 -6.961 1 97.88 233 ALA B C 1
ATOM 5395 O O . ALA B 1 233 ? 6.477 4.492 -7.133 1 97.88 233 ALA B O 1
ATOM 5396 N N . ILE B 1 234 ? 8.016 3.447 -5.832 1 98.69 234 ILE B N 1
ATOM 5397 C CA . ILE B 1 234 ? 7.188 3.404 -4.633 1 98.69 234 ILE B CA 1
ATOM 5398 C C . ILE B 1 234 ? 7.691 4.434 -3.621 1 98.69 234 ILE B C 1
ATOM 5400 O O . ILE B 1 234 ? 8.891 4.496 -3.336 1 98.69 234 ILE B O 1
ATOM 5404 N N . SER B 1 235 ? 6.793 5.223 -3.193 1 98.5 235 SER B N 1
ATOM 5405 C CA . SER B 1 235 ? 7.125 6.215 -2.178 1 98.5 235 SER B CA 1
ATOM 5406 C C . SER B 1 235 ? 6.422 5.914 -0.858 1 98.5 235 SER B C 1
ATOM 5408 O O . SER B 1 235 ? 5.297 5.41 -0.85 1 98.5 235 SER B O 1
ATOM 5410 N N . ILE B 1 236 ? 7.086 6.152 0.243 1 98.88 236 ILE B N 1
ATOM 5411 C CA . ILE B 1 236 ? 6.535 6.125 1.594 1 98.88 236 ILE B CA 1
ATOM 5412 C C . ILE B 1 236 ? 6.391 7.551 2.121 1 98.88 236 ILE B C 1
ATOM 5414 O O . ILE B 1 236 ? 7.387 8.234 2.367 1 98.88 236 ILE B O 1
ATOM 5418 N N . ASP B 1 237 ? 5.137 7.949 2.385 1 98.88 237 ASP B N 1
ATOM 5419 C CA . ASP B 1 237 ? 4.875 9.344 2.734 1 98.88 237 ASP B CA 1
ATOM 5420 C C . ASP B 1 237 ? 4.113 9.445 4.055 1 98.88 237 ASP B C 1
ATOM 5422 O O . ASP B 1 237 ? 3.277 8.594 4.363 1 98.88 237 ASP B O 1
ATOM 5426 N N . THR B 1 238 ? 4.395 10.508 4.793 1 98.94 238 THR B N 1
ATOM 5427 C CA . THR B 1 238 ? 3.643 10.758 6.016 1 98.94 238 THR B CA 1
ATOM 5428 C C . THR B 1 238 ? 3.486 12.258 6.254 1 98.94 238 THR B C 1
ATOM 5430 O O . THR B 1 238 ? 4.262 13.062 5.73 1 98.94 238 THR B O 1
ATOM 5433 N N . GLU B 1 239 ? 2.469 12.625 6.938 1 98.88 239 GLU B N 1
ATOM 5434 C CA . GLU B 1 239 ? 2.203 13.977 7.418 1 98.88 239 GLU B CA 1
ATOM 5435 C C . GLU B 1 239 ? 1.577 13.953 8.812 1 98.88 239 GLU B C 1
ATOM 5437 O O . GLU B 1 239 ? 0.73 13.109 9.102 1 98.88 239 GLU B O 1
ATOM 5442 N N . MET B 1 240 ? 2.039 14.852 9.648 1 98.75 240 MET B N 1
ATOM 5443 C CA . MET B 1 240 ? 1.601 14.906 11.039 1 98.75 240 MET B CA 1
ATOM 5444 C C . MET B 1 240 ? 1.229 16.328 11.438 1 98.75 240 MET B C 1
ATOM 5446 O O . MET B 1 240 ? 1.943 17.281 11.109 1 98.75 240 MET B O 1
ATOM 5450 N N . SER B 1 241 ? 0.167 16.469 12.188 1 98.38 241 SER B N 1
ATOM 5451 C CA . SER B 1 241 ? -0.282 17.766 12.688 1 98.38 241 SER B CA 1
ATOM 5452 C C . SER B 1 241 ? 0.335 18.078 14.047 1 98.38 241 SER B C 1
ATOM 5454 O O . SER B 1 241 ? 0.706 17.172 14.789 1 98.38 241 SER B O 1
ATOM 5456 N N . PHE B 1 242 ? 0.493 19.406 14.32 1 98.06 242 PHE B N 1
ATOM 5457 C CA . PHE B 1 242 ? 0.919 19.969 15.594 1 98.06 242 PHE B CA 1
ATOM 5458 C C . PHE B 1 242 ? 2.33 19.5 15.945 1 98.06 242 PHE B C 1
ATOM 5460 O O . PHE B 1 242 ? 2.604 19.141 17.094 1 98.06 242 PHE B O 1
ATOM 5467 N N . VAL B 1 243 ? 3.143 19.438 14.914 1 97.69 243 VAL B N 1
ATOM 5468 C CA . VAL B 1 243 ? 4.547 19.062 15.062 1 97.69 243 VAL B CA 1
ATOM 5469 C C . VAL B 1 243 ? 5.422 20 14.234 1 97.69 243 VAL B C 1
ATOM 5471 O O . VAL B 1 243 ? 4.914 20.828 13.477 1 97.69 243 VAL B O 1
ATOM 5474 N N . ASN B 1 244 ? 6.703 19.969 14.445 1 97.25 244 ASN B N 1
ATOM 5475 C CA . ASN B 1 244 ? 7.68 20.688 13.641 1 97.25 244 ASN B CA 1
ATOM 5476 C C . ASN B 1 244 ? 8.617 19.734 12.906 1 97.25 244 ASN B C 1
ATOM 5478 O O . ASN B 1 244 ? 8.398 18.531 12.898 1 97.25 244 ASN B O 1
ATOM 5482 N N . GLU B 1 245 ? 9.633 20.297 12.211 1 97.69 245 GLU B N 1
ATOM 5483 C CA . GLU B 1 245 ? 10.523 19.5 11.383 1 97.69 245 GLU B CA 1
ATOM 5484 C C . GLU B 1 245 ? 11.344 18.531 12.234 1 97.69 245 GLU B C 1
ATOM 5486 O O . GLU B 1 245 ? 11.688 17.438 11.781 1 97.69 245 GLU B O 1
ATOM 5491 N N . LYS B 1 246 ? 11.656 18.891 13.492 1 97.88 246 LYS B N 1
ATOM 5492 C CA . LYS B 1 246 ? 12.406 18 14.367 1 97.88 246 LYS B CA 1
ATOM 5493 C C . LYS B 1 246 ? 11.594 16.75 14.703 1 97.88 246 LYS B C 1
ATOM 5495 O O . LYS B 1 246 ? 12.133 15.641 14.758 1 97.88 246 LYS B O 1
ATOM 5500 N N . ASP B 1 247 ? 10.297 16.953 14.945 1 98.19 247 ASP B N 1
ATOM 5501 C CA . ASP B 1 247 ? 9.406 15.828 15.188 1 98.19 247 ASP B CA 1
ATOM 5502 C C . ASP B 1 247 ? 9.328 14.922 13.969 1 98.19 247 ASP B C 1
ATOM 5504 O O . ASP B 1 247 ? 9.273 13.695 14.102 1 98.19 247 ASP B O 1
ATOM 5508 N N . ALA B 1 248 ? 9.266 15.508 12.781 1 98.62 248 ALA B N 1
ATOM 5509 C CA . ALA B 1 248 ? 9.227 14.742 11.547 1 98.62 248 ALA B CA 1
ATOM 5510 C C . ALA B 1 248 ? 10.492 13.914 11.367 1 98.62 248 ALA B C 1
ATOM 5512 O O . ALA B 1 248 ? 10.438 12.75 10.977 1 98.62 248 ALA B O 1
ATOM 5513 N N . MET B 1 249 ? 11.648 14.5 11.648 1 98.88 249 MET B N 1
ATOM 5514 C CA . MET B 1 249 ? 12.914 13.781 11.57 1 98.88 249 MET B CA 1
ATOM 5515 C C . MET B 1 249 ? 12.938 12.625 12.57 1 98.88 249 MET B C 1
ATOM 5517 O O . MET B 1 249 ? 13.422 11.531 12.25 1 98.88 249 MET B O 1
ATOM 5521 N N . ALA B 1 250 ? 12.406 12.859 13.742 1 98.81 250 ALA B N 1
ATOM 5522 C CA . ALA B 1 250 ? 12.375 11.812 14.758 1 98.81 250 ALA B CA 1
ATOM 5523 C C . ALA B 1 250 ? 11.547 10.617 14.289 1 98.81 250 ALA B C 1
ATOM 5525 O O . ALA B 1 250 ? 11.906 9.469 14.539 1 98.81 250 ALA B O 1
ATOM 5526 N N . MET B 1 251 ? 10.438 10.891 13.695 1 98.88 251 MET B N 1
ATOM 5527 C CA . MET B 1 251 ? 9.609 9.812 13.164 1 98.88 251 MET B CA 1
ATOM 5528 C C . MET B 1 251 ? 10.359 9.039 12.078 1 98.88 251 MET B C 1
ATOM 5530 O O . MET B 1 251 ? 10.25 7.816 12 1 98.88 251 MET B O 1
ATOM 5534 N N . LEU B 1 252 ? 11.062 9.75 11.227 1 98.94 252 LEU B N 1
ATOM 5535 C CA . LEU B 1 252 ? 11.852 9.109 10.18 1 98.94 252 LEU B CA 1
ATOM 5536 C C . LEU B 1 252 ? 12.938 8.219 10.781 1 98.94 252 LEU B C 1
ATOM 5538 O O . LEU B 1 252 ? 13.148 7.098 10.32 1 98.94 252 LEU B O 1
ATOM 5542 N N . GLU B 1 253 ? 13.625 8.711 11.789 1 98.94 253 GLU B N 1
ATOM 5543 C CA . GLU B 1 253 ? 14.617 7.922 12.508 1 98.94 253 GLU B CA 1
ATOM 5544 C C . GLU B 1 253 ? 14.008 6.641 13.07 1 98.94 253 GLU B C 1
ATOM 5546 O O . GLU B 1 253 ? 14.602 5.562 12.953 1 98.94 253 GLU B O 1
ATOM 5551 N N . LYS B 1 254 ? 12.883 6.785 13.648 1 98.88 254 LYS B N 1
ATOM 5552 C CA . LYS B 1 254 ? 12.188 5.637 14.219 1 98.88 254 LYS B CA 1
ATOM 5553 C C . LYS B 1 254 ? 11.852 4.605 13.148 1 98.88 254 LYS B C 1
ATOM 5555 O O . LYS B 1 254 ? 12.031 3.402 13.359 1 98.88 254 LYS B O 1
ATOM 5560 N N . VAL B 1 255 ? 11.359 5.023 12.055 1 98.88 255 VAL B N 1
ATOM 5561 C CA . VAL B 1 255 ? 10.984 4.156 10.938 1 98.88 255 VAL B CA 1
ATOM 5562 C C . VAL B 1 255 ? 12.219 3.404 10.438 1 98.88 255 VAL B C 1
ATOM 5564 O O . VAL B 1 255 ? 12.172 2.188 10.25 1 98.88 255 VAL B O 1
ATOM 5567 N N . VAL B 1 256 ? 13.281 4.117 10.219 1 98.94 256 VAL B N 1
ATOM 5568 C CA . VAL B 1 256 ? 14.5 3.527 9.68 1 98.94 256 VAL B CA 1
ATOM 5569 C C . VAL B 1 256 ? 15.094 2.545 10.688 1 98.94 256 VAL B C 1
ATOM 5571 O O . VAL B 1 256 ? 15.43 1.411 10.336 1 98.94 256 VAL B O 1
ATOM 5574 N N . TYR B 1 257 ? 15.195 2.971 11.922 1 98.88 257 TYR B N 1
ATOM 5575 C CA . TYR B 1 257 ? 15.742 2.119 12.977 1 98.88 257 TYR B CA 1
ATOM 5576 C C . TYR B 1 257 ? 14.945 0.824 13.094 1 98.88 257 TYR B C 1
ATOM 5578 O O . TYR B 1 257 ? 15.523 -0.266 13.125 1 98.88 257 TYR B O 1
ATOM 5586 N N . ASN B 1 258 ? 13.625 0.944 13.195 1 98.88 258 ASN B N 1
ATOM 5587 C CA . ASN B 1 258 ? 12.781 -0.235 13.344 1 98.88 258 ASN B CA 1
ATOM 5588 C C . ASN B 1 258 ? 12.914 -1.176 12.148 1 98.88 258 ASN B C 1
ATOM 5590 O O . ASN B 1 258 ? 12.867 -2.396 12.305 1 98.88 258 ASN B O 1
ATOM 5594 N N . CYS B 1 259 ? 13.047 -0.663 10.977 1 98.81 259 CYS B N 1
ATOM 5595 C CA . CYS B 1 259 ? 13.234 -1.49 9.797 1 98.81 259 CYS B CA 1
ATOM 5596 C C . CYS B 1 259 ? 14.477 -2.363 9.93 1 98.81 259 CYS B C 1
ATOM 5598 O O . CYS B 1 259 ? 14.414 -3.574 9.703 1 98.81 259 CYS B O 1
ATOM 5600 N N . TYR B 1 260 ? 15.602 -1.696 10.273 1 98.88 260 TYR B N 1
ATOM 5601 C CA . TYR B 1 260 ? 16.844 -2.453 10.453 1 98.88 260 TYR B CA 1
ATOM 5602 C C . TYR B 1 260 ? 16.672 -3.529 11.516 1 98.88 260 TYR B C 1
ATOM 5604 O O . TYR B 1 260 ? 17.078 -4.676 11.32 1 98.88 260 TYR B O 1
ATOM 5612 N N . ALA B 1 261 ? 16.094 -3.17 12.602 1 98.88 261 ALA B N 1
ATOM 5613 C CA . ALA B 1 261 ? 15.922 -4.098 13.711 1 98.88 261 ALA B CA 1
ATOM 5614 C C . ALA B 1 261 ? 15.031 -5.27 13.328 1 98.88 261 ALA B C 1
ATOM 5616 O O . ALA B 1 261 ? 15.344 -6.426 13.617 1 98.88 261 ALA B O 1
ATOM 5617 N N . ASP B 1 262 ? 13.906 -4.965 12.711 1 98.88 262 ASP B N 1
ATOM 5618 C CA . ASP B 1 262 ? 12.953 -6 12.32 1 98.88 262 ASP B CA 1
ATOM 5619 C C . ASP B 1 262 ? 13.547 -6.938 11.273 1 98.88 262 ASP B C 1
ATOM 5621 O O . ASP B 1 262 ? 13.32 -8.148 11.312 1 98.88 262 ASP B O 1
ATOM 5625 N N . ILE B 1 263 ? 14.273 -6.434 10.336 1 98.88 263 ILE B N 1
ATOM 5626 C CA . ILE B 1 263 ? 14.891 -7.254 9.297 1 98.88 263 ILE B CA 1
ATOM 5627 C C . ILE B 1 263 ? 15.938 -8.172 9.93 1 98.88 263 ILE B C 1
ATOM 5629 O O . ILE B 1 263 ? 16.031 -9.352 9.578 1 98.88 263 ILE B O 1
ATOM 5633 N N . GLU B 1 264 ? 16.75 -7.594 10.82 1 98.81 264 GLU B N 1
ATOM 5634 C CA . GLU B 1 264 ? 17.734 -8.43 11.508 1 98.81 264 GLU B CA 1
ATOM 5635 C C . GLU B 1 264 ? 17.062 -9.609 12.203 1 98.81 264 GLU B C 1
ATOM 5637 O O . GLU B 1 264 ? 17.562 -10.734 12.148 1 98.81 264 GLU B O 1
ATOM 5642 N N . TYR B 1 265 ? 16 -9.336 12.805 1 98.69 265 TYR B N 1
ATOM 5643 C CA . TYR B 1 265 ? 15.312 -10.352 13.602 1 98.69 265 TYR B CA 1
ATOM 5644 C C . TYR B 1 265 ? 14.594 -11.352 12.703 1 98.69 265 TYR B C 1
ATOM 5646 O O . TYR B 1 265 ? 14.648 -12.562 12.93 1 98.69 265 TYR B O 1
ATOM 5654 N N . ASN B 1 266 ? 13.906 -10.922 11.695 1 98.19 266 ASN B N 1
ATOM 5655 C CA . ASN B 1 266 ? 12.961 -11.742 10.945 1 98.19 266 ASN B CA 1
ATOM 5656 C C . ASN B 1 266 ? 13.617 -12.336 9.703 1 98.19 266 ASN B C 1
ATOM 5658 O O . ASN B 1 266 ? 13.109 -13.312 9.133 1 98.19 266 ASN B O 1
ATOM 5662 N N . ARG B 1 267 ? 14.688 -11.742 9.242 1 98.12 267 ARG B N 1
ATOM 5663 C CA . ARG B 1 267 ? 15.25 -12.172 7.965 1 98.12 267 ARG B CA 1
ATOM 5664 C C . ARG B 1 267 ? 16.75 -12.43 8.086 1 98.12 267 ARG B C 1
ATOM 5666 O O . ARG B 1 267 ? 17.531 -11.945 7.27 1 98.12 267 ARG B O 1
ATOM 5673 N N . PRO B 1 268 ? 17.203 -13.141 9.102 1 98.06 268 PRO B N 1
ATOM 5674 C CA . PRO B 1 268 ? 18.625 -13.406 9.242 1 98.06 268 PRO B CA 1
ATOM 5675 C C . PRO B 1 268 ? 19.188 -14.227 8.086 1 98.06 268 PRO B C 1
ATOM 5677 O O . PRO B 1 268 ? 20.344 -14.031 7.684 1 98.06 268 PRO B O 1
ATOM 5680 N N . GLN B 1 269 ? 18.453 -15.164 7.543 1 96.56 269 GLN B N 1
ATOM 5681 C CA . GLN B 1 269 ? 18.906 -16 6.441 1 96.56 269 GLN B CA 1
ATOM 5682 C C . GLN B 1 269 ? 19.188 -15.18 5.191 1 96.56 269 GLN B C 1
ATOM 5684 O O . GLN B 1 269 ? 20.156 -15.422 4.477 1 96.56 269 GLN B O 1
ATOM 5689 N N . GLU B 1 270 ? 18.281 -14.25 4.93 1 98 270 GLU B N 1
ATOM 5690 C CA . GLU B 1 270 ? 18.453 -13.383 3.768 1 98 270 GLU B CA 1
ATOM 5691 C C . GLU B 1 270 ? 19.672 -12.484 3.936 1 98 270 GLU B C 1
ATOM 5693 O O . GLU B 1 270 ? 20.406 -12.234 2.975 1 98 270 GLU B O 1
ATOM 5698 N N . ILE B 1 271 ? 19.891 -11.977 5.145 1 98.69 271 ILE B N 1
ATOM 5699 C CA . ILE B 1 271 ? 21.062 -11.164 5.438 1 98.69 271 ILE B CA 1
ATOM 5700 C C . ILE B 1 271 ? 22.328 -11.969 5.152 1 98.69 271 ILE B C 1
ATOM 5702 O O . ILE B 1 271 ? 23.266 -11.461 4.52 1 98.69 271 ILE B O 1
ATOM 5706 N N . GLU B 1 272 ? 22.344 -13.18 5.57 1 98 272 GLU B N 1
ATOM 5707 C CA . GLU B 1 272 ? 23.484 -14.07 5.355 1 98 272 GLU B CA 1
ATOM 5708 C C . GLU B 1 272 ? 23.656 -14.383 3.873 1 98 272 GLU B C 1
ATOM 5710 O O . GLU B 1 272 ? 24.781 -14.328 3.355 1 98 272 GLU B O 1
ATOM 5715 N N . LEU B 1 273 ? 22.578 -14.703 3.229 1 96 273 LEU B N 1
ATOM 5716 C CA . LEU B 1 273 ? 22.609 -15.07 1.817 1 96 273 LEU B CA 1
ATOM 5717 C C . LEU B 1 273 ? 23.172 -13.945 0.972 1 96 273 LEU B C 1
ATOM 5719 O O . LEU B 1 273 ? 23.906 -14.188 0.009 1 96 273 LEU B O 1
ATOM 5723 N N . LEU B 1 274 ? 22.891 -12.711 1.34 1 97.75 274 LEU B N 1
ATOM 5724 C CA . LEU B 1 274 ? 23.344 -11.555 0.589 1 97.75 274 LEU B CA 1
ATOM 5725 C C . LEU B 1 274 ? 24.703 -11.086 1.095 1 97.75 274 LEU B C 1
ATOM 5727 O O . LEU B 1 274 ? 25.25 -10.102 0.585 1 97.75 274 LEU B O 1
ATOM 5731 N N . GLU B 1 275 ? 25.188 -11.766 2.15 1 98 275 GLU B N 1
ATOM 5732 C CA . GLU B 1 275 ? 26.484 -11.445 2.734 1 98 275 GLU B CA 1
ATOM 5733 C C . GLU B 1 275 ? 26.562 -9.977 3.135 1 98 275 GLU B C 1
ATOM 5735 O O . GLU B 1 275 ? 27.547 -9.297 2.83 1 98 275 GLU B O 1
ATOM 5740 N N . LEU B 1 276 ? 25.547 -9.539 3.709 1 98.19 276 LEU B N 1
ATOM 5741 C CA . LEU B 1 276 ? 25.469 -8.141 4.121 1 98.19 276 LEU B CA 1
ATOM 5742 C C . LEU B 1 276 ? 26.281 -7.902 5.391 1 98.19 276 LEU B C 1
ATOM 5744 O O . LEU B 1 276 ? 26.281 -8.742 6.293 1 98.19 276 LEU B O 1
ATOM 5748 N N . ASN B 1 277 ? 27.078 -6.836 5.418 1 96.94 277 ASN B N 1
ATOM 5749 C CA . ASN B 1 277 ? 27.609 -6.34 6.68 1 96.94 277 ASN B CA 1
ATOM 5750 C C . ASN B 1 277 ? 26.547 -5.57 7.473 1 96.94 277 ASN B C 1
ATOM 5752 O O . ASN B 1 277 ? 26.578 -4.34 7.516 1 96.94 277 ASN B O 1
ATOM 5756 N N . TRP B 1 278 ? 25.75 -6.324 8.141 1 97.81 278 TRP B N 1
ATOM 5757 C CA . TRP B 1 278 ? 24.531 -5.773 8.734 1 97.81 278 TRP B CA 1
ATOM 5758 C C . TRP B 1 278 ? 24.828 -5.145 10.086 1 97.81 278 TRP B C 1
ATOM 5760 O O . TRP B 1 278 ? 25.438 -5.773 10.953 1 97.81 278 TRP B O 1
ATOM 5770 N N . GLU B 1 279 ? 24.531 -3.879 10.242 1 97.06 279 GLU B N 1
ATOM 5771 C CA . GLU B 1 279 ? 24.625 -3.143 11.5 1 97.06 279 GLU B CA 1
ATOM 5772 C C . GLU B 1 279 ? 23.406 -2.24 11.703 1 97.06 279 GLU B C 1
ATOM 5774 O O . GLU B 1 279 ? 23.078 -1.434 10.836 1 97.06 279 GLU B O 1
ATOM 5779 N N . ILE B 1 280 ? 22.766 -2.395 12.812 1 98.06 280 ILE B N 1
ATOM 5780 C CA . ILE B 1 280 ? 21.641 -1.52 13.148 1 98.06 280 ILE B CA 1
ATOM 5781 C C . ILE B 1 280 ? 22.156 -0.118 13.461 1 98.06 280 ILE B C 1
ATOM 5783 O O . ILE B 1 280 ? 23.047 0.047 14.297 1 98.06 280 ILE B O 1
ATOM 5787 N N . PRO B 1 281 ? 21.641 0.827 12.805 1 97.94 281 PRO B N 1
ATOM 5788 C CA . PRO B 1 281 ? 22.094 2.188 13.102 1 97.94 281 PRO B CA 1
ATOM 5789 C C . PRO B 1 281 ? 21.672 2.664 14.492 1 97.94 281 PRO B C 1
ATOM 5791 O O . PRO B 1 281 ? 20.844 2.02 15.141 1 97.94 281 PRO B O 1
ATOM 5794 N N . GLU B 1 282 ? 22.266 3.824 14.898 1 97.62 282 GLU B N 1
ATOM 5795 C CA . GLU B 1 282 ? 21.797 4.484 16.109 1 97.62 282 GLU B CA 1
ATOM 5796 C C . GLU B 1 282 ? 20.359 4.969 15.961 1 97.62 282 GLU B C 1
ATOM 5798 O O . GLU B 1 282 ? 19.875 5.152 14.836 1 97.62 282 GLU B O 1
ATOM 5803 N N . LYS B 1 283 ? 19.75 5.195 17.109 1 98.06 283 LYS B N 1
ATOM 5804 C CA . LYS B 1 283 ? 18.344 5.621 17.109 1 98.06 283 LYS B CA 1
ATOM 5805 C C . LYS B 1 283 ? 18.203 7.047 16.578 1 98.06 283 LYS B C 1
ATOM 5807 O O . LYS B 1 283 ? 17.125 7.445 16.141 1 98.06 283 LYS B O 1
ATOM 5812 N N . THR B 1 284 ? 19.266 7.832 16.719 1 98.44 284 THR B N 1
ATOM 5813 C CA . THR B 1 284 ? 19.312 9.188 16.188 1 98.44 284 THR B CA 1
ATOM 5814 C C . THR B 1 284 ? 20.469 9.344 15.203 1 98.44 284 THR B C 1
ATOM 5816 O O . THR B 1 284 ? 21.516 8.719 15.375 1 98.44 284 THR B O 1
ATOM 5819 N N . PHE B 1 285 ? 20.281 10.133 14.188 1 98.75 285 PHE B N 1
ATOM 5820 C CA . PHE B 1 285 ? 21.281 10.305 13.148 1 98.75 285 PHE B CA 1
ATOM 5821 C C . PHE B 1 285 ? 22 11.641 13.297 1 98.75 285 PHE B C 1
ATOM 5823 O O . PHE B 1 285 ? 21.422 12.602 13.82 1 98.75 285 PHE B O 1
ATOM 5830 N N . ASP B 1 286 ? 23.219 11.719 12.82 1 98.56 286 ASP B N 1
ATOM 5831 C CA . ASP B 1 286 ? 23.938 12.984 12.781 1 98.56 286 ASP B CA 1
ATOM 5832 C C . ASP B 1 286 ? 23.219 14.016 11.914 1 98.56 286 ASP B C 1
ATOM 5834 O O . ASP B 1 286 ? 22.484 13.648 10.992 1 98.56 286 ASP B O 1
ATOM 5838 N N . LYS B 1 287 ? 23.422 15.266 12.305 1 98.62 287 LYS B N 1
ATOM 5839 C CA . LYS B 1 287 ? 22.828 16.359 11.555 1 98.62 287 LYS B CA 1
ATOM 5840 C C . LYS B 1 287 ? 23.891 17.406 11.18 1 98.62 287 LYS B C 1
ATOM 5842 O O . LYS B 1 287 ? 24.734 17.766 12 1 98.62 287 LYS B O 1
ATOM 5847 N N . ILE B 1 288 ? 23.859 17.75 9.93 1 98.81 288 ILE B N 1
ATOM 5848 C CA . ILE B 1 288 ? 24.625 18.906 9.492 1 98.81 288 ILE B CA 1
ATOM 5849 C C . ILE B 1 288 ? 23.719 19.875 8.75 1 98.81 288 ILE B C 1
ATOM 5851 O O . ILE B 1 288 ? 22.688 19.484 8.195 1 98.81 288 ILE B O 1
ATOM 5855 N N . THR B 1 289 ? 24.078 21.109 8.766 1 98.5 289 THR B N 1
ATOM 5856 C CA . THR B 1 289 ? 23.344 22.094 7.984 1 98.5 289 THR B CA 1
ATOM 5857 C C . THR B 1 289 ? 23.797 22.078 6.527 1 98.5 289 THR B C 1
ATOM 5859 O O . THR B 1 289 ? 24.891 21.578 6.219 1 98.5 289 THR B O 1
ATOM 5862 N N . TYR B 1 290 ? 22.984 22.594 5.684 1 98.56 290 TYR B N 1
ATOM 5863 C CA . TYR B 1 290 ? 23.375 22.797 4.297 1 98.56 290 TYR B CA 1
ATOM 5864 C C . TYR B 1 290 ? 24.688 23.578 4.207 1 98.56 290 TYR B C 1
ATOM 5866 O O . TYR B 1 290 ? 25.578 23.219 3.424 1 98.56 290 TYR B O 1
ATOM 5874 N N . THR B 1 291 ? 24.797 24.625 5.008 1 98.31 291 THR B N 1
ATOM 5875 C CA . THR B 1 291 ? 26.016 25.422 5.02 1 98.31 291 THR B CA 1
ATOM 5876 C C . THR B 1 291 ? 27.234 24.562 5.348 1 98.31 291 THR B C 1
ATOM 5878 O O . THR B 1 291 ? 28.281 24.672 4.695 1 98.31 291 THR B O 1
ATOM 5881 N N . GLU B 1 292 ? 27.078 23.719 6.367 1 98.62 292 GLU B N 1
ATOM 5882 C CA . GLU B 1 292 ? 28.156 22.812 6.738 1 98.62 292 GLU B CA 1
ATOM 5883 C C . GLU B 1 292 ? 28.469 21.828 5.609 1 98.62 292 GLU B C 1
ATOM 5885 O O . GLU B 1 292 ? 29.641 21.484 5.395 1 98.62 292 GLU B O 1
ATOM 5890 N N . ALA B 1 293 ? 27.484 21.344 4.914 1 98.69 293 ALA B N 1
ATOM 5891 C CA . ALA B 1 293 ? 27.688 20.438 3.781 1 98.69 293 ALA B CA 1
ATOM 5892 C C . ALA B 1 293 ? 28.516 21.109 2.684 1 98.69 293 ALA B C 1
ATOM 5894 O O . ALA B 1 293 ? 29.391 20.484 2.098 1 98.69 293 ALA B O 1
ATOM 5895 N N . ILE B 1 294 ? 28.188 22.375 2.395 1 98.19 294 ILE B N 1
ATOM 5896 C CA . ILE B 1 294 ? 28.922 23.156 1.398 1 98.19 294 ILE B CA 1
ATOM 5897 C C . ILE B 1 294 ? 30.375 23.297 1.826 1 98.19 294 ILE B C 1
ATOM 5899 O O . ILE B 1 294 ? 31.297 23.141 1.011 1 98.19 294 ILE B O 1
ATOM 5903 N N . ASP B 1 295 ? 30.562 23.609 3.07 1 98.44 295 ASP B N 1
ATOM 5904 C CA . ASP B 1 295 ? 31.922 23.75 3.6 1 98.44 295 ASP B CA 1
ATOM 5905 C C . ASP B 1 295 ? 32.719 22.453 3.443 1 98.44 295 ASP B C 1
ATOM 5907 O O . ASP B 1 295 ? 33.875 22.469 3.078 1 98.44 295 ASP B O 1
ATOM 5911 N N . ILE B 1 296 ? 32.062 21.344 3.766 1 98.5 296 ILE B N 1
ATOM 5912 C CA . ILE B 1 296 ? 32.688 20.047 3.652 1 98.5 296 ILE B CA 1
ATOM 5913 C C . ILE B 1 296 ? 33.094 19.797 2.201 1 98.5 296 ILE B C 1
ATOM 5915 O O . ILE B 1 296 ? 34.25 19.391 1.928 1 98.5 296 ILE B O 1
ATOM 5919 N N . ALA B 1 297 ? 32.219 20.031 1.255 1 98.38 297 ALA B N 1
ATOM 5920 C CA . ALA B 1 297 ? 32.5 19.812 -0.163 1 98.38 297 ALA B CA 1
ATOM 5921 C C . ALA B 1 297 ? 33.688 20.656 -0.633 1 98.38 297 ALA B C 1
ATOM 5923 O O . ALA B 1 297 ? 34.594 20.156 -1.299 1 98.38 297 ALA B O 1
ATOM 5924 N N . ASN B 1 298 ? 33.656 21.922 -0.267 1 98.25 298 ASN B N 1
ATOM 5925 C CA . ASN B 1 298 ? 34.719 22.828 -0.653 1 98.25 298 ASN B CA 1
ATOM 5926 C C . ASN B 1 298 ? 36.062 22.406 -0.058 1 98.25 298 ASN B C 1
ATOM 5928 O O . ASN B 1 298 ? 37.094 22.469 -0.731 1 98.25 298 ASN B O 1
ATOM 5932 N N . ALA B 1 299 ? 36.062 22.031 1.14 1 98.19 299 ALA B N 1
ATOM 5933 C CA . ALA B 1 299 ? 37.25 21.594 1.821 1 98.19 299 ALA B CA 1
ATOM 5934 C C . ALA B 1 299 ? 37.875 20.359 1.138 1 98.19 299 ALA B C 1
ATOM 5936 O O . ALA B 1 299 ? 39.094 20.172 1.161 1 98.19 299 ALA B O 1
ATOM 5937 N N . LYS B 1 300 ? 37.031 19.625 0.529 1 97.56 300 LYS B N 1
ATOM 5938 C CA . LYS B 1 300 ? 37.5 18.422 -0.145 1 97.56 300 LYS B CA 1
ATOM 5939 C C . LYS B 1 300 ? 37.781 18.688 -1.616 1 97.56 300 LYS B C 1
ATOM 5941 O O . LYS B 1 300 ? 38 17.75 -2.396 1 97.56 300 LYS B O 1
ATOM 5946 N N . GLY B 1 301 ? 37.656 19.906 -2.074 1 97.31 301 GLY B N 1
ATOM 5947 C CA . GLY B 1 301 ? 38.094 20.328 -3.395 1 97.31 301 GLY B CA 1
ATOM 5948 C C . GLY B 1 301 ? 36.969 20.391 -4.418 1 97.31 301 GLY B C 1
ATOM 5949 O O . GLY B 1 301 ? 37.25 20.516 -5.617 1 97.31 301 GLY B O 1
ATOM 5950 N N . VAL B 1 302 ? 35.75 20.266 -3.961 1 97.94 302 VAL B N 1
ATOM 5951 C CA . VAL B 1 302 ? 34.625 20.406 -4.879 1 97.94 302 VAL B CA 1
ATOM 5952 C C . VAL B 1 302 ? 34.031 21.797 -4.773 1 97.94 302 VAL B C 1
ATOM 5954 O O . VAL B 1 302 ? 33.344 22.125 -3.795 1 97.94 302 VAL B O 1
ATOM 5957 N N . GLU B 1 303 ? 34.219 22.562 -5.797 1 97.19 303 GLU B N 1
ATOM 5958 C CA . GLU B 1 303 ? 33.75 23.938 -5.766 1 97.19 303 GLU B CA 1
ATOM 5959 C C . GLU B 1 303 ? 32.219 24.016 -5.898 1 97.19 303 GLU B C 1
ATOM 5961 O O . GLU B 1 303 ? 31.656 23.594 -6.91 1 97.19 303 GLU B O 1
ATOM 5966 N N . ILE B 1 304 ? 31.594 24.562 -4.887 1 96.88 304 ILE B N 1
ATOM 5967 C CA . ILE B 1 304 ? 30.141 24.75 -4.875 1 96.88 304 ILE B CA 1
ATOM 5968 C C . ILE B 1 304 ? 29.797 26.016 -4.102 1 96.88 304 ILE B C 1
ATOM 5970 O O . ILE B 1 304 ? 30.391 26.297 -3.057 1 96.88 304 ILE B O 1
ATOM 5974 N N . GLU B 1 305 ? 28.891 26.797 -4.59 1 97.06 305 GLU B N 1
ATOM 5975 C CA . GLU B 1 305 ? 28.469 28.047 -3.943 1 97.06 305 GLU B CA 1
ATOM 5976 C C . GLU B 1 305 ? 27.203 27.828 -3.111 1 97.06 305 GLU B C 1
ATOM 5978 O O . GLU B 1 305 ? 26.375 26.969 -3.441 1 97.06 305 GLU B O 1
ATOM 5983 N N . TRP B 1 306 ? 27.156 28.625 -2.09 1 96.81 306 TRP B N 1
ATOM 5984 C CA . TRP B 1 306 ? 25.953 28.578 -1.27 1 96.81 306 TRP B CA 1
ATOM 5985 C C . TRP B 1 306 ? 24.719 28.906 -2.105 1 96.81 306 TRP B C 1
ATOM 5987 O O . TRP B 1 306 ? 24.719 29.844 -2.906 1 96.81 306 TRP B O 1
ATOM 5997 N N . GLY B 1 307 ? 23.656 28.109 -1.933 1 96.25 307 GLY B N 1
ATOM 5998 C CA . GLY B 1 307 ? 22.422 28.312 -2.676 1 96.25 307 GLY B CA 1
ATOM 5999 C C . GLY B 1 307 ? 22.234 27.328 -3.812 1 96.25 307 GLY B C 1
ATOM 6000 O O . GLY B 1 307 ? 21.125 27.172 -4.34 1 96.25 307 GLY B O 1
ATOM 6001 N N . GLU B 1 308 ? 23.266 26.609 -4.129 1 95 308 GLU B N 1
ATOM 6002 C CA . GLU B 1 308 ? 23.203 25.625 -5.207 1 95 308 GLU B CA 1
ATOM 6003 C C . GLU B 1 308 ? 22.781 24.266 -4.684 1 95 308 GLU B C 1
ATOM 6005 O O . GLU B 1 308 ? 23.016 23.938 -3.518 1 95 308 GLU B O 1
ATOM 6010 N N . ASP B 1 309 ? 22.156 23.547 -5.605 1 93 309 ASP B N 1
ATOM 6011 C CA . ASP B 1 309 ? 21.922 22.156 -5.285 1 93 309 ASP B CA 1
ATOM 6012 C C . ASP B 1 309 ? 23.234 21.375 -5.215 1 93 309 ASP B C 1
ATOM 6014 O O . ASP B 1 309 ? 24.172 21.672 -5.945 1 93 309 ASP B O 1
ATOM 6018 N N . LEU B 1 310 ? 23.219 20.391 -4.402 1 95.19 310 LEU B N 1
ATOM 6019 C CA . LEU B 1 310 ? 24.422 19.578 -4.316 1 95.19 310 LEU B CA 1
ATOM 6020 C C . LEU B 1 310 ? 24.609 18.766 -5.594 1 95.19 310 LEU B C 1
ATOM 6022 O O . LEU B 1 310 ? 23.734 18 -5.992 1 95.19 310 LEU B O 1
ATOM 6026 N N . SER B 1 311 ? 25.75 18.922 -6.199 1 94.62 311 SER B N 1
ATOM 6027 C CA . SER B 1 311 ? 26.109 18.062 -7.324 1 94.62 311 SER B CA 1
ATOM 6028 C C . SER B 1 311 ? 26.438 16.656 -6.863 1 94.62 311 SER B C 1
ATOM 6030 O O . SER B 1 311 ? 26.641 16.422 -5.668 1 94.62 311 SER B O 1
ATOM 6032 N N . ARG B 1 312 ? 26.578 15.812 -7.809 1 93.06 312 ARG B N 1
ATOM 6033 C CA . ARG B 1 312 ? 26.953 14.438 -7.477 1 93.06 312 ARG B CA 1
ATOM 6034 C C . ARG B 1 312 ? 28.297 14.398 -6.766 1 93.06 312 ARG B C 1
ATOM 6036 O O . ARG B 1 312 ? 28.484 13.641 -5.809 1 93.06 312 ARG B O 1
ATOM 6043 N N . ALA B 1 313 ? 29.203 15.156 -7.285 1 96.88 313 ALA B N 1
ATOM 6044 C CA . ALA B 1 313 ? 30.531 15.227 -6.691 1 96.88 313 ALA B CA 1
ATOM 6045 C C . ALA B 1 313 ? 30.469 15.75 -5.258 1 96.88 313 ALA B C 1
ATOM 6047 O O . ALA B 1 313 ? 31.188 15.266 -4.383 1 96.88 313 ALA B O 1
ATOM 6048 N N . ALA B 1 314 ? 29.641 16.75 -5.066 1 97.88 314 ALA B N 1
ATOM 6049 C CA . ALA B 1 314 ? 29.484 17.312 -3.725 1 97.88 314 ALA B CA 1
ATOM 6050 C C . ALA B 1 314 ? 28.844 16.297 -2.781 1 97.88 314 ALA B C 1
ATOM 6052 O O . ALA B 1 314 ? 29.266 16.156 -1.628 1 97.88 314 ALA B O 1
ATOM 6053 N N . GLU B 1 315 ? 27.828 15.602 -3.27 1 97.56 315 GLU B N 1
ATOM 6054 C CA . GLU B 1 315 ? 27.172 14.555 -2.486 1 97.56 315 GLU B CA 1
ATOM 6055 C C . GLU B 1 315 ? 28.188 13.492 -2.057 1 97.56 315 GLU B C 1
ATOM 6057 O O . GLU B 1 315 ? 28.156 13.023 -0.918 1 97.56 315 GLU B O 1
ATOM 6062 N N . ARG B 1 316 ? 29.031 13.102 -2.936 1 97.5 316 ARG B N 1
ATOM 6063 C CA . ARG B 1 316 ? 30.047 12.102 -2.643 1 97.5 316 ARG B CA 1
ATOM 6064 C C . ARG B 1 316 ? 31.016 12.594 -1.578 1 97.5 316 ARG B C 1
ATOM 6066 O O . ARG B 1 316 ? 31.375 11.852 -0.658 1 97.5 316 ARG B O 1
ATOM 6073 N N . ALA B 1 317 ? 31.453 13.844 -1.761 1 98.38 317 ALA B N 1
ATOM 6074 C CA . ALA B 1 317 ? 32.375 14.43 -0.81 1 98.38 317 ALA B CA 1
ATOM 6075 C C . ALA B 1 317 ? 31.797 14.453 0.598 1 98.38 317 ALA B C 1
ATOM 6077 O O . ALA B 1 317 ? 32.469 14.055 1.561 1 98.38 317 ALA B O 1
ATOM 6078 N N . VAL B 1 318 ? 30.578 14.914 0.706 1 98.62 318 VAL B N 1
ATOM 6079 C CA . VAL B 1 318 ? 29.906 14.992 1.997 1 98.62 318 VAL B CA 1
ATOM 6080 C C . VAL B 1 318 ? 29.672 13.586 2.547 1 98.62 318 VAL B C 1
ATOM 6082 O O . VAL B 1 318 ? 29.891 13.328 3.73 1 98.62 318 VAL B O 1
ATOM 6085 N N . GLY B 1 319 ? 29.203 12.695 1.689 1 98.38 319 GLY B N 1
ATOM 6086 C CA . GLY B 1 319 ? 28.953 11.32 2.082 1 98.38 319 GLY B CA 1
ATOM 6087 C C . GLY B 1 319 ? 30.188 10.617 2.613 1 98.38 319 GLY B C 1
ATOM 6088 O O . GLY B 1 319 ? 30.109 9.859 3.582 1 98.38 319 GLY B O 1
ATOM 6089 N N . ASP B 1 320 ? 31.312 10.852 1.968 1 97.88 320 ASP B N 1
ATOM 6090 C CA . ASP B 1 320 ? 32.562 10.25 2.398 1 97.88 320 ASP B CA 1
ATOM 6091 C C . ASP B 1 320 ? 32.938 10.727 3.795 1 97.88 320 ASP B C 1
ATOM 6093 O O . ASP B 1 320 ? 33.531 9.977 4.574 1 97.88 320 ASP B O 1
ATOM 6097 N N . GLU B 1 321 ? 32.688 11.93 4.023 1 98.19 321 GLU B N 1
ATOM 6098 C CA . GLU B 1 321 ? 33.031 12.523 5.316 1 98.19 321 GLU B CA 1
ATOM 6099 C C . GLU B 1 321 ? 32.125 12.008 6.418 1 98.19 321 GLU B C 1
ATOM 6101 O O . GLU B 1 321 ? 32.562 11.664 7.512 1 98.19 321 GLU B O 1
ATOM 6106 N N . MET B 1 322 ? 30.828 12.008 6.207 1 97.81 322 MET B N 1
ATOM 6107 C CA . MET B 1 322 ? 29.828 11.727 7.238 1 97.81 322 MET B CA 1
ATOM 6108 C C . MET B 1 322 ? 29.641 10.219 7.418 1 97.81 322 MET B C 1
ATOM 6110 O O . MET B 1 322 ? 29.469 9.742 8.539 1 97.81 322 MET B O 1
ATOM 6114 N N . GLY B 1 323 ? 29.594 9.508 6.324 1 94.81 323 GLY B N 1
ATOM 6115 C CA . GLY B 1 323 ? 29.297 8.086 6.344 1 94.81 323 GLY B CA 1
ATOM 6116 C C . GLY B 1 323 ? 27.859 7.781 6.742 1 94.81 323 GLY B C 1
ATOM 6117 O O . GLY B 1 323 ? 27.109 8.688 7.082 1 94.81 323 GLY B O 1
ATOM 6118 N N . GLY B 1 324 ? 27.516 6.602 6.629 1 96.06 324 GLY B N 1
ATOM 6119 C CA . GLY B 1 324 ? 26.266 6.062 7.113 1 96.06 324 GLY B CA 1
ATOM 6120 C C . GLY B 1 324 ? 25.078 6.969 6.828 1 96.06 324 GLY B C 1
ATOM 6121 O O . GLY B 1 324 ? 24.922 7.465 5.711 1 96.06 324 GLY B O 1
ATOM 6122 N N . LEU B 1 325 ? 24.109 7.066 7.871 1 98.75 325 LEU B N 1
ATOM 6123 C CA . LEU B 1 325 ? 22.891 7.859 7.797 1 98.75 325 LEU B CA 1
ATOM 6124 C C . LEU B 1 325 ? 23.078 9.211 8.484 1 98.75 325 LEU B C 1
ATOM 6126 O O . LEU B 1 325 ? 23.578 9.273 9.609 1 98.75 325 LEU B O 1
ATOM 6130 N N . TYR B 1 326 ? 22.688 10.281 7.836 1 98.88 326 TYR B N 1
ATOM 6131 C CA . TYR B 1 326 ? 22.734 11.609 8.43 1 98.88 326 TYR B CA 1
ATOM 6132 C C . TYR B 1 326 ? 21.734 12.547 7.77 1 98.88 326 TYR B C 1
ATOM 6134 O O . TYR B 1 326 ? 21.312 12.312 6.633 1 98.88 326 TYR B O 1
ATOM 6142 N N . PHE B 1 327 ? 21.406 13.602 8.5 1 98.94 327 PHE B N 1
ATOM 6143 C CA . PHE B 1 327 ? 20.5 14.609 7.965 1 98.94 327 PHE B CA 1
ATOM 6144 C C . PHE B 1 327 ? 21.266 15.82 7.457 1 98.94 327 PHE B C 1
ATOM 6146 O O . PHE B 1 327 ? 22.266 16.219 8.055 1 98.94 327 PHE B O 1
ATOM 6153 N N . ILE B 1 328 ? 20.828 16.359 6.363 1 98.88 328 ILE B N 1
ATOM 6154 C CA . ILE B 1 328 ? 21.172 17.734 5.992 1 98.88 328 ILE B CA 1
ATOM 6155 C C . ILE B 1 328 ? 19.953 18.641 6.234 1 98.88 328 ILE B C 1
ATOM 6157 O O . ILE B 1 328 ? 18.875 18.375 5.727 1 98.88 328 ILE B O 1
ATOM 6161 N N . THR B 1 329 ? 20.156 19.688 7.027 1 98.62 329 THR B N 1
ATOM 6162 C CA . THR B 1 329 ? 19.062 20.547 7.434 1 98.62 329 THR B CA 1
ATOM 6163 C C . THR B 1 329 ? 19.312 21.984 7 1 98.62 329 THR B C 1
ATOM 6165 O O . THR B 1 329 ? 20.375 22.297 6.465 1 98.62 329 THR B O 1
ATOM 6168 N N . GLU B 1 330 ? 18.266 22.828 7.145 1 98 330 GLU B N 1
ATOM 6169 C CA . GLU B 1 330 ? 18.344 24.266 6.918 1 98 330 GLU B CA 1
ATOM 6170 C C . GLU B 1 330 ? 18.766 24.578 5.484 1 98 330 GLU B C 1
ATOM 6172 O O . GLU B 1 330 ? 19.719 25.328 5.258 1 98 330 GLU B O 1
ATOM 6177 N N . TRP B 1 331 ? 18.062 23.969 4.621 1 98.38 331 TRP B N 1
ATOM 6178 C CA . TRP B 1 331 ? 18.297 24.188 3.195 1 98.38 331 TRP B CA 1
ATOM 6179 C C . TRP B 1 331 ? 17.953 25.609 2.793 1 98.38 331 TRP B C 1
ATOM 6181 O O . TRP B 1 331 ? 17.094 26.25 3.416 1 98.38 331 TRP B O 1
ATOM 6191 N N . PRO B 1 332 ? 18.625 26.094 1.695 1 97.69 332 PRO B N 1
ATOM 6192 C CA . PRO B 1 332 ? 18.188 27.406 1.184 1 97.69 332 PRO B CA 1
ATOM 6193 C C . PRO B 1 332 ? 16.719 27.422 0.781 1 97.69 332 PRO B C 1
ATOM 6195 O O . PRO B 1 332 ? 16.266 26.547 0.05 1 97.69 332 PRO B O 1
ATOM 6198 N N . THR B 1 333 ? 15.977 28.422 1.231 1 96.38 333 THR B N 1
ATOM 6199 C CA . THR B 1 333 ? 14.539 28.516 1.021 1 96.38 333 THR B CA 1
ATOM 6200 C C . THR B 1 333 ? 14.203 28.469 -0.468 1 96.38 333 THR B C 1
ATOM 6202 O O . THR B 1 333 ? 13.242 27.812 -0.87 1 96.38 333 THR B O 1
ATOM 6205 N N . GLN B 1 334 ? 15 29.031 -1.291 1 92.62 334 GLN B N 1
ATOM 6206 C CA . GLN B 1 334 ? 14.711 29.188 -2.713 1 92.62 334 GLN B CA 1
ATOM 6207 C C . GLN B 1 334 ? 14.836 27.859 -3.447 1 92.62 334 GLN B C 1
ATOM 6209 O O . GLN B 1 334 ? 14.367 27.734 -4.582 1 92.62 334 GLN B O 1
ATOM 6214 N N . THR B 1 335 ? 15.469 26.891 -2.811 1 93.62 335 THR B N 1
ATOM 6215 C CA . THR B 1 335 ? 15.688 25.609 -3.477 1 93.62 335 THR B CA 1
ATOM 6216 C C . THR B 1 335 ? 14.586 24.609 -3.117 1 93.62 335 THR B C 1
ATOM 6218 O O . THR B 1 335 ? 14.586 23.469 -3.594 1 93.62 335 THR B O 1
ATOM 6221 N N . ARG B 1 336 ? 13.695 25.031 -2.297 1 95.31 336 ARG B N 1
ATOM 6222 C CA . ARG B 1 336 ? 12.656 24.109 -1.819 1 95.31 336 ARG B CA 1
ATOM 6223 C C . ARG B 1 336 ? 11.273 24.562 -2.281 1 95.31 336 ARG B C 1
ATOM 6225 O O . ARG B 1 336 ? 11.094 25.719 -2.672 1 95.31 336 ARG B O 1
ATOM 6232 N N . PRO B 1 337 ? 10.297 23.625 -2.262 1 94.75 337 PRO B N 1
ATOM 6233 C CA . PRO B 1 337 ? 8.961 23.953 -2.77 1 94.75 337 PRO B CA 1
ATOM 6234 C C . PRO B 1 337 ? 8.281 25.047 -1.962 1 94.75 337 PRO B C 1
ATOM 6236 O O . PRO B 1 337 ? 8.648 25.297 -0.812 1 94.75 337 PRO B O 1
ATOM 6239 N N . PHE B 1 338 ? 7.211 25.594 -2.494 1 95.44 338 PHE B N 1
ATOM 6240 C CA . PHE B 1 338 ? 6.531 26.766 -1.972 1 95.44 338 PHE B CA 1
ATOM 6241 C C . PHE B 1 338 ? 5.902 26.469 -0.616 1 95.44 338 PHE B C 1
ATOM 6243 O O . PHE B 1 338 ? 5.625 27.391 0.16 1 95.44 338 PHE B O 1
ATOM 6250 N N . TYR B 1 339 ? 5.664 25.219 -0.346 1 96.81 339 TYR B N 1
ATOM 6251 C CA . TYR B 1 339 ? 4.949 24.875 0.877 1 96.81 339 TYR B CA 1
ATOM 6252 C C . TYR B 1 339 ? 5.922 24.625 2.025 1 96.81 339 TYR B C 1
ATOM 6254 O O . TYR B 1 339 ? 5.508 24.25 3.125 1 96.81 339 TYR B O 1
ATOM 6262 N N . THR B 1 340 ? 7.215 24.828 1.852 1 97.44 340 THR B N 1
ATOM 6263 C CA . THR B 1 340 ? 8.211 24.641 2.902 1 97.44 340 THR B CA 1
ATOM 6264 C C . THR B 1 340 ? 8.297 25.875 3.795 1 97.44 340 THR B C 1
ATOM 6266 O O . THR B 1 340 ? 8.422 27 3.299 1 97.44 340 THR B O 1
ATOM 6269 N N . LEU B 1 341 ? 8.227 25.719 5.129 1 97.19 341 LEU B N 1
ATOM 6270 C CA . LEU B 1 341 ? 8.219 26.844 6.07 1 97.19 341 LEU B CA 1
ATOM 6271 C C . LEU B 1 341 ? 9.617 27.453 6.195 1 97.19 341 LEU B C 1
ATOM 6273 O O . LEU B 1 341 ? 10.555 26.781 6.613 1 97.19 341 LEU B O 1
ATOM 6277 N N . PRO B 1 342 ? 9.742 28.734 5.867 1 96.25 342 PRO B N 1
ATOM 6278 C CA . PRO B 1 342 ? 11.023 29.406 6.098 1 96.25 342 PRO B CA 1
ATOM 6279 C C . PRO B 1 342 ? 11.328 29.594 7.582 1 96.25 342 PRO B C 1
ATOM 6281 O O . PRO B 1 342 ? 10.414 29.672 8.398 1 96.25 342 PRO B O 1
ATOM 6284 N N . HIS B 1 343 ? 12.617 29.672 7.883 1 93.25 343 HIS B N 1
ATOM 6285 C CA . HIS B 1 343 ? 12.992 29.953 9.266 1 93.25 343 HIS B CA 1
ATOM 6286 C C . HIS B 1 343 ? 12.555 31.359 9.672 1 93.25 343 HIS B C 1
ATOM 6288 O O . HIS B 1 343 ? 12.656 32.312 8.883 1 93.25 343 HIS B O 1
ATOM 6294 N N . LYS B 1 344 ? 12.078 31.453 10.852 1 84.81 344 LYS B N 1
ATOM 6295 C CA . LYS B 1 344 ? 11.492 32.688 11.344 1 84.81 344 LYS B CA 1
ATOM 6296 C C . LYS B 1 344 ? 12.531 33.812 11.398 1 84.81 344 LYS B C 1
ATOM 6298 O O . LYS B 1 344 ? 12.242 34.938 11.062 1 84.81 344 LYS B O 1
ATOM 6303 N N . HIS B 1 345 ? 13.688 33.469 11.758 1 85.31 345 HIS B N 1
ATOM 6304 C CA . HIS B 1 345 ? 14.695 34.5 12.023 1 85.31 345 HIS B CA 1
ATOM 6305 C C . HIS B 1 345 ? 15.586 34.719 10.812 1 85.31 345 HIS B C 1
ATOM 6307 O O . HIS B 1 345 ? 16.203 35.781 10.672 1 85.31 345 HIS B O 1
ATOM 6313 N N . ASP B 1 346 ? 15.719 33.781 9.922 1 89.12 346 ASP B N 1
ATOM 6314 C CA . ASP B 1 346 ? 16.531 33.875 8.711 1 89.12 346 ASP B CA 1
ATOM 6315 C C . ASP B 1 346 ? 15.836 33.219 7.527 1 89.12 346 ASP B C 1
ATOM 6317 O O . ASP B 1 346 ? 16 32.031 7.27 1 89.12 346 ASP B O 1
ATOM 6321 N N . ASN B 1 347 ? 15.219 33.969 6.773 1 92.06 347 ASN B N 1
ATOM 6322 C CA . ASN B 1 347 ? 14.391 33.438 5.695 1 92.06 347 ASN B CA 1
ATOM 6323 C C . ASN B 1 347 ? 15.234 32.906 4.551 1 92.06 347 ASN B C 1
ATOM 6325 O O . ASN B 1 347 ? 14.711 32.312 3.613 1 92.06 347 ASN B O 1
ATOM 6329 N N . LYS B 1 348 ? 16.531 33.062 4.711 1 95.25 348 LYS B N 1
ATOM 6330 C CA . LYS B 1 348 ? 17.422 32.5 3.699 1 95.25 348 LYS B CA 1
ATOM 6331 C C . LYS B 1 348 ? 17.406 30.969 3.744 1 95.25 348 LYS B C 1
ATOM 6333 O O . LYS B 1 348 ? 17.672 30.312 2.738 1 95.25 348 LYS B O 1
ATOM 6338 N N . VAL B 1 349 ? 17.094 30.453 4.941 1 97.31 349 VAL B N 1
ATOM 6339 C CA . VAL B 1 349 ? 17.016 29.016 5.102 1 97.31 349 VAL B CA 1
ATOM 6340 C C . VAL B 1 349 ? 15.602 28.625 5.559 1 97.31 349 VAL B C 1
ATOM 6342 O O . VAL B 1 349 ? 14.852 29.469 6.051 1 97.31 349 VAL B O 1
ATOM 6345 N N . CYS B 1 350 ? 15.281 27.406 5.332 1 97.56 350 CYS B N 1
ATOM 6346 C CA . CYS B 1 350 ? 13.945 26.906 5.668 1 97.56 350 CYS B CA 1
ATOM 6347 C C . CYS B 1 350 ? 14.023 25.656 6.523 1 97.56 350 CYS B C 1
ATOM 6349 O O . CYS B 1 350 ? 15.117 25.156 6.809 1 97.56 350 CYS B O 1
ATOM 6351 N N . LYS B 1 351 ? 12.883 25.188 6.957 1 97.75 351 LYS B N 1
ATOM 6352 C CA . LYS B 1 351 ? 12.781 24.062 7.871 1 97.75 351 LYS B CA 1
ATOM 6353 C C . LYS B 1 351 ? 12.688 22.734 7.105 1 97.75 351 LYS B C 1
ATOM 6355 O O . LYS B 1 351 ? 11.836 21.906 7.406 1 97.75 351 LYS B O 1
ATOM 6360 N N . ALA B 1 352 ? 13.484 22.609 6.074 1 98.38 352 ALA B N 1
ATOM 6361 C CA . ALA B 1 352 ? 13.586 21.391 5.281 1 98.38 352 ALA B CA 1
ATOM 6362 C C . ALA B 1 352 ? 14.766 20.531 5.734 1 98.38 352 ALA B C 1
ATOM 6364 O O . ALA B 1 352 ? 15.711 21.047 6.344 1 98.38 352 ALA B O 1
ATOM 6365 N N . PHE B 1 353 ? 14.656 19.25 5.469 1 98.88 353 PHE B N 1
ATOM 6366 C CA . PHE B 1 353 ? 15.742 18.297 5.738 1 98.88 353 PHE B CA 1
ATOM 6367 C C . PHE B 1 353 ? 15.742 17.172 4.711 1 98.88 353 PHE B C 1
ATOM 6369 O O . PHE B 1 353 ? 14.703 16.828 4.148 1 98.88 353 PHE B O 1
ATOM 6376 N N . ASP B 1 354 ? 16.906 16.641 4.457 1 98.81 354 ASP B N 1
ATOM 6377 C CA . ASP B 1 354 ? 17.094 15.406 3.697 1 98.81 354 ASP B CA 1
ATOM 6378 C C . ASP B 1 354 ? 17.797 14.344 4.539 1 98.81 354 ASP B C 1
ATOM 6380 O O . ASP B 1 354 ? 18.719 14.656 5.301 1 98.81 354 ASP B O 1
ATOM 6384 N N . LEU B 1 355 ? 17.297 13.188 4.477 1 98.94 355 LEU B N 1
ATOM 6385 C CA . LEU B 1 355 ? 18.062 12.07 5.027 1 98.94 355 LEU B CA 1
ATOM 6386 C C . LEU B 1 355 ? 18.938 11.43 3.961 1 98.94 355 LEU B C 1
ATOM 6388 O O . LEU B 1 355 ? 18.453 11.031 2.904 1 98.94 355 LEU B O 1
ATOM 6392 N N . MET B 1 356 ? 20.203 11.352 4.312 1 98.75 356 MET B N 1
ATOM 6393 C CA . MET B 1 356 ? 21.219 10.789 3.412 1 98.75 356 MET B CA 1
ATOM 6394 C C . MET B 1 356 ? 21.719 9.453 3.932 1 98.75 356 MET B C 1
ATOM 6396 O O . MET B 1 356 ? 21.797 9.234 5.141 1 98.75 356 MET B O 1
ATOM 6400 N N . TYR B 1 357 ? 22 8.555 3.086 1 98.5 357 TYR B N 1
ATOM 6401 C CA . TYR B 1 357 ? 22.922 7.445 3.316 1 98.5 357 TYR B CA 1
ATOM 6402 C C . TYR B 1 357 ? 24.156 7.582 2.453 1 98.5 357 TYR B C 1
ATOM 6404 O O . TYR B 1 357 ? 24.125 7.328 1.247 1 98.5 357 TYR B O 1
ATOM 6412 N N . LYS B 1 358 ? 25.234 7.953 3.078 1 97.62 358 LYS B N 1
ATOM 6413 C CA . LYS B 1 358 ? 26.438 8.344 2.346 1 97.62 358 LYS B CA 1
ATOM 6414 C C . LYS B 1 358 ? 26.125 9.391 1.288 1 97.62 358 LYS B C 1
ATOM 6416 O O . LYS B 1 358 ? 25.594 10.461 1.607 1 97.62 358 LYS B O 1
ATOM 6421 N N . GLU B 1 359 ? 26.281 9.102 -0.001 1 97.5 359 GLU B N 1
ATOM 6422 C CA . GLU B 1 359 ? 26.078 10.102 -1.044 1 97.5 359 GLU B CA 1
ATOM 6423 C C . GLU B 1 359 ? 24.641 10.062 -1.574 1 97.5 359 GLU B C 1
ATOM 6425 O O . GLU B 1 359 ? 24.266 10.875 -2.42 1 97.5 359 GLU B O 1
ATOM 6430 N N . LEU B 1 360 ? 23.797 9.156 -1.085 1 97.69 360 LEU B N 1
ATOM 6431 C CA . LEU B 1 360 ? 22.469 8.922 -1.637 1 97.69 360 LEU B CA 1
ATOM 6432 C C . LEU B 1 360 ? 21.406 9.57 -0.767 1 97.69 360 LEU B C 1
ATOM 6434 O O . LEU B 1 360 ? 21.312 9.281 0.428 1 97.69 360 LEU B O 1
ATOM 6438 N N . GLU B 1 361 ? 20.625 10.469 -1.344 1 98.06 361 GLU B N 1
ATOM 6439 C CA . GLU B 1 361 ? 19.438 10.961 -0.66 1 98.06 361 GLU B CA 1
ATOM 6440 C C . GLU B 1 361 ? 18.328 9.922 -0.66 1 98.06 361 GLU B C 1
ATOM 6442 O O . GLU B 1 361 ? 17.891 9.469 -1.722 1 98.06 361 GLU B O 1
ATOM 6447 N N . ILE B 1 362 ? 17.766 9.609 0.514 1 98.44 362 ILE B N 1
ATOM 6448 C CA . ILE B 1 362 ? 16.734 8.578 0.526 1 98.44 362 ILE B CA 1
ATOM 6449 C C . ILE B 1 362 ? 15.406 9.18 0.985 1 98.44 362 ILE B C 1
ATOM 6451 O O . ILE B 1 362 ? 14.352 8.57 0.811 1 98.44 362 ILE B O 1
ATOM 6455 N N . SER B 1 363 ? 15.438 10.344 1.573 1 98.75 363 SER B N 1
ATOM 6456 C CA . SER B 1 363 ? 14.203 10.992 2.023 1 98.75 363 SER B CA 1
ATOM 6457 C C . SER B 1 363 ? 14.344 12.508 2.018 1 98.75 363 SER B C 1
ATOM 6459 O O . SER B 1 363 ? 15.438 13.039 2.211 1 98.75 363 SER B O 1
ATOM 6461 N N . SER B 1 364 ? 13.234 13.141 1.769 1 98.56 364 SER B N 1
ATOM 6462 C CA . SER B 1 364 ? 13.109 14.586 1.882 1 98.56 364 SER B CA 1
ATOM 6463 C C . SER B 1 364 ? 11.852 14.977 2.652 1 98.56 364 SER B C 1
ATOM 6465 O O . SER B 1 364 ? 10.797 14.359 2.48 1 98.56 364 SER B O 1
ATOM 6467 N N . GLY B 1 365 ? 12.008 15.93 3.582 1 98.69 365 GLY B N 1
ATOM 6468 C CA . GLY B 1 365 ? 10.891 16.391 4.387 1 98.69 365 GLY B CA 1
ATOM 6469 C C . GLY B 1 365 ? 11.039 17.812 4.879 1 98.69 365 GLY B C 1
ATOM 6470 O O . GLY B 1 365 ? 12.016 18.484 4.543 1 98.69 365 GLY B O 1
ATOM 6471 N N . ALA B 1 366 ? 10.008 18.312 5.527 1 98.69 366 ALA B N 1
ATOM 6472 C CA . ALA B 1 366 ? 10 19.672 6.039 1 98.69 366 ALA B CA 1
ATOM 6473 C C . ALA B 1 366 ? 8.812 19.906 6.969 1 98.69 366 ALA B C 1
ATOM 6475 O O . ALA B 1 366 ? 7.867 19.109 6.992 1 98.69 366 ALA B O 1
ATOM 6476 N N . GLN B 1 367 ? 9 20.922 7.781 1 98.19 367 GLN B N 1
ATOM 6477 C CA . GLN B 1 367 ? 7.785 21.562 8.266 1 98.19 367 GLN B CA 1
ATOM 6478 C C . GLN B 1 367 ? 7.145 22.422 7.18 1 98.19 367 GLN B C 1
ATOM 6480 O O . GLN B 1 367 ? 7.848 23.094 6.418 1 98.19 367 GLN B O 1
ATOM 6485 N N . ARG B 1 368 ? 5.809 22.406 7.125 1 98.19 368 ARG B N 1
ATOM 6486 C CA . ARG B 1 368 ? 5.09 23.047 6.031 1 98.19 368 ARG B CA 1
ATOM 6487 C C . ARG B 1 368 ? 4.543 24.406 6.453 1 98.19 368 ARG B C 1
ATOM 6489 O O . ARG B 1 368 ? 4.281 24.641 7.637 1 98.19 368 ARG B O 1
ATOM 6496 N N . VAL B 1 369 ? 4.398 25.266 5.469 1 97.25 369 VAL B N 1
ATOM 6497 C CA . VAL B 1 369 ? 3.625 26.484 5.676 1 97.25 369 VAL B CA 1
ATOM 6498 C C . VAL B 1 369 ? 2.176 26.125 5.996 1 97.25 369 VAL B C 1
ATOM 6500 O O . VAL B 1 369 ? 1.527 25.391 5.246 1 97.25 369 VAL B O 1
ATOM 6503 N N . HIS B 1 370 ? 1.695 26.609 7.148 1 97.44 370 HIS B N 1
ATOM 6504 C CA . HIS B 1 370 ? 0.31 26.312 7.496 1 97.44 370 HIS B CA 1
ATOM 6505 C C . HIS B 1 370 ? -0.56 27.562 7.418 1 97.44 370 HIS B C 1
ATOM 6507 O O . HIS B 1 370 ? -1.78 27.484 7.57 1 97.44 370 HIS B O 1
ATOM 6513 N N . LYS B 1 371 ? 0.04 28.734 7.125 1 96.38 371 LYS B N 1
ATOM 6514 C CA . LYS B 1 371 ? -0.694 30 7 1 96.38 371 LYS B CA 1
ATOM 6515 C C . LYS B 1 371 ? -1.056 30.281 5.543 1 96.38 371 LYS B C 1
ATOM 6517 O O . LYS B 1 371 ? -0.178 30.328 4.68 1 96.38 371 LYS B O 1
ATOM 6522 N N . TYR B 1 372 ? -2.314 30.578 5.301 1 97.31 372 TYR B N 1
ATOM 6523 C CA . TYR B 1 372 ? -2.84 30.781 3.955 1 97.31 372 TYR B CA 1
ATOM 6524 C C . TYR B 1 372 ? -2.084 31.891 3.24 1 97.31 372 TYR B C 1
ATOM 6526 O O . TYR B 1 372 ? -1.591 31.703 2.127 1 97.31 372 TYR B O 1
ATOM 6534 N N . ASP B 1 373 ? -1.912 33.062 3.889 1 97 373 ASP B N 1
ATOM 6535 C CA . ASP B 1 373 ? -1.329 34.25 3.242 1 97 373 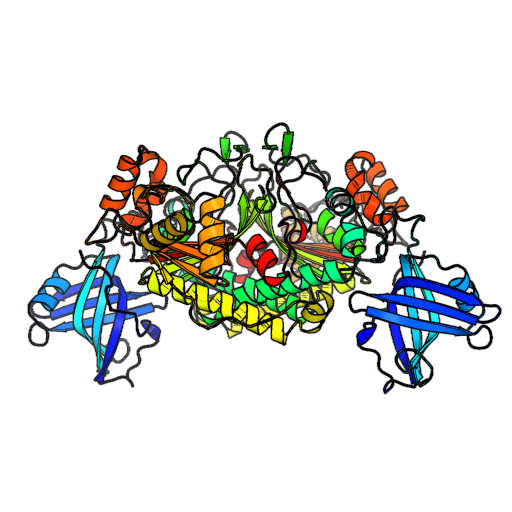ASP B CA 1
ATOM 6536 C C . ASP B 1 373 ? 0.13 34 2.869 1 97 373 ASP B C 1
ATOM 6538 O O . ASP B 1 373 ? 0.571 34.375 1.782 1 97 373 ASP B O 1
ATOM 6542 N N . LEU B 1 374 ? 0.82 33.375 3.777 1 95.75 374 LEU B N 1
ATOM 6543 C CA . LEU B 1 374 ? 2.221 33.062 3.506 1 95.75 374 LEU B CA 1
ATOM 6544 C C . LEU B 1 374 ? 2.35 32.094 2.344 1 95.75 374 LEU B C 1
ATOM 6546 O O . LEU B 1 374 ? 3.252 32.219 1.514 1 95.75 374 LEU B O 1
ATOM 6550 N N . LEU B 1 375 ? 1.529 31.156 2.303 1 96.56 375 LEU B N 1
ATOM 6551 C CA . LEU B 1 375 ? 1.544 30.156 1.236 1 96.56 375 LEU B CA 1
ATOM 6552 C C . LEU B 1 375 ? 1.29 30.812 -0.119 1 96.56 375 LEU B C 1
ATOM 6554 O O . LEU B 1 375 ? 1.988 30.516 -1.093 1 96.56 375 LEU B O 1
ATOM 6558 N N . VAL B 1 376 ? 0.299 31.641 -0.205 1 97 376 VAL B N 1
ATOM 6559 C CA . VAL B 1 376 ? -0.031 32.375 -1.43 1 97 376 VAL B CA 1
ATOM 6560 C C . VAL B 1 376 ? 1.159 33.219 -1.864 1 97 376 VAL B C 1
ATOM 6562 O O . VAL B 1 376 ? 1.515 33.25 -3.045 1 97 376 VAL B O 1
ATOM 6565 N N . GLU B 1 377 ? 1.729 33.875 -0.904 1 96.19 377 GLU B N 1
ATOM 6566 C CA . GLU B 1 377 ? 2.898 34.719 -1.179 1 96.19 377 GLU B CA 1
ATOM 6567 C C . GLU B 1 377 ? 4.047 33.875 -1.741 1 96.19 377 GLU B C 1
ATOM 6569 O O . GLU B 1 377 ? 4.688 34.281 -2.717 1 96.19 377 GLU B O 1
ATOM 6574 N N . ASN B 1 378 ? 4.301 32.75 -1.104 1 94.75 378 ASN B N 1
ATOM 6575 C CA . ASN B 1 378 ? 5.371 31.875 -1.558 1 94.75 378 ASN B CA 1
ATOM 6576 C C . ASN B 1 378 ? 5.133 31.391 -2.984 1 94.75 378 ASN B C 1
ATOM 6578 O O . ASN B 1 378 ? 6.059 31.359 -3.801 1 94.75 378 ASN B O 1
ATOM 6582 N N . ILE B 1 379 ? 3.904 30.938 -3.303 1 95.12 379 ILE B N 1
ATOM 6583 C CA . ILE B 1 379 ? 3.545 30.469 -4.637 1 95.12 379 ILE B CA 1
ATOM 6584 C C . ILE B 1 379 ? 3.814 31.578 -5.66 1 95.12 379 ILE B C 1
ATOM 6586 O O . ILE B 1 379 ? 4.438 31.328 -6.695 1 95.12 379 ILE B O 1
ATOM 6590 N N . SER B 1 380 ? 3.416 32.781 -5.328 1 94.94 380 SER B N 1
ATOM 6591 C CA . SER B 1 380 ? 3.613 33.906 -6.211 1 94.94 380 SER B CA 1
ATOM 6592 C C . SER B 1 380 ? 5.098 34.219 -6.387 1 94.94 380 SER B C 1
ATOM 6594 O O . SER B 1 380 ? 5.551 34.5 -7.5 1 94.94 380 SER B O 1
ATOM 6596 N N . ASN B 1 381 ? 5.777 34.188 -5.352 1 93.38 381 ASN B N 1
ATOM 6597 C CA . ASN B 1 381 ? 7.207 34.5 -5.379 1 93.38 381 ASN B CA 1
ATOM 6598 C C . ASN B 1 381 ? 7.969 33.5 -6.254 1 93.38 381 ASN B C 1
ATOM 6600 O O . ASN B 1 381 ? 9.016 33.844 -6.809 1 93.38 381 ASN B O 1
ATOM 6604 N N . MET B 1 382 ? 7.48 32.375 -6.355 1 91.56 382 MET B N 1
ATOM 6605 C CA . MET B 1 382 ? 8.141 31.359 -7.16 1 91.56 382 MET B CA 1
ATOM 6606 C C . MET B 1 382 ? 7.668 31.422 -8.609 1 91.56 382 MET B C 1
ATOM 6608 O O . MET B 1 382 ? 7.98 30.531 -9.398 1 91.56 382 MET B O 1
ATOM 6612 N N . GLY B 1 383 ? 6.832 32.344 -8.938 1 91 383 GLY B N 1
ATOM 6613 C CA . GLY B 1 383 ? 6.414 32.594 -10.305 1 91 383 GLY B CA 1
ATOM 6614 C C . GLY B 1 383 ? 5.199 31.781 -10.719 1 91 383 GLY B C 1
ATOM 6615 O O . GLY B 1 383 ? 4.887 31.688 -11.906 1 91 383 GLY B O 1
ATOM 6616 N N . MET B 1 384 ? 4.527 31.172 -9.758 1 91.31 384 MET B N 1
ATOM 6617 C CA . MET B 1 384 ? 3.34 30.375 -10.062 1 91.31 384 MET B CA 1
ATOM 6618 C C . MET B 1 384 ? 2.068 31.172 -9.758 1 91.31 384 MET B C 1
ATOM 6620 O O . MET B 1 384 ? 2.1 32.125 -8.992 1 91.31 384 MET B O 1
ATOM 6624 N N . ASN B 1 385 ? 0.988 30.781 -10.391 1 91.81 385 ASN B N 1
ATOM 6625 C CA . ASN B 1 385 ? -0.309 31.406 -10.172 1 91.81 385 ASN B CA 1
ATOM 6626 C C . ASN B 1 385 ? -1.082 30.734 -9.047 1 91.81 385 ASN B C 1
ATOM 6628 O O . ASN B 1 385 ? -1.527 29.594 -9.195 1 91.81 385 ASN B O 1
ATOM 6632 N N . PRO B 1 386 ? -1.33 31.422 -7.996 1 93.5 386 PRO B N 1
ATOM 6633 C CA . PRO B 1 386 ? -2.068 30.812 -6.883 1 93.5 386 PRO B CA 1
ATOM 6634 C C . PRO B 1 386 ? -3.432 30.281 -7.305 1 93.5 386 PRO B C 1
ATOM 6636 O O . PRO B 1 386 ? -3.92 29.297 -6.727 1 93.5 386 PRO B O 1
ATOM 6639 N N . ASP B 1 387 ? -4.059 30.781 -8.328 1 91.75 387 ASP B N 1
ATOM 6640 C CA . ASP B 1 387 ? -5.375 30.344 -8.781 1 91.75 387 ASP B CA 1
ATOM 6641 C C . ASP B 1 387 ? -5.34 28.891 -9.258 1 91.75 387 ASP B C 1
ATOM 6643 O O . ASP B 1 387 ? -6.359 28.203 -9.234 1 91.75 387 ASP B O 1
ATOM 6647 N N . SER B 1 388 ? -4.195 28.5 -9.672 1 88.88 388 SER B N 1
ATOM 6648 C CA . SER B 1 388 ? -4.027 27.141 -10.141 1 88.88 388 SER B CA 1
ATOM 6649 C C . SER B 1 388 ? -4.062 26.141 -8.977 1 88.88 388 SER B C 1
ATOM 6651 O O . SER B 1 388 ? -4.148 24.938 -9.188 1 88.88 388 SER B O 1
ATOM 6653 N N . PHE B 1 389 ? -4.023 26.688 -7.766 1 91.94 389 PHE B N 1
ATOM 6654 C CA . PHE B 1 389 ? -4 25.875 -6.562 1 91.94 389 PHE B CA 1
ATOM 6655 C C . PHE B 1 389 ? -5.25 26.109 -5.719 1 91.94 389 PHE B C 1
ATOM 6657 O O . PHE B 1 389 ? -5.234 25.891 -4.504 1 91.94 389 PHE B O 1
ATOM 6664 N N . GLU B 1 390 ? -6.297 26.5 -6.293 1 91.19 390 GLU B N 1
ATOM 6665 C CA . GLU B 1 390 ? -7.465 26.984 -5.57 1 91.19 390 GLU B CA 1
ATOM 6666 C C . GLU B 1 390 ? -7.988 25.938 -4.594 1 91.19 390 GLU B C 1
ATOM 6668 O O . GLU B 1 390 ? -8.203 26.219 -3.416 1 91.19 390 GLU B O 1
ATOM 6673 N N . THR B 1 391 ? -8.188 24.75 -5.098 1 89.31 391 THR B N 1
ATOM 6674 C CA . THR B 1 391 ? -8.75 23.688 -4.266 1 89.31 391 THR B CA 1
ATOM 6675 C C . THR B 1 391 ? -7.816 23.359 -3.109 1 89.31 391 THR B C 1
ATOM 6677 O O . THR B 1 391 ? -8.266 23.156 -1.978 1 89.31 391 THR B O 1
ATOM 6680 N N . TYR B 1 392 ? -6.566 23.297 -3.375 1 94.25 392 TYR B N 1
ATOM 6681 C CA . TYR B 1 392 ? -5.551 23.031 -2.365 1 94.25 392 TYR B CA 1
ATOM 6682 C C . TYR B 1 392 ? -5.484 24.172 -1.347 1 94.25 392 TYR B C 1
ATOM 6684 O O . TYR B 1 392 ? -5.504 23.922 -0.138 1 94.25 392 TYR B O 1
ATOM 6692 N N . LEU B 1 393 ? -5.473 25.406 -1.789 1 95.75 393 LEU B N 1
ATOM 6693 C CA . LEU B 1 393 ? -5.316 26.594 -0.944 1 95.75 393 LEU B CA 1
ATOM 6694 C C . LEU B 1 393 ? -6.539 26.781 -0.057 1 95.75 393 LEU B C 1
ATOM 6696 O O . LEU B 1 393 ? -6.418 27.266 1.075 1 95.75 393 LEU B O 1
ATOM 6700 N N . GLU B 1 394 ? -7.645 26.391 -0.522 1 95.69 394 GLU B N 1
ATOM 6701 C CA . GLU B 1 394 ? -8.867 26.562 0.256 1 95.69 394 GLU B CA 1
ATOM 6702 C C . GLU B 1 394 ? -8.789 25.812 1.584 1 95.69 394 GLU B C 1
ATOM 6704 O O . GLU B 1 394 ? -9.32 26.281 2.596 1 95.69 394 GLU B O 1
ATOM 6709 N N . ALA B 1 395 ? -8.141 24.703 1.579 1 95.94 395 ALA B N 1
ATOM 6710 C CA . ALA B 1 395 ? -8.008 23.891 2.787 1 95.94 395 ALA B CA 1
ATOM 6711 C C . ALA B 1 395 ? -7.277 24.656 3.883 1 95.94 395 ALA B C 1
ATOM 6713 O O . ALA B 1 395 ? -7.43 24.359 5.07 1 95.94 395 ALA B O 1
ATOM 6714 N N . PHE B 1 396 ? -6.531 25.656 3.561 1 97.5 396 PHE B N 1
ATOM 6715 C CA . PHE B 1 396 ? -5.691 26.391 4.508 1 97.5 396 PHE B CA 1
ATOM 6716 C C . PHE B 1 396 ? -6.461 27.547 5.129 1 97.5 396 PHE B C 1
ATOM 6718 O O . PHE B 1 396 ? -6.023 28.125 6.125 1 97.5 396 PHE B O 1
ATOM 6725 N N . LYS B 1 397 ? -7.633 27.859 4.586 1 97.25 397 LYS B N 1
ATOM 6726 C CA . LYS B 1 397 ? -8.398 29.031 5.023 1 97.25 397 LYS B CA 1
ATOM 6727 C C . LYS B 1 397 ? -9.188 28.719 6.289 1 97.25 397 LYS B C 1
ATOM 6729 O O . LYS B 1 397 ? -9.57 29.641 7.027 1 97.25 397 LYS B O 1
ATOM 6734 N N . PHE B 1 398 ? -9.352 27.484 6.527 1 96.25 398 PHE B N 1
ATOM 6735 C CA . PHE B 1 398 ? -10.367 27.172 7.527 1 96.25 398 PHE B CA 1
ATOM 6736 C C . PHE B 1 398 ? -9.766 26.344 8.664 1 96.25 398 PHE B C 1
ATOM 6738 O O . PHE B 1 398 ? -10.336 25.328 9.07 1 96.25 398 PHE B O 1
ATOM 6745 N N . GLY B 1 399 ? -8.602 26.781 9.109 1 95.81 399 GLY B N 1
ATOM 6746 C CA . GLY B 1 399 ? -7.988 26.172 10.273 1 95.81 399 GLY B CA 1
ATOM 6747 C C . GLY B 1 399 ? -7.02 25.062 9.922 1 95.81 399 GLY B C 1
ATOM 6748 O O . GLY B 1 399 ? -7.281 23.891 10.219 1 95.81 399 GLY B O 1
ATOM 6749 N N . MET B 1 400 ? -5.855 25.375 9.367 1 97.88 400 MET B N 1
ATOM 6750 C CA . MET B 1 400 ? -4.766 24.438 9.102 1 97.88 400 MET B CA 1
ATOM 6751 C C . MET B 1 400 ? -3.779 24.391 10.266 1 97.88 400 MET B C 1
ATOM 6753 O O . MET B 1 400 ? -3.207 25.422 10.633 1 97.88 400 MET B O 1
ATOM 6757 N N . PRO B 1 401 ? -3.611 23.234 10.844 1 98.12 401 PRO B N 1
ATOM 6758 C CA . PRO B 1 401 ? -2.631 23.172 11.93 1 98.12 401 PRO B CA 1
ATOM 6759 C C . PRO B 1 401 ? -1.189 23.219 11.43 1 98.12 401 PRO B C 1
ATOM 6761 O O . PRO B 1 401 ? -0.922 22.844 10.281 1 98.12 401 PRO B O 1
ATOM 6764 N N . PRO B 1 402 ? -0.275 23.719 12.32 1 97.81 402 PRO B N 1
ATOM 6765 C CA . PRO B 1 402 ? 1.119 23.422 11.984 1 97.81 402 PRO B CA 1
ATOM 6766 C C . PRO B 1 402 ? 1.368 21.938 11.75 1 97.81 402 PRO B C 1
ATOM 6768 O O . PRO B 1 402 ? 0.788 21.094 12.438 1 97.81 402 PRO B O 1
ATOM 6771 N N . HIS B 1 403 ? 2.156 21.625 10.719 1 98.38 403 HIS B N 1
ATOM 6772 C CA . HIS B 1 403 ? 2.346 20.219 10.383 1 98.38 403 HIS B CA 1
ATOM 6773 C C . HIS B 1 403 ? 3.662 20 9.648 1 98.38 403 HIS B C 1
ATOM 6775 O O . HIS B 1 403 ? 4.281 20.953 9.18 1 98.38 403 HIS B O 1
ATOM 6781 N N . ALA B 1 404 ? 4.102 18.812 9.633 1 98.69 404 ALA B N 1
ATOM 6782 C CA . ALA B 1 404 ? 5.359 18.406 9.023 1 98.69 404 ALA B CA 1
ATOM 6783 C C . ALA B 1 404 ? 5.289 16.953 8.547 1 98.69 404 ALA B C 1
ATOM 6785 O O . ALA B 1 404 ? 4.41 16.203 8.961 1 98.69 404 ALA B O 1
ATOM 6786 N N . GLY B 1 405 ? 6.188 16.594 7.652 1 98.75 405 GLY B N 1
ATOM 6787 C CA . GLY B 1 405 ? 6.23 15.242 7.121 1 98.75 405 GLY B CA 1
ATOM 6788 C C . GLY B 1 405 ? 7.383 15.016 6.16 1 98.75 405 GLY B C 1
ATOM 6789 O O . GLY B 1 405 ? 8.312 15.828 6.094 1 98.75 405 GLY B O 1
ATOM 6790 N N . TRP B 1 406 ? 7.348 13.914 5.535 1 98.88 406 TRP B N 1
ATOM 6791 C CA . TRP B 1 406 ? 8.414 13.562 4.602 1 98.88 406 TRP B CA 1
ATOM 6792 C C . TRP B 1 406 ? 7.957 12.477 3.639 1 98.88 406 TRP B C 1
ATOM 6794 O O . TRP B 1 406 ? 6.883 11.891 3.814 1 98.88 406 TRP B O 1
ATOM 6804 N N . GLY B 1 407 ? 8.688 12.32 2.545 1 98.75 407 GLY B N 1
ATOM 6805 C CA . GLY B 1 407 ? 8.656 11.195 1.628 1 98.75 407 GLY B CA 1
ATOM 6806 C C . GLY B 1 407 ? 9.953 10.414 1.598 1 98.75 407 GLY B C 1
ATOM 6807 O O . GLY B 1 407 ? 11.039 11 1.549 1 98.75 407 GLY B O 1
ATOM 6808 N N . LEU B 1 408 ? 9.867 9.133 1.765 1 98.88 408 LEU B N 1
ATOM 6809 C CA . LEU B 1 408 ? 10.992 8.203 1.688 1 98.88 408 LEU B CA 1
ATOM 6810 C C . LEU B 1 408 ? 10.875 7.316 0.455 1 98.88 408 LEU B C 1
ATOM 6812 O O . LEU B 1 408 ? 9.844 6.672 0.24 1 98.88 408 LEU B O 1
ATOM 6816 N N . GLY B 1 409 ? 11.93 7.367 -0.377 1 98.69 409 GLY B N 1
ATOM 6817 C CA . GLY B 1 409 ? 11.914 6.457 -1.511 1 98.69 409 GLY B CA 1
ATOM 6818 C C . GLY B 1 409 ? 12.062 5 -1.109 1 98.69 409 GLY B C 1
ATOM 6819 O O . GLY B 1 409 ? 13.156 4.562 -0.738 1 98.69 409 GLY B O 1
ATOM 6820 N N . ALA B 1 410 ? 11.07 4.258 -1.282 1 98.81 410 ALA B N 1
ATOM 6821 C CA . ALA B 1 410 ? 11.086 2.859 -0.866 1 98.81 410 ALA B CA 1
ATOM 6822 C C . ALA B 1 410 ? 12.148 2.072 -1.637 1 98.81 410 ALA B C 1
ATOM 6824 O O . ALA B 1 410 ? 12.859 1.249 -1.059 1 98.81 410 ALA B O 1
ATOM 6825 N N . ASP B 1 411 ? 12.219 2.301 -2.883 1 98.62 411 ASP B N 1
ATOM 6826 C CA . ASP B 1 411 ? 13.141 1.55 -3.729 1 98.62 411 ASP B CA 1
ATOM 6827 C C . ASP B 1 411 ? 14.594 1.881 -3.391 1 98.62 411 ASP B C 1
ATOM 6829 O O . ASP B 1 411 ? 15.438 0.986 -3.32 1 98.62 411 ASP B O 1
ATOM 6833 N N . ARG B 1 412 ? 14.891 3.135 -3.131 1 98.44 412 ARG B N 1
ATOM 6834 C CA . ARG B 1 412 ? 16.234 3.521 -2.734 1 98.44 412 ARG B CA 1
ATOM 6835 C C . ARG B 1 412 ? 16.578 2.982 -1.35 1 98.44 412 ARG B C 1
ATOM 6837 O O . ARG B 1 412 ? 17.719 2.594 -1.092 1 98.44 412 ARG B O 1
ATOM 6844 N N . PHE B 1 413 ? 15.625 3.055 -0.485 1 98.88 413 PHE B N 1
ATOM 6845 C CA . PHE B 1 413 ? 15.867 2.514 0.849 1 98.88 413 PHE B CA 1
ATOM 6846 C C . PHE B 1 413 ? 16.141 1.016 0.786 1 98.88 413 PHE B C 1
ATOM 6848 O O . PHE B 1 413 ? 17 0.506 1.503 1 98.88 413 PHE B O 1
ATOM 6855 N N . ALA B 1 414 ? 15.43 0.296 -0.084 1 98.81 414 ALA B N 1
ATOM 6856 C CA . ALA B 1 414 ? 15.703 -1.119 -0.314 1 98.81 414 ALA B CA 1
ATOM 6857 C C . ALA B 1 414 ? 17.125 -1.326 -0.824 1 98.81 414 ALA B C 1
ATOM 6859 O O . ALA B 1 414 ? 17.781 -2.301 -0.46 1 98.81 414 ALA B O 1
ATOM 6860 N N . MET B 1 415 ? 17.594 -0.43 -1.705 1 98.5 415 MET B N 1
ATOM 6861 C CA . MET B 1 415 ? 18.984 -0.482 -2.164 1 98.5 415 MET B CA 1
ATOM 6862 C C . MET B 1 415 ? 19.953 -0.453 -0.985 1 98.5 415 MET B C 1
ATOM 6864 O O . MET B 1 415 ? 20.891 -1.243 -0.93 1 98.5 415 MET B O 1
ATOM 6868 N N . VAL B 1 416 ? 19.641 0.462 -0.115 1 98.44 416 VAL B N 1
ATOM 6869 C CA . VAL B 1 416 ? 20.5 0.639 1.049 1 98.44 416 VAL B CA 1
ATOM 6870 C C . VAL B 1 416 ? 20.469 -0.62 1.912 1 98.44 416 VAL B C 1
ATOM 6872 O O . VAL B 1 416 ? 21.516 -1.15 2.287 1 98.44 416 VAL B O 1
ATOM 6875 N N . LEU B 1 417 ? 19.312 -1.132 2.184 1 98.81 417 LEU B N 1
ATOM 6876 C CA . LEU B 1 417 ? 19.125 -2.264 3.084 1 98.81 417 LEU B CA 1
ATOM 6877 C C . LEU B 1 417 ? 19.75 -3.529 2.51 1 98.81 417 LEU B C 1
ATOM 6879 O O . LEU B 1 417 ? 20.203 -4.398 3.262 1 98.81 417 LEU B O 1
ATOM 6883 N N . THR B 1 418 ? 19.797 -3.641 1.192 1 98.75 418 THR B N 1
ATOM 6884 C CA . THR B 1 418 ? 20.25 -4.875 0.559 1 98.75 418 THR B CA 1
ATOM 6885 C C . THR B 1 418 ? 21.625 -4.684 -0.083 1 98.75 418 THR B C 1
ATOM 6887 O O . THR B 1 418 ? 22.125 -5.582 -0.764 1 98.75 418 THR B O 1
ATOM 6890 N N . ALA B 1 419 ? 22.188 -3.512 0.032 1 98.06 419 ALA B N 1
ATOM 6891 C CA . ALA B 1 419 ? 23.516 -3.156 -0.473 1 98.06 419 ALA B CA 1
ATOM 6892 C C . ALA B 1 419 ? 23.594 -3.363 -1.982 1 98.06 419 ALA B C 1
ATOM 6894 O O . ALA B 1 419 ? 24.547 -3.975 -2.479 1 98.06 419 ALA B O 1
ATOM 6895 N N . GLN B 1 420 ? 22.5 -2.945 -2.658 1 97.69 420 GLN B N 1
ATOM 6896 C CA . GLN B 1 420 ? 22.531 -2.973 -4.117 1 97.69 420 GLN B CA 1
ATOM 6897 C C . GLN B 1 420 ? 22.969 -1.626 -4.684 1 97.69 420 GLN B C 1
ATOM 6899 O O . GLN B 1 420 ? 22.641 -0.576 -4.121 1 97.69 420 GLN B O 1
ATOM 6904 N N . ASP B 1 421 ? 23.625 -1.605 -5.828 1 95.12 421 ASP B N 1
ATOM 6905 C CA . ASP B 1 421 ? 24.188 -0.385 -6.41 1 95.12 421 ASP B CA 1
ATOM 6906 C C . ASP B 1 421 ? 23.266 0.156 -7.512 1 95.12 421 ASP B C 1
ATOM 6908 O O . ASP B 1 421 ? 23.484 1.269 -8 1 95.12 421 ASP B O 1
ATOM 6912 N N . ASN B 1 422 ? 22.359 -0.655 -7.934 1 97.06 422 ASN B N 1
ATOM 6913 C CA . ASN B 1 422 ? 21.406 -0.299 -8.984 1 97.06 422 ASN B CA 1
ATOM 6914 C C . ASN B 1 422 ? 19.969 -0.49 -8.516 1 97.06 422 ASN B C 1
ATOM 6916 O O . ASN B 1 422 ? 19.578 -1.593 -8.133 1 97.06 422 ASN B O 1
ATOM 6920 N N . ILE B 1 423 ? 19.234 0.633 -8.578 1 97.69 423 ILE B N 1
ATOM 6921 C CA . ILE B 1 423 ? 17.875 0.659 -8.062 1 97.69 423 ILE B CA 1
ATOM 6922 C C . ILE B 1 423 ? 17.016 -0.386 -8.781 1 97.69 423 ILE B C 1
ATOM 6924 O O . ILE B 1 423 ? 16.062 -0.922 -8.211 1 97.69 423 ILE B O 1
ATOM 6928 N N . ARG B 1 424 ? 17.312 -0.762 -9.992 1 97 424 ARG B N 1
ATOM 6929 C CA . ARG B 1 424 ? 16.562 -1.727 -10.789 1 97 424 ARG B CA 1
ATOM 6930 C C . ARG B 1 424 ? 16.641 -3.119 -10.172 1 97 424 ARG B C 1
ATOM 6932 O O . ARG B 1 424 ? 15.773 -3.963 -10.422 1 97 424 ARG B O 1
ATOM 6939 N N . GLU B 1 425 ? 17.641 -3.414 -9.375 1 97.19 425 GLU B N 1
ATOM 6940 C CA . GLU B 1 425 ? 17.766 -4.691 -8.688 1 97.19 425 GLU B CA 1
ATOM 6941 C C . GLU B 1 425 ? 16.688 -4.855 -7.621 1 97.19 425 GLU B C 1
ATOM 6943 O O . GLU B 1 425 ? 16.359 -5.973 -7.223 1 97.19 425 GLU B O 1
ATOM 6948 N N . CYS B 1 426 ? 16.141 -3.707 -7.18 1 98.06 426 CYS B N 1
ATOM 6949 C CA . CYS B 1 426 ? 15.242 -3.719 -6.023 1 98.06 426 CYS B CA 1
ATOM 6950 C C . CYS B 1 426 ? 13.789 -3.551 -6.453 1 98.06 426 CYS B C 1
ATOM 6952 O O . CYS B 1 426 ? 12.906 -3.352 -5.613 1 98.06 426 CYS B O 1
ATOM 6954 N N . VAL B 1 427 ? 13.539 -3.586 -7.688 1 98.06 427 VAL B N 1
ATOM 6955 C CA . VAL B 1 427 ? 12.195 -3.49 -8.266 1 98.06 427 VAL B CA 1
ATOM 6956 C C . VAL B 1 427 ? 11.945 -4.688 -9.18 1 98.06 427 VAL B C 1
ATOM 6958 O O . VAL B 1 427 ? 12.789 -5.047 -10 1 98.06 427 VAL B O 1
ATOM 6961 N N . LEU B 1 428 ? 10.805 -5.328 -9.07 1 97.94 428 LEU B N 1
ATOM 6962 C CA . LEU B 1 428 ? 10.523 -6.559 -9.805 1 97.94 428 LEU B CA 1
ATOM 6963 C C . LEU B 1 428 ? 10.492 -6.305 -11.305 1 97.94 428 LEU B C 1
ATOM 6965 O O . LEU B 1 428 ? 11.141 -7.016 -12.07 1 97.94 428 LEU B O 1
ATOM 6969 N N . PHE B 1 429 ? 9.758 -5.285 -11.719 1 97.38 429 PHE B N 1
ATOM 6970 C CA . PHE B 1 429 ? 9.594 -4.902 -13.109 1 97.38 429 PHE B CA 1
ATOM 6971 C C . PHE B 1 429 ? 9.781 -3.398 -13.289 1 97.38 429 PHE B C 1
ATOM 6973 O O . PHE B 1 429 ? 8.805 -2.658 -13.414 1 97.38 429 PHE B O 1
ATOM 6980 N N . PRO B 1 430 ? 11.008 -2.941 -13.406 1 97.25 430 PRO B N 1
ATOM 6981 C CA . PRO B 1 430 ? 11.281 -1.503 -13.383 1 97.25 430 PRO B CA 1
ATOM 6982 C C . PRO B 1 430 ? 10.789 -0.79 -14.641 1 97.25 430 PRO B C 1
ATOM 6984 O O . PRO B 1 430 ? 10.805 -1.366 -15.734 1 97.25 430 PRO B O 1
ATOM 6987 N N . ARG B 1 431 ? 10.289 0.396 -14.492 1 97 431 ARG B N 1
ATOM 6988 C CA . ARG B 1 431 ? 9.992 1.354 -15.555 1 97 431 ARG B CA 1
ATOM 6989 C C . ARG B 1 431 ? 10.977 2.523 -15.516 1 97 431 ARG B C 1
ATOM 6991 O O . ARG B 1 431 ? 11.062 3.24 -14.516 1 97 431 ARG B O 1
ATOM 6998 N N . ASP B 1 432 ? 11.766 2.594 -16.531 1 94.88 432 ASP B N 1
ATOM 6999 C CA . ASP B 1 432 ? 12.688 3.711 -16.703 1 94.88 432 ASP B CA 1
ATOM 7000 C C . ASP B 1 432 ? 12.5 4.371 -18.078 1 94.88 432 ASP B C 1
ATOM 7002 O O . ASP B 1 432 ? 11.461 4.207 -18.703 1 94.88 432 ASP B O 1
ATOM 7006 N N . ARG B 1 433 ? 13.445 5.18 -18.516 1 92 433 ARG B N 1
ATOM 7007 C CA . ARG B 1 433 ? 13.281 5.996 -19.703 1 92 433 ARG B CA 1
ATOM 7008 C C . ARG B 1 433 ? 13.039 5.125 -20.938 1 92 433 ARG B C 1
ATOM 7010 O O . ARG B 1 433 ? 12.305 5.52 -21.844 1 92 433 ARG B O 1
ATOM 7017 N N . GLN B 1 434 ? 13.531 3.914 -20.844 1 90.94 434 GLN B N 1
ATOM 7018 C CA . GLN B 1 434 ? 13.484 3.096 -22.062 1 90.94 434 GLN B CA 1
ATOM 7019 C C . GLN B 1 434 ? 12.648 1.839 -21.844 1 90.94 434 GLN B C 1
ATOM 7021 O O . GLN B 1 434 ? 12.109 1.274 -22.797 1 90.94 434 GLN B O 1
ATOM 7026 N N . ARG B 1 435 ? 12.484 1.387 -20.656 1 93.25 435 ARG B N 1
ATOM 7027 C CA . ARG B 1 435 ? 11.945 0.058 -20.375 1 93.25 435 ARG B CA 1
ATOM 7028 C C . ARG B 1 435 ? 10.469 0.131 -20 1 93.25 435 ARG B C 1
ATOM 7030 O O . ARG B 1 435 ? 10.102 0.814 -19.047 1 93.25 435 ARG B O 1
ATOM 7037 N N . LEU B 1 436 ? 9.602 -0.646 -20.766 1 93.19 436 LEU B N 1
ATOM 7038 C CA . LEU B 1 436 ? 8.172 -0.747 -20.484 1 93.19 436 LEU B CA 1
ATOM 7039 C C . LEU B 1 436 ? 7.738 -2.205 -20.359 1 93.19 436 LEU B C 1
ATOM 7041 O O . LEU B 1 436 ? 6.574 -2.492 -20.078 1 93.19 436 LEU B O 1
ATOM 7045 N N . THR B 1 437 ? 8.898 -3.182 -20.734 1 89.62 437 THR B N 1
ATOM 7046 C CA . THR B 1 437 ? 8.57 -4.602 -20.703 1 89.62 437 THR B CA 1
ATOM 7047 C C . THR B 1 437 ? 9.57 -5.363 -19.828 1 89.62 437 THR B C 1
ATOM 7049 O O . THR B 1 437 ? 10.742 -4.992 -19.75 1 89.62 437 THR B O 1
ATOM 7052 N N . PRO B 1 438 ? 9.852 -6.191 -19.312 1 82.56 438 PRO B N 1
ATOM 7053 C CA . PRO B 1 438 ? 8.5 -6.703 -19.078 1 82.56 438 PRO B CA 1
ATOM 7054 C C . PRO B 1 438 ? 7.699 -5.824 -18.109 1 82.56 438 PRO B C 1
ATOM 7056 O O . PRO B 1 438 ? 8.281 -5.129 -17.281 1 82.56 438 PRO B O 1
#